Protein AF-A0A6S6SC88-F1 (afdb_monomer_lite)

Foldseek 3Di:
DDDDDDDPPADEDDPPDFWDKDKDKGWWAADPVDQVPWAWNYKDAFFFAFKKKKKADPFQKDKWKAFPVRHGPDGPPPDDLPDQAWDWDDDPHKIKIKGHRLAPVSPGRIIMITIHTTRHGMMTMTMHTNHTDMMMMMMITDGGPPDDQPDFDKDKDKDKADAQDKAFDFKDAWFHAWKKKKKAWPFAKAKWKAFPVRQTDGDPPPHPQDDQAKDWDQDPNWTKIKGGRQAPPNPGRTIMMTTHGTGHHMMTIIMGTNHITMMMMIMGHEDEEYDEYDFDWWEKAQDDDQEEEEEAPDDDDRSAIWIADPGNGTPSVFKDKDFDDDSNDFDKGKMKIWGADPVTDTYDMDMGMYGYHHDDDDWWKEKAADDDLEAEDEAPDDDDGRAIWIADPPQGTPRVFKDKDFDDDSNDFDKTKIKIWGGDPVGHIYDIRIHIYGYDHDADPWAKDKAADDDQEEEDEADDDDPDDDDGPPDDGPAIWIADPPQGTPRVQWDWDWPDDSNDFDKTKIWIWGADPSGHIHDIRIGIYGHDHDQDDDWKEKAAQDDLEAEDAAPDDDDGSAIWIADPPQGTPSVQKDKDFPDDSNDFAKTKIKIKGGDPSGHIYDIGIHIYGNYHDPPPQAEQEAEEAEQEEAEPVWDAPDDLVVVLCQDQNCDQLRQQVQVCLQLVRNYGYAADAWAAPDGRSRYDYDYDHHHDPLCLAVPPVCLVVVLVRVVRRLVIDQPVVQPPVPPQAHALSRYEYEYEYTDLAACVSDTSHDPKAKDADECPPSHQDHHNRHGARYPVRNHMYIYGYQPHPPHGDGSLSVVLRSLCNRLVDAQQQAPVPQFQGLFCQASSGVLCQFDADPDPGGNSLRAHHPPVSCVSSVSDDAAEDPAWDFFDKAAASSDSPHHWYWYFFPDDQWTKIKHKQACDGSSSSVCPADDDNDQGTAIWIWIARNVDDAANDLLDGRIHTQQQADCCRSNVVDRHHSQRHAEVVHHPKEDCPGVVHCADSVRHHRQWMKHPWYHRHSIITITITGD

InterPro domains:
  IPR008757 Peptidase M6-like, domain [TIGR03296] (633-918)
  IPR013783 Immunoglobulin-like fold [G3DSA:2.60.40.10] (280-360)
  IPR013783 Immunoglobulin-like fold [G3DSA:2.60.40.10] (363-442)
  IPR013783 Immunoglobulin-like fold [G3DSA:2.60.40.10] (446-534)
  IPR013783 Immunoglobulin-like fold [G3DSA:2.60.40.10] (538-619)
  IPR018247 EF-Hand 1, calcium-binding site [PS00018] (727-739)
  IPR032179 Pesticidal crystal protein Cry22Aa, Ig-like domain [PF16403] (284-356)
  IPR032179 Pesticidal crystal protein Cry22Aa, Ig-like domain [PF16403] (367-439)
  IPR032179 Pesticidal crystal protein Cry22Aa, Ig-like domain [PF16403] (473-531)
  IPR032179 Pesticidal crystal protein Cry22Aa, Ig-like domain [PF16403] (542-614)

Sequence (1019 aa):
MVLVLSINLWGQFDFGECSGTGSFEQQIEHYAGDYESAVLVGTIPEGIQGLRVELTSDMDVDIRLYGQNDDKIVHWPYGILHLSYEQTDTYQGVSVTYSGYNGVNGQKGHEFIEVSGSTPTSMTMKAFGYRAGYANVNYSWTGKDNCNGSENGRGHFEQEISHEAISLVGTIPPYIDNLEINLTSETDIDIQLYGEDGTAIVKWPAGLLNGARVQEIHYHGMHIEWSGYNGLGGEQGHEYIRIYGLTTETLTMKVYGYQAGFADVDYSWGNGENNDSDTEAPIITLVGETNVTVNIGQMYVDAEATAYDNKDGDISANIVTVNHVNTNVIGDYRVTYDVTDNAGNEAMQVVRTVHVVDELDTTIPIITLLGDENVTVYQGEMYVDAGANALDNKDGDISANIQTVNNVNTNVIGVYTVTYNVSDNAGNSALQVTRMVRVIEVPDTTIPIITLLGEDNLTIYQNENYVGNAVAMSYVDAGAIASDNKDGDITSSIVMVNPVDVSTLGTYIVTFDVNDSAGNSALQVTRTVNVVEVPDTTPPVITLSGDENVTVYQGEMYVDAGANALDNKDGDISENIVTVNNVNTNILGIYTLTYNVSDNAGNSALQVTRMVNVVEETQEVTTVQLPLLIIRIEFNDYSFENSANTWHNKIFGTSDKELNDYINEISYGKFQFVPANEIDDVADDGIITVHLDENHPNTSNDVSSFLSRLNSAIALANDFIDFSEYDTNNNNAIASDELQIMYLVAGGESATGTSPGQWAHAWCMYGGNEDAPTHDGVSLMNCYANGNYSLFGEKHGVNDASIGIIAHELGHATFDLPDLYDTDGSSSGIGNFGLMGSGSWGYKNGDSQSGQTPTHMTGWSKIQSGFLEATTINDSVTDLNLHATASSDYVLYKIRTNSVGEYFLIENRAASGYDMGLTSLSGTSNFSGGLSILHIDDNIGNNDDENHKLVDVEEANNAGLDTKTDRGHINNLYFNGNSNSFNASTSPSSNRYDTMISGVSIENISDSATVMTADINVN

Radius of gyration: 66.31 Å; chains: 1; bounding box: 131×86×177 Å

Organism: NCBI:txid269237

pLDDT: mean 85.51, std 12.25, range [15.07, 98.56]

Secondary structure (DSSP, 8-state):
---------S------SSSEEEEEEEEE-B--S-SS--EEEEEE-TTEES-EEEEE-SS-EEEEEE-TT--EEE-TTTSS--SSS-EEEEETTEEEEE--TT-GGG-TTEEEEEEESB-SS-EEEEEEESS-EEEEEEEEESEETT--S-S---EEEEEEE-BTSEEEEEEEPS--BS-EEEEE-SS-EEEEEE-TT--EEE-TTTSS--SSS-EEEEETTEEEEE--TT-GGG-TTEEEEEEESB--S-EEEEEEESS-EEEEEEEE-------------EEEEE-S-SEEEEETTS------EEEEESSS-B-GGG-EEEE---TTSSSEEEEEEE-B-SS--B---EEEEEEEE--------EEEESS-SEEEEETT-------EEEE-SSS-B-GGG-EEE----TTS-EEEEEEEE-B-SSSPBPPPEEEEEEEEPPPP-PPPEEEESS-SEEEEE-----TT-----------EEEEETTTEE-GGG-EEE----TTS-EEEEEEEE-B-SS-PBPPPEEEEEEEEPPPP-PPPEEEESS-SEEEEETTS------EEEE-SSS-B-GGG-EEE----TTS-EEEEEEEE-B-TT-PBPPPEEEEEEEE--------EEEEEEEEEEEETTB--SS-HHHHHHHHH--STTSHHHHHHHHHTTSEEEEEPP--SSSTTSSEEEEEESS-----BT--TTTHHHHHHHHHHHTTT--GGGG-TT-SSB--TTT-EEEEEEEEEEETTS-SSBB--EEE-B-TTTTPPPEETTEE-SBTTTT--EEEEEEEETTEEPPHHHHHHHHHHHHH-PPP-S-SSSSS-TTGGGSTTTGGGG---TT-SSTTSSPPPPPHHHHHHTTS-PPEEE-S-EEEEEEEBTTSTT--PEEEE-SSSSEEEEEEEEESSGGGGGGGG-BS-S---EEEEEEEEETT---S--TTS-SEEE--TT--TTTTTS-S-BTTSSB-BTB---BSTTSSS-SB-TTSSB-S-EEE---SSSSEEEEEEE--

Structure (mmCIF, N/CA/C/O backbone):
data_AF-A0A6S6SC88-F1
#
_entry.id   AF-A0A6S6SC88-F1
#
loop_
_atom_site.group_PDB
_atom_site.id
_atom_site.type_symbol
_atom_site.label_atom_id
_atom_site.label_alt_id
_atom_site.label_comp_id
_atom_site.label_asym_id
_atom_site.label_entity_id
_atom_site.label_seq_id
_atom_site.pdbx_PDB_ins_code
_atom_site.Cartn_x
_atom_site.Cartn_y
_atom_site.Cartn_z
_atom_site.occupancy
_atom_site.B_iso_or_equiv
_atom_site.auth_seq_id
_atom_site.auth_comp_id
_atom_site.auth_asym_id
_atom_site.auth_atom_id
_atom_site.pdbx_PDB_model_num
ATOM 1 N N . MET A 1 1 ? 25.175 -31.617 -7.353 1.00 43.28 1 MET A N 1
ATOM 2 C CA . MET A 1 1 ? 25.946 -32.863 -7.575 1.00 43.28 1 MET A CA 1
ATOM 3 C C . MET A 1 1 ? 25.096 -33.993 -7.016 1.00 43.28 1 MET A C 1
ATOM 5 O O . MET A 1 1 ? 24.711 -33.895 -5.864 1.00 43.28 1 MET A O 1
ATOM 9 N N . VAL A 1 2 ? 24.702 -35.019 -7.764 1.00 28.89 2 VAL A N 1
ATOM 10 C CA . VAL A 1 2 ? 25.231 -35.529 -9.046 1.00 28.89 2 VAL A CA 1
ATOM 11 C C . VAL A 1 2 ? 24.656 -34.815 -10.283 1.00 28.89 2 VAL A C 1
ATOM 13 O O . VAL A 1 2 ? 23.556 -34.283 -10.237 1.00 28.89 2 VAL A O 1
ATOM 16 N N . LEU A 1 3 ? 25.446 -34.778 -11.360 1.00 26.27 3 LEU A N 1
ATOM 17 C CA . LEU A 1 3 ? 25.030 -34.445 -12.726 1.00 26.27 3 LEU A CA 1
ATOM 18 C C . LEU A 1 3 ? 24.817 -35.767 -13.480 1.00 26.27 3 LEU A C 1
ATOM 20 O O . LEU A 1 3 ? 25.719 -36.604 -13.471 1.00 26.27 3 LEU A O 1
ATOM 24 N N . VAL A 1 4 ? 23.683 -35.937 -14.155 1.00 25.12 4 VAL A N 1
ATOM 25 C CA . VAL A 1 4 ? 23.515 -36.940 -15.220 1.00 25.12 4 VAL A CA 1
ATOM 26 C C . VAL A 1 4 ? 22.993 -36.192 -16.441 1.00 25.12 4 VAL A C 1
ATOM 28 O O . VAL A 1 4 ? 22.141 -35.317 -16.300 1.00 25.12 4 VAL A O 1
ATOM 31 N N . LEU A 1 5 ? 23.578 -36.464 -17.606 1.00 22.73 5 LEU A N 1
ATOM 32 C CA . LEU A 1 5 ? 23.288 -35.730 -18.835 1.00 22.73 5 LEU A CA 1
ATOM 33 C C . LEU A 1 5 ? 21.894 -36.074 -19.372 1.00 22.73 5 LEU A C 1
ATOM 35 O O . LEU A 1 5 ? 21.369 -37.162 -19.131 1.00 22.73 5 LEU A O 1
ATOM 39 N N . SER A 1 6 ? 21.345 -35.156 -20.165 1.00 28.58 6 SER A N 1
ATOM 40 C CA . SER A 1 6 ? 20.279 -35.459 -21.112 1.00 28.58 6 SER A CA 1
ATOM 41 C C . SER A 1 6 ? 20.700 -36.598 -22.045 1.00 28.58 6 SER A C 1
ATOM 43 O O . SER A 1 6 ? 21.830 -36.641 -22.534 1.00 28.58 6 SER A O 1
ATOM 45 N N . ILE A 1 7 ? 19.769 -37.513 -22.309 1.00 23.81 7 ILE A N 1
ATOM 46 C CA . ILE A 1 7 ? 19.894 -38.516 -23.365 1.00 23.81 7 ILE A CA 1
ATOM 47 C C . ILE A 1 7 ? 18.592 -38.465 -24.162 1.00 23.81 7 ILE A C 1
ATOM 49 O O . ILE A 1 7 ? 17.638 -39.179 -23.855 1.00 23.81 7 ILE A O 1
ATOM 53 N N . ASN A 1 8 ? 18.537 -37.589 -25.168 1.00 28.36 8 ASN A N 1
ATOM 54 C CA . ASN A 1 8 ? 17.494 -37.679 -26.184 1.00 28.36 8 ASN A CA 1
ATOM 55 C C . ASN A 1 8 ? 17.772 -38.957 -26.980 1.00 28.36 8 ASN A C 1
ATOM 57 O O . ASN A 1 8 ? 18.712 -39.012 -27.767 1.00 28.36 8 ASN A O 1
ATOM 61 N N . LEU A 1 9 ? 16.989 -39.997 -26.702 1.00 32.91 9 LEU A N 1
ATOM 62 C CA . LEU A 1 9 ? 17.048 -41.307 -27.359 1.00 32.91 9 LEU A CA 1
ATOM 63 C C . LEU A 1 9 ? 15.871 -41.495 -28.334 1.00 32.91 9 LEU A C 1
ATOM 65 O O . LEU A 1 9 ? 15.417 -42.607 -28.582 1.00 32.91 9 LEU A O 1
ATOM 69 N N . TRP A 1 10 ? 15.387 -40.370 -28.854 1.00 51.34 10 TRP A N 1
ATOM 70 C CA . TRP A 1 10 ? 14.330 -40.243 -29.846 1.00 51.34 10 TRP A CA 1
ATOM 71 C C . TRP A 1 10 ? 14.963 -39.636 -31.093 1.00 51.34 10 TRP A C 1
ATOM 73 O O . TRP A 1 10 ? 15.752 -38.692 -30.974 1.00 51.34 10 TRP A O 1
ATOM 83 N N . GLY A 1 11 ? 14.651 -40.179 -32.267 1.00 60.47 11 GLY A N 1
ATOM 84 C CA . GLY A 1 11 ? 15.035 -39.541 -33.519 1.00 60.47 11 GLY A CA 1
ATOM 85 C C . GLY A 1 11 ? 14.288 -38.224 -33.728 1.00 60.47 11 GLY A C 1
ATOM 86 O O . GLY A 1 11 ? 13.246 -37.979 -33.123 1.00 60.47 11 GLY A O 1
ATOM 87 N N . GLN A 1 12 ? 14.844 -37.363 -34.571 1.00 75.81 12 GLN A N 1
ATOM 88 C CA . GLN A 1 12 ? 14.225 -36.108 -34.984 1.00 75.81 12 GLN A CA 1
ATOM 89 C C . GLN A 1 12 ? 14.635 -35.802 -36.426 1.00 75.81 12 GLN A C 1
ATOM 91 O O . GLN A 1 12 ? 15.629 -36.340 -36.922 1.00 75.81 12 GLN A O 1
ATOM 96 N N . PHE A 1 13 ? 13.897 -34.912 -37.084 1.00 84.00 13 PHE A N 1
ATOM 97 C CA . PHE A 1 13 ? 14.292 -34.404 -38.393 1.00 84.00 13 PHE A CA 1
ATOM 98 C C . PHE A 1 13 ? 15.571 -33.561 -38.310 1.00 84.00 13 PHE A C 1
ATOM 100 O O . PHE A 1 13 ? 15.725 -32.739 -37.403 1.00 84.00 13 PHE A O 1
ATOM 107 N N . ASP A 1 14 ? 16.449 -33.731 -39.293 1.00 80.88 14 ASP A N 1
ATOM 108 C CA . ASP A 1 14 ? 17.599 -32.876 -39.558 1.00 80.88 14 ASP A CA 1
ATOM 109 C C . ASP A 1 14 ? 17.469 -32.318 -40.981 1.00 80.88 14 ASP A C 1
ATOM 111 O O . ASP A 1 14 ? 17.476 -33.060 -41.958 1.00 80.88 14 ASP A O 1
ATOM 115 N N . PHE A 1 15 ? 17.315 -30.999 -41.078 1.00 81.00 15 PHE A N 1
ATOM 116 C CA . PHE A 1 15 ? 17.232 -30.254 -42.336 1.00 81.00 15 PHE A CA 1
ATOM 117 C C . PHE A 1 15 ? 18.447 -29.320 -42.480 1.00 81.00 15 PHE A C 1
ATOM 119 O O . PHE A 1 15 ? 18.307 -28.151 -42.861 1.00 81.00 15 PHE A O 1
ATOM 126 N N . GLY A 1 16 ? 19.630 -29.783 -42.063 1.00 71.00 16 GLY A N 1
ATOM 127 C CA . GLY A 1 16 ? 20.874 -29.011 -42.076 1.00 71.00 16 GLY A CA 1
ATOM 128 C C . GLY A 1 16 ? 21.357 -28.625 -43.477 1.00 71.00 16 GLY A C 1
ATOM 129 O O . GLY A 1 16 ? 21.800 -27.493 -43.672 1.00 71.00 16 GLY A O 1
ATOM 130 N N . GLU A 1 17 ? 21.222 -29.526 -44.452 1.00 72.25 17 GLU A N 1
ATOM 131 C CA . GLU A 1 17 ? 21.678 -29.332 -45.838 1.00 72.25 17 GLU A CA 1
ATOM 132 C C . GLU A 1 17 ? 20.594 -28.705 -46.742 1.00 72.25 17 GLU A C 1
ATOM 134 O O . GLU A 1 17 ? 19.407 -28.674 -46.405 1.00 72.25 17 GLU A O 1
ATOM 139 N N . CYS A 1 18 ? 20.994 -28.158 -47.898 1.00 70.25 18 CYS A N 1
ATOM 140 C CA . CYS A 1 18 ? 20.078 -27.469 -48.821 1.00 70.25 18 CYS A CA 1
ATOM 141 C C . CYS A 1 18 ? 19.042 -28.400 -49.469 1.00 70.25 18 CYS A C 1
ATOM 143 O O . CYS A 1 18 ? 17.914 -27.980 -49.711 1.00 70.25 18 CYS A O 1
ATOM 145 N N . SER A 1 19 ? 19.408 -29.653 -49.710 1.00 74.44 19 SER A N 1
ATOM 146 C CA . SER A 1 19 ? 18.541 -30.758 -50.122 1.00 74.44 19 SER A CA 1
ATOM 147 C C . SER A 1 19 ? 19.097 -32.041 -49.502 1.00 74.44 19 SER A C 1
ATOM 149 O O . SER A 1 19 ? 20.269 -32.072 -49.125 1.00 74.44 19 SER A O 1
ATOM 151 N N . GLY A 1 20 ? 18.281 -33.083 -49.351 1.00 75.06 20 GLY A N 1
ATOM 152 C CA . GLY A 1 20 ? 18.752 -34.313 -48.717 1.00 75.06 20 GLY A CA 1
ATOM 153 C C . GLY A 1 20 ? 17.663 -35.309 -48.347 1.00 75.06 20 GLY A C 1
ATOM 154 O O . GLY A 1 20 ? 16.489 -35.158 -48.696 1.00 75.06 20 GLY A O 1
ATOM 155 N N . THR A 1 21 ? 18.087 -36.347 -47.627 1.00 77.56 21 THR A N 1
ATOM 156 C CA . THR A 1 21 ? 17.239 -37.402 -47.068 1.00 77.56 21 THR A CA 1
ATOM 157 C C . THR A 1 21 ? 17.692 -37.756 -45.652 1.00 77.56 21 THR A C 1
ATOM 159 O O . THR A 1 21 ? 18.849 -37.553 -45.282 1.00 77.56 21 THR A O 1
ATOM 162 N N . GLY A 1 22 ? 16.787 -38.307 -44.848 1.00 77.88 22 GLY A N 1
ATOM 163 C CA . GLY A 1 22 ? 17.103 -38.821 -43.521 1.00 77.88 22 GLY A CA 1
ATOM 164 C C . GLY A 1 22 ? 16.127 -39.903 -43.073 1.00 77.88 22 GLY A C 1
ATOM 165 O O . GLY A 1 22 ? 15.056 -40.084 -43.654 1.00 77.88 22 GLY A O 1
ATOM 166 N N . SER A 1 23 ? 16.502 -40.646 -42.031 1.00 80.62 23 SER A N 1
ATOM 167 C CA . SER A 1 23 ? 15.629 -41.649 -41.413 1.00 80.62 23 SER A CA 1
ATOM 168 C C . SER A 1 23 ? 15.899 -41.817 -39.917 1.00 80.62 23 SER A C 1
ATOM 170 O O . SER A 1 23 ? 17.017 -41.596 -39.448 1.00 80.62 23 SER A O 1
ATOM 172 N N . PHE A 1 24 ? 14.869 -42.195 -39.157 1.00 80.19 24 PHE A N 1
ATOM 173 C CA . PHE A 1 24 ? 14.984 -42.597 -37.753 1.00 80.19 24 PHE A CA 1
ATOM 174 C C . PHE A 1 24 ? 13.837 -43.516 -37.314 1.00 80.19 24 PHE A C 1
ATOM 176 O O . PHE A 1 24 ? 12.777 -43.544 -37.932 1.00 80.19 24 PHE A O 1
ATOM 183 N N . GLU A 1 25 ? 14.030 -44.250 -36.217 1.00 82.00 25 GLU A N 1
ATOM 184 C CA . GLU A 1 25 ? 12.964 -45.016 -35.563 1.00 82.00 25 GLU A CA 1
ATOM 185 C C . GLU A 1 25 ? 12.346 -44.195 -34.416 1.00 82.00 25 GLU A C 1
ATOM 187 O O . GLU A 1 25 ? 13.053 -43.543 -33.642 1.00 82.00 25 GLU A O 1
ATOM 192 N N . GLN A 1 26 ? 11.019 -44.231 -34.308 1.00 83.12 26 GLN A N 1
ATOM 193 C CA . GLN A 1 26 ? 10.223 -43.495 -33.330 1.00 83.12 26 GLN A CA 1
ATOM 194 C C . GLN A 1 26 ? 9.275 -44.452 -32.596 1.00 83.12 26 GLN A C 1
ATOM 196 O O . GLN A 1 26 ? 8.523 -45.200 -33.221 1.00 83.12 26 GLN A O 1
ATOM 201 N N . GLN A 1 27 ? 9.265 -44.419 -31.259 1.00 84.62 27 GLN A N 1
ATOM 202 C CA . GLN A 1 27 ? 8.309 -45.204 -30.473 1.00 84.62 27 GLN A CA 1
ATOM 203 C C . GLN A 1 27 ? 6.943 -44.502 -30.436 1.00 84.62 27 GLN A C 1
ATOM 205 O O . GLN A 1 27 ? 6.857 -43.314 -30.123 1.00 84.62 27 GLN A O 1
ATOM 210 N N . ILE A 1 28 ? 5.873 -45.241 -30.723 1.00 87.12 28 ILE A N 1
ATOM 211 C CA . ILE A 1 28 ? 4.486 -44.762 -30.711 1.00 87.12 28 ILE A CA 1
ATOM 212 C C . ILE A 1 28 ? 3.715 -45.481 -29.601 1.00 87.12 28 ILE A C 1
ATOM 214 O O . ILE A 1 28 ? 3.791 -46.705 -29.465 1.00 87.12 28 ILE A O 1
ATOM 218 N N . GLU A 1 29 ? 2.966 -44.728 -28.795 1.00 83.44 29 GLU A N 1
ATOM 219 C CA . GLU A 1 29 ? 2.132 -45.273 -27.720 1.00 83.44 29 GLU A CA 1
ATOM 220 C C . GLU A 1 29 ? 0.703 -45.595 -28.194 1.00 83.44 29 GLU A C 1
ATOM 222 O O . GLU A 1 29 ? 0.211 -45.065 -29.190 1.00 83.44 29 GLU A O 1
ATOM 227 N N . HIS A 1 30 ? 0.030 -46.496 -27.472 1.00 82.44 30 HIS A N 1
ATOM 228 C CA . HIS A 1 30 ? -1.353 -46.900 -27.741 1.00 82.44 30 HIS A CA 1
ATOM 229 C C . HIS A 1 30 ? -2.335 -45.857 -27.189 1.00 82.44 30 HIS A C 1
ATOM 231 O O . HIS A 1 30 ? -2.350 -45.621 -25.979 1.00 82.44 30 HIS A O 1
ATOM 237 N N . TYR A 1 31 ? -3.240 -45.348 -28.028 1.00 79.69 31 TYR A N 1
ATOM 238 C CA . TYR A 1 31 ? -4.301 -44.410 -27.643 1.00 79.69 31 TYR A CA 1
ATOM 239 C C . TYR A 1 31 ? -5.079 -44.868 -26.391 1.00 79.69 31 TYR A C 1
ATOM 241 O O . TYR A 1 31 ? -5.787 -45.876 -26.385 1.00 79.69 31 TYR A O 1
ATOM 249 N N . ALA A 1 32 ? -4.977 -44.131 -25.285 1.00 73.56 32 ALA A N 1
ATOM 250 C CA . ALA A 1 32 ? -5.565 -44.539 -24.001 1.00 73.56 32 ALA A CA 1
ATOM 251 C C . ALA A 1 32 ? -7.086 -44.263 -23.900 1.00 73.56 32 ALA A C 1
ATOM 253 O O . ALA A 1 32 ? -7.626 -44.085 -22.809 1.00 73.56 32 ALA A O 1
ATOM 254 N N . GLY A 1 33 ? -7.783 -44.194 -25.040 1.00 74.00 33 GLY A N 1
ATOM 255 C CA . GLY A 1 33 ? -9.156 -43.689 -25.160 1.00 74.00 33 GLY A CA 1
ATOM 256 C C . GLY A 1 33 ? -9.260 -42.164 -25.312 1.00 74.00 33 GLY A C 1
ATOM 257 O O . GLY A 1 33 ? -10.356 -41.661 -25.549 1.00 74.00 33 GLY A O 1
ATOM 258 N N . ASP A 1 34 ? -8.139 -41.443 -25.225 1.00 78.50 34 ASP A N 1
ATOM 259 C CA . ASP A 1 34 ? -8.031 -40.022 -25.567 1.00 78.50 34 ASP A CA 1
ATOM 260 C C . ASP A 1 34 ? -7.577 -39.858 -27.027 1.00 78.50 34 ASP A C 1
ATOM 262 O O . ASP A 1 34 ? -6.529 -40.368 -27.428 1.00 78.50 34 ASP A O 1
ATOM 266 N N . TYR A 1 35 ? -8.356 -39.126 -27.823 1.00 69.12 35 TYR A N 1
ATOM 267 C CA . TYR A 1 35 ? -8.064 -38.871 -29.232 1.00 69.12 35 TYR A CA 1
ATOM 268 C C . TYR A 1 35 ? -7.070 -37.727 -29.467 1.00 69.12 35 TYR A C 1
ATOM 270 O O . TYR A 1 35 ? -6.589 -37.602 -30.590 1.00 69.12 35 TYR A O 1
ATOM 278 N N . GLU A 1 36 ? -6.710 -36.917 -28.469 1.00 73.25 36 GLU A N 1
ATOM 279 C CA . GLU A 1 36 ? -5.618 -35.936 -28.598 1.00 73.25 36 GLU A CA 1
ATOM 280 C C . GLU A 1 36 ? -4.259 -36.491 -28.116 1.00 73.25 36 GLU A C 1
ATOM 282 O O . GLU A 1 36 ? -3.227 -35.872 -28.369 1.00 73.25 36 GLU A O 1
ATOM 287 N N . SER A 1 37 ? -4.229 -37.699 -27.529 1.00 75.50 37 SER A N 1
ATOM 288 C CA . SER A 1 37 ? -2.998 -38.392 -27.106 1.00 75.50 37 SER A CA 1
ATOM 289 C C . SER A 1 37 ? -2.171 -38.939 -28.289 1.00 75.50 37 SER A C 1
ATOM 291 O O . SER A 1 37 ? -2.217 -40.119 -28.624 1.00 75.50 37 SER A O 1
ATOM 293 N N . ALA A 1 38 ? -1.413 -38.059 -28.952 1.00 83.44 38 ALA A N 1
ATOM 294 C CA . ALA A 1 38 ? -0.479 -38.390 -30.036 1.00 83.44 38 ALA A CA 1
ATOM 295 C C . ALA A 1 38 ? 0.978 -38.086 -29.638 1.00 83.44 38 ALA A C 1
ATOM 297 O O . ALA A 1 38 ? 1.257 -37.065 -29.008 1.00 83.44 38 ALA A O 1
ATOM 298 N N . VAL A 1 39 ? 1.913 -38.953 -30.033 1.00 86.81 39 VAL A N 1
ATOM 299 C CA . VAL A 1 39 ? 3.347 -38.812 -29.735 1.00 86.81 39 VAL A CA 1
ATOM 300 C C . VAL A 1 39 ? 3.988 -37.820 -30.707 1.00 86.81 39 VAL A C 1
ATOM 302 O O . VAL A 1 39 ? 3.723 -37.874 -31.906 1.00 86.81 39 VAL A O 1
ATOM 305 N N . LEU A 1 40 ? 4.835 -36.916 -30.211 1.00 88.12 40 LEU A N 1
ATOM 306 C CA . LEU A 1 40 ? 5.623 -36.003 -31.046 1.00 88.12 40 LEU A CA 1
ATOM 307 C C . LEU A 1 40 ? 6.647 -36.791 -31.882 1.00 88.12 40 LEU A C 1
ATOM 309 O O . LEU A 1 40 ? 7.434 -37.546 -31.321 1.00 88.12 40 LEU A O 1
ATOM 313 N N . VAL A 1 41 ? 6.643 -36.586 -33.202 1.00 86.50 41 VAL A N 1
ATOM 314 C CA . VAL A 1 41 ? 7.621 -37.168 -34.144 1.00 86.50 41 VAL A CA 1
ATOM 315 C C . VAL A 1 41 ? 8.743 -36.172 -34.443 1.00 86.50 41 VAL A C 1
ATOM 317 O O . VAL A 1 41 ? 9.900 -36.555 -34.569 1.00 86.50 41 VAL A O 1
ATOM 320 N N . GLY A 1 42 ? 8.418 -34.879 -34.530 1.00 86.00 42 GLY A N 1
ATOM 321 C CA . GLY A 1 42 ? 9.409 -33.820 -34.701 1.00 86.00 42 GLY A CA 1
ATOM 322 C C . GLY A 1 42 ? 8.821 -32.520 -35.239 1.00 86.00 42 GLY A C 1
ATOM 323 O O . GLY A 1 42 ? 7.623 -32.417 -35.510 1.00 86.00 42 GLY A O 1
ATOM 324 N N . THR A 1 43 ? 9.687 -31.522 -35.403 1.00 88.50 43 THR A N 1
ATOM 325 C CA . THR A 1 43 ? 9.361 -30.222 -36.003 1.00 88.50 43 THR A CA 1
ATOM 326 C C . THR A 1 43 ? 10.015 -30.076 -37.369 1.00 88.50 43 THR A C 1
ATOM 328 O O . THR A 1 43 ? 11.200 -30.362 -37.528 1.00 88.50 43 THR A O 1
ATOM 331 N N . ILE A 1 44 ? 9.247 -29.580 -38.328 1.00 92.12 44 ILE A N 1
ATOM 332 C CA . ILE A 1 44 ? 9.650 -29.272 -39.696 1.00 92.12 44 ILE A CA 1
ATOM 333 C C . ILE A 1 44 ? 9.761 -27.741 -39.798 1.00 92.12 44 ILE A C 1
ATOM 335 O O . ILE A 1 44 ? 8.775 -27.063 -39.504 1.00 92.12 44 ILE A O 1
ATOM 339 N N . PRO A 1 45 ? 10.922 -27.169 -40.168 1.00 90.44 45 PRO A N 1
ATOM 340 C CA . PRO A 1 45 ? 11.074 -25.725 -40.327 1.00 90.44 45 PRO A CA 1
ATOM 341 C C . PRO A 1 45 ? 10.175 -25.124 -41.414 1.00 90.44 45 PRO A C 1
ATOM 343 O O . PRO A 1 45 ? 9.664 -25.819 -42.292 1.00 90.44 45 PRO A O 1
ATOM 346 N N . GLU A 1 46 ? 10.047 -23.801 -41.380 1.00 90.81 46 GLU A N 1
ATOM 347 C CA . GLU A 1 46 ? 9.599 -22.997 -42.520 1.00 90.81 46 GLU A CA 1
ATOM 348 C C . GLU A 1 46 ? 10.648 -23.043 -43.647 1.00 90.81 46 GLU A C 1
ATOM 350 O O . GLU A 1 46 ? 11.844 -23.207 -43.386 1.00 90.81 46 GLU A O 1
ATOM 355 N N . GLY A 1 47 ? 10.210 -22.901 -44.898 1.00 86.88 47 GLY A N 1
ATOM 356 C CA . GLY A 1 47 ? 11.095 -22.792 -46.057 1.00 86.88 47 GLY A CA 1
ATOM 357 C C . GLY A 1 47 ? 11.728 -24.099 -46.553 1.00 86.88 47 GLY A C 1
ATOM 358 O O . GLY A 1 47 ? 12.681 -24.046 -47.327 1.00 86.88 47 GLY A O 1
ATOM 359 N N . ILE A 1 48 ? 11.238 -25.272 -46.134 1.00 89.38 48 ILE A N 1
ATOM 360 C CA . ILE A 1 48 ? 11.673 -26.580 -46.657 1.00 89.38 48 ILE A CA 1
ATOM 361 C C . ILE A 1 48 ? 10.887 -26.895 -47.933 1.00 89.38 48 ILE A C 1
ATOM 363 O O . ILE A 1 48 ? 9.659 -26.934 -47.900 1.00 89.38 48 ILE A O 1
ATOM 367 N N . GLN A 1 49 ? 11.577 -27.118 -49.053 1.00 84.25 49 GLN A N 1
ATOM 368 C CA . GLN A 1 49 ? 10.961 -27.314 -50.369 1.00 84.25 49 GLN A CA 1
ATOM 369 C C . GLN A 1 49 ? 10.848 -28.793 -50.739 1.00 84.25 49 GLN A C 1
ATOM 371 O O . GLN A 1 49 ? 11.795 -29.560 -50.555 1.00 84.25 49 GLN A O 1
ATOM 376 N N . GLY A 1 50 ? 9.707 -29.177 -51.322 1.00 79.25 50 GLY A N 1
ATOM 377 C CA . GLY A 1 50 ? 9.501 -30.534 -51.847 1.00 79.25 50 GLY A CA 1
ATOM 378 C C . GLY A 1 50 ? 9.601 -31.599 -50.756 1.00 79.25 50 GLY A C 1
ATOM 379 O O . GLY A 1 50 ? 10.196 -32.656 -50.963 1.00 79.25 50 GLY A O 1
ATOM 380 N N . LEU A 1 51 ? 9.086 -31.279 -49.567 1.00 89.94 51 LEU A N 1
ATOM 381 C CA . LEU A 1 51 ? 9.129 -32.158 -48.409 1.00 89.94 51 LEU A CA 1
ATOM 382 C C . LEU A 1 51 ? 8.264 -33.397 -48.644 1.00 89.94 51 LEU A C 1
ATOM 384 O O . LEU A 1 51 ? 7.070 -33.277 -48.918 1.00 89.94 51 LEU A O 1
ATOM 388 N N . ARG A 1 52 ? 8.841 -34.572 -48.405 1.00 89.50 52 ARG A N 1
ATOM 389 C CA . ARG A 1 52 ? 8.124 -35.841 -48.277 1.00 89.50 52 ARG A CA 1
ATOM 390 C C . ARG A 1 52 ? 8.531 -36.514 -46.970 1.00 89.50 52 ARG A C 1
ATOM 392 O O . ARG A 1 52 ? 9.710 -36.511 -46.621 1.00 89.50 52 ARG A O 1
ATOM 399 N N . VAL A 1 53 ? 7.562 -37.068 -46.247 1.00 90.94 53 VAL A N 1
ATOM 400 C CA . VAL A 1 53 ? 7.771 -37.856 -45.026 1.00 90.94 53 VAL A CA 1
ATOM 401 C C . VAL A 1 53 ? 6.910 -39.109 -45.097 1.00 90.94 53 VAL A C 1
ATOM 403 O O . VAL A 1 53 ? 5.702 -39.016 -45.300 1.00 90.94 53 VAL A O 1
ATOM 406 N N . GLU A 1 54 ? 7.522 -40.268 -44.895 1.00 88.50 54 GLU A N 1
ATOM 407 C CA . GLU A 1 54 ? 6.882 -41.584 -44.867 1.00 88.50 54 GLU A CA 1
ATOM 408 C C . GLU A 1 54 ? 7.073 -42.208 -43.480 1.00 88.50 54 GLU A C 1
ATOM 410 O O . GLU A 1 54 ? 8.160 -42.148 -42.904 1.00 88.50 54 GLU A O 1
ATOM 415 N N . LEU A 1 55 ? 6.009 -42.792 -42.931 1.00 88.50 55 LEU A N 1
ATOM 416 C CA . LEU A 1 55 ? 5.987 -43.465 -41.636 1.00 88.50 55 LEU A CA 1
ATOM 417 C C . LEU A 1 55 ? 5.538 -44.914 -41.848 1.00 88.50 55 LEU A C 1
ATOM 419 O O . LEU A 1 55 ? 4.442 -45.145 -42.352 1.00 88.50 55 LEU A O 1
ATOM 423 N N . THR A 1 56 ? 6.366 -45.876 -41.433 1.00 86.75 56 THR A N 1
ATOM 424 C CA . THR A 1 56 ? 6.118 -47.313 -41.648 1.00 86.75 56 THR A CA 1
ATOM 425 C C . THR A 1 56 ? 6.273 -48.120 -40.357 1.00 86.75 56 THR A C 1
ATOM 427 O O . THR A 1 56 ? 7.311 -48.068 -39.694 1.00 86.75 56 THR A O 1
ATOM 430 N N . SER A 1 57 ? 5.257 -48.908 -40.007 1.00 84.25 57 SER A N 1
ATOM 431 C CA . SER A 1 57 ? 5.141 -49.716 -38.790 1.00 84.25 57 SER A CA 1
ATOM 432 C C . SER A 1 57 ? 4.348 -51.008 -39.037 1.00 84.25 57 SER A C 1
ATOM 434 O O . SER A 1 57 ? 3.390 -51.031 -39.801 1.00 84.25 57 SER A O 1
ATOM 436 N N . ASP A 1 58 ? 4.668 -52.075 -38.297 1.00 80.81 58 ASP A N 1
ATOM 437 C CA . ASP A 1 58 ? 3.828 -53.288 -38.203 1.00 80.81 58 ASP A CA 1
ATOM 438 C C . ASP A 1 58 ? 2.505 -53.049 -37.427 1.00 80.81 58 ASP A C 1
ATOM 440 O O . ASP A 1 58 ? 1.695 -53.968 -37.242 1.00 80.81 58 ASP A O 1
ATOM 444 N N . MET A 1 59 ? 2.303 -51.837 -36.899 1.00 83.75 59 MET A N 1
ATOM 445 C CA . MET A 1 59 ? 1.152 -51.437 -36.094 1.00 83.75 59 MET A CA 1
ATOM 446 C C . MET A 1 59 ? 0.325 -50.364 -36.798 1.00 83.75 59 MET A C 1
ATOM 448 O O . MET A 1 59 ? 0.848 -49.490 -37.473 1.00 83.75 59 MET A O 1
ATOM 452 N N . ASP A 1 60 ? -0.983 -50.409 -36.559 1.00 84.25 60 ASP A N 1
ATOM 453 C CA . ASP A 1 60 ? -1.945 -49.427 -37.055 1.00 84.25 60 ASP A CA 1
ATOM 454 C C . ASP A 1 60 ? -1.707 -48.058 -36.380 1.00 84.25 60 ASP A C 1
ATOM 456 O O . ASP A 1 60 ? -1.996 -47.892 -35.188 1.00 84.25 60 ASP A O 1
ATOM 460 N N . VAL A 1 61 ? -1.124 -47.116 -37.127 1.00 84.88 61 VAL A N 1
ATOM 461 C CA . VAL A 1 61 ? -0.719 -45.763 -36.706 1.00 84.88 61 VAL A CA 1
ATOM 462 C C . VAL A 1 61 ? -1.296 -44.745 -37.700 1.00 84.88 61 VAL A C 1
ATOM 464 O O . VAL A 1 61 ? -1.424 -45.040 -38.879 1.00 84.88 61 VAL A O 1
ATOM 467 N N . ASP A 1 62 ? -1.650 -43.546 -37.235 1.00 86.19 62 ASP A N 1
ATO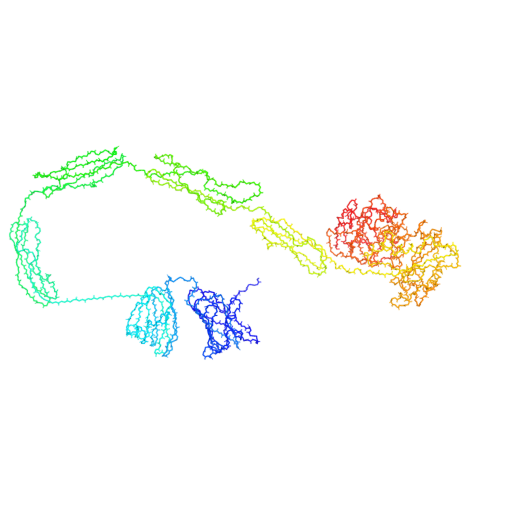M 468 C CA . ASP A 1 62 ? -2.025 -42.403 -38.080 1.00 86.19 62 ASP A CA 1
ATOM 469 C C . ASP A 1 62 ? -1.003 -41.262 -37.924 1.00 86.19 62 ASP A C 1
ATOM 471 O O . ASP A 1 62 ? -0.678 -40.862 -36.799 1.00 86.19 62 ASP A O 1
ATOM 475 N N . ILE A 1 63 ? -0.552 -40.667 -39.036 1.00 88.69 63 ILE A N 1
ATOM 476 C CA . ILE A 1 63 ? 0.187 -39.391 -39.020 1.00 88.69 63 ILE A CA 1
ATOM 477 C C . ILE A 1 63 ? -0.761 -38.233 -38.675 1.00 88.69 63 ILE A C 1
ATOM 479 O O . ILE A 1 63 ? -1.915 -38.185 -39.108 1.00 88.69 63 ILE A O 1
ATOM 483 N N . ARG A 1 64 ? -0.238 -37.237 -37.953 1.00 89.31 64 ARG A N 1
ATOM 484 C CA . ARG A 1 64 ? -0.840 -35.912 -37.803 1.00 89.31 64 ARG A CA 1
ATOM 485 C C . ARG A 1 64 ? 0.172 -34.796 -38.061 1.00 89.31 64 ARG A C 1
ATOM 487 O O . ARG A 1 64 ? 1.325 -34.892 -37.650 1.00 89.31 64 ARG A O 1
ATOM 494 N N . LEU A 1 65 ? -0.283 -33.707 -38.672 1.00 90.81 65 LEU A N 1
ATOM 495 C CA . LEU A 1 65 ? 0.501 -32.507 -38.958 1.00 90.81 65 LEU A CA 1
ATOM 496 C C . LEU A 1 65 ? -0.248 -31.265 -38.479 1.00 90.81 65 LEU A C 1
ATOM 498 O O . LEU A 1 65 ? -1.447 -31.112 -38.727 1.00 90.81 65 LEU A O 1
ATOM 502 N N . TYR A 1 66 ? 0.484 -30.387 -37.807 1.00 89.44 66 TYR A N 1
ATOM 503 C CA . TYR A 1 66 ? -0.025 -29.181 -37.173 1.00 89.44 66 TYR A CA 1
ATOM 504 C C . TYR A 1 66 ? 0.790 -27.966 -37.630 1.00 89.44 66 TYR A C 1
ATOM 506 O O . TYR A 1 66 ? 2.012 -28.059 -37.756 1.00 89.44 66 TYR A O 1
ATOM 514 N N . GLY A 1 67 ? 0.131 -26.831 -37.851 1.00 87.31 67 GLY A N 1
ATOM 515 C CA . GLY A 1 67 ? 0.786 -25.549 -38.104 1.00 87.31 67 GLY A CA 1
ATOM 516 C C . GLY A 1 67 ? 1.347 -24.909 -36.833 1.00 87.31 67 GLY A C 1
ATOM 517 O O . GLY A 1 67 ? 1.245 -25.457 -35.733 1.00 87.31 67 GLY A O 1
ATOM 518 N N . GLN A 1 68 ? 1.911 -23.711 -36.983 1.00 82.81 68 GLN A N 1
ATOM 519 C CA . GLN A 1 68 ? 2.631 -22.999 -35.921 1.00 82.81 68 GLN A CA 1
ATOM 520 C C . GLN A 1 68 ? 1.775 -22.645 -34.684 1.00 82.81 68 GLN A C 1
ATOM 522 O O . GLN A 1 68 ? 2.340 -22.434 -33.613 1.00 82.81 68 GLN A O 1
ATOM 527 N N . ASN A 1 69 ? 0.436 -22.642 -34.792 1.00 83.19 69 ASN A N 1
ATOM 528 C CA . ASN A 1 69 ? -0.498 -22.400 -33.677 1.00 83.19 69 ASN A CA 1
ATOM 529 C C . ASN A 1 69 ? -1.332 -23.647 -33.291 1.00 83.19 69 ASN A C 1
ATOM 531 O O . ASN A 1 69 ? -2.460 -23.518 -32.821 1.00 83.19 69 ASN A O 1
ATOM 535 N N . ASP A 1 70 ? -0.808 -24.857 -33.527 1.00 81.44 70 ASP A N 1
ATOM 536 C CA . ASP A 1 70 ? -1.540 -26.142 -33.457 1.00 81.44 70 ASP A CA 1
ATOM 537 C C . ASP A 1 70 ? -2.705 -26.253 -34.477 1.00 81.44 70 ASP A C 1
ATOM 539 O O . ASP A 1 70 ? -3.605 -27.084 -34.344 1.00 81.44 70 ASP A O 1
ATOM 543 N N . ASP A 1 71 ? -2.663 -25.442 -35.544 1.00 85.44 71 ASP A N 1
ATOM 544 C CA . ASP A 1 71 ? -3.609 -25.473 -36.668 1.00 85.44 71 ASP A CA 1
ATOM 545 C C . ASP A 1 71 ? -3.657 -26.879 -37.291 1.00 85.44 71 ASP A C 1
ATOM 547 O O . ASP A 1 71 ? -2.653 -27.364 -37.807 1.00 85.44 71 ASP A O 1
ATOM 551 N N . LYS A 1 72 ? -4.809 -27.557 -37.255 1.00 87.50 72 LYS A N 1
ATOM 552 C CA . LYS A 1 72 ? -4.924 -28.989 -37.599 1.00 87.50 72 LYS A CA 1
ATOM 553 C C . LYS A 1 72 ? -4.917 -29.245 -39.117 1.00 87.50 72 LYS A C 1
ATOM 555 O O . LYS A 1 72 ? -5.974 -29.461 -39.707 1.00 87.50 72 LYS A O 1
ATOM 560 N N . ILE A 1 73 ? -3.725 -29.255 -39.726 1.00 86.50 73 ILE A N 1
ATOM 561 C CA . ILE A 1 73 ? -3.503 -29.495 -41.168 1.00 86.50 73 ILE A CA 1
ATOM 562 C C . ILE A 1 73 ? -3.901 -30.925 -41.557 1.00 86.50 73 ILE A C 1
ATOM 564 O O . ILE A 1 73 ? -4.733 -31.135 -42.431 1.00 86.50 73 ILE A O 1
ATOM 568 N N . VAL A 1 74 ? -3.334 -31.923 -40.878 1.00 87.19 74 VAL A N 1
ATOM 569 C CA . VAL A 1 74 ? -3.599 -33.347 -41.125 1.00 87.19 74 VAL A CA 1
ATOM 570 C C . VAL A 1 74 ? -3.935 -33.972 -39.776 1.00 87.19 74 VAL A C 1
ATOM 572 O O . VAL A 1 74 ? -3.082 -34.039 -38.898 1.00 87.19 74 VAL A O 1
ATOM 575 N N . HIS A 1 75 ? -5.194 -34.350 -39.544 1.00 85.19 75 HIS A N 1
ATOM 576 C CA . HIS A 1 75 ? -5.646 -34.828 -38.227 1.00 85.19 75 HIS A CA 1
ATOM 577 C C . HIS A 1 75 ? -6.926 -35.665 -38.341 1.00 85.19 75 HIS A C 1
ATOM 579 O O . HIS A 1 75 ? -7.889 -35.231 -38.972 1.00 85.19 75 HIS A O 1
ATOM 585 N N . TRP A 1 76 ? -6.940 -36.828 -37.688 1.00 72.75 76 TRP A N 1
ATOM 586 C CA . TRP A 1 76 ? -8.113 -37.679 -37.466 1.00 72.75 76 TRP A CA 1
ATOM 587 C C . TRP A 1 76 ? -8.382 -37.790 -35.952 1.00 72.75 76 TRP A C 1
ATOM 589 O O . TRP A 1 76 ? -7.416 -37.896 -35.190 1.00 72.75 76 TRP A O 1
ATOM 599 N N . PRO A 1 77 ? -9.644 -37.805 -35.470 1.00 64.81 77 PRO A N 1
ATOM 600 C CA . PRO A 1 77 ? -10.906 -37.781 -36.221 1.00 64.81 77 PRO A CA 1
ATOM 601 C C . PRO A 1 77 ? -11.481 -36.370 -36.452 1.00 64.81 77 PRO A C 1
ATOM 603 O O . PRO A 1 77 ? -12.585 -36.245 -36.978 1.00 64.81 77 PRO A O 1
ATOM 606 N N . TYR A 1 78 ? -10.782 -35.314 -36.018 1.00 65.44 78 TYR A N 1
ATOM 607 C CA . TYR A 1 78 ? -11.338 -33.958 -35.885 1.00 65.44 78 TYR A CA 1
ATOM 608 C C . TYR A 1 78 ? -10.744 -32.914 -36.852 1.00 65.44 78 TYR A C 1
ATOM 610 O O . TYR A 1 78 ? -10.905 -31.717 -36.620 1.00 65.44 78 TYR A O 1
ATOM 618 N N . GLY A 1 79 ? -10.057 -33.338 -37.917 1.00 58.88 79 GLY A N 1
ATOM 619 C CA . GLY A 1 79 ? -9.484 -32.453 -38.938 1.00 58.88 79 GLY A CA 1
ATOM 620 C C . GLY A 1 79 ? -9.618 -33.006 -40.358 1.00 58.88 79 GLY A C 1
ATOM 621 O O . GLY A 1 79 ? -10.508 -33.804 -40.648 1.00 58.88 79 GLY A O 1
ATOM 622 N N . ILE A 1 80 ? -8.745 -32.549 -41.262 1.00 66.62 80 ILE A N 1
ATOM 623 C CA . ILE A 1 80 ? -8.898 -32.757 -42.714 1.00 66.62 80 ILE A CA 1
ATOM 624 C C . ILE A 1 80 ? -8.706 -34.234 -43.126 1.00 66.62 80 ILE A C 1
ATOM 626 O O . ILE A 1 80 ? -9.333 -34.706 -44.081 1.00 66.62 80 ILE A O 1
ATOM 630 N N . LEU A 1 81 ? -7.931 -35.018 -42.363 1.00 64.44 81 LEU A N 1
ATOM 631 C CA . LEU A 1 81 ? -7.760 -36.461 -42.579 1.00 64.44 81 LEU A CA 1
ATOM 632 C C . LEU A 1 81 ? -8.991 -37.214 -42.042 1.00 64.44 81 LEU A C 1
ATOM 634 O O . LEU A 1 81 ? -8.988 -37.794 -40.963 1.00 64.44 81 LEU A O 1
ATOM 638 N N . HIS A 1 82 ? -10.071 -37.183 -42.822 1.00 65.69 82 HIS A N 1
ATOM 639 C CA . HIS A 1 82 ? -11.365 -37.796 -42.502 1.00 65.69 82 HIS A CA 1
ATOM 640 C C . HIS A 1 82 ? -11.766 -38.926 -43.471 1.00 65.69 82 HIS A C 1
ATOM 642 O O . HIS A 1 82 ? -12.849 -39.501 -43.342 1.00 65.69 82 HIS A O 1
ATOM 648 N N . LEU A 1 83 ? -10.903 -39.253 -44.441 1.00 76.75 83 LEU A N 1
ATOM 649 C CA . LEU A 1 83 ? -11.149 -40.234 -45.501 1.00 76.75 83 LEU A CA 1
ATOM 650 C C . LEU A 1 83 ? -10.126 -41.375 -45.474 1.00 76.75 83 LEU A C 1
ATOM 652 O O . LEU A 1 83 ? -9.001 -41.239 -44.995 1.00 76.75 83 LEU A O 1
ATOM 656 N N . SER A 1 84 ? -10.562 -42.532 -45.973 1.00 78.44 84 SER A N 1
ATOM 657 C CA . SER A 1 84 ? -9.874 -43.820 -45.835 1.00 78.44 84 SER A CA 1
ATOM 658 C C . SER A 1 84 ? -8.894 -44.125 -46.977 1.00 78.44 84 SER A C 1
ATOM 660 O O . SER A 1 84 ? -8.677 -45.296 -47.300 1.00 78.44 84 SER A O 1
ATOM 662 N N . TYR A 1 85 ? -8.448 -43.085 -47.675 1.00 81.56 85 TYR A N 1
ATOM 663 C CA . TYR A 1 85 ? -7.650 -43.122 -48.896 1.00 81.56 85 TYR A CA 1
ATOM 664 C C . TYR A 1 85 ? -6.979 -41.757 -49.101 1.00 81.56 85 TYR A C 1
ATOM 666 O O . TYR A 1 85 ? -7.346 -40.785 -48.438 1.00 81.56 85 TYR A O 1
ATOM 674 N N . GLU A 1 86 ? -6.026 -41.706 -50.030 1.00 87.44 86 GLU A N 1
ATOM 675 C CA . GLU A 1 86 ? -5.190 -40.538 -50.309 1.00 87.44 86 GLU A CA 1
ATOM 676 C C . GLU A 1 86 ? -6.003 -39.268 -50.611 1.00 87.44 86 GLU A C 1
ATOM 678 O O . GLU A 1 86 ? -7.001 -39.311 -51.339 1.00 87.44 86 GLU A O 1
ATOM 683 N N . GLN A 1 87 ? -5.581 -38.136 -50.048 1.00 85.12 87 GLN A N 1
ATOM 684 C CA . GLN A 1 87 ? -6.188 -36.814 -50.228 1.00 85.12 87 GLN A CA 1
ATOM 685 C C . GLN A 1 87 ? -5.116 -35.735 -50.392 1.00 85.12 87 GLN A C 1
ATOM 687 O O . GLN A 1 87 ? -4.017 -35.867 -49.863 1.00 85.12 87 GLN A O 1
ATOM 692 N N . THR A 1 88 ? -5.485 -34.643 -51.062 1.00 87.75 88 THR A N 1
ATOM 693 C CA . THR A 1 88 ? -4.702 -33.405 -51.152 1.00 87.75 88 THR A CA 1
ATOM 694 C C . THR A 1 88 ? -5.597 -32.232 -50.763 1.00 87.75 88 THR A C 1
ATOM 696 O O . THR A 1 88 ? -6.703 -32.116 -51.295 1.00 87.75 88 THR A O 1
ATOM 699 N N . ASP A 1 89 ? -5.124 -31.351 -49.882 1.00 85.25 89 ASP A N 1
ATOM 700 C CA . ASP A 1 89 ? -5.787 -30.079 -49.547 1.00 85.25 89 ASP A CA 1
ATOM 701 C C . ASP A 1 89 ? -4.766 -28.922 -49.533 1.00 85.25 89 ASP A C 1
ATOM 703 O O . ASP A 1 89 ? -3.561 -29.150 -49.628 1.00 85.25 89 ASP A O 1
ATOM 707 N N . THR A 1 90 ? -5.223 -27.669 -49.464 1.00 85.50 90 THR A N 1
ATOM 708 C CA . THR A 1 90 ? -4.370 -26.469 -49.506 1.00 85.50 90 THR A CA 1
ATOM 709 C C . THR A 1 90 ? -4.226 -25.823 -48.128 1.00 85.50 90 THR A C 1
ATOM 711 O O . THR A 1 90 ? -5.192 -25.288 -47.585 1.00 85.50 90 THR A O 1
ATOM 714 N N . TYR A 1 91 ? -3.004 -25.772 -47.594 1.00 85.88 91 TYR A N 1
ATOM 715 C CA . TYR A 1 91 ? -2.677 -25.053 -46.358 1.00 85.88 91 TYR A CA 1
ATOM 716 C C . TYR A 1 91 ? -1.836 -23.811 -46.663 1.00 85.88 91 TYR A C 1
ATOM 718 O O . TYR A 1 91 ? -0.768 -23.907 -47.257 1.00 85.88 91 TYR A O 1
ATOM 726 N N . GLN A 1 92 ? -2.340 -22.630 -46.288 1.00 87.12 92 GLN A N 1
ATOM 727 C CA . GLN A 1 92 ? -1.704 -21.315 -46.506 1.00 87.12 92 GLN A CA 1
ATOM 728 C C . GLN A 1 92 ? -1.175 -21.041 -47.939 1.00 87.12 92 GLN A C 1
ATOM 730 O O . GLN A 1 92 ? -0.362 -20.147 -48.143 1.00 87.12 92 GLN A O 1
ATOM 735 N N . GLY A 1 93 ? -1.680 -21.759 -48.949 1.00 82.19 93 GLY A N 1
ATOM 736 C CA . GLY A 1 93 ? -1.315 -21.590 -50.361 1.00 82.19 93 GLY A CA 1
ATOM 737 C C . GLY A 1 93 ? -0.458 -22.711 -50.960 1.00 82.19 93 GLY A C 1
ATOM 738 O O . GLY A 1 93 ? -0.348 -22.757 -52.182 1.00 82.19 93 GLY A O 1
ATOM 739 N N . VAL A 1 94 ? 0.078 -23.637 -50.155 1.00 85.75 94 VAL A N 1
ATOM 740 C CA . VAL A 1 94 ? 0.734 -24.862 -50.657 1.00 85.75 94 VAL A CA 1
ATOM 741 C C . VAL A 1 94 ? -0.201 -26.064 -50.574 1.00 85.75 94 VAL A C 1
ATOM 743 O O . VAL A 1 94 ? -1.058 -26.128 -49.690 1.00 85.75 94 VAL A O 1
ATOM 746 N N . SER A 1 95 ? -0.034 -27.030 -51.479 1.00 86.31 95 SER A N 1
ATOM 747 C CA . SER A 1 95 ? -0.786 -28.288 -51.423 1.00 86.31 95 SER A CA 1
ATOM 748 C C . SER A 1 95 ? -0.084 -29.281 -50.499 1.00 86.31 95 SER A C 1
ATOM 750 O O . SER A 1 95 ? 1.139 -29.418 -50.544 1.00 86.31 95 SER A O 1
ATOM 752 N N . VAL A 1 96 ? -0.866 -29.987 -49.685 1.00 90.25 96 VAL A N 1
ATOM 753 C CA . VAL A 1 96 ? -0.411 -31.041 -48.776 1.00 90.25 96 VAL A CA 1
ATOM 754 C C . VAL A 1 96 ? -1.166 -32.322 -49.123 1.00 90.25 96 VAL A C 1
ATOM 756 O O . VAL A 1 96 ? -2.385 -32.382 -48.960 1.00 90.25 96 VAL A O 1
ATOM 759 N N . THR A 1 97 ? -0.448 -33.331 -49.616 1.00 88.56 97 THR A N 1
ATOM 760 C CA . THR A 1 97 ? -0.977 -34.660 -49.964 1.00 88.56 97 THR A CA 1
ATOM 761 C C . THR A 1 97 ? -0.658 -35.656 -48.851 1.00 88.56 97 THR A C 1
ATOM 763 O O . THR A 1 97 ? 0.424 -35.598 -48.271 1.00 88.56 97 THR A O 1
ATOM 766 N N . TYR A 1 98 ? -1.583 -36.563 -48.529 1.00 90.12 98 TYR A N 1
ATOM 767 C CA . TYR A 1 98 ? -1.418 -37.553 -47.460 1.00 90.12 98 TYR A CA 1
ATOM 768 C C . TYR A 1 98 ? -2.262 -38.820 -47.676 1.00 90.12 98 TYR A C 1
ATOM 770 O O . TYR A 1 98 ? -3.326 -38.777 -48.292 1.00 90.12 98 TYR A O 1
ATOM 778 N N . SER A 1 99 ? -1.818 -39.952 -47.119 1.00 83.81 99 SER A N 1
ATOM 779 C CA . SER A 1 99 ? -2.332 -41.312 -47.401 1.00 83.81 99 SER A CA 1
ATOM 780 C C . SER A 1 99 ? -3.758 -41.645 -46.923 1.00 83.81 99 SER A C 1
ATOM 782 O O . SER A 1 99 ? -4.393 -42.545 -47.476 1.00 83.81 99 SER A O 1
ATOM 784 N N . GLY A 1 100 ? -4.265 -40.970 -45.886 1.00 80.56 100 GLY A N 1
ATOM 785 C CA . GLY A 1 100 ? -5.538 -41.311 -45.226 1.00 80.56 100 GLY A CA 1
ATOM 786 C C . GLY A 1 100 ? -5.441 -42.469 -44.212 1.00 80.56 100 GLY A C 1
ATOM 787 O O . GLY A 1 100 ? -4.437 -43.175 -44.149 1.00 80.56 100 GLY A O 1
ATOM 788 N N . TYR A 1 101 ? -6.498 -42.683 -43.410 1.00 79.62 101 TYR A N 1
ATOM 789 C CA . TYR A 1 101 ? -6.443 -43.457 -42.140 1.00 79.62 101 TYR A CA 1
ATOM 790 C C . TYR A 1 101 ? -6.383 -44.997 -42.272 1.00 79.62 101 TYR A C 1
ATOM 792 O O . TYR A 1 101 ? -6.520 -45.749 -41.300 1.00 79.62 101 TYR A O 1
ATOM 800 N N . ASN A 1 102 ? -6.247 -45.492 -43.501 1.00 82.00 102 ASN A N 1
ATOM 801 C CA . ASN A 1 102 ? -5.996 -46.905 -43.792 1.00 82.00 102 ASN A CA 1
ATOM 802 C C . ASN A 1 102 ? -4.582 -47.135 -44.357 1.00 82.00 102 ASN A C 1
ATOM 804 O O . ASN A 1 102 ? -4.297 -48.253 -44.780 1.00 82.00 102 ASN A O 1
ATOM 808 N N . GLY A 1 103 ? -3.747 -46.093 -44.400 1.00 82.00 103 GLY A N 1
ATOM 809 C CA . GLY A 1 103 ? -2.431 -46.115 -45.024 1.00 82.00 103 GLY A CA 1
ATOM 810 C C . GLY A 1 103 ? -2.455 -46.334 -46.542 1.00 82.00 103 GLY A C 1
ATOM 811 O O . GLY A 1 103 ? -3.504 -46.477 -47.187 1.00 82.00 103 GLY A O 1
ATOM 812 N N . VAL A 1 104 ? -1.264 -46.346 -47.133 1.00 79.88 104 VAL A N 1
ATOM 813 C CA . VAL A 1 104 ? -1.021 -46.476 -48.571 1.00 79.88 104 VAL A CA 1
ATOM 814 C C . VAL A 1 104 ? -1.619 -47.783 -49.089 1.00 79.88 104 VAL A C 1
ATOM 816 O O . VAL A 1 104 ? -1.336 -48.872 -48.590 1.00 79.88 104 VAL A O 1
ATOM 819 N N . ASN A 1 105 ? -2.480 -47.686 -50.106 1.00 79.88 105 ASN A N 1
ATOM 820 C CA . ASN A 1 105 ? -3.198 -48.823 -50.702 1.00 79.88 105 ASN A CA 1
ATOM 821 C C . ASN A 1 105 ? -3.989 -49.700 -49.697 1.00 79.88 105 ASN A C 1
ATOM 823 O O . ASN A 1 105 ? -4.324 -50.846 -50.005 1.00 79.88 105 ASN A O 1
ATOM 827 N N . GLY A 1 106 ? -4.325 -49.173 -48.513 1.00 76.00 106 GLY A N 1
ATOM 828 C CA . GLY A 1 106 ? -5.013 -49.915 -47.451 1.00 76.00 106 GLY A CA 1
ATOM 829 C C . GLY A 1 106 ? -4.096 -50.724 -46.523 1.00 76.00 106 GLY A C 1
ATOM 830 O O . GLY A 1 106 ? -4.592 -51.580 -45.785 1.00 76.00 106 GLY A O 1
ATOM 831 N N . GLN A 1 107 ? -2.780 -50.491 -46.569 1.00 81.12 107 GLN A N 1
ATOM 832 C CA . GLN A 1 107 ? -1.814 -51.025 -45.610 1.00 81.12 107 GLN A CA 1
ATOM 833 C C . GLN A 1 107 ? -1.720 -50.099 -44.391 1.00 81.12 107 GLN A C 1
ATOM 835 O O . GLN A 1 107 ? -0.995 -49.114 -44.410 1.00 81.12 107 GLN A O 1
ATOM 840 N N . LYS A 1 108 ? -2.464 -50.429 -43.332 1.00 80.38 108 LYS A N 1
ATOM 841 C CA . LYS A 1 108 ? -2.444 -49.706 -42.051 1.00 80.38 108 LYS A CA 1
ATOM 842 C C . LYS A 1 108 ? -1.073 -49.778 -41.379 1.00 80.38 108 LYS A C 1
ATOM 844 O O . LYS A 1 108 ? -0.572 -50.888 -41.202 1.00 80.38 108 LYS A O 1
ATOM 849 N N . GLY A 1 109 ? -0.540 -48.633 -40.953 1.00 77.81 109 GLY A N 1
ATOM 850 C CA . GLY A 1 109 ? 0.844 -48.507 -40.496 1.00 77.81 109 GLY A CA 1
ATOM 851 C C . GLY A 1 109 ? 1.819 -48.195 -41.634 1.00 77.81 109 GLY A C 1
ATOM 852 O O . GLY A 1 109 ? 3.008 -48.453 -41.498 1.00 77.81 109 GLY A O 1
ATOM 853 N N . HIS A 1 110 ? 1.341 -47.702 -42.775 1.00 87.44 110 HIS A N 1
ATOM 854 C CA . HIS A 1 110 ? 2.179 -47.166 -43.842 1.00 87.44 110 HIS A CA 1
ATOM 855 C C . HIS A 1 110 ? 1.546 -45.869 -44.348 1.00 87.44 110 HIS A C 1
ATOM 857 O O . HIS A 1 110 ? 0.677 -45.867 -45.219 1.00 87.44 110 HIS A O 1
ATOM 863 N N . GLU A 1 111 ? 1.966 -44.750 -43.776 1.00 87.25 111 GLU A N 1
ATOM 864 C CA . GLU A 1 111 ? 1.370 -43.437 -43.988 1.00 87.25 111 GLU A CA 1
ATOM 865 C C . GLU A 1 111 ? 2.396 -42.459 -44.578 1.00 87.25 111 GLU A C 1
ATOM 867 O O . GLU A 1 111 ? 3.596 -42.602 -44.358 1.00 87.25 111 GLU A O 1
ATOM 872 N N . PHE A 1 112 ? 1.944 -41.435 -45.307 1.00 89.38 112 PHE A N 1
ATOM 873 C CA . PHE A 1 112 ? 2.841 -40.380 -45.798 1.00 89.38 112 PHE A CA 1
ATOM 874 C C . PHE A 1 112 ? 2.218 -38.983 -45.752 1.00 89.38 112 PHE A C 1
ATOM 876 O O . PHE A 1 112 ? 0.993 -38.834 -45.704 1.00 89.38 112 PHE A O 1
ATOM 883 N N . ILE A 1 113 ? 3.092 -37.976 -45.810 1.00 90.69 113 ILE A N 1
ATOM 884 C CA . ILE A 1 113 ? 2.793 -36.575 -46.117 1.00 90.69 113 ILE A CA 1
ATOM 885 C C . ILE A 1 113 ? 3.765 -36.079 -47.192 1.00 90.69 113 ILE A C 1
ATOM 887 O O . ILE A 1 113 ? 4.960 -36.357 -47.132 1.00 90.69 113 ILE A O 1
ATOM 891 N N . GLU A 1 114 ? 3.259 -35.306 -48.148 1.00 90.62 114 GLU A N 1
ATOM 892 C CA . GLU A 1 114 ? 4.033 -34.628 -49.190 1.00 90.62 114 GLU A CA 1
ATOM 893 C C . GLU A 1 114 ? 3.557 -33.170 -49.324 1.00 90.62 114 GLU A C 1
ATOM 895 O O . GLU A 1 114 ? 2.352 -32.915 -49.347 1.00 90.62 114 GLU A O 1
ATOM 900 N N . VAL A 1 115 ? 4.482 -32.205 -49.384 1.00 88.62 115 VAL A N 1
ATOM 901 C CA . VAL A 1 115 ? 4.189 -30.761 -49.463 1.00 88.62 115 VAL A CA 1
ATOM 902 C C . VAL A 1 115 ? 4.746 -30.182 -50.763 1.00 88.62 115 VAL A C 1
ATOM 904 O O . VAL A 1 115 ? 5.955 -30.191 -51.000 1.00 88.62 115 VAL A O 1
ATOM 907 N N . SER A 1 116 ? 3.866 -29.644 -51.611 1.00 77.69 116 SER A N 1
ATOM 908 C CA . SER A 1 116 ? 4.252 -29.077 -52.908 1.00 77.69 116 SER A CA 1
ATOM 909 C C . SER A 1 116 ? 4.693 -27.610 -52.770 1.00 77.69 116 SER A C 1
ATOM 911 O O . SER A 1 116 ? 3.854 -26.705 -52.752 1.00 77.69 116 SER A O 1
ATOM 913 N N . GLY A 1 117 ? 6.004 -27.375 -52.703 1.00 78.12 117 GLY A N 1
ATOM 914 C CA . GLY A 1 117 ? 6.614 -26.047 -52.531 1.00 78.12 117 GLY A CA 1
ATOM 915 C C . GLY A 1 117 ? 7.327 -25.900 -51.184 1.00 78.12 117 GLY A C 1
ATOM 916 O O . GLY A 1 117 ? 7.561 -26.901 -50.509 1.00 78.12 117 GLY A O 1
ATOM 917 N N . SER A 1 118 ? 7.692 -24.668 -50.815 1.00 86.12 118 SER A N 1
ATOM 918 C CA . SER A 1 118 ? 8.269 -24.327 -49.505 1.00 86.12 118 SER A CA 1
ATOM 919 C C . SER A 1 118 ? 7.225 -24.458 -48.390 1.00 86.12 118 SER A C 1
ATOM 921 O O . SER A 1 118 ? 6.105 -23.973 -48.545 1.00 86.12 118 SER A O 1
ATOM 923 N N . THR A 1 119 ? 7.567 -25.048 -47.242 1.00 89.56 119 THR A N 1
ATOM 924 C CA . THR A 1 119 ? 6.693 -25.058 -46.054 1.00 89.56 119 THR A CA 1
ATOM 925 C C . THR A 1 119 ? 6.394 -23.619 -45.580 1.00 89.56 119 THR A C 1
ATOM 927 O O . THR A 1 119 ? 7.323 -22.915 -45.187 1.00 89.56 119 THR A O 1
ATOM 930 N N . PRO A 1 120 ? 5.125 -23.148 -45.596 1.00 86.31 120 PRO A N 1
ATOM 931 C CA . PRO A 1 120 ? 4.780 -21.730 -45.383 1.00 86.31 120 PRO A CA 1
ATOM 932 C C . PRO A 1 120 ? 4.840 -21.262 -43.924 1.00 86.31 120 PRO A C 1
ATOM 934 O O . PRO A 1 120 ? 4.726 -20.072 -43.660 1.00 86.31 120 PRO A O 1
ATOM 937 N N . THR A 1 121 ? 4.973 -22.193 -42.982 1.00 91.06 121 THR A N 1
ATOM 938 C CA . THR A 1 121 ? 5.280 -21.934 -41.573 1.00 91.06 121 THR A CA 1
ATOM 939 C C . THR A 1 121 ? 6.139 -23.081 -41.056 1.00 91.06 121 THR A C 1
ATOM 941 O O . THR A 1 121 ? 6.201 -24.148 -41.674 1.00 91.06 121 THR A O 1
ATOM 944 N N . SER A 1 122 ? 6.701 -22.925 -39.858 1.00 90.94 122 SER A N 1
ATOM 945 C CA . SER A 1 122 ? 7.095 -24.084 -39.050 1.00 90.94 122 SER A CA 1
ATOM 946 C C . SER A 1 122 ? 5.885 -25.001 -38.805 1.00 90.94 122 SER A C 1
ATOM 948 O O . SER A 1 122 ? 4.760 -24.524 -38.615 1.00 90.94 122 SER A O 1
ATOM 950 N N . MET A 1 123 ? 6.105 -26.316 -38.827 1.00 91.44 123 MET A N 1
ATOM 951 C CA . MET A 1 123 ? 5.077 -27.345 -38.652 1.00 91.44 123 MET A CA 1
ATOM 952 C C . MET A 1 123 ? 5.515 -28.398 -37.631 1.00 91.44 123 MET A C 1
ATOM 954 O O . MET A 1 123 ? 6.692 -28.731 -37.509 1.00 91.44 123 MET A O 1
ATOM 958 N N . THR A 1 124 ? 4.555 -28.966 -36.907 1.00 92.12 124 THR A N 1
ATOM 959 C CA . THR A 1 124 ? 4.783 -30.041 -35.932 1.00 92.12 124 THR A CA 1
ATOM 960 C C . THR A 1 124 ? 4.134 -31.332 -36.410 1.00 92.12 124 THR A C 1
ATOM 962 O O . THR A 1 124 ? 2.922 -31.377 -36.623 1.00 92.12 124 THR A O 1
ATOM 965 N N . MET A 1 125 ? 4.921 -32.401 -36.530 1.00 91.19 125 MET A N 1
ATOM 966 C CA . MET A 1 125 ? 4.429 -33.739 -36.848 1.00 91.19 125 MET A CA 1
ATOM 967 C C . MET A 1 125 ? 4.257 -34.559 -35.566 1.00 91.19 125 MET A C 1
ATOM 969 O O . MET A 1 125 ? 5.158 -34.633 -34.726 1.00 91.19 125 MET A O 1
ATOM 973 N N . LYS A 1 126 ? 3.096 -35.195 -35.417 1.00 89.88 126 LYS A N 1
ATOM 974 C CA . LYS A 1 126 ? 2.766 -36.126 -34.327 1.00 89.88 126 LYS A CA 1
ATOM 975 C C . LYS A 1 126 ? 2.244 -37.431 -34.945 1.00 89.88 126 LYS A C 1
ATOM 977 O O . LYS A 1 126 ? 1.807 -37.430 -36.092 1.00 89.88 126 LYS A O 1
ATOM 982 N N . ALA A 1 127 ? 2.254 -38.535 -34.210 1.00 88.94 127 ALA A N 1
ATOM 983 C CA . ALA A 1 127 ? 1.723 -39.818 -34.672 1.00 88.94 127 ALA A CA 1
ATOM 984 C C . ALA A 1 127 ? 0.896 -40.507 -33.576 1.00 88.94 127 ALA A C 1
ATOM 986 O O . ALA A 1 127 ? 1.174 -40.380 -32.382 1.00 88.94 127 ALA A O 1
ATOM 987 N N . PHE A 1 128 ? -0.167 -41.195 -33.986 1.00 86.06 128 PHE A N 1
ATOM 988 C CA . PHE A 1 128 ? -1.228 -41.697 -33.115 1.00 86.06 128 PHE A CA 1
ATOM 989 C C . PHE A 1 128 ? -1.414 -43.203 -33.321 1.00 86.06 128 PHE A C 1
ATOM 991 O O . PHE A 1 128 ? -1.856 -43.625 -34.383 1.00 86.06 128 PHE A O 1
ATOM 998 N N . GLY A 1 129 ? -1.059 -44.024 -32.329 1.00 84.75 129 GLY A N 1
ATOM 999 C CA . GLY A 1 129 ? -1.120 -45.481 -32.453 1.00 84.75 129 GLY A CA 1
ATOM 1000 C C . GLY A 1 129 ? -2.439 -46.075 -31.967 1.00 84.75 129 GLY A C 1
ATOM 1001 O O . GLY A 1 129 ? -2.754 -46.009 -30.777 1.00 84.75 129 GLY A O 1
ATOM 1002 N N . TYR A 1 130 ? -3.153 -46.803 -32.831 1.00 79.81 130 TYR A N 1
ATOM 1003 C CA . TYR A 1 130 ? -4.166 -47.768 -32.376 1.00 79.81 130 TYR A CA 1
ATOM 1004 C C . TYR A 1 130 ? -3.533 -48.951 -31.628 1.00 79.81 130 TYR A C 1
ATOM 1006 O O . TYR A 1 130 ? -4.225 -49.686 -30.917 1.00 79.81 130 TYR A O 1
ATOM 1014 N N . ARG A 1 131 ? -2.216 -49.148 -31.776 1.00 78.69 131 ARG A N 1
ATOM 1015 C CA . ARG A 1 131 ? -1.380 -50.042 -30.968 1.00 78.69 131 ARG A CA 1
ATOM 1016 C C . ARG A 1 131 ? -0.028 -49.399 -30.687 1.00 78.69 131 ARG A C 1
ATOM 1018 O O . ARG A 1 131 ? 0.474 -48.636 -31.501 1.00 78.69 131 ARG A O 1
ATOM 1025 N N . ALA A 1 132 ? 0.557 -49.747 -29.543 1.00 77.00 132 ALA A N 1
ATOM 1026 C CA . ALA A 1 132 ? 1.910 -49.335 -29.203 1.00 77.00 132 ALA A CA 1
ATOM 1027 C C . ALA A 1 132 ? 2.923 -50.154 -30.015 1.00 77.00 132 ALA A C 1
ATOM 1029 O O . ALA A 1 132 ? 2.762 -51.370 -30.158 1.00 77.00 132 ALA A O 1
ATOM 1030 N N . GLY A 1 133 ? 3.966 -49.497 -30.510 1.00 79.62 133 GLY A N 1
ATOM 1031 C CA . GLY A 1 133 ? 4.988 -50.101 -31.359 1.00 79.62 133 GLY A CA 1
ATOM 1032 C C . GLY A 1 133 ? 6.101 -49.117 -31.703 1.00 79.62 133 GLY A C 1
ATOM 1033 O O . GLY A 1 133 ? 6.194 -48.043 -31.111 1.00 79.62 133 GLY A O 1
ATOM 1034 N N . TYR A 1 134 ? 6.926 -49.488 -32.675 1.00 80.38 134 TYR A N 1
ATOM 1035 C CA . TYR A 1 134 ? 7.908 -48.602 -33.295 1.00 80.38 134 TYR A CA 1
ATOM 1036 C C . TYR A 1 134 ? 7.497 -48.321 -34.739 1.00 80.38 134 TYR A C 1
ATOM 1038 O O . TYR A 1 134 ? 6.890 -49.174 -35.392 1.00 80.38 134 TYR A O 1
ATOM 1046 N N . ALA A 1 135 ? 7.811 -47.125 -35.220 1.00 83.75 135 ALA A N 1
ATOM 1047 C CA . ALA A 1 135 ? 7.623 -46.713 -36.599 1.00 83.75 135 ALA A CA 1
ATOM 1048 C C . ALA A 1 135 ? 8.940 -46.157 -37.148 1.00 83.75 135 ALA A C 1
ATOM 1050 O O . ALA A 1 135 ? 9.598 -45.352 -36.489 1.00 83.75 135 ALA A O 1
ATOM 1051 N N . ASN A 1 136 ? 9.309 -46.575 -38.354 1.00 83.25 136 ASN A N 1
ATOM 1052 C CA . ASN A 1 136 ? 10.402 -45.974 -39.106 1.00 83.25 136 ASN A CA 1
ATOM 1053 C C . ASN A 1 136 ? 9.869 -44.724 -39.803 1.00 83.25 136 ASN A C 1
ATOM 1055 O O . ASN A 1 136 ? 8.843 -44.794 -40.476 1.00 83.25 136 ASN A O 1
ATOM 1059 N N . VAL A 1 137 ? 10.554 -43.601 -39.627 1.00 86.88 137 VAL A N 1
ATOM 1060 C CA . VAL A 1 137 ? 10.243 -42.314 -40.244 1.00 86.88 137 VAL A CA 1
ATOM 1061 C C . VAL A 1 137 ? 11.343 -42.014 -41.250 1.00 86.88 137 VAL A C 1
ATOM 1063 O O . VAL A 1 137 ? 12.478 -41.754 -40.855 1.00 86.88 137 VAL A O 1
ATOM 1066 N N . ASN A 1 138 ? 11.008 -42.050 -42.536 1.00 79.81 138 ASN A N 1
ATOM 1067 C CA . ASN A 1 138 ? 11.882 -41.665 -43.642 1.00 79.81 138 ASN A CA 1
ATOM 1068 C C . ASN A 1 138 ? 11.443 -40.293 -44.160 1.00 79.81 138 ASN A C 1
ATOM 1070 O O . ASN A 1 138 ? 10.247 -40.008 -44.203 1.00 79.81 138 ASN A O 1
ATOM 1074 N N . TYR A 1 139 ? 12.374 -39.433 -44.562 1.00 85.81 139 TYR A N 1
ATOM 1075 C CA . TYR A 1 139 ? 12.038 -38.110 -45.089 1.00 85.81 139 TYR A CA 1
ATOM 1076 C C . TYR A 1 139 ? 13.049 -37.608 -46.117 1.00 85.81 139 TYR A C 1
ATOM 1078 O O . TYR A 1 139 ? 14.215 -38.002 -46.110 1.00 85.81 139 TYR A O 1
ATOM 1086 N N . SER A 1 140 ? 12.594 -36.714 -46.993 1.00 80.44 140 SER A N 1
ATOM 1087 C CA . SER A 1 140 ? 13.400 -36.075 -48.035 1.00 80.44 140 SER A CA 1
ATOM 1088 C C . SER A 1 140 ? 12.937 -34.647 -48.311 1.00 80.44 140 SER A C 1
ATOM 1090 O O . SER A 1 140 ? 11.756 -34.338 -48.154 1.00 80.44 140 SER A O 1
ATOM 1092 N N . TRP A 1 141 ? 13.851 -33.790 -48.766 1.00 88.25 141 TRP A N 1
ATOM 1093 C CA . TRP A 1 141 ? 13.555 -32.434 -49.234 1.00 88.25 141 TRP A CA 1
ATOM 1094 C C . TRP A 1 141 ? 14.426 -32.079 -50.443 1.00 88.25 141 TRP A C 1
ATOM 1096 O O . TRP A 1 141 ? 15.612 -32.410 -50.493 1.00 88.25 141 TRP A O 1
ATOM 1106 N N . THR A 1 142 ? 13.840 -31.407 -51.436 1.00 74.75 142 THR A N 1
ATOM 1107 C CA . THR A 1 142 ? 14.507 -31.086 -52.711 1.00 74.75 142 THR A CA 1
ATOM 1108 C C . THR A 1 142 ? 15.206 -29.729 -52.703 1.00 74.75 142 THR A C 1
ATOM 1110 O O . THR A 1 142 ? 15.978 -29.437 -53.612 1.00 74.75 142 THR A O 1
ATOM 1113 N N . GLY A 1 143 ? 14.929 -28.889 -51.707 1.00 73.06 143 GLY A N 1
ATOM 1114 C CA . GLY A 1 143 ? 15.476 -27.540 -51.608 1.00 73.06 143 GLY A CA 1
ATOM 1115 C C . GLY A 1 143 ? 15.154 -26.874 -50.273 1.00 73.06 143 GLY A C 1
ATOM 1116 O O . GLY A 1 143 ? 14.396 -27.401 -49.452 1.00 73.06 143 GLY A O 1
ATOM 1117 N N . LYS A 1 144 ? 15.711 -25.681 -50.071 1.00 81.19 144 LYS A N 1
ATOM 1118 C CA . LYS A 1 144 ? 15.491 -24.855 -48.886 1.00 81.19 144 LYS A CA 1
ATOM 1119 C C . LYS A 1 144 ? 15.607 -23.383 -49.257 1.00 81.19 144 LYS A C 1
ATOM 1121 O O . LYS A 1 144 ? 16.503 -22.996 -50.013 1.00 81.19 144 LYS A O 1
ATOM 1126 N N . ASP A 1 145 ? 14.708 -22.562 -48.731 1.00 76.94 145 ASP A N 1
ATOM 1127 C CA . ASP A 1 145 ? 14.704 -21.128 -49.004 1.00 76.94 145 ASP A CA 1
ATOM 1128 C C . ASP A 1 145 ? 16.030 -20.494 -48.531 1.00 76.94 145 ASP A C 1
ATOM 1130 O O . ASP A 1 145 ? 16.489 -20.734 -47.412 1.00 76.94 145 ASP A O 1
ATOM 1134 N N . ASN A 1 146 ? 16.622 -19.644 -49.383 1.00 66.69 146 ASN A N 1
ATOM 1135 C CA . ASN A 1 146 ? 17.952 -19.013 -49.254 1.00 66.69 146 ASN A CA 1
ATOM 1136 C C . ASN A 1 146 ? 19.189 -19.872 -49.629 1.00 66.69 146 ASN A C 1
ATOM 1138 O O . ASN A 1 146 ? 20.313 -19.461 -49.342 1.00 66.69 146 ASN A O 1
ATOM 1142 N N . CYS A 1 147 ? 19.031 -21.008 -50.319 1.00 63.38 147 CYS A N 1
ATOM 1143 C CA . CYS A 1 147 ? 20.156 -21.722 -50.948 1.00 63.38 147 CYS A CA 1
ATOM 1144 C C . CYS A 1 147 ? 20.534 -21.142 -52.333 1.00 63.38 147 CYS A C 1
ATOM 1146 O O . CYS A 1 147 ? 19.657 -20.814 -53.131 1.00 63.38 147 CYS A O 1
ATOM 1148 N N . ASN A 1 148 ? 21.838 -21.035 -52.637 1.00 54.59 148 ASN A N 1
ATOM 1149 C CA . ASN A 1 148 ? 22.365 -20.445 -53.882 1.00 54.59 148 ASN A CA 1
ATOM 1150 C C . ASN A 1 148 ? 22.946 -21.516 -54.829 1.00 54.59 148 ASN A C 1
ATOM 1152 O O . ASN A 1 148 ? 23.930 -22.170 -54.494 1.00 54.59 148 ASN A O 1
ATOM 1156 N N . GLY A 1 149 ? 22.386 -21.655 -56.035 1.00 49.44 149 GLY A N 1
ATOM 1157 C CA . GLY A 1 149 ? 22.725 -22.704 -57.015 1.00 49.44 149 GLY A CA 1
ATOM 1158 C C . GLY A 1 149 ? 24.040 -22.531 -57.794 1.00 49.44 149 GLY A C 1
ATOM 1159 O O . GLY A 1 149 ? 24.056 -22.736 -59.001 1.00 49.44 149 GLY A O 1
ATOM 1160 N N . SER A 1 150 ? 25.141 -22.122 -57.156 1.00 50.84 150 SER A N 1
ATOM 1161 C CA . SER A 1 150 ? 26.444 -21.932 -57.830 1.00 50.84 150 SER A CA 1
ATOM 1162 C C . SER A 1 150 ? 27.575 -22.795 -57.259 1.00 50.84 150 SER A C 1
ATOM 1164 O O . SER A 1 150 ? 28.747 -22.443 -57.401 1.00 50.84 150 SER A O 1
ATOM 1166 N N . GLU A 1 151 ? 27.243 -23.885 -56.568 1.00 55.94 151 GLU A N 1
ATOM 1167 C CA . GLU A 1 151 ? 28.214 -24.771 -55.920 1.00 55.94 151 GLU A CA 1
ATOM 1168 C C . GLU A 1 151 ? 28.261 -26.145 -56.601 1.00 55.94 151 GLU A C 1
ATOM 1170 O O . GLU A 1 151 ? 27.231 -26.744 -56.907 1.00 55.94 151 GLU A O 1
ATOM 1175 N N . ASN A 1 152 ? 29.473 -26.658 -56.833 1.00 66.44 152 ASN A N 1
ATOM 1176 C CA . ASN A 1 152 ? 29.668 -27.986 -57.410 1.00 66.44 152 ASN A CA 1
ATOM 1177 C C . ASN A 1 152 ? 29.285 -29.064 -56.389 1.00 66.44 152 ASN A C 1
ATOM 1179 O O . ASN A 1 152 ? 29.961 -29.218 -55.370 1.00 66.44 152 ASN A O 1
ATOM 1183 N N . GLY A 1 153 ? 28.245 -29.834 -56.699 1.00 64.38 153 GLY A N 1
ATOM 1184 C CA . GLY A 1 153 ? 27.715 -30.893 -55.843 1.00 64.38 153 GLY A CA 1
ATOM 1185 C C . GLY A 1 153 ? 27.780 -32.283 -56.472 1.00 64.38 153 GLY A C 1
ATOM 1186 O O . GLY A 1 153 ? 28.212 -32.464 -57.611 1.00 64.38 153 GLY A O 1
ATOM 1187 N N . ARG A 1 154 ? 27.342 -33.272 -55.692 1.00 75.00 154 ARG A N 1
ATOM 1188 C CA . ARG A 1 154 ? 27.010 -34.629 -56.140 1.00 75.00 154 ARG A CA 1
ATOM 1189 C C . ARG A 1 154 ? 26.130 -35.328 -55.111 1.00 75.00 154 ARG A C 1
ATOM 1191 O O . ARG A 1 154 ? 26.233 -35.010 -53.927 1.00 75.00 154 ARG A O 1
ATOM 1198 N N . GLY A 1 155 ? 25.346 -36.306 -55.540 1.00 68.56 155 GLY A N 1
ATOM 1199 C CA . GLY A 1 155 ? 24.564 -37.169 -54.656 1.00 68.56 155 GLY A CA 1
ATOM 1200 C C . GLY A 1 155 ? 24.368 -38.560 -55.251 1.00 68.56 155 GLY A C 1
ATOM 1201 O O . GLY A 1 155 ? 24.753 -38.802 -56.394 1.00 68.56 155 GLY A O 1
ATOM 1202 N N . HIS A 1 156 ? 23.798 -39.451 -54.441 1.00 77.56 156 HIS A N 1
ATOM 1203 C CA . HIS A 1 156 ? 23.498 -40.840 -54.782 1.00 77.56 156 HIS A CA 1
ATOM 1204 C C . HIS A 1 156 ? 22.229 -41.294 -54.045 1.00 77.56 156 HIS A C 1
ATOM 1206 O O . HIS A 1 156 ? 22.061 -40.954 -52.870 1.00 77.56 156 HIS A O 1
ATOM 1212 N N . PHE A 1 157 ? 21.365 -42.073 -54.703 1.00 71.56 157 PHE A N 1
ATOM 1213 C CA . PHE A 1 157 ? 20.275 -42.816 -54.059 1.00 71.56 157 PHE A CA 1
ATOM 1214 C C . PHE A 1 157 ? 19.869 -44.063 -54.860 1.00 71.56 157 PHE A C 1
ATOM 1216 O O . PHE A 1 157 ? 20.092 -44.136 -56.067 1.00 71.56 157 PHE A O 1
ATOM 1223 N N . GLU A 1 158 ? 19.229 -45.023 -54.187 1.00 75.38 158 GLU A N 1
ATOM 1224 C CA . GLU A 1 158 ? 18.601 -46.201 -54.802 1.00 75.38 158 GLU A CA 1
ATOM 1225 C C . GLU A 1 158 ? 17.069 -46.050 -54.842 1.00 75.38 158 GLU A C 1
ATOM 1227 O O . GLU A 1 158 ? 16.472 -45.479 -53.925 1.00 75.38 158 GLU A O 1
ATOM 1232 N N . GLN A 1 159 ? 16.405 -46.621 -55.854 1.00 76.75 159 GLN A N 1
ATOM 1233 C CA . GLN A 1 159 ? 14.938 -46.708 -55.898 1.00 76.75 159 GLN A CA 1
ATOM 1234 C C . GLN A 1 159 ? 14.421 -47.991 -56.568 1.00 76.75 159 GLN A C 1
ATOM 1236 O O . GLN A 1 159 ? 14.945 -48.425 -57.591 1.00 76.75 159 GLN A O 1
ATOM 1241 N N . GLU A 1 160 ? 13.337 -48.568 -56.033 1.00 79.38 160 GLU A N 1
ATOM 1242 C CA . GLU A 1 160 ? 12.619 -49.689 -56.656 1.00 79.38 160 GLU A CA 1
ATOM 1243 C C . GLU A 1 160 ? 11.822 -49.239 -57.901 1.00 79.38 160 GLU A C 1
ATOM 1245 O O . GLU A 1 160 ? 10.953 -48.360 -57.850 1.00 79.38 160 GLU A O 1
ATOM 1250 N N . ILE A 1 161 ? 12.094 -49.882 -59.037 1.00 82.06 161 ILE A N 1
ATOM 1251 C CA . ILE A 1 161 ? 11.417 -49.668 -60.318 1.00 82.06 161 ILE A CA 1
ATOM 1252 C C . ILE A 1 161 ? 10.447 -50.826 -60.577 1.00 82.06 161 ILE A C 1
ATOM 1254 O O . ILE A 1 161 ? 10.818 -51.999 -60.551 1.00 82.06 161 ILE A O 1
ATOM 1258 N N . SER A 1 162 ? 9.181 -50.498 -60.851 1.00 75.75 162 SER A N 1
ATOM 1259 C CA . SER A 1 162 ? 8.130 -51.493 -61.101 1.00 75.75 162 SER A CA 1
ATOM 1260 C C . SER A 1 162 ? 8.117 -51.997 -62.553 1.00 75.75 162 SER A C 1
ATOM 1262 O O . SER A 1 162 ? 8.163 -51.215 -63.500 1.00 75.75 162 SER A O 1
ATOM 1264 N N . HIS A 1 163 ? 7.967 -53.316 -62.722 1.00 79.88 163 HIS A N 1
ATOM 1265 C CA . HIS A 1 163 ? 7.893 -54.002 -64.021 1.00 79.88 163 HIS A CA 1
ATOM 1266 C C . HIS A 1 163 ? 6.756 -53.471 -64.913 1.00 79.88 163 HIS A C 1
ATOM 1268 O O . HIS A 1 163 ? 5.595 -53.443 -64.502 1.00 79.88 163 HIS A O 1
ATOM 1274 N N . GLU A 1 164 ? 7.089 -53.133 -66.161 1.00 82.25 164 GLU A N 1
ATOM 1275 C CA . GLU A 1 164 ? 6.214 -52.545 -67.188 1.00 82.25 164 GLU A CA 1
ATOM 1276 C C . GLU A 1 164 ? 5.522 -51.230 -66.760 1.00 82.25 164 GLU A C 1
ATOM 1278 O O . GLU A 1 164 ? 4.517 -50.828 -67.359 1.00 82.25 164 GLU A O 1
ATOM 1283 N N . ALA A 1 165 ? 6.068 -50.519 -65.765 1.00 77.81 165 ALA A N 1
ATOM 1284 C CA . ALA A 1 165 ? 5.522 -49.274 -65.225 1.00 77.81 165 ALA A CA 1
ATOM 1285 C C . ALA A 1 165 ? 6.512 -48.098 -65.316 1.00 77.81 165 ALA A C 1
ATOM 1287 O O . ALA A 1 165 ? 7.722 -48.283 -65.416 1.00 77.81 165 ALA A O 1
ATOM 1288 N N . ILE A 1 166 ? 5.980 -46.869 -65.273 1.00 81.69 166 ILE A N 1
ATOM 1289 C CA . ILE A 1 166 ? 6.776 -45.639 -65.141 1.00 81.69 166 ILE A CA 1
ATOM 1290 C C . ILE A 1 166 ? 6.832 -45.260 -63.655 1.00 81.69 166 ILE A C 1
ATOM 1292 O O . ILE A 1 166 ? 5.831 -44.778 -63.122 1.00 81.69 166 ILE A O 1
ATOM 1296 N N . SER A 1 167 ? 7.988 -45.424 -63.013 1.00 78.31 167 SER A N 1
ATOM 1297 C CA . SER A 1 167 ? 8.264 -44.853 -61.688 1.00 78.31 167 SER A CA 1
ATOM 1298 C C . SER A 1 167 ? 8.647 -43.374 -61.823 1.00 78.31 167 SER A C 1
ATOM 1300 O O . SER A 1 167 ? 9.410 -43.001 -62.715 1.00 78.31 167 SER A O 1
ATOM 1302 N N . LEU A 1 168 ? 8.134 -42.516 -60.935 1.00 79.69 168 LEU A N 1
ATOM 1303 C CA . LEU A 1 168 ? 8.694 -41.177 -60.709 1.00 79.69 168 LEU A CA 1
ATOM 1304 C C . LEU A 1 168 ? 10.009 -41.338 -59.941 1.00 79.69 168 LEU A C 1
ATOM 1306 O O . LEU A 1 168 ? 9.994 -42.008 -58.913 1.00 79.69 168 LEU A O 1
ATOM 1310 N N . VAL A 1 169 ? 11.100 -40.738 -60.426 1.00 74.56 169 VAL A N 1
ATOM 1311 C CA . VAL A 1 169 ? 12.436 -40.884 -59.814 1.00 74.56 169 VAL A CA 1
ATOM 1312 C C . VAL A 1 169 ? 12.928 -39.601 -59.147 1.00 74.56 169 VAL A C 1
ATOM 1314 O O . VAL A 1 169 ? 13.652 -39.657 -58.162 1.00 74.56 169 VAL A O 1
ATOM 1317 N N . GLY A 1 170 ? 12.478 -38.433 -59.606 1.00 75.50 170 GLY A N 1
ATOM 1318 C CA . GLY A 1 170 ? 12.703 -37.187 -58.878 1.00 75.50 170 GLY A CA 1
ATOM 1319 C C . GLY A 1 170 ? 12.358 -35.943 -59.682 1.00 75.50 170 GLY A C 1
ATOM 1320 O O . GLY A 1 170 ? 11.876 -36.019 -60.816 1.00 75.50 170 GLY A O 1
ATOM 1321 N N . THR A 1 171 ? 12.641 -34.785 -59.096 1.00 79.31 171 THR A N 1
ATOM 1322 C CA . THR A 1 171 ? 12.592 -33.482 -59.761 1.00 79.31 171 THR A CA 1
ATOM 1323 C C . THR A 1 171 ? 13.959 -32.808 -59.694 1.00 79.31 171 THR A C 1
ATOM 1325 O O . THR A 1 171 ? 14.649 -32.861 -58.679 1.00 79.31 171 THR A O 1
ATOM 1328 N N . ILE A 1 172 ? 14.356 -32.183 -60.798 1.00 82.62 172 ILE A N 1
ATOM 1329 C CA . ILE A 1 172 ? 15.578 -31.391 -60.921 1.00 82.62 172 ILE A CA 1
ATOM 1330 C C . ILE A 1 172 ? 15.137 -29.922 -60.878 1.00 82.62 172 ILE A C 1
ATOM 1332 O O . ILE A 1 172 ? 14.356 -29.517 -61.745 1.00 82.62 172 ILE A O 1
ATOM 1336 N N . PRO A 1 173 ? 15.575 -29.120 -59.894 1.00 71.62 173 PRO A N 1
ATOM 1337 C CA . PRO A 1 173 ? 15.197 -27.714 -59.816 1.00 71.62 173 PRO A CA 1
ATOM 1338 C C . PRO A 1 173 ? 15.879 -26.872 -60.916 1.00 71.62 173 PRO A C 1
ATOM 1340 O O . PRO A 1 173 ? 16.873 -27.305 -61.514 1.00 71.62 173 PRO A O 1
ATOM 1343 N N . PRO A 1 174 ? 15.383 -25.649 -61.179 1.00 76.19 174 PRO A N 1
ATOM 1344 C CA . PRO A 1 174 ? 16.111 -24.666 -61.975 1.00 76.19 174 PRO A CA 1
ATOM 1345 C C . PRO A 1 174 ? 17.420 -24.230 -61.287 1.00 76.19 174 PRO A C 1
ATOM 1347 O O . PRO A 1 174 ? 17.581 -24.351 -60.073 1.00 76.19 174 PRO A O 1
ATOM 1350 N N . TYR A 1 175 ? 18.323 -23.651 -62.078 1.00 76.62 175 TYR A N 1
ATOM 1351 C CA . TYR A 1 175 ? 19.621 -23.088 -61.690 1.00 76.62 175 TYR A CA 1
ATOM 1352 C C . TYR A 1 175 ? 20.697 -24.091 -61.222 1.00 76.62 175 TYR A C 1
ATOM 1354 O O . TYR A 1 175 ? 21.562 -23.728 -60.432 1.00 76.62 175 TYR A O 1
ATOM 1362 N N . ILE A 1 176 ? 20.696 -25.323 -61.742 1.00 78.62 176 ILE A N 1
ATOM 1363 C CA . ILE A 1 176 ? 21.792 -26.299 -61.584 1.00 78.62 176 ILE A CA 1
ATOM 1364 C C . ILE A 1 176 ? 22.684 -26.267 -62.834 1.00 78.62 176 ILE A C 1
ATOM 1366 O O . ILE A 1 176 ? 22.180 -26.470 -63.935 1.00 78.62 176 ILE A O 1
ATOM 1370 N N . ASP A 1 177 ? 23.985 -26.006 -62.685 1.00 81.25 177 ASP A N 1
ATOM 1371 C CA . ASP A 1 177 ? 24.923 -25.799 -63.803 1.00 81.25 177 ASP A CA 1
ATOM 1372 C C . ASP A 1 177 ? 25.688 -27.072 -64.206 1.00 81.25 177 ASP A C 1
ATOM 1374 O O . ASP A 1 177 ? 26.374 -27.656 -63.381 1.00 81.25 177 ASP A O 1
ATOM 1378 N N . ASN A 1 178 ? 25.645 -27.454 -65.488 1.00 83.25 178 ASN A N 1
ATOM 1379 C CA . ASN A 1 178 ? 26.428 -28.552 -66.090 1.00 83.25 178 ASN A CA 1
ATOM 1380 C C . ASN A 1 178 ? 26.106 -29.988 -65.605 1.00 83.25 178 ASN A C 1
ATOM 1382 O O . ASN A 1 178 ? 26.947 -30.881 -65.742 1.00 83.25 178 ASN A O 1
ATOM 1386 N N . LEU A 1 179 ? 24.892 -30.215 -65.083 1.00 86.38 179 LEU A N 1
ATOM 1387 C CA . LEU A 1 179 ? 24.395 -31.483 -64.522 1.00 86.38 179 LEU A CA 1
ATOM 1388 C C . LEU A 1 179 ? 24.685 -32.726 -65.387 1.00 86.38 179 LEU A C 1
ATOM 1390 O O . LEU A 1 179 ? 24.496 -32.733 -66.593 1.00 86.38 179 LEU A O 1
ATOM 1394 N N . GLU A 1 180 ? 25.045 -33.828 -64.748 1.00 89.25 180 GLU A N 1
ATOM 1395 C CA . GLU A 1 180 ? 25.219 -35.169 -65.294 1.00 89.25 180 GLU A CA 1
ATOM 1396 C C . GLU A 1 180 ? 24.630 -36.163 -64.296 1.00 89.25 180 GLU A C 1
ATOM 1398 O O . GLU A 1 180 ? 25.101 -36.267 -63.171 1.00 89.25 180 GLU A O 1
ATOM 1403 N N . ILE A 1 181 ? 23.607 -36.901 -64.707 1.00 88.31 181 ILE A N 1
ATOM 1404 C CA . ILE A 1 181 ? 23.001 -38.003 -63.964 1.00 88.31 181 ILE A CA 1
ATOM 1405 C C . ILE A 1 181 ? 23.401 -39.291 -64.677 1.00 88.31 181 ILE A C 1
ATOM 1407 O O . ILE A 1 181 ? 23.123 -39.438 -65.868 1.00 88.31 181 ILE A O 1
ATOM 1411 N N . ASN A 1 182 ? 24.023 -40.216 -63.952 1.00 86.56 182 ASN A N 1
ATOM 1412 C CA . ASN A 1 182 ? 24.281 -41.582 -64.389 1.00 86.56 182 ASN A CA 1
ATOM 1413 C C . ASN A 1 182 ? 23.372 -42.520 -63.590 1.00 86.56 182 ASN A C 1
ATOM 1415 O O . ASN A 1 182 ? 23.229 -42.379 -62.379 1.00 86.56 182 ASN A O 1
ATOM 1419 N N . LEU A 1 183 ? 22.745 -43.468 -64.275 1.00 85.88 183 LEU A N 1
ATOM 1420 C CA . LEU A 1 183 ? 21.742 -44.356 -63.710 1.00 85.88 183 LEU A CA 1
ATOM 1421 C C . LEU A 1 183 ? 22.098 -45.794 -64.088 1.00 85.88 183 LEU A C 1
ATOM 1423 O O . LEU A 1 183 ? 22.320 -46.094 -65.257 1.00 85.88 183 LEU A O 1
ATOM 1427 N N . THR A 1 184 ? 22.219 -46.673 -63.096 1.00 86.25 184 THR A N 1
ATOM 1428 C CA . THR A 1 184 ? 22.662 -48.063 -63.277 1.00 86.25 184 THR A CA 1
ATOM 1429 C C . THR A 1 184 ? 21.677 -49.044 -62.648 1.00 86.25 184 THR A C 1
ATOM 1431 O O . THR A 1 184 ? 21.114 -48.790 -61.587 1.00 86.25 184 THR A O 1
ATOM 1434 N N . SER A 1 185 ? 21.464 -50.191 -63.291 1.00 81.06 185 SER A N 1
ATOM 1435 C CA . SER A 1 185 ? 20.623 -51.275 -62.786 1.00 81.06 185 SER A CA 1
ATOM 1436 C C . SER A 1 185 ? 21.085 -52.633 -63.315 1.00 81.06 185 SER A C 1
ATOM 1438 O O . SER A 1 185 ? 21.597 -52.742 -64.424 1.00 81.06 185 SER A O 1
ATOM 1440 N N . GLU A 1 186 ? 20.828 -53.708 -62.563 1.00 79.94 186 GLU A N 1
ATOM 1441 C CA . GLU A 1 186 ? 20.949 -55.083 -63.083 1.00 79.94 186 GLU A CA 1
ATOM 1442 C C . GLU A 1 186 ? 19.838 -55.438 -64.101 1.00 79.94 186 GLU A C 1
ATOM 1444 O O . GLU A 1 186 ? 19.814 -56.550 -64.639 1.00 79.94 186 GLU A O 1
ATOM 1449 N N . THR A 1 187 ? 18.895 -54.521 -64.350 1.00 79.19 187 THR A N 1
ATOM 1450 C CA . THR A 1 187 ? 17.704 -54.725 -65.186 1.00 79.19 187 THR A CA 1
ATOM 1451 C C . THR A 1 187 ? 17.529 -53.657 -66.265 1.00 79.19 187 THR A C 1
ATOM 1453 O O . THR A 1 187 ? 17.897 -52.504 -66.087 1.00 79.19 187 THR A O 1
ATOM 1456 N N . ASP A 1 188 ? 16.920 -54.060 -67.383 1.00 81.94 188 ASP A N 1
ATOM 1457 C CA . ASP A 1 188 ? 16.638 -53.220 -68.554 1.00 81.94 188 ASP A CA 1
ATOM 1458 C C . ASP A 1 188 ? 15.580 -52.144 -68.244 1.00 81.94 188 ASP A C 1
ATOM 1460 O O . ASP A 1 188 ? 14.408 -52.465 -67.991 1.00 81.94 188 ASP A O 1
ATOM 1464 N N . ILE A 1 189 ? 15.999 -50.876 -68.241 1.00 83.88 189 ILE A N 1
ATOM 1465 C CA . ILE A 1 189 ? 15.194 -49.715 -67.847 1.00 83.88 189 ILE A CA 1
ATOM 1466 C C . ILE A 1 189 ? 15.452 -48.509 -68.775 1.00 83.88 189 ILE A C 1
ATOM 1468 O O . ILE A 1 189 ? 16.561 -48.281 -69.239 1.00 83.88 189 ILE A O 1
ATOM 1472 N N . ASP A 1 190 ? 14.410 -47.726 -69.064 1.00 84.81 190 ASP A N 1
ATOM 1473 C CA . ASP A 1 190 ? 14.433 -46.583 -69.993 1.00 84.81 190 ASP A CA 1
ATOM 1474 C C . ASP A 1 190 ? 14.291 -45.266 -69.202 1.00 84.81 190 ASP A C 1
ATOM 1476 O O . ASP A 1 190 ? 13.235 -45.002 -68.608 1.00 84.81 190 ASP A O 1
ATOM 1480 N N . ILE A 1 191 ? 15.324 -44.413 -69.196 1.00 86.88 191 ILE A N 1
ATOM 1481 C CA . ILE A 1 191 ? 15.274 -43.099 -68.530 1.00 86.88 191 ILE A CA 1
ATOM 1482 C C . ILE A 1 191 ? 14.352 -42.117 -69.272 1.00 86.88 191 ILE A C 1
ATOM 1484 O O . ILE A 1 191 ? 14.282 -42.088 -70.504 1.00 86.88 191 ILE A O 1
ATOM 1488 N N . GLN A 1 192 ? 13.623 -41.290 -68.520 1.00 88.69 192 GLN A N 1
ATOM 1489 C CA . GLN A 1 192 ? 12.697 -40.294 -69.052 1.00 88.69 192 GLN A CA 1
ATOM 1490 C C . GLN A 1 192 ? 12.834 -38.944 -68.341 1.00 88.69 192 GLN A C 1
ATOM 1492 O O . GLN A 1 192 ? 12.968 -38.875 -67.121 1.00 88.69 192 GLN A O 1
ATOM 1497 N N . LEU A 1 193 ? 12.714 -37.862 -69.106 1.00 90.31 193 LEU A N 1
ATOM 1498 C CA . LEU A 1 193 ? 12.809 -36.479 -68.646 1.00 90.31 193 LEU A CA 1
ATOM 1499 C C . LEU A 1 193 ? 11.665 -35.656 -69.238 1.00 90.31 193 LEU A C 1
ATOM 1501 O O . LEU A 1 193 ? 11.397 -35.729 -70.440 1.00 90.31 193 LEU A O 1
ATOM 1505 N N . TYR A 1 194 ? 11.011 -34.860 -68.400 1.00 85.88 194 TYR A N 1
ATOM 1506 C CA . TYR A 1 194 ? 9.882 -34.009 -68.766 1.00 85.88 194 TYR A CA 1
ATOM 1507 C C . TYR A 1 194 ? 10.133 -32.566 -68.311 1.00 85.88 194 TYR A C 1
ATOM 1509 O O . TYR A 1 194 ? 10.722 -32.364 -67.249 1.00 85.88 194 TYR A O 1
ATOM 1517 N N . GLY A 1 195 ? 9.667 -31.592 -69.094 1.00 83.69 195 GLY A N 1
ATOM 1518 C CA . GLY A 1 195 ? 9.612 -30.182 -68.698 1.00 83.69 195 GLY A CA 1
ATOM 1519 C C . GLY A 1 195 ? 8.529 -29.901 -67.653 1.00 83.69 195 GLY A C 1
ATOM 1520 O O . GLY A 1 195 ? 7.711 -30.772 -67.338 1.00 83.69 195 GLY A O 1
ATOM 1521 N N . GLU A 1 196 ? 8.502 -28.671 -67.146 1.00 82.62 196 GLU A N 1
ATOM 1522 C CA . GLU A 1 196 ? 7.581 -28.219 -66.090 1.00 82.62 196 GLU A CA 1
ATOM 1523 C C . GLU A 1 196 ? 6.109 -28.235 -66.552 1.00 82.62 196 GLU A C 1
ATOM 1525 O O . GLU A 1 196 ? 5.195 -28.510 -65.776 1.00 82.62 196 GLU A O 1
ATOM 1530 N N . ASP A 1 197 ? 5.874 -28.033 -67.853 1.00 80.75 197 ASP A N 1
ATOM 1531 C CA . ASP A 1 197 ? 4.562 -28.142 -68.508 1.00 80.75 197 ASP A CA 1
ATOM 1532 C C . ASP A 1 197 ? 4.120 -29.598 -68.789 1.00 80.75 197 ASP A C 1
ATOM 1534 O O . ASP A 1 197 ? 3.027 -29.835 -69.312 1.00 80.75 197 ASP A O 1
ATOM 1538 N N . GLY A 1 198 ? 4.962 -30.584 -68.461 1.00 77.44 198 GLY A N 1
ATOM 1539 C CA . GLY A 1 198 ? 4.753 -31.999 -68.762 1.00 77.44 198 GLY A CA 1
ATOM 1540 C C . GLY A 1 198 ? 5.156 -32.425 -70.181 1.00 77.44 198 GLY A C 1
ATOM 1541 O O . GLY A 1 198 ? 4.907 -33.577 -70.555 1.00 77.44 198 GLY A O 1
ATOM 1542 N N . THR A 1 199 ? 5.790 -31.555 -70.978 1.00 83.31 199 THR A N 1
ATOM 1543 C CA . THR A 1 199 ? 6.353 -31.906 -72.291 1.00 83.31 199 THR A CA 1
ATOM 1544 C C . THR A 1 199 ? 7.443 -32.967 -72.135 1.00 83.31 199 THR A C 1
ATOM 1546 O O . THR A 1 199 ? 8.393 -32.804 -71.374 1.00 83.31 199 THR A O 1
ATOM 1549 N N . ALA A 1 200 ? 7.321 -34.080 -72.863 1.00 84.56 200 ALA A N 1
ATOM 1550 C CA . ALA A 1 200 ? 8.280 -35.182 -72.806 1.00 84.56 200 ALA A CA 1
ATOM 1551 C C . ALA A 1 200 ? 9.546 -34.858 -73.619 1.00 84.56 200 ALA A C 1
ATOM 1553 O O . ALA A 1 200 ? 9.541 -34.957 -74.849 1.00 84.56 200 ALA A O 1
ATOM 1554 N N . ILE A 1 201 ? 10.626 -34.508 -72.919 1.00 85.19 201 ILE A N 1
ATOM 1555 C CA . ILE A 1 201 ? 11.939 -34.209 -73.498 1.00 85.19 201 ILE A CA 1
ATOM 1556 C C . ILE A 1 201 ? 12.593 -35.536 -73.914 1.00 85.19 201 ILE A C 1
ATOM 1558 O O . ILE A 1 201 ? 12.638 -35.881 -75.095 1.00 85.19 201 ILE A O 1
ATOM 1562 N N . VAL A 1 202 ? 13.000 -36.343 -72.934 1.00 86.19 202 VAL A N 1
ATOM 1563 C CA . VAL A 1 202 ? 13.593 -37.672 -73.134 1.00 86.19 202 VAL A CA 1
ATOM 1564 C C . VAL A 1 202 ? 12.515 -38.706 -72.821 1.00 86.19 202 VAL A C 1
ATOM 1566 O O . VAL A 1 202 ? 12.033 -38.760 -71.696 1.00 86.19 202 VAL A O 1
ATOM 1569 N N . LYS A 1 203 ? 12.065 -39.480 -73.817 1.00 82.75 203 LYS A N 1
ATOM 1570 C CA . LYS A 1 203 ? 11.087 -40.575 -73.654 1.00 82.75 203 LYS A CA 1
ATOM 1571 C C . LYS A 1 203 ? 10.914 -41.376 -74.942 1.00 82.75 203 LYS A C 1
ATOM 1573 O O . LYS A 1 203 ? 10.611 -40.787 -75.978 1.00 82.75 203 LYS A O 1
ATOM 1578 N N . TRP A 1 204 ? 10.957 -42.703 -74.867 1.00 71.75 204 TRP A N 1
ATOM 1579 C CA . TRP A 1 204 ? 10.480 -43.588 -75.937 1.00 71.75 204 TRP A CA 1
ATOM 1580 C C . TRP A 1 204 ? 9.038 -44.073 -75.650 1.00 71.75 204 TRP A C 1
ATOM 1582 O O . TRP A 1 204 ? 8.627 -44.109 -74.488 1.00 71.75 204 TRP A O 1
ATOM 1592 N N . PRO A 1 205 ? 8.196 -44.391 -76.657 1.00 61.03 205 PRO A N 1
ATOM 1593 C CA . PRO A 1 205 ? 8.288 -44.050 -78.082 1.00 61.03 205 PRO A CA 1
ATOM 1594 C C . PRO A 1 205 ? 7.690 -42.662 -78.411 1.00 61.03 205 PRO A C 1
ATOM 1596 O O . PRO A 1 205 ? 7.380 -42.391 -79.570 1.00 61.03 205 PRO A O 1
ATOM 1599 N N . ALA A 1 206 ? 7.416 -41.827 -77.398 1.00 62.53 206 ALA A N 1
ATOM 1600 C CA . ALA A 1 206 ? 6.505 -40.678 -77.506 1.00 62.53 206 ALA A CA 1
ATOM 1601 C C . ALA A 1 206 ? 7.102 -39.300 -77.143 1.00 62.53 206 ALA A C 1
ATOM 1603 O O . ALA A 1 206 ? 6.381 -38.307 -77.213 1.00 62.53 206 ALA A O 1
ATOM 1604 N N . GLY A 1 207 ? 8.373 -39.232 -76.741 1.00 60.34 207 GLY A N 1
ATOM 1605 C CA . GLY A 1 207 ? 9.159 -37.995 -76.661 1.00 60.34 207 GLY A CA 1
ATOM 1606 C C . GLY A 1 207 ? 10.188 -37.934 -77.793 1.00 60.34 207 GLY A C 1
ATOM 1607 O O . GLY A 1 207 ? 9.995 -38.536 -78.850 1.00 60.34 207 GLY A O 1
ATOM 1608 N N . LEU A 1 208 ? 11.297 -37.223 -77.580 1.00 63.72 208 LEU A N 1
ATOM 1609 C CA . LEU A 1 208 ? 12.322 -37.024 -78.615 1.00 63.72 208 LEU A CA 1
ATOM 1610 C C . LEU A 1 208 ? 13.338 -38.181 -78.708 1.00 63.72 208 LEU A C 1
ATOM 1612 O O . LEU A 1 208 ? 14.089 -38.250 -79.681 1.00 63.72 208 LEU A O 1
ATOM 1616 N N . LEU A 1 209 ? 13.325 -39.108 -77.743 1.00 64.75 209 LEU A N 1
ATOM 1617 C CA . LEU A 1 209 ? 14.179 -40.301 -77.696 1.00 64.75 209 LEU A CA 1
ATOM 1618 C C . LEU A 1 209 ? 13.743 -41.284 -78.801 1.00 64.75 209 LEU A C 1
ATOM 1620 O O . LEU A 1 209 ? 12.721 -41.963 -78.695 1.00 64.75 209 LEU A O 1
ATOM 1624 N N . ASN A 1 210 ? 14.514 -41.340 -79.887 1.00 67.19 210 ASN A N 1
ATOM 1625 C CA . ASN A 1 210 ? 14.181 -42.088 -81.103 1.00 67.19 210 ASN A CA 1
ATOM 1626 C C . ASN A 1 210 ? 15.328 -42.965 -81.652 1.00 67.19 210 ASN A C 1
ATOM 1628 O O . ASN A 1 210 ? 15.140 -43.645 -82.664 1.00 67.19 210 ASN A O 1
ATOM 1632 N N . GLY A 1 211 ? 16.490 -42.990 -80.987 1.00 67.81 211 GLY A N 1
ATOM 1633 C CA . GLY A 1 211 ? 17.688 -43.720 -81.414 1.00 67.81 211 GLY A CA 1
ATOM 1634 C C . GLY A 1 211 ? 18.303 -44.619 -80.333 1.00 67.81 211 GLY A C 1
ATOM 1635 O O . GLY A 1 211 ? 18.241 -44.325 -79.144 1.00 67.81 211 GLY A O 1
ATOM 1636 N N . ALA A 1 212 ? 18.938 -45.711 -80.773 1.00 70.75 212 ALA A N 1
ATOM 1637 C CA . ALA A 1 212 ? 19.588 -46.731 -79.933 1.00 70.75 212 ALA A CA 1
ATOM 1638 C C . ALA A 1 212 ? 21.007 -46.341 -79.450 1.00 70.75 212 ALA A C 1
ATOM 1640 O O . ALA A 1 212 ? 21.858 -47.209 -79.257 1.00 70.75 212 ALA A O 1
ATOM 1641 N N . ARG A 1 213 ? 21.314 -45.040 -79.426 1.00 78.44 213 ARG A N 1
ATOM 1642 C CA . ARG A 1 213 ? 22.635 -44.439 -79.171 1.00 78.44 213 ARG A CA 1
ATOM 1643 C C . ARG A 1 213 ? 22.445 -43.007 -78.681 1.00 78.44 213 ARG A C 1
ATOM 1645 O O . ARG A 1 213 ? 21.350 -42.471 -78.845 1.00 78.44 213 ARG A O 1
ATOM 1652 N N . VAL A 1 214 ? 23.536 -42.406 -78.200 1.00 81.69 214 VAL A N 1
ATOM 1653 C CA . VAL A 1 214 ? 23.586 -41.033 -77.686 1.00 81.69 214 VAL A CA 1
ATOM 1654 C C . VAL A 1 214 ? 22.852 -40.052 -78.602 1.00 81.69 214 VAL A C 1
ATOM 1656 O O . VAL A 1 214 ? 23.065 -40.052 -79.820 1.00 81.69 214 VAL A O 1
ATOM 1659 N N . GLN A 1 215 ? 21.986 -39.229 -78.013 1.00 83.00 215 GLN A N 1
ATOM 1660 C CA . GLN A 1 215 ? 21.259 -38.156 -78.692 1.00 83.00 215 GLN A CA 1
ATOM 1661 C C . GLN A 1 215 ? 21.335 -36.865 -77.871 1.00 83.00 215 GLN A C 1
ATOM 1663 O O . GLN A 1 215 ? 21.600 -36.905 -76.673 1.00 83.00 215 GLN A O 1
ATOM 1668 N N . GLU A 1 216 ? 21.074 -35.731 -78.518 1.00 88.69 216 GLU A N 1
ATOM 1669 C CA . GLU A 1 216 ? 21.095 -34.411 -77.888 1.00 88.69 216 GLU A CA 1
ATOM 1670 C C . GLU A 1 216 ? 19.961 -33.502 -78.391 1.00 88.69 216 GLU A C 1
ATOM 1672 O O . GLU A 1 216 ? 19.427 -33.692 -79.489 1.00 88.69 216 GLU A O 1
ATOM 1677 N N . ILE A 1 217 ? 19.605 -32.485 -77.602 1.00 85.31 217 ILE A N 1
ATOM 1678 C CA . ILE A 1 217 ? 18.730 -31.381 -78.015 1.00 85.31 217 ILE A CA 1
ATOM 1679 C C . ILE A 1 217 ? 19.067 -30.089 -77.261 1.00 85.31 217 ILE A C 1
ATOM 1681 O O . ILE A 1 217 ? 19.681 -30.113 -76.200 1.00 85.31 217 ILE A O 1
ATOM 1685 N N . HIS A 1 218 ? 18.641 -28.944 -77.793 1.00 85.38 218 HIS A N 1
ATOM 1686 C CA . HIS A 1 218 ? 18.525 -27.705 -77.024 1.00 85.38 218 HIS A CA 1
ATOM 1687 C C . HIS A 1 218 ? 17.050 -27.476 -76.648 1.00 85.38 218 HIS A C 1
ATOM 1689 O O . HIS A 1 218 ? 16.202 -27.379 -77.538 1.00 85.38 218 HIS A O 1
ATOM 1695 N N . TYR A 1 219 ? 16.738 -27.387 -75.353 1.00 82.25 219 TYR A N 1
ATOM 1696 C CA . TYR A 1 219 ? 15.378 -27.224 -74.820 1.00 82.25 219 TYR A CA 1
ATOM 1697 C C . TYR A 1 219 ? 15.347 -26.070 -73.807 1.00 82.25 219 TYR A C 1
ATOM 1699 O O . TYR A 1 219 ? 16.145 -26.043 -72.878 1.00 82.25 219 TYR A O 1
ATOM 1707 N N . HIS A 1 220 ? 14.489 -25.072 -74.046 1.00 80.94 220 HIS A N 1
ATOM 1708 C CA . HIS A 1 220 ? 14.331 -23.838 -73.246 1.00 80.94 220 HIS A CA 1
ATOM 1709 C C . HIS A 1 220 ? 15.620 -23.097 -72.807 1.00 80.94 220 HIS A C 1
ATOM 1711 O O . HIS A 1 220 ? 15.594 -22.271 -71.903 1.00 80.94 220 HIS A O 1
ATOM 1717 N N . GLY A 1 221 ? 16.729 -23.297 -73.529 1.00 78.19 221 GLY A N 1
ATOM 1718 C CA . GLY A 1 221 ? 18.030 -22.660 -73.277 1.00 78.19 221 GLY A CA 1
ATOM 1719 C C . GLY A 1 221 ? 19.105 -23.626 -72.772 1.00 78.19 221 GLY A C 1
ATOM 1720 O O . GLY A 1 221 ? 20.286 -23.345 -72.942 1.00 78.19 221 GLY A O 1
ATOM 1721 N N . MET A 1 222 ? 18.699 -24.781 -72.245 1.00 86.88 222 MET A N 1
ATOM 1722 C CA . MET A 1 222 ? 19.570 -25.879 -71.824 1.00 86.88 222 MET A CA 1
ATOM 1723 C C . MET A 1 222 ? 20.012 -26.723 -73.028 1.00 86.88 222 MET A C 1
ATOM 1725 O O . MET A 1 222 ? 19.213 -26.957 -73.939 1.00 86.88 222 MET A O 1
ATOM 1729 N N . HIS A 1 223 ? 21.241 -27.246 -73.015 1.00 88.50 223 HIS A N 1
ATOM 1730 C CA . HIS A 1 223 ? 21.714 -28.266 -73.965 1.00 88.50 223 HIS A CA 1
ATOM 1731 C C . HIS A 1 223 ? 21.758 -29.621 -73.257 1.00 88.50 223 HIS A C 1
ATOM 1733 O O . HIS A 1 223 ? 22.505 -29.792 -72.304 1.00 88.50 223 HIS A O 1
ATOM 1739 N N . ILE A 1 224 ? 20.930 -30.569 -73.695 1.00 89.00 224 ILE A N 1
ATOM 1740 C CA . ILE A 1 224 ? 20.699 -31.853 -73.022 1.00 89.00 224 ILE A CA 1
ATOM 1741 C C . ILE A 1 224 ? 21.212 -32.993 -73.912 1.00 89.00 224 ILE A C 1
ATOM 1743 O O . ILE A 1 224 ? 20.838 -33.049 -75.080 1.00 89.00 224 ILE A O 1
ATOM 1747 N N . GLU A 1 225 ? 22.015 -33.907 -73.364 1.00 89.00 225 GLU A N 1
ATOM 1748 C CA . GLU A 1 225 ? 22.528 -35.138 -73.997 1.00 89.00 225 GLU A CA 1
ATOM 1749 C C . GLU A 1 225 ? 22.063 -36.367 -73.192 1.00 89.00 225 GLU A C 1
ATOM 1751 O O . GLU A 1 225 ? 21.975 -36.296 -71.970 1.00 89.00 225 GLU A O 1
ATOM 1756 N N . TRP A 1 226 ? 21.765 -37.500 -73.834 1.00 89.56 226 TRP A N 1
ATOM 1757 C CA . TRP A 1 226 ? 21.387 -38.744 -73.143 1.00 89.56 226 TRP A CA 1
ATOM 1758 C C . TRP A 1 226 ? 21.803 -40.006 -73.909 1.00 89.56 226 TRP A C 1
ATOM 1760 O O . TRP A 1 226 ? 21.929 -39.974 -75.132 1.00 89.56 226 TRP A O 1
ATOM 1770 N N . SER A 1 227 ? 21.966 -41.134 -73.205 1.00 82.44 227 SER A N 1
ATOM 1771 C CA . SER A 1 227 ? 22.496 -42.417 -73.726 1.00 82.44 227 SER A CA 1
ATOM 1772 C C . SER A 1 227 ? 21.729 -43.045 -74.903 1.00 82.44 227 SER A C 1
ATOM 1774 O O . SER A 1 227 ? 22.339 -43.677 -75.769 1.00 82.44 227 SER A O 1
ATOM 1776 N N . GLY A 1 228 ? 20.403 -42.890 -74.932 1.00 78.44 228 GLY A N 1
ATOM 1777 C CA . GLY A 1 228 ? 19.495 -43.619 -75.829 1.00 78.44 228 GLY A CA 1
ATOM 1778 C C . GLY A 1 228 ? 19.055 -44.982 -75.265 1.00 78.44 228 GLY A C 1
ATOM 1779 O O . GLY A 1 228 ? 19.609 -45.461 -74.280 1.00 78.44 228 GLY A O 1
ATOM 1780 N N . TYR A 1 229 ? 18.060 -45.616 -75.901 1.00 73.88 229 TYR A N 1
ATOM 1781 C CA . TYR A 1 229 ? 17.277 -46.740 -75.332 1.00 73.88 229 TYR A CA 1
ATOM 1782 C C . TYR A 1 229 ? 18.011 -48.095 -75.207 1.00 73.88 229 TYR A C 1
ATOM 1784 O O . TYR A 1 229 ? 17.396 -49.111 -74.907 1.00 73.88 229 TYR A O 1
ATOM 1792 N N . ASN A 1 230 ? 19.318 -48.131 -75.475 1.00 76.19 230 ASN A N 1
ATOM 1793 C CA . ASN A 1 230 ? 20.168 -49.316 -75.307 1.00 76.19 230 ASN A CA 1
ATOM 1794 C C . ASN A 1 230 ? 21.267 -49.091 -74.243 1.00 76.19 230 ASN A C 1
ATOM 1796 O O . ASN A 1 230 ? 22.221 -49.865 -74.199 1.00 76.19 230 ASN A O 1
ATOM 1800 N N . GLY A 1 231 ? 21.180 -48.011 -73.459 1.00 71.25 231 GLY A N 1
ATOM 1801 C CA . GLY A 1 231 ? 22.199 -47.619 -72.485 1.00 71.25 231 GLY A CA 1
ATOM 1802 C C . GLY A 1 231 ? 23.538 -47.183 -73.099 1.00 71.25 231 GLY A C 1
ATOM 1803 O O . GLY A 1 231 ? 23.741 -47.138 -74.322 1.00 71.25 231 GLY A O 1
ATOM 1804 N N . LEU A 1 232 ? 24.476 -46.802 -72.234 1.00 75.00 232 LEU A N 1
ATOM 1805 C CA . LEU A 1 232 ? 25.816 -46.347 -72.593 1.00 75.00 232 LEU A CA 1
ATOM 1806 C C . LEU A 1 232 ? 26.582 -47.473 -73.304 1.00 75.00 232 LEU A C 1
ATOM 1808 O O . LEU A 1 232 ? 26.706 -48.589 -72.814 1.00 75.00 232 LEU A O 1
ATOM 1812 N N . GLY A 1 233 ? 27.080 -47.200 -74.513 1.00 70.75 233 GLY A N 1
ATOM 1813 C CA . GLY A 1 233 ? 27.816 -48.184 -75.321 1.00 70.75 233 GLY A CA 1
ATOM 1814 C C . GLY A 1 233 ? 26.977 -49.335 -75.907 1.00 70.75 233 GLY A C 1
ATOM 1815 O O . GLY A 1 233 ? 27.468 -50.026 -76.803 1.00 70.75 233 GLY A O 1
ATOM 1816 N N . GLY A 1 234 ? 25.717 -49.495 -75.490 1.00 69.56 234 GLY A N 1
ATOM 1817 C CA . GLY A 1 234 ? 24.860 -50.637 -75.821 1.00 69.56 234 GLY A CA 1
ATOM 1818 C C . GLY A 1 234 ? 24.671 -51.647 -74.681 1.00 69.56 234 GLY A C 1
ATOM 1819 O O . GLY A 1 234 ? 24.227 -52.765 -74.953 1.00 69.56 234 GLY A O 1
ATOM 1820 N N . GLU A 1 235 ? 25.038 -51.288 -73.448 1.00 75.19 235 GLU A N 1
ATOM 1821 C CA . GLU A 1 235 ? 24.791 -52.072 -72.235 1.00 75.19 235 GLU A CA 1
ATOM 1822 C C . GLU A 1 235 ? 23.496 -51.560 -71.574 1.00 75.19 235 GLU A C 1
ATOM 1824 O O . GLU A 1 235 ? 23.460 -50.445 -71.064 1.00 75.19 235 GLU A O 1
ATOM 1829 N N . GLN A 1 236 ? 22.415 -52.347 -71.647 1.00 74.88 236 GLN A N 1
ATOM 1830 C CA . GLN A 1 236 ? 21.082 -51.972 -71.144 1.00 74.88 236 GLN A CA 1
ATOM 1831 C C . GLN A 1 236 ? 21.052 -51.936 -69.608 1.00 74.88 236 GLN A C 1
ATOM 1833 O O . GLN A 1 236 ? 21.535 -52.885 -68.988 1.00 74.88 236 GLN A O 1
ATOM 1838 N N . GLY A 1 237 ? 20.447 -50.903 -69.012 1.00 73.81 237 GLY A N 1
ATOM 1839 C CA . GLY A 1 237 ? 20.510 -50.661 -67.565 1.00 73.81 237 GLY A CA 1
ATOM 1840 C C . GLY A 1 237 ? 21.703 -49.786 -67.154 1.00 73.81 237 GLY A C 1
ATOM 1841 O O . GLY A 1 237 ? 22.155 -49.862 -66.013 1.00 73.81 237 GLY A O 1
ATOM 1842 N N . HIS A 1 238 ? 22.240 -48.990 -68.083 1.00 84.94 238 HIS A N 1
ATOM 1843 C CA . HIS A 1 238 ? 23.310 -48.013 -67.860 1.00 84.94 238 HIS A CA 1
ATOM 1844 C C . HIS A 1 238 ? 22.987 -46.718 -68.615 1.00 84.94 238 HIS A C 1
ATOM 1846 O O . HIS A 1 238 ? 23.588 -46.375 -69.638 1.00 84.94 238 HIS A O 1
ATOM 1852 N N . GLU A 1 239 ? 21.982 -46.000 -68.137 1.00 85.19 239 GLU A N 1
ATOM 1853 C CA . GLU A 1 239 ? 21.436 -44.810 -68.775 1.00 85.19 239 GLU A CA 1
ATOM 1854 C C . GLU A 1 239 ? 22.078 -43.538 -68.206 1.00 85.19 239 GLU A C 1
ATOM 1856 O O . GLU A 1 239 ? 22.529 -43.500 -67.065 1.00 85.19 239 GLU A O 1
ATOM 1861 N N . TYR A 1 240 ? 22.123 -42.461 -68.992 1.00 89.25 240 TYR A N 1
ATOM 1862 C CA . TYR A 1 240 ? 22.585 -41.169 -68.480 1.00 89.25 240 TYR A CA 1
ATOM 1863 C C . TYR A 1 240 ? 21.847 -39.996 -69.123 1.00 89.25 240 TYR A C 1
ATOM 1865 O O . TYR A 1 240 ? 21.359 -40.103 -70.253 1.00 89.25 240 TYR A O 1
ATOM 1873 N N . ILE A 1 241 ? 21.821 -38.867 -68.412 1.00 89.50 241 ILE A N 1
ATOM 1874 C CA . ILE A 1 241 ? 21.413 -37.546 -68.906 1.00 89.50 241 ILE A CA 1
ATOM 1875 C C . ILE A 1 241 ? 22.482 -36.528 -68.497 1.00 89.50 241 ILE A C 1
ATOM 1877 O O . ILE A 1 241 ? 22.797 -36.415 -67.318 1.00 89.50 241 ILE A O 1
ATOM 1881 N N . ARG A 1 242 ? 22.999 -35.744 -69.445 1.00 90.94 242 ARG A N 1
ATOM 1882 C CA . ARG A 1 242 ? 23.776 -34.522 -69.189 1.00 90.94 242 ARG A CA 1
ATOM 1883 C C . ARG A 1 242 ? 22.963 -33.296 -69.592 1.00 90.94 242 ARG A C 1
ATOM 1885 O O . ARG A 1 242 ? 22.233 -33.346 -70.577 1.00 90.94 242 ARG A O 1
ATOM 1892 N N . ILE A 1 243 ? 23.109 -32.202 -68.858 1.00 89.06 243 ILE A N 1
ATOM 1893 C CA . ILE A 1 243 ? 22.539 -30.883 -69.124 1.00 89.06 243 ILE A CA 1
ATOM 1894 C C . ILE A 1 243 ? 23.677 -29.870 -69.001 1.00 89.06 243 ILE A C 1
ATOM 1896 O O . ILE A 1 243 ? 24.088 -29.524 -67.900 1.00 89.06 243 ILE A O 1
ATOM 1900 N N . TYR A 1 244 ? 24.202 -29.407 -70.129 1.00 83.00 244 TYR A N 1
ATOM 1901 C CA . TYR A 1 244 ? 25.264 -28.410 -70.178 1.00 83.00 244 TYR A CA 1
ATOM 1902 C C . TYR A 1 244 ? 24.693 -27.001 -69.947 1.00 83.00 244 TYR A C 1
ATOM 1904 O O . TYR A 1 244 ? 23.688 -26.614 -70.556 1.00 83.00 244 TYR A O 1
ATOM 1912 N N . GLY A 1 245 ? 25.360 -26.226 -69.088 1.00 78.06 245 GLY A N 1
ATOM 1913 C CA . GLY A 1 245 ? 24.867 -24.949 -68.562 1.00 78.06 245 GLY A CA 1
ATOM 1914 C C . GLY A 1 245 ? 23.798 -25.093 -67.467 1.00 78.06 245 GLY A C 1
ATOM 1915 O O . GLY A 1 245 ? 23.498 -26.193 -67.008 1.00 78.06 245 GLY A O 1
ATOM 1916 N N . LEU A 1 246 ? 23.224 -23.960 -67.051 1.00 79.06 246 LEU A N 1
ATOM 1917 C CA . LEU A 1 246 ? 22.189 -23.872 -66.011 1.00 79.06 246 LEU A CA 1
ATOM 1918 C C . LEU A 1 246 ? 20.841 -24.456 -66.464 1.00 79.06 246 LEU A C 1
ATOM 1920 O O . LEU A 1 246 ? 20.333 -24.083 -67.524 1.00 79.06 246 LEU A O 1
ATOM 1924 N N . THR A 1 247 ? 20.198 -25.262 -65.613 1.00 82.19 247 THR A N 1
ATOM 1925 C CA . THR A 1 247 ? 18.776 -25.611 -65.769 1.00 82.19 247 THR A CA 1
ATOM 1926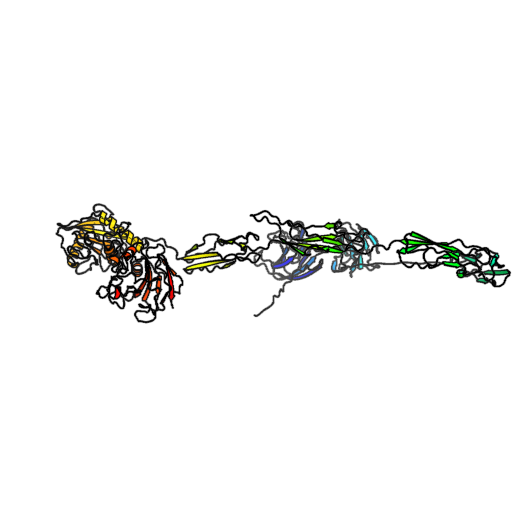 C C . THR A 1 247 ? 17.889 -24.362 -65.684 1.00 82.19 247 THR A C 1
ATOM 1928 O O . THR A 1 247 ? 18.127 -23.472 -64.867 1.00 82.19 247 THR A O 1
ATOM 1931 N N . THR A 1 248 ? 16.860 -24.262 -66.531 1.00 81.69 248 THR A N 1
ATOM 1932 C CA . THR A 1 248 ? 16.035 -23.038 -66.665 1.00 81.69 248 THR A CA 1
ATOM 1933 C C . THR A 1 248 ? 14.604 -23.164 -66.138 1.00 81.69 248 THR A C 1
ATOM 1935 O O . THR A 1 248 ? 13.919 -22.153 -66.012 1.00 81.69 248 THR A O 1
ATOM 1938 N N . GLU A 1 249 ? 14.147 -24.379 -65.834 1.00 77.12 249 GLU A N 1
ATOM 1939 C CA . GLU A 1 249 ? 12.815 -24.702 -65.298 1.00 77.12 249 GLU A CA 1
ATOM 1940 C C . GLU A 1 249 ? 12.906 -25.938 -64.385 1.00 77.12 249 GLU A C 1
ATOM 1942 O O . GLU A 1 249 ? 13.950 -26.596 -64.343 1.00 77.12 249 GLU A O 1
ATOM 1947 N N . THR A 1 250 ? 11.824 -26.282 -63.683 1.00 79.44 250 THR A N 1
ATOM 1948 C CA . THR A 1 250 ? 11.749 -27.539 -62.920 1.00 79.44 250 THR A CA 1
ATOM 1949 C C . THR A 1 250 ? 11.541 -28.728 -63.863 1.00 79.44 250 THR A C 1
ATOM 1951 O O . THR A 1 250 ? 10.496 -28.844 -64.501 1.00 79.44 250 THR A O 1
ATOM 1954 N N . LEU A 1 251 ? 12.496 -29.656 -63.931 1.00 83.94 251 LEU A N 1
ATOM 1955 C CA . LEU A 1 251 ? 12.385 -30.865 -64.756 1.00 83.94 251 LEU A CA 1
ATOM 1956 C C . LEU A 1 251 ? 11.944 -32.064 -63.912 1.00 83.94 251 LEU A C 1
ATOM 1958 O O . LEU A 1 251 ? 12.345 -32.208 -62.761 1.00 83.94 251 LEU A O 1
ATOM 1962 N N . THR A 1 252 ? 11.152 -32.971 -64.484 1.00 82.12 252 THR A N 1
ATOM 1963 C CA . THR A 1 252 ? 10.737 -34.217 -63.815 1.00 82.12 252 THR A CA 1
ATOM 1964 C C . THR A 1 252 ? 11.434 -35.424 -64.434 1.00 82.12 252 THR A C 1
ATOM 1966 O O . THR A 1 252 ? 11.237 -35.707 -65.619 1.00 82.12 252 THR A O 1
ATOM 1969 N N . MET A 1 253 ? 12.188 -36.176 -63.630 1.00 88.38 253 MET A N 1
ATOM 1970 C CA . MET A 1 253 ? 12.837 -37.423 -64.034 1.00 88.38 253 MET A CA 1
ATOM 1971 C C . MET A 1 253 ? 11.983 -38.638 -63.655 1.00 88.38 253 MET A C 1
ATOM 1973 O O . MET A 1 253 ? 11.452 -38.740 -62.546 1.00 88.38 253 MET A O 1
ATOM 1977 N N . LYS A 1 254 ? 11.833 -39.572 -64.592 1.00 85.31 254 LYS A N 1
ATOM 1978 C CA . LYS A 1 254 ? 11.079 -40.824 -64.437 1.00 85.31 254 LYS A CA 1
ATOM 1979 C C . LYS A 1 254 ? 11.852 -41.961 -65.098 1.00 85.31 254 LYS A C 1
ATOM 1981 O O . LYS A 1 254 ? 12.677 -41.710 -65.968 1.00 85.31 254 LYS A O 1
ATOM 1986 N N . VAL A 1 255 ? 11.558 -43.203 -64.741 1.00 86.81 255 VAL A N 1
ATOM 1987 C CA . VAL A 1 255 ? 12.153 -44.393 -65.368 1.00 86.81 255 VAL A CA 1
ATOM 1988 C C . VAL A 1 255 ? 11.045 -45.372 -65.726 1.00 86.81 255 VAL A C 1
ATOM 1990 O O . VAL A 1 255 ? 10.098 -45.543 -64.959 1.00 86.81 255 VAL A O 1
ATOM 1993 N N . TYR A 1 256 ? 11.147 -46.001 -66.896 1.00 84.44 256 TYR A N 1
ATOM 1994 C CA . TYR A 1 256 ? 10.286 -47.108 -67.301 1.00 84.44 256 TYR A CA 1
ATOM 1995 C C . TYR A 1 256 ? 11.033 -48.433 -67.183 1.00 84.44 256 TYR A C 1
ATOM 1997 O O . TYR A 1 256 ? 12.002 -48.643 -67.905 1.00 84.44 256 TYR A O 1
ATOM 2005 N N . GLY A 1 257 ? 10.590 -49.327 -66.301 1.00 81.06 257 GLY A N 1
ATOM 2006 C CA . GLY A 1 257 ? 11.221 -50.639 -66.165 1.00 81.06 257 GLY A CA 1
ATOM 2007 C C . GLY A 1 257 ? 10.644 -51.660 -67.137 1.00 81.06 257 GLY A C 1
ATOM 2008 O O . GLY A 1 257 ? 9.473 -52.013 -67.011 1.00 81.06 257 GLY A O 1
ATOM 2009 N N . TYR A 1 258 ? 11.446 -52.210 -68.056 1.00 77.69 258 TYR A N 1
ATOM 2010 C CA . TYR A 1 258 ? 11.043 -53.423 -68.789 1.00 77.69 258 TYR A CA 1
ATOM 2011 C C . TYR A 1 258 ? 11.089 -54.660 -67.881 1.00 77.69 258 TYR A C 1
ATOM 2013 O O . TYR A 1 258 ? 10.414 -55.654 -68.148 1.00 77.69 258 TYR A O 1
ATOM 2021 N N . GLN A 1 259 ? 11.852 -54.598 -66.787 1.00 75.25 259 GLN A N 1
ATOM 2022 C CA . GLN A 1 259 ? 11.838 -55.563 -65.687 1.00 75.25 259 GLN A CA 1
ATOM 2023 C C . GLN A 1 259 ? 11.766 -54.820 -64.340 1.00 75.25 259 GLN A C 1
ATOM 2025 O O . GLN A 1 259 ? 11.976 -53.610 -64.290 1.00 75.25 259 GLN A O 1
ATOM 2030 N N . ALA A 1 260 ? 11.407 -55.526 -63.262 1.00 70.00 260 ALA A N 1
ATOM 2031 C CA . ALA A 1 260 ? 11.450 -54.964 -61.910 1.00 70.00 260 ALA A CA 1
ATOM 2032 C C . ALA A 1 260 ? 12.842 -55.155 -61.304 1.00 70.00 260 ALA A C 1
ATOM 2034 O O . ALA A 1 260 ? 13.395 -56.254 -61.378 1.00 70.00 260 ALA A O 1
ATOM 2035 N N . GLY A 1 261 ? 13.358 -54.110 -60.668 1.00 75.69 261 GLY A N 1
ATOM 2036 C CA . GLY A 1 261 ? 14.688 -54.074 -60.069 1.00 75.69 261 GLY A CA 1
ATOM 2037 C C . GLY A 1 261 ? 14.929 -52.747 -59.355 1.00 75.69 261 GLY A C 1
ATOM 2038 O O . GLY A 1 261 ? 14.021 -51.924 -59.248 1.00 75.69 261 GLY A O 1
ATOM 2039 N N . PHE A 1 262 ? 16.150 -52.536 -58.872 1.00 75.19 262 PHE A N 1
ATOM 2040 C CA . PHE A 1 262 ? 16.568 -51.258 -58.295 1.00 75.19 262 PHE A CA 1
ATOM 2041 C C . PHE A 1 262 ? 17.349 -50.441 -59.325 1.00 75.19 262 PHE A C 1
ATOM 2043 O O . PHE A 1 262 ? 18.124 -51.003 -60.104 1.00 75.19 262 PHE A O 1
ATOM 2050 N N . ALA A 1 263 ? 17.131 -49.130 -59.328 1.00 77.56 263 ALA A N 1
ATOM 2051 C CA . ALA A 1 263 ? 17.962 -48.152 -60.015 1.00 77.56 263 ALA A CA 1
ATOM 2052 C C . ALA A 1 263 ? 18.874 -47.465 -58.991 1.00 77.56 263 ALA A C 1
ATOM 2054 O O . ALA A 1 263 ? 18.375 -46.887 -58.028 1.00 77.56 263 ALA A O 1
ATOM 2055 N N . ASP A 1 264 ? 20.182 -47.535 -59.221 1.00 80.56 264 ASP A N 1
ATOM 2056 C CA . ASP A 1 264 ? 21.228 -46.746 -58.565 1.00 80.56 264 ASP A CA 1
ATOM 2057 C C . ASP A 1 264 ? 21.404 -45.441 -59.362 1.00 80.56 264 ASP A C 1
ATOM 2059 O O . ASP A 1 264 ? 21.539 -45.487 -60.590 1.00 80.56 264 ASP A O 1
ATOM 2063 N N . VAL A 1 265 ? 21.326 -44.283 -58.700 1.00 82.19 265 VAL A N 1
ATOM 2064 C CA . VAL A 1 265 ? 21.311 -42.952 -59.332 1.00 82.19 265 VAL A CA 1
ATOM 2065 C C . VAL A 1 265 ? 22.435 -42.074 -58.771 1.00 82.19 265 VAL A C 1
ATOM 2067 O O . VAL A 1 265 ? 22.264 -41.456 -57.724 1.00 82.19 265 VAL A O 1
ATOM 2070 N N . ASP A 1 266 ? 23.547 -41.950 -59.499 1.00 77.69 266 ASP A N 1
ATOM 2071 C CA . ASP A 1 266 ? 24.685 -41.048 -59.224 1.00 77.69 266 ASP A CA 1
ATOM 2072 C C . ASP A 1 266 ? 24.534 -39.714 -59.999 1.00 77.69 266 ASP A C 1
ATOM 2074 O O . ASP A 1 266 ? 24.156 -39.729 -61.173 1.00 77.69 266 ASP A O 1
ATOM 2078 N N . TYR A 1 267 ? 24.895 -38.548 -59.430 1.00 83.56 267 TYR A N 1
ATOM 2079 C CA . TYR A 1 267 ? 24.865 -37.259 -60.175 1.00 83.56 267 TYR A CA 1
ATOM 2080 C C . TYR A 1 267 ? 26.045 -36.260 -59.920 1.00 83.56 267 TYR A C 1
ATOM 2082 O O . TYR A 1 267 ? 26.462 -36.120 -58.775 1.00 83.56 267 TYR A O 1
ATOM 2090 N N . SER A 1 268 ? 26.615 -35.617 -60.984 1.00 75.12 268 SER A N 1
ATOM 2091 C CA . SER A 1 268 ? 27.787 -34.654 -61.105 1.00 75.12 268 SER A CA 1
ATOM 2092 C C . SER A 1 268 ? 27.955 -33.962 -62.540 1.00 75.12 268 SER A C 1
ATOM 2094 O O . SER A 1 268 ? 26.891 -33.491 -62.893 1.00 75.12 268 SER A O 1
ATOM 2096 N N . TRP A 1 269 ? 29.113 -33.897 -63.354 1.00 83.25 269 TRP A N 1
ATOM 2097 C CA . TRP A 1 269 ? 29.417 -33.240 -64.761 1.00 83.25 269 TRP A CA 1
ATOM 2098 C C . TRP A 1 269 ? 30.484 -33.934 -65.844 1.00 83.25 269 TRP A C 1
ATOM 2100 O O . TRP A 1 269 ? 31.376 -34.616 -65.335 1.00 83.25 269 TRP A O 1
ATOM 2110 N N . GLY A 1 270 ? 30.586 -33.706 -67.246 1.00 71.81 270 GLY A N 1
ATOM 2111 C CA . GLY A 1 270 ? 31.516 -34.415 -68.327 1.00 71.81 270 GLY A CA 1
ATOM 2112 C C . GLY A 1 270 ? 31.896 -33.907 -69.866 1.00 71.81 270 GLY A C 1
ATOM 2113 O O . GLY A 1 270 ? 31.534 -32.772 -70.172 1.00 71.81 270 GLY A O 1
ATOM 2114 N N . ASN A 1 271 ? 32.664 -34.615 -70.841 1.00 60.06 271 ASN A N 1
ATOM 2115 C CA . ASN A 1 271 ? 33.143 -34.193 -72.307 1.00 60.06 271 ASN A CA 1
ATOM 2116 C C . ASN A 1 271 ? 33.872 -35.174 -73.462 1.00 60.06 271 ASN A C 1
ATOM 2118 O O . ASN A 1 271 ? 34.004 -36.352 -73.145 1.00 60.06 271 ASN A O 1
ATOM 2122 N N . GLY A 1 272 ? 34.370 -34.793 -74.750 1.00 42.94 272 GLY A N 1
ATOM 2123 C CA . GLY A 1 272 ? 34.904 -35.670 -75.984 1.00 42.94 272 GLY A CA 1
ATOM 2124 C C . GLY A 1 272 ? 35.880 -35.215 -77.269 1.00 42.94 272 GLY A C 1
ATOM 2125 O O . GLY A 1 272 ? 36.419 -34.121 -77.160 1.00 42.94 272 GLY A O 1
ATOM 2126 N N . GLU A 1 273 ? 36.195 -35.978 -78.441 1.00 45.75 273 GLU A N 1
ATOM 2127 C CA . GLU A 1 273 ? 37.281 -35.742 -79.610 1.00 45.75 273 GLU A CA 1
ATOM 2128 C C . GLU A 1 273 ? 37.313 -36.412 -81.168 1.00 45.75 273 GLU A C 1
ATOM 2130 O O . GLU A 1 273 ? 36.244 -36.867 -81.567 1.00 45.75 273 GLU A O 1
ATOM 2135 N N . ASN A 1 274 ? 38.411 -36.471 -82.092 1.00 40.38 274 ASN A N 1
ATOM 2136 C CA . ASN A 1 274 ? 38.512 -36.522 -83.696 1.00 40.38 274 ASN A CA 1
ATOM 2137 C C . ASN A 1 274 ? 39.355 -37.559 -84.736 1.00 40.38 274 ASN A C 1
ATOM 2139 O O . ASN A 1 274 ? 39.436 -38.732 -84.385 1.00 40.38 274 ASN A O 1
ATOM 2143 N N . ASN A 1 275 ? 39.855 -37.261 -86.052 1.00 34.41 275 ASN A N 1
ATOM 2144 C CA . ASN A 1 275 ? 40.061 -38.139 -87.388 1.00 34.41 275 ASN A CA 1
ATOM 2145 C C . ASN A 1 275 ? 41.257 -37.971 -88.577 1.00 34.41 275 ASN A C 1
ATOM 2147 O O . ASN A 1 275 ? 42.064 -37.072 -88.373 1.00 34.41 275 ASN A O 1
ATOM 2151 N N . ASP A 1 276 ? 41.412 -38.730 -89.792 1.00 26.55 276 ASP A N 1
ATOM 2152 C CA . ASP A 1 276 ? 42.602 -38.846 -90.888 1.00 26.55 276 ASP A CA 1
ATOM 2153 C C . ASP A 1 276 ? 42.505 -39.441 -92.483 1.00 26.55 276 ASP A C 1
ATOM 2155 O O . ASP A 1 276 ? 41.428 -39.964 -92.769 1.00 26.55 276 ASP A O 1
ATOM 2159 N N . SER A 1 277 ? 43.503 -39.414 -93.529 1.00 24.67 277 SER A N 1
ATOM 2160 C CA . SER A 1 277 ? 43.617 -40.020 -95.041 1.00 24.67 277 SER A CA 1
ATOM 2161 C C . SER A 1 277 ? 44.923 -39.760 -96.070 1.00 24.67 277 SER A C 1
ATOM 2163 O O . SER A 1 277 ? 45.700 -38.948 -95.586 1.00 24.67 277 SER A O 1
ATOM 2165 N N . ASP A 1 278 ? 45.394 -40.142 -97.385 1.00 15.07 278 ASP A N 1
ATOM 2166 C CA . ASP A 1 278 ? 45.359 -41.046 -98.723 1.00 15.07 278 ASP A CA 1
ATOM 2167 C C . ASP A 1 278 ? 46.617 -40.956 -99.849 1.00 15.07 278 ASP A C 1
ATOM 2169 O O . ASP A 1 278 ? 47.424 -40.063 -99.612 1.00 15.07 278 ASP A O 1
ATOM 2173 N N . THR A 1 279 ? 46.855 -41.748 -101.022 1.00 45.31 279 THR A N 1
ATOM 2174 C CA . THR A 1 279 ? 48.066 -41.780 -102.098 1.00 45.31 279 THR A CA 1
ATOM 2175 C C . THR A 1 279 ? 48.033 -42.423 -103.650 1.00 45.31 279 THR A C 1
ATOM 2177 O O . THR A 1 279 ? 47.056 -43.139 -103.849 1.00 45.31 279 THR A O 1
ATOM 2180 N N . GLU A 1 280 ? 48.969 -42.230 -104.730 1.00 79.81 280 GLU A N 1
ATOM 2181 C CA . GLU A 1 280 ? 49.390 -42.887 -106.160 1.00 79.81 280 GLU A CA 1
ATOM 2182 C C . GLU A 1 280 ? 50.691 -42.487 -107.163 1.00 79.81 280 GLU A C 1
ATOM 2184 O O . GLU A 1 280 ? 51.774 -42.988 -106.865 1.00 79.81 280 GLU A O 1
ATOM 2189 N N . ALA A 1 281 ? 50.686 -41.867 -108.439 1.00 69.25 281 ALA A N 1
ATOM 2190 C CA . ALA A 1 281 ? 51.817 -41.672 -109.547 1.00 69.25 281 ALA A CA 1
ATOM 2191 C C . ALA A 1 281 ? 51.945 -40.483 -110.746 1.00 69.25 281 ALA A C 1
ATOM 2193 O O . ALA A 1 281 ? 50.931 -40.023 -111.271 1.00 69.25 281 ALA A O 1
ATOM 2194 N N . PRO A 1 282 ? 53.125 -40.034 -111.394 1.00 83.81 282 PRO A N 1
ATOM 2195 C CA . PRO A 1 282 ? 53.641 -38.599 -111.697 1.00 83.81 282 PRO A CA 1
ATOM 2196 C C . PRO A 1 282 ? 54.174 -37.994 -113.114 1.00 83.81 282 PRO A C 1
ATOM 2198 O O . PRO A 1 282 ? 54.256 -38.720 -114.104 1.00 83.81 282 PRO A O 1
ATOM 2201 N N . ILE A 1 283 ? 54.642 -36.681 -113.209 1.00 87.94 283 ILE A N 1
ATOM 2202 C CA . ILE A 1 283 ? 55.353 -35.870 -114.322 1.00 87.94 283 ILE A CA 1
ATOM 2203 C C . ILE A 1 283 ? 56.309 -34.693 -113.842 1.00 87.94 283 ILE A C 1
ATOM 2205 O O . ILE A 1 283 ? 55.873 -33.926 -112.994 1.00 87.94 283 ILE A O 1
ATOM 2209 N N . ILE A 1 284 ? 57.496 -34.398 -114.461 1.00 89.12 284 ILE A N 1
ATOM 2210 C CA . ILE A 1 284 ? 58.448 -33.254 -114.140 1.00 89.12 284 ILE A CA 1
ATOM 2211 C C . ILE A 1 284 ? 58.211 -31.907 -114.896 1.00 89.12 284 ILE A C 1
ATOM 2213 O O . ILE A 1 284 ? 57.971 -31.905 -116.103 1.00 89.12 284 ILE A O 1
ATOM 2217 N N . THR A 1 285 ? 58.415 -30.746 -114.239 1.00 86.12 285 THR A N 1
ATOM 2218 C CA . THR A 1 285 ? 58.503 -29.375 -114.820 1.00 86.12 285 THR A CA 1
ATOM 2219 C C . THR A 1 285 ? 59.574 -28.493 -114.135 1.00 86.12 285 THR A C 1
ATOM 2221 O O . THR A 1 285 ? 59.628 -28.439 -112.914 1.00 86.12 285 THR A O 1
ATOM 2224 N N . LEU A 1 286 ? 60.406 -27.741 -114.881 1.00 84.44 286 LEU A N 1
ATOM 2225 C CA . LEU A 1 286 ? 61.358 -26.768 -114.290 1.00 84.44 286 LEU A CA 1
ATOM 2226 C C . LEU A 1 286 ? 60.637 -25.588 -113.618 1.00 84.44 286 LEU A C 1
ATOM 2228 O O . LEU A 1 286 ? 59.768 -24.970 -114.234 1.00 84.44 286 LEU A O 1
ATOM 2232 N N . VAL A 1 287 ? 61.081 -25.198 -112.420 1.00 82.12 287 VAL A N 1
ATOM 2233 C CA . VAL A 1 287 ? 60.589 -24.002 -111.716 1.00 82.12 287 VAL A CA 1
ATOM 2234 C C . VAL A 1 287 ? 61.560 -22.834 -111.929 1.00 82.12 287 VAL A C 1
ATOM 2236 O O . VAL A 1 287 ? 62.734 -22.914 -111.599 1.00 82.12 287 VAL A O 1
ATOM 2239 N N . GLY A 1 288 ? 61.103 -21.731 -112.523 1.00 82.56 288 GLY A N 1
ATOM 2240 C CA . GLY A 1 288 ? 61.971 -20.591 -112.862 1.00 82.56 288 GLY A CA 1
ATOM 2241 C C . GLY A 1 288 ? 62.760 -20.759 -114.171 1.00 82.56 288 GLY A C 1
ATOM 2242 O O . GLY A 1 288 ? 62.465 -21.627 -114.994 1.00 82.56 288 GLY A O 1
ATOM 2243 N N . GLU A 1 289 ? 63.733 -19.876 -114.414 1.00 81.62 289 GLU A N 1
ATOM 2244 C CA . GLU A 1 289 ? 64.332 -19.712 -115.748 1.00 81.62 289 GLU A CA 1
ATOM 2245 C C . GLU A 1 289 ? 65.238 -20.876 -116.195 1.00 81.62 289 GLU A C 1
ATOM 2247 O O . GLU A 1 289 ? 65.834 -21.606 -115.398 1.00 81.62 289 GLU A O 1
ATOM 2252 N N . THR A 1 290 ? 65.347 -21.052 -117.516 1.00 79.12 290 THR A N 1
ATOM 2253 C CA . THR A 1 290 ? 66.169 -22.096 -118.159 1.00 79.12 290 THR A CA 1
ATOM 2254 C C . THR A 1 290 ? 67.635 -21.691 -118.334 1.00 79.12 290 THR A C 1
ATOM 2256 O O . THR A 1 290 ? 68.496 -22.559 -118.490 1.00 79.12 290 THR A O 1
ATOM 2259 N N . ASN A 1 291 ? 67.921 -20.387 -118.281 1.00 81.19 291 ASN A N 1
ATOM 2260 C CA . ASN A 1 291 ? 69.257 -19.802 -118.237 1.00 81.19 291 ASN A CA 1
ATOM 2261 C C . ASN A 1 291 ? 69.242 -18.745 -117.126 1.00 81.19 291 ASN A C 1
ATOM 2263 O O . ASN A 1 291 ? 68.347 -17.910 -117.126 1.00 81.19 291 ASN A O 1
ATOM 2267 N N . VAL A 1 292 ? 70.194 -18.781 -116.196 1.00 82.94 292 VAL A N 1
ATOM 2268 C CA . VAL A 1 292 ? 70.263 -17.856 -115.049 1.00 82.94 292 VAL A CA 1
ATOM 2269 C C . VAL A 1 292 ? 71.591 -17.100 -115.080 1.00 82.94 292 VAL A C 1
ATOM 2271 O O . VAL A 1 292 ? 72.611 -17.689 -115.422 1.00 82.94 292 VAL A O 1
ATOM 2274 N N . THR A 1 293 ? 71.611 -15.826 -114.690 1.00 76.56 293 THR A N 1
ATOM 2275 C CA . THR A 1 293 ? 72.855 -15.058 -114.491 1.00 76.56 293 THR A CA 1
ATOM 2276 C C . THR A 1 293 ? 72.984 -14.661 -113.024 1.00 76.56 293 THR A C 1
ATOM 2278 O O . THR A 1 293 ? 72.010 -14.244 -112.406 1.00 76.56 293 THR A O 1
ATOM 2281 N N . VAL A 1 294 ? 74.188 -14.801 -112.477 1.00 76.50 294 VAL A N 1
ATOM 2282 C CA . VAL A 1 294 ? 74.543 -14.582 -111.068 1.00 76.50 294 VAL A CA 1
ATOM 2283 C C . VAL A 1 294 ? 75.851 -13.781 -110.999 1.00 76.50 294 VAL A C 1
ATOM 2285 O O . VAL A 1 294 ? 76.671 -13.877 -111.909 1.00 76.50 294 VAL A O 1
ATOM 2288 N N . ASN A 1 295 ? 76.091 -12.996 -109.946 1.00 74.88 295 ASN A N 1
ATOM 2289 C CA . ASN A 1 295 ? 77.401 -12.359 -109.755 1.00 74.88 295 ASN A CA 1
ATOM 2290 C C . ASN A 1 295 ? 78.384 -13.286 -109.017 1.00 74.88 295 ASN A C 1
ATOM 2292 O O . ASN A 1 295 ? 77.987 -14.187 -108.276 1.00 74.88 295 ASN A O 1
ATOM 2296 N N . ILE A 1 296 ? 79.684 -13.075 -109.211 1.00 79.75 296 ILE A N 1
ATOM 2297 C CA . ILE A 1 296 ? 80.745 -13.891 -108.619 1.00 79.75 296 ILE A CA 1
ATOM 2298 C C . ILE A 1 296 ? 80.639 -13.896 -107.086 1.00 79.75 296 ILE A C 1
ATOM 2300 O O . ILE A 1 296 ? 80.507 -12.861 -106.439 1.00 79.75 296 ILE A O 1
ATOM 2304 N N . GLY A 1 297 ? 80.661 -15.091 -106.498 1.00 69.12 297 GLY A N 1
ATOM 2305 C CA . GLY A 1 297 ? 80.499 -15.305 -105.059 1.00 69.12 297 GLY A CA 1
ATOM 2306 C C . GLY A 1 297 ? 79.061 -15.203 -104.530 1.00 69.12 297 GLY A C 1
ATOM 2307 O O . GLY A 1 297 ? 78.827 -15.621 -103.398 1.00 69.12 297 GLY A O 1
ATOM 2308 N N . GLN A 1 298 ? 78.077 -14.732 -105.311 1.00 75.56 298 GLN A N 1
ATOM 2309 C CA . GLN A 1 298 ? 76.669 -14.869 -104.921 1.00 75.56 298 GLN A CA 1
ATOM 2310 C C . GLN A 1 298 ? 76.249 -16.345 -104.979 1.00 75.56 298 GLN A C 1
ATOM 2312 O O . GLN A 1 298 ? 76.747 -17.126 -105.794 1.00 75.56 298 GLN A O 1
ATOM 2317 N N . MET A 1 299 ? 75.329 -16.757 -104.104 1.00 72.50 299 MET A N 1
ATOM 2318 C CA . MET A 1 299 ? 74.820 -18.128 -104.118 1.00 72.50 299 MET A CA 1
ATOM 2319 C C . MET A 1 299 ? 73.888 -18.332 -105.311 1.00 72.50 299 MET A C 1
ATOM 2321 O O . MET A 1 299 ? 72.799 -17.766 -105.358 1.00 72.50 299 MET A O 1
ATOM 2325 N N . TYR A 1 300 ? 74.283 -19.209 -106.232 1.00 82.31 300 TYR A N 1
ATOM 2326 C CA . TYR A 1 300 ? 73.321 -19.854 -107.115 1.00 82.31 300 TYR A CA 1
ATOM 2327 C C . TYR A 1 300 ? 72.578 -20.910 -106.297 1.00 82.31 300 TYR A C 1
ATOM 2329 O O . TYR A 1 300 ? 73.061 -22.030 -106.117 1.00 82.31 300 TYR A O 1
ATOM 2337 N N . VAL A 1 301 ? 71.414 -20.529 -105.775 1.00 80.19 301 VAL A N 1
ATOM 2338 C CA . VAL A 1 301 ? 70.395 -21.503 -105.391 1.00 80.19 301 VAL A CA 1
ATOM 2339 C C . VAL A 1 301 ? 69.769 -21.986 -106.690 1.00 80.19 301 VAL A C 1
ATOM 2341 O O . VAL A 1 301 ? 69.291 -21.183 -107.492 1.00 80.19 301 VAL A O 1
ATOM 2344 N N . ASP A 1 302 ? 69.816 -23.293 -106.920 1.00 81.94 302 ASP A N 1
ATOM 2345 C CA . ASP A 1 302 ? 69.086 -23.872 -108.034 1.00 81.94 302 ASP A CA 1
ATOM 2346 C C . ASP A 1 302 ? 67.590 -23.760 -107.750 1.00 81.94 302 ASP A C 1
ATOM 2348 O O . ASP A 1 302 ? 67.140 -24.174 -106.690 1.00 81.94 302 ASP A O 1
ATOM 2352 N N . ALA A 1 303 ? 66.818 -23.202 -108.681 1.00 83.75 303 ALA A N 1
ATOM 2353 C CA . ALA A 1 303 ? 65.373 -23.033 -108.514 1.00 83.75 303 ALA A CA 1
ATOM 2354 C C . ALA A 1 303 ? 64.581 -24.350 -108.686 1.00 83.75 303 ALA A C 1
ATOM 2356 O O . ALA A 1 303 ? 63.366 -24.316 -108.833 1.00 83.75 303 ALA A O 1
ATOM 2357 N N . GLU A 1 304 ? 65.279 -25.491 -108.700 1.00 89.31 304 GLU A N 1
ATOM 2358 C CA . GLU A 1 304 ? 64.745 -26.853 -108.740 1.00 89.31 304 GLU A CA 1
ATOM 2359 C C . GLU A 1 304 ? 63.785 -27.116 -109.921 1.00 89.31 304 GLU A C 1
ATOM 2361 O O . GLU A 1 304 ? 63.777 -26.418 -110.946 1.00 89.31 304 GLU A O 1
ATOM 2366 N N . ALA A 1 305 ? 63.015 -28.188 -109.795 1.00 85.25 305 ALA A N 1
ATOM 2367 C CA . ALA A 1 305 ? 61.920 -28.597 -110.655 1.00 85.25 305 ALA A CA 1
ATOM 2368 C C . ALA A 1 305 ? 60.819 -29.166 -109.749 1.00 85.25 305 ALA A C 1
ATOM 2370 O O . ALA A 1 305 ? 61.122 -29.627 -108.652 1.00 85.25 305 ALA A O 1
ATOM 2371 N N . THR A 1 306 ? 59.567 -29.165 -110.194 1.00 89.19 306 THR A N 1
ATOM 2372 C CA . THR A 1 306 ? 58.485 -29.900 -109.527 1.00 89.19 306 THR A CA 1
ATOM 2373 C C . THR A 1 306 ? 58.146 -31.177 -110.279 1.00 89.19 306 THR A C 1
ATOM 2375 O O . THR A 1 306 ? 58.334 -31.262 -111.494 1.00 89.19 306 THR A O 1
ATOM 2378 N N . ALA A 1 307 ? 57.636 -32.173 -109.560 1.00 82.25 307 ALA A N 1
ATOM 2379 C CA . ALA A 1 307 ? 57.112 -33.410 -110.108 1.00 82.25 307 ALA A CA 1
ATOM 2380 C C . ALA A 1 307 ? 55.751 -33.716 -109.480 1.00 82.25 307 ALA A C 1
ATOM 2382 O O . ALA A 1 307 ? 55.666 -33.935 -108.275 1.00 82.25 307 ALA A O 1
ATOM 2383 N N . TYR A 1 308 ? 54.693 -33.726 -110.291 1.00 86.44 308 TYR A N 1
ATOM 2384 C CA . TYR A 1 308 ? 53.326 -33.906 -109.799 1.00 86.44 308 TYR A CA 1
ATOM 2385 C C . TYR A 1 308 ? 52.669 -35.168 -110.342 1.00 86.44 308 TYR A C 1
ATOM 2387 O O . TYR A 1 308 ? 52.778 -35.486 -111.525 1.00 86.44 308 TYR A O 1
ATOM 2395 N N . ASP A 1 309 ? 51.939 -35.821 -109.457 1.00 80.44 309 ASP A N 1
ATOM 2396 C CA . ASP A 1 309 ? 51.102 -36.996 -109.613 1.00 80.44 309 ASP A CA 1
ATOM 2397 C C . ASP A 1 309 ? 49.645 -36.667 -109.235 1.00 80.44 309 ASP A C 1
ATOM 2399 O O . ASP A 1 309 ? 49.382 -35.855 -108.361 1.00 80.44 309 ASP A O 1
ATOM 2403 N N . ASN A 1 310 ? 48.680 -37.353 -109.844 1.00 74.44 310 ASN A N 1
ATOM 2404 C CA . ASN A 1 310 ? 47.278 -37.299 -109.464 1.00 74.44 310 ASN A CA 1
ATOM 2405 C C . ASN A 1 310 ? 46.860 -37.785 -108.046 1.00 74.44 310 ASN A C 1
ATOM 2407 O O . ASN A 1 310 ? 45.703 -37.494 -107.726 1.00 74.44 310 ASN A O 1
ATOM 2411 N N . LYS A 1 311 ? 47.650 -38.507 -107.218 1.00 76.50 311 LYS A N 1
ATOM 2412 C CA . LYS A 1 311 ? 47.156 -39.072 -105.922 1.00 76.50 311 LYS A CA 1
ATOM 2413 C C . LYS A 1 311 ? 48.104 -39.068 -104.691 1.00 76.50 311 LYS A C 1
ATOM 2415 O O . LYS A 1 311 ? 47.636 -38.696 -103.626 1.00 76.50 311 LYS A O 1
ATOM 2420 N N . ASP A 1 312 ? 49.374 -39.476 -104.773 1.00 73.50 312 ASP A N 1
ATOM 2421 C CA . ASP A 1 312 ? 50.470 -39.100 -103.848 1.00 73.50 312 ASP A CA 1
ATOM 2422 C C . ASP A 1 312 ? 50.739 -37.593 -103.983 1.00 73.50 312 ASP A C 1
ATOM 2424 O O . ASP A 1 312 ? 51.227 -36.945 -103.059 1.00 73.50 312 ASP A O 1
ATOM 2428 N N . GLY A 1 313 ? 50.342 -37.007 -105.115 1.00 76.50 313 GLY A N 1
ATOM 2429 C CA . GLY A 1 313 ? 50.247 -35.570 -105.285 1.00 76.50 313 GLY A CA 1
ATOM 2430 C C . GLY A 1 313 ? 51.594 -34.973 -105.651 1.00 76.50 313 GLY A C 1
ATOM 2431 O O . GLY A 1 313 ? 52.119 -35.186 -106.743 1.00 76.50 313 GLY A O 1
ATOM 2432 N N . ASP A 1 314 ? 52.149 -34.169 -104.753 1.00 82.44 314 ASP A N 1
ATOM 2433 C CA . ASP A 1 314 ? 53.445 -33.544 -104.986 1.00 82.44 314 ASP A CA 1
ATOM 2434 C C . ASP A 1 314 ? 54.584 -34.502 -104.611 1.00 82.44 314 ASP A C 1
ATOM 2436 O O . ASP A 1 314 ? 54.965 -34.620 -103.446 1.00 82.44 314 ASP A O 1
ATOM 2440 N N . ILE A 1 315 ? 55.149 -35.170 -105.620 1.00 87.44 315 ILE A N 1
ATOM 2441 C CA . ILE A 1 315 ? 56.316 -36.043 -105.464 1.00 87.44 315 ILE A CA 1
ATOM 2442 C C . ILE A 1 315 ? 57.636 -35.330 -105.804 1.00 87.44 315 ILE A C 1
ATOM 2444 O O . ILE A 1 315 ? 58.646 -35.992 -106.047 1.00 87.44 315 ILE A O 1
ATOM 2448 N N . SER A 1 316 ? 57.671 -33.989 -105.827 1.00 84.69 316 SER A N 1
ATOM 2449 C CA . SER A 1 316 ? 58.889 -33.216 -106.142 1.00 84.69 316 SER A CA 1
ATOM 2450 C C . SER A 1 316 ? 60.074 -33.583 -105.243 1.00 84.69 316 SER A C 1
ATOM 2452 O O . SER A 1 316 ? 61.220 -33.558 -105.686 1.00 84.69 316 SER A O 1
ATOM 2454 N N . ALA A 1 317 ? 59.804 -34.018 -104.009 1.00 81.69 317 ALA A N 1
ATOM 2455 C CA . ALA A 1 317 ? 60.808 -34.519 -103.069 1.00 81.69 317 ALA A CA 1
ATOM 2456 C C . ALA A 1 317 ? 61.591 -35.755 -103.569 1.00 81.69 317 ALA A C 1
ATOM 2458 O O . ALA A 1 317 ? 62.694 -36.011 -103.086 1.00 81.69 317 ALA A O 1
ATOM 2459 N N . ASN A 1 318 ? 61.060 -36.502 -104.544 1.00 83.50 318 ASN A N 1
ATOM 2460 C CA . ASN A 1 318 ? 61.719 -37.668 -105.136 1.00 83.50 318 ASN A CA 1
ATOM 2461 C C . ASN A 1 318 ? 62.662 -37.301 -106.302 1.00 83.50 318 ASN A C 1
ATOM 2463 O O . ASN A 1 318 ? 63.289 -38.195 -106.876 1.00 83.50 318 ASN A O 1
ATOM 2467 N N . ILE A 1 319 ? 62.744 -36.023 -106.706 1.00 87.38 319 ILE A N 1
ATOM 2468 C CA . ILE A 1 319 ? 63.533 -35.605 -107.874 1.00 87.38 319 ILE A CA 1
ATOM 2469 C C . ILE A 1 319 ? 65.034 -35.774 -107.608 1.00 87.38 319 ILE A C 1
ATOM 2471 O O . ILE A 1 319 ? 65.613 -35.210 -106.679 1.00 87.38 319 ILE A O 1
ATOM 2475 N N . VAL A 1 320 ? 65.697 -36.507 -108.499 1.00 84.06 320 VAL A N 1
ATOM 2476 C CA . VAL A 1 320 ? 67.146 -36.688 -108.526 1.00 84.06 320 VAL A CA 1
ATOM 2477 C C . VAL A 1 320 ? 67.775 -35.556 -109.339 1.00 84.06 320 VAL A C 1
ATOM 2479 O O . VAL A 1 320 ? 67.823 -35.600 -110.569 1.00 84.06 320 VAL A O 1
ATOM 2482 N N . THR A 1 321 ? 68.281 -34.539 -108.641 1.00 85.94 321 THR A N 1
ATOM 2483 C CA . THR A 1 321 ? 68.956 -33.377 -109.242 1.00 85.94 321 THR A CA 1
ATOM 2484 C C . THR A 1 321 ? 70.476 -33.558 -109.292 1.00 85.94 321 THR A C 1
ATOM 2486 O O . THR A 1 321 ? 71.111 -33.890 -108.290 1.00 85.94 321 THR A O 1
ATOM 2489 N N . VAL A 1 322 ? 71.099 -33.261 -110.437 1.00 82.25 322 VAL A N 1
ATOM 2490 C CA . VAL A 1 322 ? 72.562 -33.218 -110.608 1.00 82.25 322 VAL A CA 1
ATOM 2491 C C . VAL A 1 322 ? 72.998 -31.797 -110.959 1.00 82.25 322 VAL A C 1
ATOM 2493 O O . VAL A 1 322 ? 72.810 -31.335 -112.083 1.00 82.25 322 VAL A O 1
ATOM 2496 N N . ASN A 1 323 ? 73.602 -31.102 -109.992 1.00 83.69 323 ASN A N 1
ATOM 2497 C CA . ASN A 1 323 ? 74.068 -29.717 -110.109 1.00 83.69 323 ASN A CA 1
ATOM 2498 C C . ASN A 1 323 ? 75.609 -29.646 -110.069 1.00 83.69 323 ASN A C 1
ATOM 2500 O O . ASN A 1 323 ? 76.245 -30.280 -109.224 1.00 83.69 323 ASN A O 1
ATOM 2504 N N . HIS A 1 324 ? 76.217 -28.888 -110.989 1.00 80.62 324 HIS A N 1
ATOM 2505 C CA . HIS A 1 324 ? 77.673 -28.687 -111.091 1.00 80.62 324 HIS A CA 1
ATOM 2506 C C . HIS A 1 324 ? 78.089 -27.199 -111.152 1.00 80.62 324 HIS A C 1
ATOM 2508 O O . HIS A 1 324 ? 79.189 -26.879 -111.606 1.00 80.62 324 HIS A O 1
ATOM 2514 N N . VAL A 1 325 ? 77.216 -26.279 -110.733 1.00 84.75 325 VAL A N 1
ATOM 2515 C CA . VAL A 1 325 ? 77.450 -24.826 -110.775 1.00 84.75 325 VAL A CA 1
ATOM 2516 C C . VAL A 1 325 ? 78.449 -24.397 -109.692 1.00 84.75 325 VAL A C 1
ATOM 2518 O O . VAL A 1 325 ? 78.328 -24.797 -108.538 1.00 84.75 325 VAL A O 1
ATOM 2521 N N . ASN A 1 326 ? 79.433 -23.557 -110.043 1.00 81.62 326 ASN A N 1
ATOM 2522 C CA . ASN A 1 326 ? 80.398 -22.996 -109.088 1.00 81.62 326 ASN A CA 1
ATOM 2523 C C . ASN A 1 326 ? 80.516 -21.475 -109.250 1.00 81.62 326 ASN A C 1
ATOM 2525 O O . ASN A 1 326 ? 81.304 -20.984 -110.052 1.00 81.62 326 ASN A O 1
ATOM 2529 N N . THR A 1 327 ? 79.774 -20.725 -108.439 1.00 80.31 327 THR A N 1
ATOM 2530 C CA . THR A 1 327 ? 79.681 -19.259 -108.547 1.00 80.31 327 THR A CA 1
ATOM 2531 C C . THR A 1 327 ? 80.915 -18.501 -108.063 1.00 80.31 327 THR A C 1
ATOM 2533 O O . THR A 1 327 ? 81.017 -17.298 -108.282 1.00 80.31 327 THR A O 1
ATOM 2536 N N . ASN A 1 328 ? 81.897 -19.179 -107.463 1.00 77.94 328 ASN A N 1
ATOM 2537 C CA . ASN A 1 328 ? 83.189 -18.573 -107.118 1.00 77.94 328 ASN A CA 1
ATOM 2538 C C . ASN A 1 328 ? 84.115 -18.413 -108.340 1.00 77.94 328 ASN A C 1
ATOM 2540 O O . ASN A 1 328 ? 85.234 -17.919 -108.205 1.00 77.94 328 ASN A O 1
ATOM 2544 N N . VAL A 1 329 ? 83.686 -18.866 -109.523 1.00 73.81 329 VAL A N 1
ATOM 2545 C CA . VAL A 1 329 ? 84.447 -18.796 -110.772 1.00 73.81 329 VAL A CA 1
ATOM 2546 C C . VAL A 1 329 ? 83.541 -18.260 -111.881 1.00 73.81 329 VAL A C 1
ATOM 2548 O O . VAL A 1 329 ? 82.481 -18.811 -112.157 1.00 73.81 329 VAL A O 1
ATOM 2551 N N . ILE A 1 330 ? 83.978 -17.181 -112.533 1.00 77.12 330 ILE A N 1
ATOM 2552 C CA . ILE A 1 330 ? 83.312 -16.603 -113.710 1.00 77.12 330 ILE A CA 1
ATOM 2553 C C . ILE A 1 330 ? 83.310 -17.629 -114.855 1.00 77.12 330 ILE A C 1
ATOM 2555 O O . ILE A 1 330 ? 84.374 -18.087 -115.283 1.00 77.12 330 ILE A O 1
ATOM 2559 N N . GLY A 1 331 ? 82.122 -17.995 -115.344 1.00 78.25 331 GLY A N 1
ATOM 2560 C CA . GLY A 1 331 ? 81.931 -19.030 -116.362 1.00 78.25 331 GLY A CA 1
ATOM 2561 C C . GLY A 1 331 ? 80.482 -19.510 -116.499 1.00 78.25 331 GLY A C 1
ATOM 2562 O O . GLY A 1 331 ? 79.582 -18.984 -115.842 1.00 78.25 331 GLY A O 1
ATOM 2563 N N . ASP A 1 332 ? 80.296 -20.529 -117.347 1.00 80.00 332 ASP A N 1
ATOM 2564 C CA . ASP A 1 332 ? 78.998 -21.114 -117.710 1.00 80.00 332 ASP A CA 1
ATOM 2565 C C . ASP A 1 332 ? 78.861 -22.564 -117.193 1.00 80.00 332 ASP A C 1
ATOM 2567 O O . ASP A 1 332 ? 79.777 -23.378 -117.349 1.00 80.00 332 ASP A O 1
ATOM 2571 N N . TYR A 1 333 ? 77.700 -22.912 -116.629 1.00 83.62 333 TYR A N 1
ATOM 2572 C CA . TYR A 1 333 ? 77.434 -24.168 -115.906 1.00 83.62 333 TYR A CA 1
ATOM 2573 C C . TYR A 1 333 ? 76.061 -24.785 -116.250 1.00 83.62 333 TYR A C 1
ATOM 2575 O O . TYR A 1 333 ? 75.246 -24.146 -116.914 1.00 83.62 333 TYR A O 1
ATOM 2583 N N . ARG A 1 334 ? 75.783 -26.031 -115.815 1.00 82.38 334 ARG A N 1
ATOM 2584 C CA . ARG A 1 334 ? 74.512 -26.754 -116.067 1.00 82.38 334 ARG A CA 1
ATOM 2585 C C . ARG A 1 334 ? 74.015 -27.596 -114.881 1.00 82.38 334 ARG A C 1
ATOM 2587 O O . ARG A 1 334 ? 74.819 -28.009 -114.045 1.00 82.38 334 ARG A O 1
ATOM 2594 N N . VAL A 1 335 ? 72.706 -27.882 -114.877 1.00 86.88 335 VAL A N 1
ATOM 2595 C CA . VAL A 1 335 ? 71.969 -28.710 -113.891 1.00 86.88 335 VAL A CA 1
ATOM 2596 C C . VAL A 1 335 ? 70.949 -29.623 -114.602 1.00 86.88 335 VAL A C 1
ATOM 2598 O O . VAL A 1 335 ? 70.377 -29.183 -115.601 1.00 86.88 335 VAL A O 1
ATOM 2601 N N . THR A 1 336 ? 70.707 -30.856 -114.125 1.00 82.56 336 THR A N 1
ATOM 2602 C CA . THR A 1 336 ? 69.742 -31.834 -114.705 1.00 82.56 336 THR A CA 1
ATOM 2603 C C . THR A 1 336 ? 68.846 -32.521 -113.655 1.00 82.56 336 THR A C 1
ATOM 2605 O O . THR A 1 336 ? 69.273 -32.626 -112.509 1.00 82.56 336 THR A O 1
ATOM 2608 N N . TYR A 1 337 ? 67.660 -33.029 -114.039 1.00 88.25 337 TYR A N 1
ATOM 2609 C CA . TYR A 1 337 ? 66.618 -33.567 -113.123 1.00 88.25 337 TYR A CA 1
ATOM 2610 C C . TYR A 1 337 ? 65.894 -34.805 -113.689 1.00 88.25 337 TYR A C 1
ATOM 2612 O O . TYR A 1 337 ? 65.512 -34.760 -114.858 1.00 88.25 337 TYR A O 1
ATOM 2620 N N . ASP A 1 338 ? 65.622 -35.821 -112.856 1.00 82.25 338 ASP A N 1
ATOM 2621 C CA . ASP A 1 338 ? 64.842 -37.055 -113.138 1.00 82.25 338 ASP A CA 1
ATOM 2622 C C . ASP A 1 338 ? 63.974 -37.461 -111.908 1.00 82.25 338 ASP A C 1
ATOM 2624 O O . ASP A 1 338 ? 64.260 -36.984 -110.816 1.00 82.25 338 ASP A O 1
ATOM 2628 N N . VAL A 1 339 ? 62.925 -38.307 -112.018 1.00 88.25 339 VAL A N 1
ATOM 2629 C CA . VAL A 1 339 ? 62.037 -38.682 -110.871 1.00 88.25 339 VAL A CA 1
ATOM 2630 C C . VAL A 1 339 ? 61.259 -40.002 -111.058 1.00 88.25 339 VAL A C 1
ATOM 2632 O O . VAL A 1 339 ? 60.987 -40.386 -112.199 1.00 88.25 339 VAL A O 1
ATOM 2635 N N . THR A 1 340 ? 60.835 -40.611 -109.934 1.00 80.44 340 THR A N 1
ATOM 2636 C CA . THR A 1 340 ? 59.972 -41.813 -109.824 1.00 80.44 340 THR A CA 1
ATOM 2637 C C . THR A 1 340 ? 58.997 -41.710 -108.621 1.00 80.44 340 THR A C 1
ATOM 2639 O O . THR A 1 340 ? 59.350 -41.098 -107.610 1.00 80.44 340 THR A O 1
ATOM 2642 N N . ASP A 1 341 ? 57.788 -42.290 -108.693 1.00 82.62 341 ASP A N 1
ATOM 2643 C CA . ASP A 1 341 ? 56.768 -42.292 -107.608 1.00 82.62 341 ASP A CA 1
ATOM 2644 C C . ASP A 1 341 ? 56.756 -43.528 -106.672 1.00 82.62 341 ASP A C 1
ATOM 2646 O O . ASP A 1 341 ? 57.557 -44.452 -106.823 1.00 82.62 341 ASP A O 1
ATOM 2650 N N . ASN A 1 342 ? 55.815 -43.541 -105.713 1.00 78.62 342 ASN A N 1
ATOM 2651 C CA . ASN A 1 342 ? 55.623 -44.588 -104.699 1.00 78.62 342 ASN A CA 1
ATOM 2652 C C . ASN A 1 342 ? 55.002 -45.897 -105.235 1.00 78.62 342 ASN A C 1
ATOM 2654 O O . ASN A 1 342 ? 55.296 -46.968 -104.699 1.00 78.62 342 ASN A O 1
ATOM 2658 N N . ALA A 1 343 ? 54.174 -45.849 -106.283 1.00 76.31 343 ALA A N 1
ATOM 2659 C CA . ALA A 1 343 ? 53.685 -47.020 -107.017 1.00 76.31 343 ALA A CA 1
ATOM 2660 C C . ALA A 1 343 ? 54.702 -47.554 -108.060 1.00 76.31 343 ALA A C 1
ATOM 2662 O O . ALA A 1 343 ? 54.648 -48.736 -108.411 1.00 76.31 343 ALA A O 1
ATOM 2663 N N . GLY A 1 344 ? 55.666 -46.730 -108.499 1.00 78.50 344 GLY A N 1
ATOM 2664 C CA . GLY A 1 344 ? 56.928 -47.130 -109.139 1.00 78.50 344 GLY A CA 1
ATOM 2665 C C . GLY A 1 344 ? 57.135 -46.770 -110.622 1.00 78.50 344 GLY A C 1
ATOM 2666 O O . GLY A 1 344 ? 57.711 -47.580 -111.352 1.00 78.50 344 GLY A O 1
ATOM 2667 N N . ASN A 1 345 ? 56.694 -45.600 -111.096 1.00 78.38 345 ASN A N 1
ATOM 2668 C CA . ASN A 1 345 ? 56.752 -45.152 -112.499 1.00 78.38 345 ASN A CA 1
ATOM 2669 C C . ASN A 1 345 ? 57.697 -43.939 -112.686 1.00 78.38 345 ASN A C 1
ATOM 2671 O O . ASN A 1 345 ? 57.734 -43.036 -111.856 1.00 78.38 345 ASN A O 1
ATOM 2675 N N . GLU A 1 346 ? 58.461 -43.898 -113.787 1.00 86.19 346 GLU A N 1
ATOM 2676 C CA . GLU A 1 346 ? 59.572 -42.939 -113.999 1.00 86.19 346 GLU A CA 1
ATOM 2677 C C . GLU A 1 346 ? 59.283 -41.880 -115.090 1.00 86.19 346 GLU A C 1
ATOM 2679 O O . GLU A 1 346 ? 58.549 -42.146 -116.047 1.00 86.19 346 GLU A O 1
ATOM 2684 N N . ALA A 1 347 ? 59.899 -40.692 -114.991 1.00 86.38 347 ALA A N 1
ATOM 2685 C CA . ALA A 1 347 ? 59.679 -39.555 -115.905 1.00 86.38 347 ALA A CA 1
ATOM 2686 C C . ALA A 1 347 ? 60.831 -39.271 -116.912 1.00 86.38 347 ALA A C 1
ATOM 2688 O O . ALA A 1 347 ? 61.748 -40.067 -117.092 1.00 86.38 347 ALA A O 1
ATOM 2689 N N . MET A 1 348 ? 60.771 -38.125 -117.614 1.00 83.31 348 MET A N 1
ATOM 2690 C CA . MET A 1 348 ? 61.761 -37.684 -118.617 1.00 83.31 348 MET A CA 1
ATOM 2691 C C . MET A 1 348 ? 62.670 -36.542 -118.127 1.00 83.31 348 MET A C 1
ATOM 2693 O O . MET A 1 348 ? 62.172 -35.534 -117.629 1.00 83.31 348 MET A O 1
ATOM 2697 N N . GLN A 1 349 ? 63.976 -36.654 -118.400 1.00 83.00 349 GLN A N 1
ATOM 2698 C CA . GLN A 1 349 ? 65.009 -35.696 -117.983 1.00 83.00 349 GLN A CA 1
ATOM 2699 C C . GLN A 1 349 ? 64.836 -34.261 -118.521 1.00 83.00 349 GLN A C 1
ATOM 2701 O O . GLN A 1 349 ? 64.551 -34.057 -119.707 1.00 83.00 349 GLN A O 1
ATOM 2706 N N . VAL A 1 350 ? 65.140 -33.256 -117.685 1.00 87.94 350 VAL A N 1
ATOM 2707 C CA . VAL A 1 350 ? 65.172 -31.819 -118.053 1.00 87.94 350 VAL A CA 1
ATOM 2708 C C . VAL A 1 350 ? 66.498 -31.148 -117.625 1.00 87.94 350 VAL A C 1
ATOM 2710 O O . VAL A 1 350 ? 67.239 -31.714 -116.824 1.00 87.94 350 VAL A O 1
ATOM 2713 N N . VAL A 1 351 ? 66.849 -29.971 -118.183 1.00 83.56 351 VAL A N 1
ATOM 2714 C CA . VAL A 1 351 ? 68.173 -29.309 -118.028 1.00 83.56 351 VAL A CA 1
ATOM 2715 C C . VAL A 1 351 ? 68.075 -27.771 -117.904 1.00 83.56 351 VAL A C 1
ATOM 2717 O O . VAL A 1 351 ? 67.330 -27.149 -118.659 1.00 83.56 351 VAL A O 1
ATOM 2720 N N . ARG A 1 352 ? 68.891 -27.153 -117.029 1.00 89.25 352 ARG A N 1
ATOM 2721 C CA . ARG A 1 352 ? 69.069 -25.687 -116.835 1.00 89.25 352 ARG A CA 1
ATOM 2722 C C . ARG A 1 352 ? 70.539 -25.255 -117.051 1.00 89.25 352 ARG A C 1
ATOM 2724 O O . ARG A 1 352 ? 71.441 -26.078 -116.890 1.00 89.25 352 ARG A O 1
ATOM 2731 N N . THR A 1 353 ? 70.786 -23.987 -117.408 1.00 82.94 353 THR A N 1
ATOM 2732 C CA . THR A 1 353 ? 72.126 -23.371 -117.616 1.00 82.94 353 THR A CA 1
ATOM 2733 C C . THR A 1 353 ? 72.338 -22.140 -116.710 1.00 82.94 353 THR A C 1
ATOM 2735 O O . THR A 1 353 ? 71.365 -21.476 -116.363 1.00 82.94 353 THR A O 1
ATOM 2738 N N . VAL A 1 354 ? 73.582 -21.815 -116.323 1.00 84.31 354 VAL A N 1
ATOM 2739 C CA . VAL A 1 354 ? 73.913 -20.681 -115.420 1.00 84.31 354 VAL A CA 1
ATOM 2740 C C . VAL A 1 354 ? 75.182 -19.934 -115.860 1.00 84.31 354 VAL A C 1
ATOM 2742 O O . VAL A 1 354 ? 76.140 -20.593 -116.246 1.00 84.31 354 VAL A O 1
ATOM 2745 N N . HIS A 1 355 ? 75.209 -18.602 -115.737 1.00 77.19 355 HIS A N 1
ATOM 2746 C CA . HIS A 1 355 ? 76.316 -17.678 -116.049 1.00 77.19 355 HIS A CA 1
ATOM 2747 C C . HIS A 1 355 ? 76.778 -16.889 -114.801 1.00 77.19 355 HIS A C 1
ATOM 2749 O O . HIS A 1 355 ? 75.957 -16.607 -113.927 1.00 77.19 355 HIS A O 1
ATOM 2755 N N . VAL A 1 356 ? 78.057 -16.481 -114.723 1.00 78.31 356 VAL A N 1
ATOM 2756 C CA . VAL A 1 356 ? 78.649 -15.802 -113.538 1.00 78.31 356 VAL A CA 1
ATOM 2757 C C . VAL A 1 356 ? 79.449 -14.524 -113.906 1.00 78.31 356 VAL A C 1
ATOM 2759 O O . VAL A 1 356 ? 80.351 -14.624 -114.737 1.00 78.31 356 VAL A O 1
ATOM 2762 N N . VAL A 1 357 ? 79.152 -13.343 -113.315 1.00 72.75 357 VAL A N 1
ATOM 2763 C CA . VAL A 1 357 ? 79.692 -11.990 -113.696 1.00 72.75 357 VAL A CA 1
ATOM 2764 C C . VAL A 1 357 ? 80.051 -11.041 -112.503 1.00 72.75 357 VAL A C 1
ATOM 2766 O O . VAL A 1 357 ? 80.272 -11.546 -111.410 1.00 72.75 357 VAL A O 1
ATOM 2769 N N . ASP A 1 358 ? 80.218 -9.712 -112.684 1.00 66.81 358 ASP A N 1
ATOM 2770 C CA . ASP A 1 358 ? 80.728 -8.722 -111.680 1.00 66.81 358 ASP A CA 1
ATOM 2771 C C . ASP A 1 358 ? 80.128 -7.290 -111.877 1.00 66.81 358 ASP A C 1
ATOM 2773 O O . ASP A 1 358 ? 79.666 -6.980 -112.979 1.00 66.81 358 ASP A O 1
ATOM 2777 N N . GLU A 1 359 ? 80.130 -6.408 -110.855 1.00 61.44 359 GLU A N 1
ATOM 2778 C CA . GLU A 1 359 ? 79.267 -5.194 -110.768 1.00 61.44 359 GLU A CA 1
ATOM 2779 C C . GLU A 1 359 ? 79.951 -3.825 -110.498 1.00 61.44 359 GLU A C 1
ATOM 2781 O O . GLU A 1 359 ? 80.912 -3.693 -109.734 1.00 61.44 359 GLU A O 1
ATOM 2786 N N . LEU A 1 360 ? 79.363 -2.750 -111.050 1.00 60.19 360 LEU A N 1
ATOM 2787 C CA . LEU A 1 360 ? 79.694 -1.333 -110.784 1.00 60.19 360 LEU A CA 1
ATOM 2788 C C . LEU A 1 360 ? 78.903 -0.752 -109.594 1.00 60.19 360 LEU A C 1
ATOM 2790 O O . LEU A 1 360 ? 78.050 -1.425 -109.032 1.00 60.19 360 LEU A O 1
ATOM 2794 N N . ASP A 1 361 ? 79.202 0.490 -109.202 1.00 67.12 361 ASP A N 1
ATOM 2795 C CA . ASP A 1 361 ? 78.539 1.190 -108.094 1.00 67.12 361 ASP A CA 1
ATOM 2796 C C . ASP A 1 361 ? 78.027 2.583 -108.500 1.00 67.12 361 ASP A C 1
ATOM 2798 O O . ASP A 1 361 ? 78.677 3.295 -109.269 1.00 67.12 361 ASP A O 1
ATOM 2802 N N . THR A 1 362 ? 76.846 2.929 -107.985 1.00 73.81 362 THR A N 1
ATOM 2803 C CA . THR A 1 362 ? 76.130 4.208 -108.137 1.00 73.81 362 THR A CA 1
ATOM 2804 C C . THR A 1 362 ? 75.220 4.478 -106.924 1.00 73.81 362 THR A C 1
ATOM 2806 O O . THR A 1 362 ? 74.155 5.086 -107.069 1.00 73.81 362 THR A O 1
ATOM 2809 N N . THR A 1 363 ? 75.548 3.917 -105.761 1.00 78.62 363 THR A N 1
ATOM 2810 C CA . THR A 1 363 ? 74.681 3.908 -104.570 1.00 78.62 363 THR A CA 1
ATOM 2811 C C . THR A 1 363 ? 74.910 5.173 -103.737 1.00 78.62 363 THR A C 1
ATOM 2813 O O . THR A 1 363 ? 75.940 5.817 -103.886 1.00 78.62 363 THR A O 1
ATOM 2816 N N . ILE A 1 364 ? 73.947 5.591 -102.906 1.00 83.75 364 ILE A N 1
ATOM 2817 C CA . ILE A 1 364 ? 74.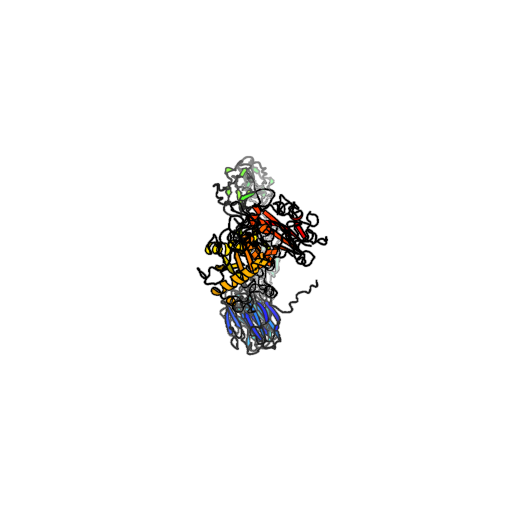171 6.685 -101.943 1.00 83.75 364 ILE A CA 1
ATOM 2818 C C . ILE A 1 364 ? 74.274 6.115 -100.525 1.00 83.75 364 ILE A C 1
ATOM 2820 O O . ILE A 1 364 ? 73.518 5.188 -100.212 1.00 83.75 364 ILE A O 1
ATOM 2824 N N . PRO A 1 365 ? 75.102 6.692 -99.634 1.00 87.25 365 PRO A N 1
ATOM 2825 C CA . PRO A 1 365 ? 75.167 6.233 -98.256 1.00 87.25 365 PRO A CA 1
ATOM 2826 C C . PRO A 1 365 ? 73.861 6.498 -97.511 1.00 87.25 365 PRO A C 1
ATOM 2828 O O . PRO A 1 365 ? 73.205 7.528 -97.699 1.00 87.25 365 PRO A O 1
ATOM 2831 N N . ILE A 1 366 ? 73.518 5.595 -96.598 1.00 90.88 366 ILE A N 1
ATOM 2832 C CA . ILE A 1 366 ? 72.334 5.695 -95.747 1.00 90.88 366 ILE A CA 1
ATOM 2833 C C . ILE A 1 366 ? 72.777 6.110 -94.343 1.00 90.88 366 ILE A C 1
ATOM 2835 O O . ILE A 1 366 ? 73.360 5.315 -93.603 1.00 90.88 366 ILE A O 1
ATOM 2839 N N . ILE A 1 367 ? 72.476 7.355 -93.962 1.00 93.88 367 ILE A N 1
ATOM 2840 C CA . ILE A 1 367 ? 72.614 7.820 -92.576 1.00 93.88 367 ILE A CA 1
ATOM 2841 C C . ILE A 1 367 ? 71.444 7.267 -91.754 1.00 93.88 367 ILE A C 1
ATOM 2843 O O . ILE A 1 367 ? 70.283 7.450 -92.111 1.00 93.88 367 ILE A O 1
ATOM 2847 N N . THR A 1 368 ? 71.752 6.634 -90.625 1.00 90.50 368 THR A N 1
ATOM 2848 C CA . THR A 1 368 ? 70.788 6.140 -89.635 1.00 90.50 368 THR A CA 1
ATOM 2849 C C . THR A 1 368 ? 71.078 6.804 -88.292 1.00 90.50 368 THR A C 1
ATOM 2851 O O . THR A 1 368 ? 72.205 6.732 -87.802 1.00 90.50 368 THR A O 1
ATOM 2854 N N . LEU A 1 369 ? 70.086 7.457 -87.681 1.00 91.44 369 LEU A N 1
ATOM 2855 C CA . LEU A 1 369 ? 70.251 8.042 -86.346 1.00 91.44 369 LEU A CA 1
ATOM 2856 C C . LEU A 1 369 ? 70.521 6.954 -85.298 1.00 91.44 369 LEU A C 1
ATOM 2858 O O . LEU A 1 369 ? 69.889 5.900 -85.305 1.00 91.44 369 LEU A O 1
ATOM 2862 N N . LEU A 1 370 ? 71.432 7.237 -84.367 1.00 88.56 370 LEU A N 1
ATOM 2863 C CA . LEU A 1 370 ? 71.603 6.440 -83.155 1.00 88.56 370 LEU A CA 1
ATOM 2864 C C . LEU A 1 370 ? 70.752 7.076 -82.057 1.00 88.56 370 LEU A C 1
ATOM 2866 O O . LEU A 1 370 ? 71.029 8.205 -81.660 1.00 88.56 370 LEU A O 1
ATOM 2870 N N . GLY A 1 371 ? 69.709 6.386 -81.595 1.00 87.06 371 GLY A N 1
ATOM 2871 C CA . GLY A 1 371 ? 68.692 6.969 -80.709 1.00 87.06 371 GLY A CA 1
ATOM 2872 C C . GLY A 1 371 ? 67.707 7.895 -81.438 1.00 87.06 371 GLY A C 1
ATOM 2873 O O . GLY A 1 371 ? 67.838 8.154 -82.635 1.00 87.06 371 GLY A O 1
ATOM 2874 N N . ASP A 1 372 ? 66.713 8.396 -80.709 1.00 89.38 372 ASP A N 1
ATOM 2875 C CA . ASP A 1 372 ? 65.473 8.940 -81.281 1.00 89.38 372 ASP A CA 1
ATOM 2876 C C . ASP A 1 372 ? 65.654 10.132 -82.236 1.00 89.38 372 ASP A C 1
ATOM 2878 O O . ASP A 1 372 ? 66.565 10.951 -82.098 1.00 89.38 372 ASP A O 1
ATOM 2882 N N . GLU A 1 373 ? 64.739 10.264 -83.199 1.00 88.81 373 GLU A N 1
ATOM 2883 C CA . GLU A 1 373 ? 64.659 11.412 -84.117 1.00 88.81 373 GLU A CA 1
ATOM 2884 C C . GLU A 1 373 ? 64.167 12.689 -83.414 1.00 88.81 373 GLU A C 1
ATOM 2886 O O . GLU A 1 373 ? 64.566 13.797 -83.771 1.00 88.81 373 GLU A O 1
ATOM 2891 N N . ASN A 1 374 ? 63.323 12.534 -82.391 1.00 87.56 374 ASN A N 1
ATOM 2892 C CA . ASN A 1 374 ? 62.714 13.624 -81.637 1.00 87.56 374 ASN A CA 1
ATOM 2893 C C . ASN A 1 374 ? 63.015 13.432 -80.146 1.00 87.56 374 ASN A C 1
ATOM 2895 O O . ASN A 1 374 ? 62.389 12.603 -79.492 1.00 87.56 374 ASN A O 1
ATOM 2899 N N . VAL A 1 375 ? 63.955 14.208 -79.606 1.00 88.94 375 VAL A N 1
ATOM 2900 C CA . VAL A 1 375 ? 64.334 14.157 -78.185 1.00 88.94 375 VAL A CA 1
ATOM 2901 C C . VAL A 1 375 ? 63.676 15.318 -77.441 1.00 88.94 375 VAL A C 1
ATOM 2903 O O . VAL A 1 375 ? 63.722 16.459 -77.900 1.00 88.94 375 VAL A O 1
ATOM 2906 N N . THR A 1 376 ? 63.078 15.049 -76.281 1.00 87.12 376 THR A N 1
ATOM 2907 C CA . THR A 1 376 ? 62.599 16.094 -75.359 1.00 87.12 376 THR A CA 1
ATOM 2908 C C . THR A 1 376 ? 63.505 16.131 -74.133 1.00 87.12 376 THR A C 1
ATOM 2910 O O . THR A 1 376 ? 63.918 15.081 -73.649 1.00 87.12 376 THR A O 1
ATOM 2913 N N . VAL A 1 377 ? 63.853 17.333 -73.676 1.00 86.31 377 VAL A N 1
ATOM 2914 C CA . VAL A 1 377 ? 64.812 17.586 -72.589 1.00 86.31 377 VAL A CA 1
ATOM 2915 C C . VAL A 1 377 ? 64.264 18.709 -71.711 1.00 86.31 377 VAL A C 1
ATOM 2917 O O . VAL A 1 377 ? 63.710 19.676 -72.245 1.00 86.31 377 VAL A O 1
ATOM 2920 N N . TYR A 1 378 ? 64.419 18.625 -70.392 1.00 85.44 378 TYR A N 1
ATOM 2921 C CA . TYR A 1 378 ? 63.961 19.684 -69.496 1.00 85.44 378 TYR A CA 1
ATOM 2922 C C . TYR A 1 378 ? 64.989 20.816 -69.359 1.00 85.44 378 TYR A C 1
ATOM 2924 O O . TYR A 1 378 ? 66.196 20.642 -69.559 1.00 85.44 378 TYR A O 1
ATOM 2932 N N . GLN A 1 379 ? 64.509 22.022 -69.053 1.00 85.06 379 GLN A N 1
ATOM 2933 C CA . GLN A 1 379 ? 65.344 23.217 -69.019 1.00 85.06 379 GLN A CA 1
ATOM 2934 C C . GLN A 1 379 ? 66.459 23.090 -67.967 1.00 85.06 379 GLN A C 1
ATOM 2936 O O . GLN A 1 379 ? 66.203 22.938 -66.776 1.00 85.06 379 GLN A O 1
ATOM 2941 N N . GLY A 1 380 ? 67.709 23.201 -68.418 1.00 80.56 380 GLY A N 1
ATOM 2942 C CA . GLY A 1 380 ? 68.916 23.065 -67.600 1.00 80.56 380 GLY A CA 1
ATOM 2943 C C . GLY A 1 380 ? 69.519 21.655 -67.549 1.00 80.56 380 GLY A C 1
ATOM 2944 O O . GLY A 1 380 ? 70.634 21.508 -67.049 1.00 80.56 380 GLY A O 1
ATOM 2945 N N . GLU A 1 381 ? 68.856 20.628 -68.091 1.00 84.62 381 GLU A N 1
ATOM 2946 C CA . GLU A 1 381 ? 69.432 19.279 -68.173 1.00 84.62 381 GLU A CA 1
ATOM 2947 C C . GLU A 1 381 ? 70.578 19.182 -69.197 1.00 84.62 381 GLU A C 1
ATOM 2949 O O . GLU A 1 381 ? 70.750 20.028 -70.081 1.00 84.62 381 GLU A O 1
ATOM 2954 N N . MET A 1 382 ? 71.385 18.122 -69.101 1.00 84.31 382 MET A N 1
ATOM 2955 C CA . MET A 1 382 ? 72.472 17.860 -70.046 1.00 84.31 382 MET A CA 1
ATOM 2956 C C . MET A 1 382 ? 71.967 17.089 -71.270 1.00 84.31 382 MET A C 1
ATOM 2958 O O . MET A 1 382 ? 71.811 15.871 -71.216 1.00 84.31 382 MET A O 1
ATOM 2962 N N . TYR A 1 383 ? 71.798 17.774 -72.403 1.00 89.00 383 TYR A N 1
ATOM 2963 C CA . TYR A 1 383 ? 71.645 17.093 -73.690 1.00 89.00 383 TYR A CA 1
ATOM 2964 C C . TYR A 1 383 ? 73.002 16.571 -74.184 1.00 89.00 383 TYR A C 1
ATOM 2966 O O . TYR A 1 383 ? 73.922 17.353 -74.436 1.00 89.00 383 TYR A O 1
ATOM 2974 N N . VAL A 1 384 ? 73.107 15.255 -74.365 1.00 88.31 384 VAL A N 1
ATOM 2975 C CA . VAL A 1 384 ? 74.210 14.605 -75.083 1.00 88.31 384 VAL A CA 1
ATOM 2976 C C . VAL A 1 384 ? 73.650 14.070 -76.391 1.00 88.31 384 VAL A C 1
ATOM 2978 O O . VAL A 1 384 ? 72.697 13.295 -76.390 1.00 88.31 384 VAL A O 1
ATOM 2981 N N . ASP A 1 385 ? 74.236 14.485 -77.510 1.00 88.56 385 ASP A N 1
ATOM 2982 C CA . ASP A 1 385 ? 73.805 13.993 -78.811 1.00 88.56 385 ASP A CA 1
ATOM 2983 C C . ASP A 1 385 ? 74.283 12.556 -79.030 1.00 88.56 385 ASP A C 1
ATOM 2985 O O . ASP A 1 385 ? 75.484 12.287 -79.032 1.00 88.56 385 ASP A O 1
ATOM 2989 N N . ALA A 1 386 ? 73.339 11.638 -79.229 1.00 87.38 386 ALA A N 1
ATOM 2990 C CA . ALA A 1 386 ? 73.631 10.224 -79.455 1.00 87.38 386 ALA A CA 1
ATOM 2991 C C . ALA A 1 386 ? 74.229 9.940 -80.851 1.00 87.38 386 ALA A C 1
ATOM 2993 O O . ALA A 1 386 ? 74.720 8.841 -81.100 1.00 87.38 386 ALA A O 1
ATOM 2994 N N . GLY A 1 387 ? 74.243 10.939 -81.744 1.00 91.75 387 GLY A N 1
ATOM 2995 C CA . GLY A 1 387 ? 74.862 10.863 -83.063 1.00 91.75 387 GLY A CA 1
ATOM 2996 C C . GLY A 1 387 ? 74.056 10.065 -84.091 1.00 91.75 387 GLY A C 1
ATOM 2997 O O . GLY A 1 387 ? 72.830 9.938 -83.998 1.00 91.75 387 GLY A O 1
ATOM 2998 N N . ALA A 1 388 ? 74.775 9.561 -85.093 1.00 92.69 388 ALA A N 1
ATOM 2999 C CA . ALA A 1 388 ? 74.277 8.775 -86.215 1.00 92.69 388 ALA A CA 1
ATOM 3000 C C . ALA A 1 388 ? 75.397 7.870 -86.757 1.00 92.69 388 ALA A C 1
ATOM 3002 O O . ALA A 1 388 ? 76.573 8.210 -86.626 1.00 92.69 388 ALA A O 1
ATOM 3003 N N . ASN A 1 389 ? 75.022 6.768 -87.406 1.00 92.88 389 ASN A N 1
ATOM 3004 C CA . ASN A 1 389 ? 75.906 5.938 -88.225 1.00 92.88 389 ASN A CA 1
ATOM 3005 C C . ASN A 1 389 ? 75.589 6.138 -89.713 1.00 92.88 389 ASN A C 1
ATOM 3007 O O . ASN A 1 389 ? 74.501 6.594 -90.064 1.00 92.88 389 ASN A O 1
ATOM 3011 N N . ALA A 1 390 ? 76.517 5.777 -90.595 1.00 91.88 390 ALA A N 1
ATOM 3012 C CA . ALA A 1 390 ? 76.319 5.788 -92.038 1.00 91.88 390 ALA A CA 1
ATOM 3013 C C . ALA A 1 390 ? 76.944 4.554 -92.684 1.00 91.88 390 ALA A C 1
ATOM 3015 O O . ALA A 1 390 ? 78.139 4.305 -92.527 1.00 91.88 390 ALA A O 1
ATOM 3016 N N . LEU A 1 391 ? 76.128 3.819 -93.437 1.00 89.31 391 LEU A N 1
ATOM 3017 C CA . LEU A 1 391 ? 76.564 2.669 -94.220 1.00 89.31 391 LEU A CA 1
ATOM 3018 C C . LEU A 1 391 ? 76.408 2.960 -95.712 1.00 89.31 391 LEU A C 1
ATOM 3020 O O . LEU A 1 391 ? 75.375 3.471 -96.146 1.00 89.31 391 LEU A O 1
ATOM 3024 N N . ASP A 1 392 ? 77.420 2.582 -96.477 1.00 89.69 392 ASP A N 1
ATOM 3025 C CA . ASP A 1 392 ? 77.382 2.437 -97.926 1.00 89.69 392 ASP A CA 1
ATOM 3026 C C . ASP A 1 392 ? 77.549 0.950 -98.315 1.00 89.69 392 ASP A C 1
ATOM 3028 O O . ASP A 1 392 ? 78.067 0.150 -97.530 1.00 89.69 392 ASP A O 1
ATOM 3032 N N . ASN A 1 393 ? 77.091 0.546 -99.506 1.00 78.06 393 ASN A N 1
ATOM 3033 C CA . ASN A 1 393 ? 77.136 -0.857 -99.934 1.00 78.06 393 ASN A CA 1
ATOM 3034 C C . ASN A 1 393 ? 78.491 -1.310 -100.517 1.00 78.06 393 ASN A C 1
ATOM 3036 O O . ASN A 1 393 ? 78.698 -2.523 -100.624 1.00 78.06 393 ASN A O 1
ATOM 3040 N N . LYS A 1 394 ? 79.409 -0.395 -100.864 1.00 78.81 394 LYS A N 1
ATOM 3041 C CA . LYS A 1 394 ? 80.769 -0.717 -101.332 1.00 78.81 394 LYS A CA 1
ATOM 3042 C C . LYS A 1 394 ? 81.875 -0.195 -100.418 1.00 78.81 394 LYS A C 1
ATOM 3044 O O . LYS A 1 394 ? 82.815 -0.947 -100.160 1.00 78.81 394 LYS A O 1
ATOM 3049 N N . ASP A 1 395 ? 81.767 1.026 -99.898 1.00 81.31 395 ASP A N 1
ATOM 3050 C CA . ASP A 1 395 ? 82.728 1.565 -98.921 1.00 81.31 395 ASP A CA 1
ATOM 3051 C C . ASP A 1 395 ? 82.461 1.071 -97.483 1.00 81.31 395 ASP A C 1
ATOM 3053 O O . ASP A 1 395 ? 83.352 1.124 -96.632 1.00 81.31 395 ASP A O 1
ATOM 3057 N N . GLY A 1 396 ? 81.269 0.531 -97.204 1.00 83.81 396 GLY A N 1
ATOM 3058 C CA . GLY A 1 396 ? 80.925 -0.067 -95.913 1.00 83.81 396 GLY A CA 1
ATOM 3059 C C . GLY A 1 396 ? 80.596 0.970 -94.837 1.00 83.81 396 GLY A C 1
ATOM 3060 O O . GLY A 1 396 ? 79.785 1.867 -95.054 1.00 83.81 396 GLY A O 1
ATOM 3061 N N . ASP A 1 397 ? 81.179 0.829 -93.644 1.00 88.25 397 ASP A N 1
ATOM 3062 C CA . ASP A 1 397 ? 80.953 1.774 -92.543 1.00 88.25 397 ASP A CA 1
ATOM 3063 C C . ASP A 1 397 ? 81.761 3.064 -92.743 1.00 88.25 397 ASP A C 1
ATOM 3065 O O . ASP A 1 397 ? 82.978 3.102 -92.546 1.00 88.25 397 ASP A O 1
ATOM 3069 N N . ILE A 1 398 ? 81.050 4.134 -93.102 1.00 92.44 398 ILE A N 1
ATOM 3070 C CA . ILE A 1 398 ? 81.599 5.481 -93.280 1.00 92.44 398 ILE A CA 1
ATOM 3071 C C . ILE A 1 398 ? 81.141 6.448 -92.176 1.00 92.44 398 ILE A C 1
ATOM 3073 O O . ILE A 1 398 ? 81.293 7.663 -92.318 1.00 92.44 398 ILE A O 1
ATOM 3077 N N . SER A 1 399 ? 80.623 5.940 -91.048 1.00 91.88 399 SER A N 1
ATOM 3078 C CA . SER A 1 399 ? 80.101 6.744 -89.925 1.00 91.88 399 SER A CA 1
ATOM 3079 C C . SER A 1 399 ? 81.107 7.777 -89.404 1.00 91.88 399 SER A C 1
ATOM 3081 O O . SER A 1 399 ? 80.739 8.893 -89.046 1.00 91.88 399 SER A O 1
ATOM 3083 N N . ALA A 1 400 ? 82.403 7.446 -89.431 1.00 88.31 400 ALA A N 1
ATOM 3084 C CA . ALA A 1 400 ? 83.489 8.342 -89.027 1.00 88.31 400 ALA A CA 1
ATOM 3085 C C . ALA A 1 400 ? 83.633 9.609 -89.902 1.00 88.31 400 ALA A C 1
ATOM 3087 O O . ALA A 1 400 ? 84.298 10.558 -89.489 1.00 88.31 400 ALA A O 1
ATOM 3088 N N . ASN A 1 401 ? 83.012 9.637 -91.087 1.00 89.69 401 ASN A N 1
ATOM 3089 C CA . ASN A 1 401 ? 83.034 10.766 -92.020 1.00 89.69 401 ASN A CA 1
ATOM 3090 C C . ASN A 1 401 ? 81.809 11.695 -91.878 1.00 89.69 401 ASN A C 1
ATOM 3092 O O . ASN A 1 401 ? 81.727 12.699 -92.592 1.00 89.69 401 ASN A O 1
ATOM 3096 N N . ILE A 1 402 ? 80.853 11.381 -90.990 1.00 93.44 402 ILE A N 1
ATOM 3097 C CA . ILE A 1 402 ? 79.637 12.183 -90.796 1.00 93.44 402 ILE A CA 1
ATOM 3098 C C . ILE A 1 402 ? 79.984 13.579 -90.267 1.00 93.44 402 ILE A C 1
ATOM 3100 O O . ILE A 1 402 ? 80.670 13.749 -89.260 1.00 93.44 402 ILE A O 1
ATOM 3104 N N . GLN A 1 403 ? 79.444 14.598 -90.931 1.00 89.69 403 GLN A N 1
ATOM 3105 C CA . GLN A 1 403 ? 79.523 15.992 -90.516 1.00 89.69 403 GLN A CA 1
ATOM 3106 C C . GLN A 1 403 ? 78.262 16.373 -89.738 1.00 89.69 403 GLN A C 1
ATOM 3108 O O . GLN A 1 403 ? 77.187 16.531 -90.323 1.00 89.69 403 GLN A O 1
ATOM 3113 N N . THR A 1 404 ? 78.410 16.537 -88.423 1.00 91.12 404 THR A N 1
ATOM 3114 C CA . THR A 1 404 ? 77.327 16.927 -87.509 1.00 91.12 404 THR A CA 1
ATOM 3115 C C . THR A 1 404 ? 77.340 18.429 -87.231 1.00 91.12 404 THR A C 1
ATOM 3117 O O . THR A 1 404 ? 78.365 18.991 -86.845 1.00 91.12 404 THR A O 1
ATOM 3120 N N . VAL A 1 405 ? 76.179 19.076 -87.340 1.00 90.56 405 VAL A N 1
ATOM 3121 C CA . VAL A 1 405 ? 75.943 20.442 -86.843 1.00 90.56 405 VAL A CA 1
ATOM 3122 C C . VAL A 1 405 ? 74.920 20.373 -85.716 1.00 90.56 405 VAL A C 1
ATOM 3124 O O . VAL A 1 405 ? 73.765 20.043 -85.964 1.00 90.56 405 VAL A O 1
ATOM 3127 N N . ASN A 1 406 ? 75.341 20.696 -84.491 1.00 89.94 406 ASN A N 1
ATOM 3128 C CA . ASN A 1 406 ? 74.508 20.725 -83.287 1.00 89.94 406 ASN A CA 1
ATOM 3129 C C . ASN A 1 406 ? 74.512 22.147 -82.693 1.00 89.94 406 ASN A C 1
ATOM 3131 O O . ASN A 1 406 ? 75.578 22.728 -82.491 1.00 89.94 406 ASN A O 1
ATOM 3135 N N . ASN A 1 407 ? 73.326 22.707 -82.439 1.00 87.69 407 ASN A N 1
ATOM 3136 C CA . ASN A 1 407 ? 73.126 24.056 -81.897 1.00 87.69 407 ASN A CA 1
ATOM 3137 C C . ASN A 1 407 ? 72.227 24.099 -80.641 1.00 87.69 407 ASN A C 1
ATOM 3139 O O . ASN A 1 407 ? 71.734 25.171 -80.284 1.00 87.69 407 ASN A O 1
ATOM 3143 N N . VAL A 1 408 ? 71.988 22.951 -79.999 1.00 91.06 408 VAL A N 1
ATOM 3144 C CA . VAL A 1 408 ? 71.074 22.814 -78.854 1.00 91.06 408 VAL A CA 1
ATOM 3145 C C . VAL A 1 408 ? 71.589 23.603 -77.646 1.00 91.06 408 VAL A C 1
ATOM 3147 O O . VAL A 1 408 ? 72.756 23.490 -77.274 1.00 91.06 408 VAL A O 1
ATOM 3150 N N . ASN A 1 409 ? 70.711 24.370 -76.992 1.00 86.31 409 ASN A N 1
ATOM 3151 C CA . ASN A 1 409 ? 71.005 25.040 -75.723 1.00 86.31 409 ASN A CA 1
ATOM 3152 C C . ASN A 1 409 ? 69.894 24.765 -74.703 1.00 86.31 409 ASN A C 1
ATOM 3154 O O . ASN A 1 409 ? 68.888 25.467 -74.671 1.00 86.31 409 ASN A O 1
ATOM 3158 N N . THR A 1 410 ? 70.103 23.781 -73.830 1.00 86.88 410 THR A N 1
ATOM 3159 C CA . THR A 1 410 ? 69.110 23.341 -72.835 1.00 86.88 410 THR A CA 1
ATOM 3160 C C . THR A 1 410 ? 68.773 24.380 -71.765 1.00 86.88 410 THR A C 1
ATOM 3162 O O . THR A 1 410 ? 67.793 24.213 -71.052 1.00 86.88 410 THR A O 1
ATOM 3165 N N . ASN A 1 411 ? 69.510 25.490 -71.660 1.00 86.19 411 ASN A N 1
ATOM 3166 C CA . ASN A 1 411 ? 69.164 26.580 -70.739 1.00 86.19 411 ASN A CA 1
ATOM 3167 C C . ASN A 1 411 ? 68.017 27.467 -71.257 1.00 86.19 411 ASN A C 1
ATOM 3169 O O . ASN A 1 411 ? 67.534 28.327 -70.520 1.00 86.19 411 ASN A O 1
ATOM 3173 N N . VAL A 1 412 ? 67.597 27.305 -72.516 1.00 84.44 412 VAL A N 1
ATOM 3174 C CA . VAL A 1 412 ? 66.568 28.126 -73.164 1.00 84.44 412 VAL A CA 1
ATOM 3175 C C . VAL A 1 412 ? 65.484 27.217 -73.741 1.00 84.44 412 VAL A C 1
ATOM 3177 O O . VAL A 1 412 ? 65.764 26.350 -74.562 1.00 84.44 412 VAL A O 1
ATOM 3180 N N . ILE A 1 413 ? 64.240 27.432 -73.312 1.00 84.31 413 ILE A N 1
ATOM 3181 C CA . ILE A 1 413 ? 63.058 26.722 -73.820 1.00 84.31 413 ILE A CA 1
ATOM 3182 C C . ILE A 1 413 ? 62.885 27.025 -75.315 1.00 84.31 413 ILE A C 1
ATOM 3184 O O . ILE A 1 413 ? 62.940 28.183 -75.735 1.00 84.31 413 ILE A O 1
ATOM 3188 N N . GLY A 1 414 ? 62.673 25.988 -76.126 1.00 87.19 414 GLY A N 1
ATOM 3189 C CA . GLY A 1 414 ? 62.595 26.117 -77.578 1.00 87.19 414 GLY A CA 1
ATOM 3190 C C . GLY A 1 414 ? 62.758 24.797 -78.328 1.00 87.19 414 GLY A C 1
ATOM 3191 O O . GLY A 1 414 ? 62.904 23.728 -77.739 1.00 87.19 414 GLY A O 1
ATOM 3192 N N . VAL A 1 415 ? 62.738 24.876 -79.659 1.00 86.94 415 VAL A N 1
ATOM 3193 C CA . VAL A 1 415 ? 62.998 23.738 -80.552 1.00 86.94 415 VAL A CA 1
ATOM 3194 C C . VAL A 1 415 ? 64.298 23.985 -81.308 1.00 86.94 415 VAL A C 1
ATOM 3196 O O . VAL A 1 415 ? 64.473 25.024 -81.943 1.00 86.94 415 VAL A O 1
ATOM 3199 N N . TYR A 1 416 ? 65.192 23.006 -81.237 1.00 90.31 416 TYR A N 1
ATOM 3200 C CA . TYR A 1 416 ? 66.513 22.985 -81.852 1.00 90.31 416 TYR A CA 1
ATOM 3201 C C . TYR A 1 416 ? 66.595 21.854 -82.883 1.00 90.31 416 TYR A C 1
ATOM 3203 O O . TYR A 1 416 ? 65.774 20.931 -82.883 1.00 90.31 416 TYR A O 1
ATOM 3211 N N . THR A 1 417 ? 67.580 21.912 -83.780 1.00 88.38 417 THR A N 1
ATOM 3212 C CA . THR A 1 417 ? 67.723 20.924 -84.858 1.00 88.38 417 THR A CA 1
ATOM 3213 C C . THR A 1 417 ? 69.191 20.595 -85.080 1.00 88.38 417 THR A C 1
ATOM 3215 O O . THR A 1 417 ? 69.969 21.442 -85.518 1.00 88.38 417 THR A O 1
ATOM 3218 N N . VAL A 1 418 ? 69.554 19.350 -84.780 1.00 92.50 418 VAL A N 1
ATOM 3219 C CA . VAL A 1 418 ? 70.858 18.765 -85.103 1.00 92.50 418 VAL A CA 1
ATOM 3220 C C . VAL A 1 418 ? 70.779 18.173 -86.509 1.00 92.50 418 VAL A C 1
ATOM 3222 O O . VAL A 1 418 ? 69.756 17.591 -86.867 1.00 92.50 418 VAL A O 1
ATOM 3225 N N . THR A 1 419 ? 71.825 18.312 -87.324 1.00 91.44 419 THR A N 1
ATOM 3226 C CA . THR A 1 419 ? 71.829 17.800 -88.710 1.00 91.44 419 THR A CA 1
ATOM 3227 C C . THR A 1 419 ? 73.096 17.015 -89.031 1.00 91.44 419 THR A C 1
ATOM 3229 O O . THR A 1 419 ? 74.172 17.400 -88.571 1.00 91.44 419 THR A O 1
ATOM 3232 N N . TYR A 1 420 ? 72.964 15.969 -89.851 1.00 93.62 420 TYR A N 1
ATOM 3233 C CA . TYR A 1 420 ? 74.025 15.026 -90.220 1.00 93.62 420 TYR A CA 1
ATOM 3234 C C . TYR A 1 420 ? 74.117 14.893 -91.744 1.00 93.62 420 TYR A C 1
ATOM 3236 O O . TYR A 1 420 ? 73.093 14.744 -92.412 1.00 93.62 420 TYR A O 1
ATOM 3244 N N . ASN A 1 421 ? 75.335 14.917 -92.289 1.00 91.88 421 ASN A N 1
ATOM 3245 C CA . ASN A 1 421 ? 75.619 14.724 -93.717 1.00 91.88 421 ASN A CA 1
ATOM 3246 C C . ASN A 1 421 ? 76.867 13.852 -93.917 1.00 91.88 421 ASN A C 1
ATOM 3248 O O . ASN A 1 421 ? 77.796 13.932 -93.116 1.00 91.88 421 ASN A O 1
ATOM 3252 N N . VAL A 1 422 ? 76.931 13.082 -95.007 1.00 93.25 422 VAL A N 1
ATOM 3253 C CA . VAL A 1 422 ? 78.121 12.306 -95.406 1.00 93.25 422 VAL A CA 1
ATOM 3254 C C . VAL A 1 422 ? 78.130 12.051 -96.921 1.00 93.25 422 VAL A C 1
ATOM 3256 O O . VAL A 1 422 ? 77.089 12.143 -97.575 1.00 93.25 422 VAL A O 1
ATOM 3259 N N . SER A 1 423 ? 79.300 11.710 -97.460 1.00 89.19 423 SER A N 1
ATOM 3260 C CA . SER A 1 423 ? 79.487 11.159 -98.807 1.00 89.19 423 SER A CA 1
ATOM 3261 C C . SER A 1 423 ? 80.410 9.945 -98.768 1.00 89.19 423 SER A C 1
ATOM 3263 O O . SER A 1 423 ? 81.287 9.874 -97.905 1.00 89.19 423 SER A O 1
ATOM 3265 N N . ASP A 1 424 ? 80.224 9.036 -99.722 1.00 86.25 424 ASP A N 1
ATOM 3266 C CA . ASP A 1 424 ? 81.160 7.949 -100.028 1.00 86.25 424 ASP A CA 1
ATOM 3267 C C . ASP A 1 424 ? 82.410 8.450 -100.791 1.00 86.25 424 ASP A C 1
ATOM 3269 O O . ASP A 1 424 ? 82.576 9.641 -101.081 1.00 86.25 424 ASP A O 1
ATOM 3273 N N . ASN A 1 425 ? 83.312 7.521 -101.106 1.00 83.25 425 ASN A N 1
ATOM 3274 C CA . ASN A 1 425 ? 84.557 7.741 -101.839 1.00 83.25 425 ASN A CA 1
ATOM 3275 C C . ASN A 1 425 ? 84.363 7.765 -103.373 1.00 83.25 425 ASN A C 1
ATOM 3277 O O . ASN A 1 425 ? 85.248 8.235 -104.093 1.00 83.25 425 ASN A O 1
ATOM 3281 N N . ALA A 1 426 ? 83.219 7.298 -103.890 1.00 80.25 426 ALA A N 1
ATOM 3282 C CA . ALA A 1 426 ? 82.823 7.468 -105.293 1.00 80.25 426 ALA A CA 1
ATOM 3283 C C . ALA A 1 426 ? 82.306 8.896 -105.585 1.00 80.25 426 ALA A C 1
ATOM 3285 O O . ALA A 1 426 ? 82.374 9.366 -106.725 1.00 80.25 426 ALA A O 1
ATOM 3286 N N . GLY A 1 427 ? 81.873 9.612 -104.545 1.00 79.25 427 GLY A N 1
ATOM 3287 C CA . GLY A 1 427 ? 81.435 11.001 -104.552 1.00 79.25 427 GLY A CA 1
ATOM 3288 C C . GLY A 1 427 ? 79.925 11.204 -104.407 1.00 79.25 427 GLY A C 1
ATOM 3289 O O . GLY A 1 427 ? 79.476 12.342 -104.574 1.00 79.25 427 GLY A O 1
ATOM 3290 N N . ASN A 1 428 ? 79.127 10.170 -104.115 1.00 82.12 428 ASN A N 1
ATOM 3291 C CA . ASN A 1 428 ? 77.687 10.349 -103.921 1.00 82.12 428 ASN A CA 1
ATOM 3292 C C . ASN A 1 428 ? 77.408 10.887 -102.509 1.00 82.12 428 ASN A C 1
ATOM 3294 O O . ASN A 1 428 ? 78.121 10.594 -101.550 1.00 82.12 428 ASN A O 1
ATOM 3298 N N . SER A 1 429 ? 76.395 11.742 -102.363 1.00 89.00 429 SER A N 1
ATOM 3299 C CA . SER A 1 429 ? 75.993 12.299 -101.064 1.00 89.00 429 SER A CA 1
ATOM 3300 C C . SER A 1 429 ? 74.754 11.604 -100.525 1.00 89.00 429 SER A C 1
ATOM 3302 O O . SER A 1 429 ? 73.772 11.423 -101.246 1.00 89.00 429 SER A O 1
ATOM 3304 N N . ALA A 1 430 ? 74.792 11.280 -99.234 1.00 89.81 430 ALA A N 1
ATOM 3305 C CA . ALA A 1 430 ? 73.621 10.854 -98.488 1.00 89.81 430 ALA A CA 1
ATOM 3306 C C . ALA A 1 430 ? 72.554 11.960 -98.467 1.00 89.81 430 ALA A C 1
ATOM 3308 O O . ALA A 1 430 ? 72.859 13.153 -98.572 1.00 89.81 430 ALA A O 1
ATOM 3309 N N . LEU A 1 431 ? 71.297 11.572 -98.257 1.00 88.50 431 LEU A N 1
ATOM 3310 C CA . LEU A 1 431 ? 70.259 12.532 -97.888 1.00 88.50 431 LEU A CA 1
ATOM 3311 C C . LEU A 1 431 ? 70.544 13.067 -96.476 1.00 88.50 431 LEU A C 1
ATOM 3313 O O . LEU A 1 431 ? 70.892 12.299 -95.580 1.00 88.50 431 LEU A O 1
ATOM 3317 N N . GLN A 1 432 ? 70.389 14.379 -96.276 1.00 89.69 432 GLN A N 1
ATOM 3318 C CA . GLN A 1 432 ? 70.571 14.994 -94.960 1.00 89.69 432 GLN A CA 1
ATOM 3319 C C . GLN A 1 432 ? 69.536 14.444 -93.976 1.00 89.69 432 GLN A C 1
ATOM 3321 O O . GLN A 1 432 ? 68.333 14.528 -94.226 1.00 89.69 432 GLN A O 1
ATOM 3326 N N . VAL A 1 433 ? 70.004 13.949 -92.831 1.00 93.25 433 VAL A N 1
ATOM 3327 C CA . VAL A 1 433 ? 69.143 13.506 -91.727 1.00 93.25 433 VAL A CA 1
ATOM 3328 C C . VAL A 1 433 ? 69.209 14.534 -90.600 1.00 93.25 433 VAL A C 1
ATOM 3330 O O . VAL A 1 433 ? 70.242 15.177 -90.384 1.00 93.25 433 VAL A O 1
ATOM 3333 N N . THR A 1 434 ? 68.103 14.721 -89.882 1.00 90.50 434 THR A N 1
ATOM 3334 C CA . THR A 1 434 ? 67.989 15.716 -88.810 1.00 90.50 434 THR A CA 1
ATOM 3335 C C . THR A 1 434 ? 67.371 15.122 -87.555 1.00 90.50 434 THR A C 1
ATOM 3337 O O . THR A 1 434 ? 66.401 14.382 -87.652 1.00 90.50 434 THR A O 1
ATOM 3340 N N . ARG A 1 435 ? 67.880 15.508 -86.384 1.00 93.19 435 ARG A N 1
ATOM 3341 C CA . ARG A 1 435 ? 67.266 15.237 -85.079 1.00 93.19 435 ARG A CA 1
ATOM 3342 C C . ARG A 1 435 ? 66.670 16.526 -84.525 1.00 93.19 435 ARG A C 1
ATOM 3344 O O . ARG A 1 435 ? 67.364 17.542 -84.443 1.00 93.19 435 ARG A O 1
ATOM 3351 N N . MET A 1 436 ? 65.408 16.486 -84.117 1.00 90.12 436 MET A N 1
ATOM 3352 C CA . MET A 1 436 ? 64.757 17.584 -83.409 1.00 90.12 436 MET A CA 1
ATOM 3353 C C . MET A 1 436 ? 64.996 17.437 -81.905 1.00 90.12 436 MET A C 1
ATOM 3355 O O . MET A 1 436 ? 64.830 16.350 -81.355 1.00 90.12 436 MET A O 1
ATOM 3359 N N . VAL A 1 437 ? 65.358 18.530 -81.231 1.00 89.50 437 VAL A N 1
ATOM 3360 C CA . VAL A 1 437 ? 65.493 18.552 -79.768 1.00 89.50 437 VAL A CA 1
ATOM 3361 C C . VAL A 1 437 ? 64.606 19.649 -79.202 1.00 89.50 437 VAL A C 1
ATOM 3363 O O . VAL A 1 437 ? 64.816 20.831 -79.477 1.00 89.50 437 VAL A O 1
ATOM 3366 N N . ARG A 1 438 ? 63.592 19.262 -78.431 1.00 87.44 438 ARG A N 1
ATOM 3367 C CA . ARG A 1 438 ? 62.661 20.179 -77.774 1.00 87.44 438 ARG A CA 1
ATOM 3368 C C . ARG A 1 438 ? 63.085 20.373 -76.322 1.00 87.44 438 ARG A C 1
ATOM 3370 O O . ARG A 1 438 ? 63.001 19.444 -75.526 1.00 87.44 438 ARG A O 1
ATOM 3377 N N . VAL A 1 439 ? 63.500 21.588 -75.987 1.00 85.19 439 VAL A N 1
ATOM 3378 C CA . VAL A 1 439 ? 63.736 22.011 -74.606 1.00 85.19 439 VAL A CA 1
ATOM 3379 C C . VAL A 1 439 ? 62.425 22.572 -74.064 1.00 85.19 439 VAL A C 1
ATOM 3381 O O . VAL A 1 439 ? 61.913 23.550 -74.613 1.00 85.19 439 VAL A O 1
ATOM 3384 N N . ILE A 1 440 ? 61.879 21.955 -73.017 1.00 81.12 440 ILE A N 1
ATOM 3385 C CA . ILE A 1 440 ? 60.670 22.408 -72.305 1.00 81.12 440 ILE A CA 1
ATOM 3386 C C . ILE A 1 440 ? 60.997 22.743 -70.846 1.00 81.12 440 ILE A C 1
ATOM 3388 O O . ILE A 1 440 ? 62.073 22.408 -70.357 1.00 81.12 440 ILE A O 1
ATOM 3392 N N . GLU A 1 441 ? 60.101 23.437 -70.149 1.00 77.94 441 GLU A N 1
ATOM 3393 C CA . GLU A 1 441 ? 60.246 23.656 -68.705 1.00 77.94 441 GLU A CA 1
ATOM 3394 C C . GLU A 1 441 ? 60.173 22.337 -67.924 1.00 77.94 441 GLU A C 1
ATOM 3396 O O . GLU A 1 441 ? 59.551 21.376 -68.376 1.00 77.94 441 GLU A O 1
ATOM 3401 N N . VAL A 1 442 ? 60.834 22.281 -66.762 1.00 73.62 442 VAL A N 1
ATOM 3402 C CA . VAL A 1 442 ? 60.705 21.142 -65.841 1.00 73.62 442 VAL A CA 1
ATOM 3403 C C . VAL A 1 442 ? 59.249 21.107 -65.354 1.00 73.62 442 VAL A C 1
ATOM 3405 O O . VAL A 1 442 ? 58.823 22.099 -64.754 1.00 73.62 442 VAL A O 1
ATOM 3408 N N . PRO A 1 443 ? 58.485 20.024 -65.595 1.00 70.12 443 PRO A N 1
ATOM 3409 C CA . PRO A 1 443 ? 57.099 19.933 -65.162 1.00 70.12 443 PRO A CA 1
ATOM 3410 C C . PRO A 1 443 ? 57.037 19.997 -63.644 1.00 70.12 443 PRO A C 1
ATOM 3412 O O . PRO A 1 443 ? 57.927 19.488 -62.955 1.00 70.12 443 PRO A O 1
ATOM 3415 N N . ASP A 1 444 ? 55.977 20.601 -63.120 1.00 77.69 444 ASP A N 1
ATOM 3416 C CA . ASP A 1 444 ? 55.698 20.438 -61.708 1.00 77.69 444 ASP A CA 1
ATOM 3417 C C . ASP A 1 444 ? 55.076 19.074 -61.447 1.00 77.69 444 ASP A C 1
ATOM 3419 O O . ASP A 1 444 ? 54.083 18.698 -62.068 1.00 77.69 444 ASP A O 1
ATOM 3423 N N . THR A 1 445 ? 55.681 18.340 -60.526 1.00 80.38 445 THR A N 1
ATOM 3424 C CA . THR A 1 445 ? 55.204 17.042 -60.044 1.00 80.38 445 THR A CA 1
ATOM 3425 C C . THR A 1 445 ? 55.106 17.040 -58.520 1.00 80.38 445 THR A C 1
ATOM 3427 O O . THR A 1 445 ? 55.113 15.975 -57.898 1.00 80.38 445 THR A O 1
ATOM 3430 N N . THR A 1 446 ? 55.130 18.221 -57.901 1.00 82.44 446 THR A N 1
ATOM 3431 C CA . THR A 1 446 ? 54.975 18.377 -56.461 1.00 82.44 446 THR A CA 1
ATOM 3432 C C . THR A 1 446 ? 53.501 18.581 -56.151 1.00 82.44 446 THR A C 1
ATOM 3434 O O . THR A 1 446 ? 52.849 19.417 -56.755 1.00 82.44 446 THR A O 1
ATOM 3437 N N . ILE A 1 447 ? 52.962 17.794 -55.223 1.00 87.31 447 ILE A N 1
ATOM 3438 C CA . ILE A 1 447 ? 51.581 17.977 -54.772 1.00 87.31 447 ILE A CA 1
ATOM 3439 C C . ILE A 1 447 ? 51.504 19.127 -53.753 1.00 87.31 447 ILE A C 1
ATOM 3441 O O . ILE A 1 447 ? 52.415 19.253 -52.923 1.00 87.31 447 ILE A O 1
ATOM 3445 N N . PRO A 1 448 ? 50.413 19.912 -53.732 1.00 90.12 448 PRO A N 1
ATOM 3446 C CA . PRO A 1 448 ? 50.170 20.860 -52.655 1.00 90.12 448 PRO A CA 1
ATOM 3447 C C . PRO A 1 448 ? 50.032 20.181 -51.291 1.00 90.12 448 PRO A C 1
ATOM 3449 O O . PRO A 1 448 ? 49.572 19.042 -51.172 1.00 90.12 448 PRO A O 1
ATOM 3452 N N . ILE A 1 449 ? 50.373 20.923 -50.239 1.00 91.81 449 ILE A N 1
ATOM 3453 C CA . ILE A 1 449 ? 50.225 20.492 -48.848 1.00 91.81 449 ILE A CA 1
ATOM 3454 C C . ILE A 1 449 ? 49.060 21.258 -48.222 1.00 91.81 449 ILE A C 1
ATOM 3456 O O . ILE A 1 449 ? 49.149 22.470 -48.014 1.00 91.81 449 ILE A O 1
ATOM 3460 N N . ILE A 1 450 ? 47.985 20.544 -47.882 1.00 95.19 450 ILE A N 1
ATOM 3461 C CA . ILE A 1 450 ? 46.880 21.065 -47.070 1.00 95.19 450 ILE A CA 1
ATOM 3462 C C . ILE A 1 450 ? 47.251 20.927 -45.585 1.00 95.19 450 ILE A C 1
ATOM 3464 O O . ILE A 1 450 ? 47.759 19.896 -45.151 1.00 95.19 450 ILE A O 1
ATOM 3468 N N . THR A 1 451 ? 46.986 21.963 -44.792 1.00 92.31 451 THR A N 1
ATOM 3469 C CA . THR A 1 451 ? 47.097 21.961 -43.327 1.00 92.31 451 THR A CA 1
ATOM 3470 C C . THR A 1 451 ? 45.758 22.373 -42.725 1.00 92.31 451 THR A C 1
ATOM 3472 O O . THR A 1 451 ? 45.271 23.476 -42.972 1.00 92.31 451 THR A O 1
ATOM 3475 N N . LEU A 1 452 ? 45.160 21.490 -41.929 1.00 93.19 452 LEU A N 1
ATOM 3476 C CA . LEU A 1 452 ? 43.886 21.735 -41.257 1.00 93.19 452 LEU A CA 1
ATOM 3477 C C . LEU A 1 452 ? 44.027 22.830 -40.179 1.00 93.19 452 LEU A C 1
ATOM 3479 O O . LEU A 1 452 ? 45.033 22.877 -39.470 1.00 93.19 452 LEU A O 1
ATOM 3483 N N . LEU A 1 453 ? 43.023 23.699 -40.034 1.00 90.50 453 LEU A N 1
ATOM 3484 C CA . LEU A 1 453 ? 42.946 24.671 -38.938 1.00 90.50 453 LEU A CA 1
ATOM 3485 C C . LEU A 1 453 ? 41.983 24.155 -37.865 1.00 90.50 453 LEU A C 1
ATOM 3487 O O . LEU A 1 453 ? 40.828 23.876 -38.171 1.00 90.50 453 LEU A O 1
ATOM 3491 N N . GLY A 1 454 ? 42.428 24.054 -36.610 1.00 87.81 454 GLY A N 1
ATOM 3492 C CA . GLY A 1 454 ? 41.655 23.431 -35.524 1.00 87.81 454 GLY A CA 1
ATOM 3493 C C . GLY A 1 454 ? 41.821 21.906 -35.470 1.00 87.81 454 GLY A C 1
ATOM 3494 O O . GLY A 1 454 ? 42.639 21.347 -36.194 1.00 87.81 454 GLY A O 1
ATOM 3495 N N . GLU A 1 455 ? 41.063 21.235 -34.602 1.00 88.94 455 GLU A N 1
ATOM 3496 C CA . GLU A 1 455 ? 41.209 19.788 -34.356 1.00 88.94 455 GLU A CA 1
ATOM 3497 C C . GLU A 1 455 ? 40.695 18.936 -35.530 1.00 88.94 455 GLU A C 1
ATOM 3499 O O . GLU A 1 455 ? 39.812 19.357 -36.282 1.00 88.94 455 GLU A O 1
ATOM 3504 N N . ASP A 1 456 ? 41.274 17.751 -35.710 1.00 88.81 456 ASP A N 1
ATOM 3505 C CA . ASP A 1 456 ? 40.986 16.786 -36.781 1.00 88.81 456 ASP A CA 1
ATOM 3506 C C . ASP A 1 456 ? 39.816 15.843 -36.458 1.00 88.81 456 ASP A C 1
ATOM 3508 O O . ASP A 1 456 ? 39.177 15.311 -37.368 1.00 88.81 456 ASP A O 1
ATOM 3512 N N . ASN A 1 457 ? 39.480 15.697 -35.178 1.00 88.06 457 ASN A N 1
ATOM 3513 C CA . ASN A 1 457 ? 38.304 14.990 -34.692 1.00 88.06 457 ASN A CA 1
ATOM 3514 C C . ASN A 1 457 ? 37.524 15.878 -33.710 1.00 88.06 457 ASN A C 1
ATOM 3516 O O . ASN A 1 457 ? 38.102 16.407 -32.765 1.00 88.06 457 ASN A O 1
ATOM 3520 N N . LEU A 1 458 ? 36.219 16.039 -33.928 1.00 87.25 458 LEU A N 1
ATOM 3521 C CA . LEU A 1 458 ? 35.320 16.819 -33.075 1.00 87.25 458 LEU A CA 1
ATOM 3522 C C . LEU A 1 458 ? 34.091 15.990 -32.693 1.00 87.25 458 LEU A C 1
ATOM 3524 O O . LEU A 1 458 ? 33.521 15.296 -33.534 1.00 87.25 458 LEU A O 1
ATOM 3528 N N . THR A 1 459 ? 33.632 16.133 -31.451 1.00 82.56 459 THR A N 1
ATOM 3529 C CA . THR A 1 459 ? 32.334 15.612 -30.998 1.00 82.56 459 THR A CA 1
ATOM 3530 C C . THR A 1 459 ? 31.375 16.778 -30.792 1.00 82.56 459 THR A C 1
ATOM 3532 O O . THR A 1 459 ? 31.701 17.735 -30.090 1.00 82.56 459 THR A O 1
ATOM 3535 N N . ILE A 1 460 ? 30.198 16.701 -31.409 1.00 82.12 460 ILE A N 1
ATOM 3536 C CA . ILE A 1 460 ? 29.125 17.696 -31.335 1.00 82.12 460 ILE A CA 1
ATOM 3537 C C . ILE A 1 460 ? 27.867 16.985 -30.834 1.00 82.12 460 ILE A C 1
ATOM 3539 O O . ILE A 1 460 ? 27.572 15.877 -31.271 1.00 82.12 460 ILE A O 1
ATOM 3543 N N . TYR A 1 461 ? 27.116 17.616 -29.935 1.00 79.62 461 TYR A N 1
ATOM 3544 C CA . TYR A 1 461 ? 25.832 17.082 -29.483 1.00 79.62 461 TYR A CA 1
ATOM 3545 C C . TYR A 1 461 ? 24.699 17.529 -30.416 1.00 79.62 461 TYR A C 1
ATOM 3547 O O . TYR A 1 461 ? 24.683 18.679 -30.865 1.00 79.62 461 TYR A O 1
ATOM 3555 N N . GLN A 1 462 ? 23.772 16.619 -30.721 1.00 75.38 462 GLN A N 1
ATOM 3556 C CA . GLN A 1 462 ? 22.609 16.863 -31.582 1.00 75.38 462 GLN A CA 1
ATOM 3557 C C . GLN A 1 462 ? 21.753 18.044 -31.074 1.00 75.38 462 GLN A C 1
ATOM 3559 O O . GLN A 1 462 ? 21.600 18.245 -29.869 1.00 75.38 462 GLN A O 1
ATOM 3564 N N . ASN A 1 463 ? 21.191 18.848 -31.987 1.00 60.12 463 ASN A N 1
ATOM 3565 C CA . ASN A 1 463 ? 20.393 20.023 -31.607 1.00 60.12 463 ASN A CA 1
ATOM 3566 C C . ASN A 1 463 ? 18.987 19.652 -31.104 1.00 60.12 463 ASN A C 1
ATOM 3568 O O . ASN A 1 463 ? 18.052 19.538 -31.898 1.00 60.12 463 ASN A O 1
ATOM 3572 N N . GLU A 1 464 ? 18.807 19.598 -29.785 1.00 53.03 464 GLU A N 1
ATOM 3573 C CA . GLU A 1 464 ? 17.483 19.621 -29.152 1.00 53.03 464 GLU A CA 1
ATOM 3574 C C . GLU A 1 464 ? 17.063 21.041 -28.734 1.00 53.03 464 GLU A C 1
ATOM 3576 O O . GLU A 1 464 ? 17.879 21.885 -28.351 1.00 53.03 464 GLU A O 1
ATOM 3581 N N . ASN A 1 465 ? 15.757 21.324 -28.795 1.00 48.03 465 ASN A N 1
ATOM 3582 C CA . ASN A 1 465 ? 15.193 22.619 -28.403 1.00 48.03 465 ASN A CA 1
ATOM 3583 C C . ASN A 1 465 ? 15.073 22.733 -26.874 1.00 48.03 465 ASN A C 1
ATOM 3585 O O . ASN A 1 465 ? 13.974 22.644 -26.325 1.00 48.03 465 ASN A O 1
ATOM 3589 N N . TYR A 1 466 ? 16.189 22.977 -26.182 1.00 41.47 466 TYR A N 1
ATOM 3590 C CA . TYR A 1 466 ? 16.152 23.257 -24.746 1.00 41.47 466 TYR A CA 1
ATOM 3591 C C . TYR A 1 466 ? 15.323 24.524 -24.466 1.00 41.47 466 TYR A C 1
ATOM 3593 O O . TYR A 1 466 ? 15.658 25.631 -24.907 1.00 41.47 466 TYR A O 1
ATOM 3601 N N . VAL A 1 467 ? 14.212 24.364 -23.742 1.00 44.69 467 VAL A N 1
ATOM 3602 C CA . VAL A 1 467 ? 13.192 25.406 -23.549 1.00 44.69 467 VAL A CA 1
ATOM 3603 C C . VAL A 1 467 ? 13.698 26.482 -22.581 1.00 44.69 467 VAL A C 1
ATOM 3605 O O . VAL A 1 467 ? 13.417 26.457 -21.387 1.00 44.69 467 VAL A O 1
ATOM 3608 N N . GLY A 1 468 ? 14.457 27.455 -23.091 1.00 40.62 468 GLY A N 1
ATOM 3609 C CA . GLY A 1 468 ? 14.957 28.555 -22.258 1.00 40.62 468 GLY A CA 1
ATOM 3610 C C . GLY A 1 468 ? 15.716 29.665 -22.981 1.00 40.62 468 GLY A C 1
ATOM 3611 O O . GLY A 1 468 ? 15.530 30.832 -22.639 1.00 40.62 468 GLY A O 1
ATOM 3612 N N . ASN A 1 469 ? 16.541 29.354 -23.989 1.00 37.12 469 ASN A N 1
ATOM 3613 C CA . ASN A 1 469 ? 17.156 30.383 -24.836 1.00 37.12 469 ASN A CA 1
ATOM 3614 C C . ASN A 1 469 ? 17.628 29.813 -26.183 1.00 37.12 469 ASN A C 1
ATOM 3616 O O . ASN A 1 469 ? 18.346 28.818 -26.220 1.00 37.12 469 ASN A O 1
ATOM 3620 N N . ALA A 1 470 ? 17.251 30.453 -27.289 1.00 42.00 470 ALA A N 1
ATOM 3621 C CA . ALA A 1 470 ? 17.505 29.929 -28.628 1.00 42.00 470 ALA A CA 1
ATOM 3622 C C . ALA A 1 470 ? 18.897 30.322 -29.153 1.00 42.00 470 ALA A C 1
ATOM 3624 O O . ALA A 1 470 ? 19.067 31.376 -29.767 1.00 42.00 470 ALA A O 1
ATOM 3625 N N . VAL A 1 471 ? 19.874 29.429 -28.979 1.00 40.50 471 VAL A N 1
ATOM 3626 C CA . VAL A 1 471 ? 21.068 29.357 -29.834 1.00 40.50 471 VAL A CA 1
ATOM 3627 C C . VAL A 1 471 ? 21.264 27.899 -30.239 1.00 40.50 471 VAL A C 1
ATOM 3629 O O . VAL A 1 471 ? 21.905 27.136 -29.523 1.00 40.50 471 VAL A O 1
ATOM 3632 N N . ALA A 1 472 ? 20.714 27.514 -31.393 1.00 42.53 472 ALA A N 1
ATOM 3633 C CA . ALA A 1 472 ? 21.130 26.276 -32.046 1.00 42.53 472 ALA A CA 1
ATOM 3634 C C . ALA A 1 472 ? 22.637 26.374 -32.321 1.00 42.53 472 ALA A C 1
ATOM 3636 O O . ALA A 1 472 ? 23.095 27.372 -32.892 1.00 42.53 472 ALA A O 1
ATOM 3637 N N . MET A 1 473 ? 23.413 25.378 -31.894 1.00 56.00 473 MET A N 1
ATOM 3638 C CA . MET A 1 473 ? 24.860 25.388 -32.096 1.00 56.00 473 MET A CA 1
ATOM 3639 C C . MET A 1 473 ? 25.152 25.013 -33.547 1.00 56.00 473 MET A C 1
ATOM 3641 O O . MET A 1 473 ? 25.359 23.851 -33.890 1.00 56.00 473 MET A O 1
ATOM 3645 N N . SER A 1 474 ? 25.135 26.024 -34.417 1.00 63.44 474 SER A N 1
ATOM 3646 C CA . SER A 1 474 ? 25.550 25.891 -35.808 1.00 63.44 474 SER A CA 1
ATOM 3647 C C . SER A 1 474 ? 27.001 25.425 -35.853 1.00 63.44 474 SER A C 1
ATOM 3649 O O . SER A 1 474 ? 27.901 26.181 -35.475 1.00 63.44 474 SER A O 1
ATOM 3651 N N . TYR A 1 475 ? 27.232 24.204 -36.332 1.00 79.06 475 TYR A N 1
ATOM 3652 C CA . TYR A 1 475 ? 28.580 23.744 -36.624 1.00 79.06 475 TYR A CA 1
ATOM 3653 C C . TYR A 1 475 ? 29.184 24.626 -37.723 1.00 79.06 475 TYR A C 1
ATOM 3655 O O . TYR A 1 475 ? 28.691 24.670 -38.850 1.00 79.06 475 TYR A O 1
ATOM 3663 N N . VAL A 1 476 ? 30.241 25.356 -37.370 1.00 83.19 476 VAL A N 1
ATOM 3664 C CA . VAL A 1 476 ? 31.045 26.148 -38.298 1.00 83.19 476 VAL A CA 1
ATOM 3665 C C . VAL A 1 476 ? 32.450 25.576 -38.261 1.00 83.19 476 VAL A C 1
ATOM 3667 O O . VAL A 1 476 ? 33.126 25.615 -37.234 1.00 83.19 476 VAL A O 1
ATOM 3670 N N . ASP A 1 477 ? 32.862 25.017 -39.388 1.00 88.44 477 ASP A N 1
ATOM 3671 C CA . ASP A 1 477 ? 34.190 24.453 -39.569 1.00 88.44 477 ASP A CA 1
ATOM 3672 C C . ASP A 1 477 ? 35.269 25.557 -39.542 1.00 88.44 477 ASP A C 1
ATOM 3674 O O . ASP A 1 477 ? 35.063 26.664 -40.048 1.00 88.44 477 ASP A O 1
ATOM 3678 N N . ALA A 1 478 ? 36.423 25.263 -38.938 1.00 88.56 478 ALA A N 1
ATOM 3679 C CA . ALA A 1 478 ? 37.520 26.218 -38.758 1.00 88.56 478 ALA A CA 1
ATOM 3680 C C . ALA A 1 478 ? 38.421 26.402 -40.003 1.00 88.56 478 ALA A C 1
ATOM 3682 O O . ALA A 1 478 ? 39.289 27.276 -40.011 1.00 88.56 478 ALA A O 1
ATOM 3683 N N . GLY A 1 479 ? 38.193 25.620 -41.058 1.00 92.44 479 GLY A N 1
ATOM 3684 C CA . GLY A 1 479 ? 38.865 25.673 -42.348 1.00 92.44 479 GLY A CA 1
ATOM 3685 C C . GLY A 1 479 ? 40.159 24.861 -42.434 1.00 92.44 479 GLY A C 1
ATOM 3686 O O . GLY A 1 479 ? 40.531 24.091 -41.546 1.00 92.44 479 GLY A O 1
ATOM 3687 N N . ALA A 1 480 ? 40.863 25.084 -43.539 1.00 93.94 480 ALA A N 1
ATOM 3688 C CA . ALA A 1 480 ? 42.215 24.616 -43.809 1.00 93.94 480 ALA A CA 1
ATOM 3689 C C . ALA A 1 480 ? 42.977 25.707 -44.582 1.00 93.94 480 ALA A C 1
ATOM 3691 O O . ALA A 1 480 ? 42.365 26.607 -45.161 1.00 93.94 480 ALA A O 1
ATOM 3692 N N . ILE A 1 481 ? 44.304 25.618 -44.599 1.00 94.75 481 ILE A N 1
ATOM 3693 C CA . ILE A 1 481 ? 45.194 26.390 -45.479 1.00 94.75 481 ILE A CA 1
ATOM 3694 C C . ILE A 1 481 ? 45.926 25.437 -46.421 1.00 94.75 481 ILE A C 1
ATOM 3696 O O . ILE A 1 481 ? 46.084 24.260 -46.097 1.00 94.75 481 ILE A O 1
ATOM 3700 N N . ALA A 1 482 ? 46.382 25.918 -47.574 1.00 94.31 482 ALA A N 1
ATOM 3701 C CA . ALA A 1 482 ? 47.111 25.095 -48.532 1.00 94.31 482 ALA A CA 1
ATOM 3702 C C . ALA A 1 482 ? 48.256 25.865 -49.182 1.00 94.31 482 ALA A C 1
ATOM 3704 O O . ALA A 1 482 ? 48.082 27.012 -49.598 1.00 94.31 482 ALA A O 1
ATOM 3705 N N . SER A 1 483 ? 49.414 25.216 -49.312 1.00 92.38 483 SER A N 1
ATOM 3706 C CA . SER A 1 483 ? 50.543 25.792 -50.039 1.00 92.38 483 SER A CA 1
ATOM 3707 C C . SER A 1 483 ? 51.307 24.786 -50.888 1.00 92.38 483 SER A C 1
ATOM 3709 O O . SER A 1 483 ? 51.462 23.625 -50.505 1.00 92.38 483 SER A O 1
ATOM 3711 N N . ASP A 1 484 ? 51.860 25.288 -51.984 1.00 93.94 484 ASP A N 1
ATOM 3712 C CA . ASP A 1 484 ? 52.700 24.586 -52.948 1.00 93.94 484 ASP A CA 1
ATOM 3713 C C . ASP A 1 484 ? 54.071 25.296 -53.125 1.00 93.94 484 ASP A C 1
ATOM 3715 O O . ASP A 1 484 ? 54.256 26.444 -52.710 1.00 93.94 484 ASP A O 1
ATOM 3719 N N . ASN A 1 485 ? 55.064 24.607 -53.703 1.00 83.88 485 ASN A N 1
ATOM 3720 C CA . ASN A 1 485 ? 56.426 25.104 -53.891 1.00 83.88 485 ASN A CA 1
ATOM 3721 C C . ASN A 1 485 ? 56.646 26.007 -55.127 1.00 83.88 485 ASN A C 1
ATOM 3723 O O . ASN A 1 485 ? 57.665 26.709 -55.156 1.00 83.88 485 ASN A O 1
ATOM 3727 N N . LYS A 1 486 ? 55.729 26.034 -56.107 1.00 83.31 486 LYS A N 1
ATOM 3728 C CA . LYS A 1 486 ? 55.731 26.986 -57.234 1.00 83.31 486 LYS A CA 1
ATOM 3729 C C . LYS A 1 486 ? 54.628 28.023 -57.120 1.00 83.31 486 LYS A C 1
ATOM 3731 O O . LYS A 1 486 ? 54.922 29.207 -57.281 1.00 83.31 486 LYS A O 1
ATOM 3736 N N . ASP A 1 487 ? 53.399 27.594 -56.840 1.00 86.81 487 ASP A N 1
ATOM 3737 C CA . ASP A 1 487 ? 52.233 28.483 -56.805 1.00 86.81 487 ASP A CA 1
ATOM 3738 C C . ASP A 1 487 ? 52.100 29.246 -55.475 1.00 86.81 487 ASP A C 1
ATOM 3740 O O . ASP A 1 487 ? 51.472 30.306 -55.420 1.00 86.81 487 ASP A O 1
ATOM 3744 N N . GLY A 1 488 ? 52.764 28.788 -54.408 1.00 87.44 488 GLY A N 1
ATOM 3745 C CA . GLY A 1 488 ? 52.813 29.492 -53.126 1.00 87.44 488 GLY A CA 1
ATOM 3746 C C . GLY A 1 488 ? 51.577 29.232 -52.267 1.00 87.44 488 GLY A C 1
ATOM 3747 O O . GLY A 1 488 ? 51.268 28.083 -51.982 1.00 87.44 488 GLY A O 1
ATOM 3748 N N . ASP A 1 489 ? 50.897 30.280 -51.794 1.00 90.81 489 ASP A N 1
ATOM 3749 C CA . ASP A 1 489 ? 49.652 30.144 -51.020 1.00 90.81 489 ASP A CA 1
ATOM 3750 C C . ASP A 1 489 ? 48.460 29.984 -51.971 1.00 90.81 489 ASP A C 1
ATOM 3752 O O . ASP A 1 489 ? 48.098 30.917 -52.692 1.00 90.81 489 ASP A O 1
ATOM 3756 N N . ILE A 1 490 ? 47.848 28.798 -51.949 1.00 94.56 490 ILE A N 1
ATOM 3757 C CA . ILE A 1 490 ? 46.686 28.438 -52.771 1.00 94.56 490 ILE A CA 1
ATOM 3758 C C . ILE A 1 490 ? 45.431 28.196 -51.917 1.00 94.56 490 ILE A C 1
ATOM 3760 O O . ILE A 1 490 ? 44.461 27.602 -52.383 1.00 94.56 490 ILE A O 1
ATOM 3764 N N . THR A 1 491 ? 45.411 28.687 -50.672 1.00 93.81 491 THR A N 1
ATOM 3765 C CA . THR A 1 491 ? 44.310 28.498 -49.707 1.00 93.81 491 THR A CA 1
ATOM 3766 C C . THR A 1 491 ? 42.936 28.887 -50.264 1.00 93.81 491 THR A C 1
ATOM 3768 O O . THR A 1 491 ? 41.941 28.221 -49.988 1.00 93.81 491 THR A O 1
ATOM 3771 N N . SER A 1 492 ? 42.853 29.932 -51.095 1.00 90.88 492 SER A N 1
ATOM 3772 C CA . SER A 1 492 ? 41.593 30.362 -51.724 1.00 90.88 492 SER A CA 1
ATOM 3773 C C . SER A 1 492 ? 41.046 29.405 -52.792 1.00 90.88 492 SER A C 1
ATOM 3775 O O . SER A 1 492 ? 39.932 29.616 -53.268 1.00 90.88 492 SER A O 1
ATOM 3777 N N . SER A 1 493 ? 41.823 28.395 -53.188 1.00 91.31 493 SER A N 1
ATOM 3778 C CA . SER A 1 493 ? 41.462 27.382 -54.186 1.00 91.31 493 SER A CA 1
ATOM 3779 C C . SER A 1 493 ? 40.982 26.066 -53.561 1.00 91.31 493 SER A C 1
ATOM 3781 O O . SER A 1 493 ? 40.582 25.170 -54.301 1.00 91.31 493 SER A O 1
ATOM 3783 N N . ILE A 1 494 ? 41.018 25.931 -52.227 1.00 94.56 494 ILE A N 1
ATOM 3784 C CA . ILE A 1 494 ? 40.586 24.712 -51.528 1.00 94.56 494 ILE A CA 1
ATOM 3785 C C . ILE A 1 494 ? 39.098 24.457 -51.788 1.00 94.56 494 ILE A C 1
ATOM 3787 O O . ILE A 1 494 ? 38.238 25.288 -51.484 1.00 94.56 494 ILE A O 1
ATOM 3791 N N . VAL A 1 495 ? 38.793 23.265 -52.293 1.00 93.19 495 VAL A N 1
ATOM 3792 C CA . VAL A 1 495 ? 37.438 22.731 -52.377 1.00 93.19 495 VAL A CA 1
ATOM 3793 C C . VAL A 1 495 ? 37.131 22.025 -51.062 1.00 93.19 495 VAL A C 1
ATOM 3795 O O . VAL A 1 495 ? 37.727 21.005 -50.717 1.00 93.19 495 VAL A O 1
ATOM 3798 N N . MET A 1 496 ? 36.185 22.590 -50.320 1.00 93.06 496 MET A N 1
ATOM 3799 C CA . MET A 1 496 ? 35.656 22.018 -49.089 1.00 93.06 496 MET A CA 1
ATOM 3800 C C . MET A 1 496 ? 34.330 21.310 -49.381 1.00 93.06 496 MET A C 1
ATOM 3802 O O . MET A 1 496 ? 33.399 21.934 -49.893 1.00 93.06 496 MET A O 1
ATOM 3806 N N . VAL A 1 497 ? 34.210 20.042 -48.989 1.00 92.88 497 VAL A N 1
ATOM 3807 C CA . VAL A 1 497 ? 32.916 19.347 -48.911 1.00 92.88 497 VAL A CA 1
ATOM 3808 C C . VAL A 1 497 ? 32.589 19.122 -47.442 1.00 92.88 497 VAL A C 1
ATOM 3810 O O . VAL A 1 497 ? 33.296 18.400 -46.744 1.00 92.88 497 VAL A O 1
ATOM 3813 N N . ASN A 1 498 ? 31.520 19.763 -46.971 1.00 92.12 498 ASN A N 1
ATOM 3814 C CA . ASN A 1 498 ? 31.046 19.673 -45.594 1.00 92.12 498 ASN A CA 1
ATOM 3815 C C . ASN A 1 498 ? 29.647 19.030 -45.566 1.00 92.12 498 ASN A C 1
ATOM 3817 O O . ASN A 1 498 ? 28.669 19.723 -45.850 1.00 92.12 498 ASN A O 1
ATOM 3821 N N . PRO A 1 499 ? 29.537 17.724 -45.260 1.00 90.44 499 PRO A N 1
ATOM 3822 C CA . PRO A 1 499 ? 28.259 17.020 -45.188 1.00 90.44 499 PRO A CA 1
ATOM 3823 C C . PRO A 1 499 ? 27.625 17.037 -43.784 1.00 90.44 499 PRO A C 1
ATOM 3825 O O . PRO A 1 499 ? 26.654 16.317 -43.572 1.00 90.44 499 PRO A O 1
ATOM 3828 N N . VAL A 1 500 ? 28.182 17.779 -42.815 1.00 88.62 500 VAL A N 1
ATOM 3829 C CA . VAL A 1 500 ? 27.792 17.697 -41.395 1.00 88.62 500 VAL A CA 1
ATOM 3830 C C . VAL A 1 500 ? 26.368 18.207 -41.171 1.00 88.62 500 VAL A C 1
ATOM 3832 O O . VAL A 1 500 ? 26.110 19.410 -41.245 1.00 88.62 500 VAL A O 1
ATOM 3835 N N . ASP A 1 501 ? 25.464 17.296 -40.814 1.00 85.50 501 ASP A N 1
ATOM 3836 C CA . ASP A 1 501 ? 24.115 17.614 -40.352 1.00 85.50 501 ASP A CA 1
ATOM 3837 C C . ASP A 1 501 ? 24.011 17.444 -38.830 1.00 85.50 501 ASP A C 1
ATOM 3839 O O . ASP A 1 501 ? 23.866 16.346 -38.310 1.00 85.50 501 ASP A O 1
ATOM 3843 N N . VAL A 1 502 ? 24.022 18.563 -38.106 1.00 82.00 502 VAL A N 1
ATOM 3844 C CA . VAL A 1 502 ? 23.874 18.612 -36.639 1.00 82.00 502 VAL A CA 1
ATOM 3845 C C . VAL A 1 502 ? 22.453 18.314 -36.123 1.00 82.00 502 VAL A C 1
ATOM 3847 O O . VAL A 1 502 ? 22.188 18.485 -34.928 1.00 82.00 502 VAL A O 1
ATOM 3850 N N . SER A 1 503 ? 21.526 17.916 -37.000 1.00 78.94 503 SER A N 1
ATOM 3851 C CA . SER A 1 503 ? 20.208 17.380 -36.638 1.00 78.94 503 SER A CA 1
ATOM 3852 C C . SER A 1 503 ? 20.102 15.855 -36.771 1.00 78.94 503 SER A C 1
ATOM 3854 O O . SER A 1 503 ? 19.157 15.280 -36.234 1.00 78.94 503 SER A O 1
ATOM 3856 N N . THR A 1 504 ? 21.091 15.191 -37.378 1.00 80.88 504 THR A N 1
ATOM 3857 C CA . THR A 1 504 ? 21.118 13.737 -37.592 1.00 80.88 504 THR A CA 1
ATOM 3858 C C . THR A 1 504 ? 22.336 13.121 -36.891 1.00 80.88 504 THR A C 1
ATOM 3860 O O . THR A 1 504 ? 23.441 13.649 -36.963 1.00 80.88 504 THR A O 1
ATOM 3863 N N . LEU A 1 505 ? 22.145 12.007 -36.178 1.00 82.25 505 LEU A N 1
ATOM 3864 C CA . LEU A 1 505 ? 23.240 11.302 -35.502 1.00 82.25 505 LEU A CA 1
ATOM 3865 C C . LEU A 1 505 ? 24.167 10.606 -36.506 1.00 82.25 505 LEU A C 1
ATOM 3867 O O . LEU A 1 505 ? 23.700 9.983 -37.461 1.00 82.25 505 LEU A O 1
ATOM 3871 N N . GLY A 1 506 ? 25.477 10.643 -36.252 1.00 86.69 506 GLY A N 1
ATOM 3872 C CA . GLY A 1 506 ? 26.458 9.890 -37.031 1.00 86.69 506 GLY A CA 1
ATOM 3873 C C . GLY A 1 506 ? 27.850 10.517 -37.104 1.00 86.69 506 GLY A C 1
ATOM 3874 O O . GLY A 1 506 ? 28.105 11.622 -36.625 1.00 86.69 506 GLY A O 1
ATOM 3875 N N . THR A 1 507 ? 28.767 9.786 -37.738 1.00 89.88 507 THR A N 1
ATOM 3876 C CA . THR A 1 507 ? 30.122 10.255 -38.046 1.00 89.88 507 THR A CA 1
ATOM 3877 C C . THR A 1 507 ? 30.159 10.861 -39.445 1.00 89.88 507 THR A C 1
ATOM 3879 O O . THR A 1 507 ? 30.020 10.162 -40.447 1.00 89.88 507 THR A O 1
ATOM 3882 N N . TYR A 1 508 ? 30.397 12.165 -39.512 1.00 91.81 508 TYR A N 1
ATOM 3883 C CA . TYR A 1 508 ? 30.551 12.927 -40.744 1.00 91.81 508 TYR A CA 1
ATOM 3884 C C . TYR A 1 508 ? 32.029 13.150 -41.054 1.00 91.81 508 TYR A C 1
ATOM 3886 O O . TYR A 1 508 ? 32.836 13.384 -40.153 1.00 91.81 508 TYR A O 1
ATOM 3894 N N . ILE A 1 509 ? 32.378 13.126 -42.340 1.00 91.50 509 ILE A N 1
ATOM 3895 C CA . ILE A 1 509 ? 33.734 13.404 -42.815 1.00 91.50 509 ILE A CA 1
ATOM 3896 C C . ILE A 1 509 ? 33.686 14.668 -43.672 1.00 91.50 509 ILE A C 1
ATOM 3898 O O . ILE A 1 509 ? 33.128 14.665 -44.767 1.00 91.50 509 ILE A O 1
ATOM 3902 N N . VAL A 1 510 ? 34.267 15.752 -43.163 1.00 93.81 510 VAL A N 1
ATOM 3903 C CA . VAL A 1 510 ? 34.528 16.972 -43.934 1.00 93.81 510 VAL A CA 1
ATOM 3904 C C . VAL A 1 510 ? 35.820 16.754 -44.715 1.00 93.81 510 VAL A C 1
ATOM 3906 O O . VAL A 1 510 ? 36.837 16.399 -44.118 1.00 93.81 510 VAL A O 1
ATOM 3909 N N . THR A 1 511 ? 35.803 16.956 -46.032 1.00 93.62 511 THR A N 1
ATOM 3910 C CA . THR A 1 511 ? 36.978 16.744 -46.894 1.00 93.62 511 THR A CA 1
ATOM 3911 C C . THR A 1 511 ? 37.491 18.063 -47.459 1.00 93.62 511 THR A C 1
ATOM 3913 O O . THR A 1 511 ? 36.712 18.850 -48.005 1.00 93.62 511 THR A O 1
ATOM 3916 N N . PHE A 1 512 ? 38.804 18.268 -47.388 1.00 95.19 512 PHE A N 1
ATOM 3917 C CA . PHE A 1 512 ? 39.518 19.395 -47.980 1.00 95.19 512 PHE A CA 1
ATOM 3918 C C . PHE A 1 512 ? 40.429 18.873 -49.087 1.00 95.19 512 PHE A C 1
ATOM 3920 O O . PHE A 1 512 ? 41.283 18.019 -48.839 1.00 95.19 512 PHE A O 1
ATOM 3927 N N . ASP A 1 513 ? 40.247 19.400 -50.292 1.00 94.81 513 ASP A N 1
ATOM 3928 C CA . ASP A 1 513 ? 41.003 19.023 -51.485 1.00 94.81 513 ASP A CA 1
ATOM 3929 C C . ASP A 1 513 ? 41.439 20.279 -52.254 1.00 94.81 513 ASP A C 1
ATOM 3931 O O . ASP A 1 513 ? 40.799 21.328 -52.152 1.00 94.81 513 ASP A O 1
ATOM 3935 N N . VAL A 1 514 ? 42.537 20.209 -53.003 1.00 94.25 514 VAL A N 1
ATOM 3936 C CA . VAL A 1 514 ? 43.032 21.326 -53.822 1.00 94.25 514 VAL A CA 1
ATOM 3937 C C . VAL A 1 514 ? 43.973 20.826 -54.916 1.00 94.25 514 VAL A C 1
ATOM 3939 O O . VAL A 1 514 ? 44.783 19.928 -54.688 1.00 94.25 514 VAL A O 1
ATOM 3942 N N . ASN A 1 515 ? 43.909 21.463 -56.084 1.00 91.50 515 ASN A N 1
ATOM 3943 C CA . ASN A 1 515 ? 44.883 21.299 -57.159 1.00 91.50 515 ASN A CA 1
ATOM 3944 C C . ASN A 1 515 ? 45.728 22.572 -57.306 1.00 91.50 515 ASN A C 1
ATOM 3946 O O . ASN A 1 515 ? 45.219 23.681 -57.116 1.00 91.50 515 ASN A O 1
ATOM 3950 N N . ASP A 1 516 ? 46.996 22.409 -57.682 1.00 89.25 516 ASP A N 1
ATOM 3951 C CA . ASP A 1 516 ? 47.830 23.502 -58.198 1.00 89.25 516 ASP A CA 1
ATOM 3952 C C . ASP A 1 516 ? 47.433 23.900 -59.641 1.00 89.25 516 ASP A C 1
ATOM 3954 O O . ASP A 1 516 ? 46.489 23.362 -60.234 1.00 89.25 516 ASP A O 1
ATOM 3958 N N . SER A 1 517 ? 48.158 24.854 -60.232 1.00 87.38 517 SER A N 1
ATOM 3959 C CA . SER A 1 517 ? 47.962 25.271 -61.627 1.00 87.38 517 SER A CA 1
ATOM 3960 C C . SER A 1 517 ? 48.514 24.288 -62.672 1.00 87.38 517 SER A C 1
ATOM 3962 O O . SER A 1 517 ? 48.132 24.377 -63.842 1.00 87.38 517 SER A O 1
ATOM 3964 N N . ALA A 1 518 ? 49.369 23.340 -62.273 1.00 85.31 518 ALA A N 1
ATOM 3965 C CA . ALA A 1 518 ? 49.901 22.278 -63.130 1.00 85.31 518 ALA A CA 1
ATOM 3966 C C . ALA A 1 518 ? 48.946 21.070 -63.250 1.00 85.31 518 ALA A C 1
ATOM 3968 O O . ALA A 1 518 ? 49.027 20.309 -64.216 1.00 85.31 518 ALA A O 1
ATOM 3969 N N . GLY A 1 519 ? 48.015 20.923 -62.304 1.00 84.19 519 GLY A N 1
ATOM 3970 C CA . GLY A 1 519 ? 47.038 19.844 -62.211 1.00 84.19 519 GLY A CA 1
ATOM 3971 C C . GLY A 1 519 ? 47.336 18.790 -61.138 1.00 84.19 519 GLY A C 1
ATOM 3972 O O . GLY A 1 519 ? 46.573 17.827 -61.053 1.00 84.19 519 GLY A O 1
ATOM 3973 N N . ASN A 1 520 ? 48.371 18.944 -60.306 1.00 86.38 520 ASN A N 1
ATOM 3974 C CA . ASN A 1 520 ? 48.642 18.019 -59.204 1.00 86.38 520 ASN A CA 1
ATOM 3975 C C . ASN A 1 520 ? 47.612 18.229 -58.079 1.00 86.38 520 ASN A C 1
ATOM 3977 O O . ASN A 1 520 ? 47.523 19.316 -57.506 1.00 86.38 520 ASN A O 1
ATOM 3981 N N . SER A 1 521 ? 46.840 17.191 -57.746 1.00 89.38 521 SER A N 1
ATOM 3982 C CA . SER A 1 521 ? 45.972 17.187 -56.558 1.00 89.38 521 SER A CA 1
ATOM 3983 C C . SER A 1 521 ? 46.788 16.948 -55.289 1.00 89.38 521 SER A C 1
ATOM 3985 O O . SER A 1 521 ? 47.710 16.129 -55.277 1.00 89.38 521 SER A O 1
ATOM 3987 N N . ALA A 1 522 ? 46.419 17.628 -54.208 1.00 91.69 522 ALA A N 1
ATOM 3988 C CA . ALA A 1 522 ? 46.928 17.355 -52.873 1.00 91.69 522 ALA A CA 1
ATOM 3989 C C . ALA A 1 522 ? 46.571 15.933 -52.400 1.00 91.69 522 ALA A C 1
ATOM 3991 O O . ALA A 1 522 ? 45.663 15.281 -52.918 1.00 91.69 522 ALA A O 1
ATOM 3992 N N . LEU A 1 523 ? 47.232 15.471 -51.336 1.00 91.12 523 LEU A N 1
ATOM 3993 C CA . LEU A 1 523 ? 46.631 14.427 -50.508 1.00 91.12 523 LEU A CA 1
ATOM 3994 C C . LEU A 1 523 ? 45.459 15.054 -49.747 1.00 91.12 523 LEU A C 1
ATOM 3996 O O . LEU A 1 523 ? 45.668 15.960 -48.939 1.00 91.12 523 LEU A O 1
ATOM 4000 N N . GLN A 1 524 ? 44.246 14.571 -50.018 1.00 91.94 524 GLN A N 1
ATOM 4001 C CA . GLN A 1 524 ? 43.028 15.025 -49.354 1.00 91.94 524 GLN A CA 1
ATOM 4002 C C . GLN A 1 524 ? 43.176 14.924 -47.830 1.00 91.94 524 GLN A C 1
ATOM 4004 O O . GLN A 1 524 ? 43.498 13.862 -47.292 1.00 91.94 524 GLN A O 1
ATOM 4009 N N . VAL A 1 525 ? 42.911 16.030 -47.139 1.00 94.06 525 VAL A N 1
ATOM 4010 C CA . VAL A 1 525 ? 42.883 16.086 -45.673 1.00 94.06 525 VAL A CA 1
ATOM 4011 C C . VAL A 1 525 ? 41.433 16.043 -45.221 1.00 94.06 525 VAL A C 1
ATOM 4013 O O . VAL A 1 525 ? 40.560 16.655 -45.837 1.00 94.06 525 VAL A O 1
ATOM 4016 N N . THR A 1 526 ? 41.163 15.316 -44.142 1.00 93.25 526 THR A N 1
ATOM 4017 C CA . THR A 1 526 ? 39.813 15.143 -43.612 1.00 93.25 526 THR A CA 1
ATOM 4018 C C . THR A 1 526 ? 39.705 15.632 -42.175 1.00 93.25 526 THR A C 1
ATOM 4020 O O . THR A 1 526 ? 40.674 15.625 -41.416 1.00 93.25 526 THR A O 1
ATOM 4023 N N . ARG A 1 527 ? 38.495 16.050 -41.801 1.00 94.31 527 ARG A N 1
ATOM 4024 C CA . ARG A 1 527 ? 38.071 16.236 -40.415 1.00 94.31 527 ARG A CA 1
ATOM 4025 C C . ARG A 1 527 ? 36.906 15.301 -40.131 1.00 94.31 527 ARG A C 1
ATOM 4027 O O . ARG A 1 527 ? 35.949 15.247 -40.900 1.00 94.31 527 ARG A O 1
ATOM 4034 N N . THR A 1 528 ? 36.977 14.611 -39.003 1.00 92.75 528 THR A N 1
ATOM 4035 C CA . THR A 1 528 ? 35.895 13.775 -38.482 1.00 92.75 528 THR A CA 1
ATOM 4036 C C . THR A 1 528 ? 35.026 14.609 -37.544 1.00 92.75 528 THR A C 1
ATOM 4038 O O . THR A 1 528 ? 35.548 15.281 -36.655 1.00 92.75 528 THR A O 1
ATOM 4041 N N . VAL A 1 529 ? 33.707 14.576 -37.727 1.00 90.44 529 VAL A N 1
ATOM 4042 C CA . VAL A 1 529 ? 32.739 15.222 -36.830 1.00 90.44 529 VAL A CA 1
ATOM 4043 C C . VAL A 1 529 ? 31.710 14.186 -36.410 1.00 90.44 529 VAL A C 1
ATOM 4045 O O . VAL A 1 529 ? 30.903 13.735 -37.217 1.00 90.44 529 VAL A O 1
ATOM 4048 N N . ASN A 1 530 ? 31.748 13.794 -35.144 1.00 85.25 530 ASN A N 1
ATOM 4049 C CA . ASN A 1 530 ? 30.801 12.857 -34.559 1.00 85.25 530 ASN A CA 1
ATOM 4050 C C . ASN A 1 530 ? 29.638 13.651 -33.968 1.00 85.25 530 ASN A C 1
ATOM 4052 O O . ASN A 1 530 ? 29.798 14.285 -32.923 1.00 85.25 530 ASN A O 1
ATOM 4056 N N . VAL A 1 531 ? 28.485 13.635 -34.640 1.00 84.88 531 VAL A N 1
ATOM 4057 C CA . VAL A 1 531 ? 27.230 14.123 -34.064 1.00 84.88 531 VAL A CA 1
ATOM 4058 C C . VAL A 1 531 ? 26.663 12.989 -33.220 1.00 84.88 531 VAL A C 1
ATOM 4060 O O . VAL A 1 531 ? 26.218 11.970 -33.748 1.00 84.88 531 VAL A O 1
ATOM 4063 N N . VAL A 1 532 ? 26.746 13.152 -31.904 1.00 78.44 532 VAL A N 1
ATOM 4064 C CA . VAL A 1 532 ? 26.283 12.178 -30.913 1.00 78.44 532 VAL A CA 1
ATOM 4065 C C . VAL A 1 532 ? 25.090 12.737 -30.148 1.00 78.44 532 VAL A C 1
ATOM 4067 O O . VAL A 1 532 ? 24.838 13.945 -30.140 1.00 78.44 532 VAL A O 1
ATOM 4070 N N . GLU A 1 533 ? 24.339 11.857 -29.504 1.00 75.94 533 GLU A N 1
ATOM 4071 C CA . GLU A 1 533 ? 23.211 12.272 -28.683 1.00 75.94 533 GLU A CA 1
ATOM 4072 C C . GLU A 1 533 ? 23.683 13.008 -27.423 1.00 75.94 533 GLU A C 1
ATOM 4074 O O . GLU A 1 533 ? 24.780 12.755 -26.916 1.00 75.94 533 GLU A O 1
ATOM 4079 N N . VAL A 1 534 ? 22.855 13.917 -26.900 1.00 72.62 534 VAL A N 1
ATOM 4080 C CA . VAL A 1 534 ? 23.081 14.488 -25.563 1.00 72.62 534 VAL A CA 1
ATOM 4081 C C . VAL A 1 534 ? 23.045 13.331 -24.551 1.00 72.62 534 VAL A C 1
ATOM 4083 O O . VAL A 1 534 ? 22.032 12.625 -24.525 1.00 72.62 534 VAL A O 1
ATOM 4086 N N . PRO A 1 535 ? 24.107 13.109 -23.749 1.00 71.50 535 PRO A N 1
ATOM 4087 C CA . PRO A 1 535 ? 24.124 12.046 -22.751 1.00 71.50 535 PRO A CA 1
ATOM 4088 C C . PRO A 1 535 ? 23.121 12.366 -21.647 1.00 71.50 535 PRO A C 1
ATOM 4090 O O . PRO A 1 535 ? 23.103 13.497 -21.151 1.00 71.50 535 PRO A O 1
ATOM 4093 N N . ASP A 1 536 ? 22.306 11.388 -21.256 1.00 81.88 536 ASP A N 1
ATOM 4094 C CA . ASP A 1 536 ? 21.353 11.613 -20.175 1.00 81.88 536 ASP A CA 1
ATOM 4095 C C . ASP A 1 536 ? 22.034 11.616 -18.803 1.00 81.88 536 ASP A C 1
ATOM 4097 O O . ASP A 1 536 ? 22.988 10.884 -18.537 1.00 81.88 536 ASP A O 1
ATOM 4101 N N . THR A 1 537 ? 21.541 12.497 -17.944 1.00 84.31 537 THR A N 1
ATOM 4102 C CA . THR A 1 537 ? 22.018 12.754 -16.583 1.00 84.31 537 THR A CA 1
ATOM 4103 C C . THR A 1 537 ? 20.870 13.076 -15.622 1.00 84.31 537 THR A C 1
ATOM 4105 O O . THR A 1 537 ? 21.122 13.423 -14.464 1.00 84.31 537 THR A O 1
ATOM 4108 N N . THR A 1 538 ? 19.618 12.997 -16.083 1.00 84.12 538 THR A N 1
ATOM 4109 C CA . THR A 1 538 ? 18.432 13.195 -15.250 1.00 84.12 538 THR A CA 1
ATOM 4110 C C . THR A 1 538 ? 17.959 11.841 -14.729 1.00 84.12 538 THR A C 1
ATOM 4112 O O . THR A 1 538 ? 17.761 10.938 -15.526 1.00 84.12 538 THR A O 1
ATOM 4115 N N . PRO A 1 539 ? 17.749 11.662 -13.415 1.00 86.50 539 PRO A N 1
ATOM 4116 C CA . PRO A 1 539 ? 17.172 10.422 -12.915 1.00 86.50 539 PRO A CA 1
ATOM 4117 C C . PRO A 1 539 ? 15.670 10.285 -13.220 1.00 86.50 539 PRO A C 1
ATOM 4119 O O . PRO A 1 539 ? 14.942 11.277 -13.085 1.00 86.50 539 PRO A O 1
ATOM 4122 N N . PRO A 1 540 ? 15.178 9.063 -13.497 1.00 95.12 540 PRO A N 1
ATOM 4123 C CA . PRO A 1 540 ? 13.756 8.790 -13.681 1.00 95.12 540 PRO A CA 1
ATOM 4124 C C . PRO A 1 540 ? 12.921 9.108 -12.432 1.00 95.12 540 PRO A C 1
ATOM 4126 O O . PRO A 1 540 ? 13.375 8.981 -11.290 1.00 95.12 540 PRO A O 1
ATOM 4129 N N . VAL A 1 541 ? 11.658 9.481 -12.649 1.00 94.06 541 VAL A N 1
ATOM 4130 C CA . VAL A 1 541 ? 10.708 9.869 -11.598 1.00 94.06 541 VAL A CA 1
ATOM 4131 C C . VAL A 1 541 ? 9.670 8.769 -11.388 1.00 94.06 541 VAL A C 1
ATOM 4133 O O . VAL A 1 541 ? 8.774 8.574 -12.211 1.00 94.06 541 VAL A O 1
ATOM 4136 N N . ILE A 1 542 ? 9.761 8.077 -10.249 1.00 96.44 542 ILE A N 1
ATOM 4137 C CA . ILE A 1 542 ? 8.747 7.114 -9.798 1.00 96.44 542 ILE A CA 1
ATOM 4138 C C . ILE A 1 542 ? 7.540 7.872 -9.225 1.00 96.44 542 ILE A C 1
ATOM 4140 O O . ILE A 1 542 ? 7.690 8.780 -8.411 1.00 96.44 542 ILE A O 1
ATOM 4144 N N . THR A 1 543 ? 6.334 7.467 -9.620 1.00 93.56 543 THR A N 1
ATOM 4145 C CA . THR A 1 543 ? 5.048 7.934 -9.080 1.00 93.56 543 THR A CA 1
ATOM 4146 C C . THR A 1 543 ? 4.218 6.720 -8.668 1.00 93.56 543 THR A C 1
ATOM 4148 O O . THR A 1 543 ? 3.990 5.833 -9.490 1.00 93.56 543 THR A O 1
ATOM 4151 N N . LEU A 1 544 ? 3.753 6.658 -7.415 1.00 93.06 544 LEU A N 1
ATOM 4152 C CA . LEU A 1 544 ? 2.901 5.554 -6.954 1.00 93.06 544 LEU A CA 1
ATOM 4153 C C . LEU A 1 544 ? 1.577 5.497 -7.726 1.00 93.06 544 LEU A C 1
ATOM 4155 O O . LEU A 1 544 ? 0.962 6.523 -8.023 1.00 93.06 544 LEU A O 1
ATOM 4159 N N . SER A 1 545 ? 1.119 4.276 -7.991 1.00 91.19 545 SER A N 1
ATOM 4160 C CA . SER A 1 545 ? -0.256 3.991 -8.387 1.00 91.19 545 SER A CA 1
ATOM 4161 C C . SER A 1 545 ? -1.051 3.660 -7.121 1.00 91.19 545 SER A C 1
ATOM 4163 O O . SER A 1 545 ? -0.662 2.785 -6.342 1.00 91.19 545 SER A O 1
ATOM 4165 N N . GLY A 1 546 ? -2.155 4.374 -6.894 1.00 88.75 546 GLY A N 1
ATOM 4166 C CA . GLY A 1 546 ? -2.902 4.313 -5.630 1.00 88.75 546 GLY A CA 1
ATOM 4167 C C . GLY A 1 546 ? -2.174 4.988 -4.459 1.00 88.75 546 GLY A C 1
ATOM 4168 O O . GLY A 1 546 ? -1.184 5.691 -4.650 1.00 88.75 546 GLY A O 1
ATOM 4169 N N . ASP A 1 547 ? -2.682 4.779 -3.247 1.00 85.69 547 ASP A N 1
ATOM 4170 C CA . ASP A 1 547 ? -2.296 5.557 -2.066 1.00 85.69 547 ASP A CA 1
ATOM 4171 C C . ASP A 1 547 ? -0.922 5.182 -1.482 1.00 85.69 547 ASP A C 1
ATOM 4173 O O . ASP A 1 547 ? -0.526 4.016 -1.457 1.00 85.69 547 ASP A O 1
ATOM 4177 N N . GLU A 1 548 ? -0.202 6.183 -0.967 1.00 83.81 548 GLU A N 1
ATOM 4178 C CA . GLU A 1 548 ? 1.099 6.032 -0.286 1.00 83.81 548 GLU A CA 1
ATOM 4179 C C . GLU A 1 548 ? 1.002 5.208 1.008 1.00 83.81 548 GLU A C 1
ATOM 4181 O O . GLU A 1 548 ? 1.941 4.498 1.370 1.00 83.81 548 GLU A O 1
ATOM 4186 N N . ASN A 1 549 ? -0.159 5.262 1.663 1.00 82.38 549 ASN A N 1
ATOM 4187 C CA . ASN A 1 549 ? -0.479 4.532 2.882 1.00 82.38 549 ASN A CA 1
ATOM 4188 C C . ASN A 1 549 ? -1.736 3.691 2.635 1.00 82.38 549 ASN A C 1
ATOM 4190 O O . ASN A 1 549 ? -2.773 4.242 2.268 1.00 82.38 549 ASN A O 1
ATOM 4194 N N . VAL A 1 550 ? -1.651 2.377 2.842 1.00 88.25 550 VAL A N 1
ATOM 4195 C CA . VAL A 1 550 ? -2.759 1.434 2.624 1.00 88.25 550 VAL A CA 1
ATOM 4196 C C . VAL A 1 550 ? -3.009 0.638 3.901 1.00 88.25 550 VAL A C 1
ATOM 4198 O O . VAL A 1 550 ? -2.088 0.038 4.449 1.00 88.25 550 VAL A O 1
ATOM 4201 N N . THR A 1 551 ? -4.255 0.596 4.363 1.00 84.38 551 THR A N 1
ATOM 4202 C CA . THR A 1 551 ? -4.676 -0.291 5.458 1.00 84.38 551 THR A CA 1
ATOM 4203 C C . THR A 1 551 ? -5.165 -1.616 4.880 1.00 84.38 551 THR A C 1
ATOM 4205 O O . THR A 1 551 ? -5.886 -1.620 3.882 1.00 84.38 551 THR A O 1
ATOM 4208 N N . VAL A 1 552 ? -4.779 -2.737 5.491 1.00 87.31 552 VAL A N 1
ATOM 4209 C CA . VAL A 1 552 ? -5.203 -4.093 5.105 1.00 87.31 552 VAL A CA 1
ATOM 4210 C C . VAL A 1 552 ? -5.596 -4.867 6.358 1.00 87.31 552 VAL A C 1
ATOM 4212 O O . VAL A 1 552 ? -4.905 -4.774 7.371 1.00 87.31 552 VAL A O 1
ATOM 4215 N N . TYR A 1 553 ? -6.672 -5.649 6.294 1.00 86.94 553 TYR A N 1
ATOM 4216 C CA . TYR A 1 553 ? -7.106 -6.463 7.425 1.00 86.94 553 TYR A CA 1
ATOM 4217 C C . TYR A 1 553 ? -6.353 -7.801 7.513 1.00 86.94 553 TYR A C 1
ATOM 4219 O O . TYR A 1 553 ? -5.925 -8.374 6.506 1.00 86.94 553 TYR A O 1
ATOM 4227 N N . GLN A 1 554 ? -6.150 -8.297 8.734 1.00 85.62 554 GLN A N 1
ATOM 4228 C CA . GLN A 1 554 ? -5.329 -9.478 8.984 1.00 85.62 554 GLN A CA 1
ATOM 4229 C C . GLN A 1 554 ? -5.890 -10.721 8.271 1.00 85.62 554 GLN A C 1
ATOM 4231 O O . GLN A 1 554 ? -7.044 -11.101 8.439 1.00 85.62 554 GLN A O 1
ATOM 4236 N N . GLY A 1 555 ? -5.042 -11.380 7.482 1.00 81.69 555 GLY A N 1
ATOM 4237 C CA . GLY A 1 555 ? -5.389 -12.546 6.670 1.00 81.69 555 GLY A CA 1
ATOM 4238 C C . GLY A 1 555 ? -5.986 -12.226 5.293 1.00 81.69 555 GLY A C 1
ATOM 4239 O O . GLY A 1 555 ? -6.115 -13.145 4.481 1.00 81.69 555 GLY A O 1
ATOM 4240 N N . GLU A 1 556 ? -6.298 -10.964 4.976 1.00 86.69 556 GLU A N 1
ATOM 4241 C CA . GLU A 1 556 ? -6.756 -10.591 3.633 1.00 86.69 556 GLU A CA 1
ATOM 4242 C C . GLU A 1 556 ? -5.637 -10.643 2.578 1.00 86.69 556 GLU A C 1
ATOM 4244 O O . GLU A 1 556 ? -4.436 -10.646 2.871 1.00 86.69 556 GLU A O 1
ATOM 4249 N N . MET A 1 557 ? -6.036 -10.678 1.304 1.00 86.69 557 MET A N 1
ATOM 4250 C CA . MET A 1 557 ? -5.111 -10.625 0.172 1.00 86.69 557 MET A CA 1
ATOM 4251 C C . MET A 1 557 ? -4.728 -9.178 -0.149 1.00 86.69 557 MET A C 1
ATOM 4253 O O . MET A 1 557 ? -5.426 -8.498 -0.900 1.00 86.69 557 MET A O 1
ATOM 4257 N N . TYR A 1 558 ? -3.575 -8.727 0.347 1.00 90.69 558 TYR A N 1
ATOM 4258 C CA . TYR A 1 558 ? -2.968 -7.495 -0.154 1.00 90.69 558 TYR A CA 1
ATOM 4259 C C . TYR A 1 558 ? -2.504 -7.674 -1.608 1.00 90.69 558 TYR A C 1
ATOM 4261 O O . TYR A 1 558 ? -1.699 -8.556 -1.915 1.00 90.69 558 TYR A O 1
ATOM 4269 N N . VAL A 1 559 ? -2.982 -6.798 -2.493 1.00 90.81 559 VAL A N 1
ATOM 4270 C CA . VAL A 1 559 ? -2.493 -6.650 -3.868 1.00 90.81 559 VAL A CA 1
ATOM 4271 C C . VAL A 1 559 ? -1.894 -5.256 -3.994 1.00 90.81 559 VAL A C 1
ATOM 4273 O O . VAL A 1 559 ? -2.590 -4.260 -3.807 1.00 90.81 559 VAL A O 1
ATOM 4276 N N . ASP A 1 560 ? -0.604 -5.183 -4.315 1.00 91.69 560 ASP A N 1
ATOM 4277 C CA . ASP A 1 560 ? 0.058 -3.908 -4.573 1.00 91.69 560 ASP A CA 1
ATOM 4278 C C . ASP A 1 560 ? -0.487 -3.275 -5.863 1.00 91.69 560 ASP A C 1
ATOM 4280 O O . ASP A 1 560 ? -0.460 -3.892 -6.928 1.00 91.69 560 ASP A O 1
ATOM 4284 N N . ALA A 1 561 ? -0.947 -2.025 -5.773 1.00 89.50 561 ALA A N 1
ATOM 4285 C CA . ALA A 1 561 ? -1.369 -1.233 -6.927 1.00 89.50 561 ALA A CA 1
ATOM 4286 C C . ALA A 1 561 ? -0.184 -0.761 -7.803 1.00 89.50 561 ALA A C 1
ATOM 4288 O O . ALA A 1 561 ? -0.399 -0.245 -8.899 1.00 89.50 561 ALA A O 1
ATOM 4289 N N . GLY A 1 562 ? 1.055 -0.960 -7.341 1.00 93.69 562 GLY A N 1
ATOM 4290 C CA . GLY A 1 562 ? 2.295 -0.693 -8.066 1.00 93.69 562 GLY A CA 1
ATOM 4291 C C . GLY A 1 562 ? 2.684 0.786 -8.148 1.00 93.69 562 GLY A C 1
ATOM 4292 O O . GLY A 1 562 ? 2.216 1.637 -7.389 1.00 93.69 562 GLY A O 1
ATOM 4293 N N . ALA A 1 563 ? 3.562 1.090 -9.096 1.00 95.31 563 ALA A N 1
ATOM 4294 C CA . ALA A 1 563 ? 4.037 2.431 -9.406 1.00 95.31 563 ALA A CA 1
ATOM 4295 C C . ALA A 1 563 ? 4.303 2.547 -10.912 1.00 95.31 563 ALA A C 1
ATOM 4297 O O . ALA A 1 563 ? 4.467 1.532 -11.587 1.00 95.31 563 ALA A O 1
ATOM 4298 N N . ASN A 1 564 ? 4.373 3.776 -11.414 1.00 95.12 564 ASN A N 1
ATOM 4299 C CA . ASN A 1 564 ? 4.820 4.087 -12.771 1.00 95.12 564 ASN A CA 1
ATOM 4300 C C . ASN A 1 564 ? 6.133 4.877 -12.689 1.00 95.12 564 ASN A C 1
ATOM 4302 O O . ASN A 1 564 ? 6.360 5.587 -11.707 1.00 95.12 564 ASN A O 1
ATOM 4306 N N . ALA A 1 565 ? 6.985 4.790 -13.705 1.00 95.81 565 ALA A N 1
ATOM 4307 C CA . ALA A 1 565 ? 8.242 5.527 -13.775 1.00 95.81 565 ALA A CA 1
ATOM 4308 C C . ALA A 1 565 ? 8.381 6.217 -15.131 1.00 95.81 565 ALA A C 1
ATOM 4310 O O . ALA A 1 565 ? 8.377 5.558 -16.169 1.00 95.81 565 ALA A O 1
ATOM 4311 N N . LEU A 1 566 ? 8.522 7.543 -15.099 1.00 93.56 566 LEU A N 1
ATOM 4312 C CA . LEU A 1 566 ? 8.734 8.357 -16.291 1.00 93.56 566 LEU A CA 1
ATOM 4313 C C . LEU A 1 566 ? 10.130 8.971 -16.288 1.00 93.56 566 LEU A C 1
ATOM 4315 O O . LEU A 1 566 ? 10.572 9.537 -15.286 1.00 93.56 566 LEU A O 1
ATOM 4319 N N . ASP A 1 567 ? 10.773 8.904 -17.442 1.00 95.56 567 ASP A N 1
ATOM 4320 C CA . ASP A 1 567 ? 12.046 9.526 -17.758 1.00 95.56 567 ASP A CA 1
ATOM 4321 C C . ASP A 1 567 ? 11.915 10.509 -18.942 1.00 95.56 567 ASP A C 1
ATOM 4323 O O . ASP A 1 567 ? 10.963 10.448 -19.726 1.00 95.56 567 ASP A O 1
ATOM 4327 N N . ASN A 1 568 ? 12.863 11.442 -19.080 1.00 85.31 568 ASN A N 1
ATOM 4328 C CA . ASN A 1 568 ? 12.868 12.418 -20.172 1.00 85.31 568 ASN A CA 1
ATOM 4329 C C . ASN A 1 568 ? 13.406 11.904 -21.519 1.00 85.31 568 ASN A C 1
ATOM 4331 O O . ASN A 1 568 ? 13.120 12.540 -22.536 1.00 85.31 568 ASN A O 1
ATOM 4335 N N . LYS A 1 569 ? 14.158 10.797 -21.545 1.00 85.31 569 LYS A N 1
ATOM 4336 C CA . LYS A 1 569 ? 14.697 10.173 -22.762 1.00 85.31 569 LYS A CA 1
ATOM 4337 C C . LYS A 1 569 ? 14.163 8.772 -23.002 1.00 85.31 569 LYS A C 1
ATOM 4339 O O . LYS A 1 569 ? 13.671 8.512 -24.098 1.00 85.31 569 LYS A O 1
ATOM 4344 N N . ASP A 1 570 ? 14.215 7.900 -21.999 1.00 88.06 570 ASP A N 1
ATOM 4345 C CA . ASP A 1 570 ? 13.700 6.532 -22.123 1.00 88.06 570 ASP A CA 1
ATOM 4346 C C . ASP A 1 570 ? 12.160 6.479 -22.094 1.00 88.06 570 ASP A C 1
ATOM 4348 O O . ASP A 1 570 ? 11.556 5.507 -22.548 1.00 88.06 570 ASP A O 1
ATOM 4352 N N . GLY A 1 571 ? 11.499 7.547 -21.631 1.00 90.62 571 GLY A N 1
ATOM 4353 C CA . GLY A 1 571 ? 10.044 7.675 -21.663 1.00 90.62 571 GLY A CA 1
ATOM 4354 C C . GLY A 1 571 ? 9.365 6.923 -20.521 1.00 90.62 571 GLY A C 1
ATOM 4355 O O . GLY A 1 571 ? 9.583 7.249 -19.360 1.00 90.62 571 GLY A O 1
ATOM 4356 N N . ASP A 1 572 ? 8.495 5.960 -20.830 1.00 93.38 572 ASP A N 1
ATOM 4357 C CA . ASP A 1 572 ? 7.852 5.129 -19.805 1.00 93.38 572 ASP A CA 1
ATOM 4358 C C . ASP A 1 572 ? 8.696 3.876 -19.547 1.00 93.38 572 ASP A C 1
ATOM 4360 O O . ASP A 1 572 ? 8.808 3.001 -20.406 1.00 93.38 572 ASP A O 1
ATOM 4364 N N . ILE A 1 573 ? 9.297 3.809 -18.357 1.00 96.25 573 ILE A N 1
ATOM 4365 C CA . ILE A 1 573 ? 10.140 2.693 -17.909 1.00 96.25 573 ILE A CA 1
ATOM 4366 C C . ILE A 1 573 ? 9.509 1.930 -16.737 1.00 96.25 573 ILE A C 1
ATOM 4368 O O . ILE A 1 573 ? 10.208 1.245 -15.989 1.00 96.25 573 ILE A O 1
ATOM 4372 N N . SER A 1 574 ? 8.186 2.028 -16.566 1.00 95.25 574 SER A N 1
ATOM 4373 C CA . SER A 1 574 ? 7.448 1.390 -15.464 1.00 95.25 574 SER A CA 1
ATOM 4374 C C . SER A 1 574 ? 7.658 -0.128 -15.389 1.00 95.25 574 SER A C 1
ATOM 4376 O O . SER A 1 574 ? 7.697 -0.693 -14.298 1.00 95.25 574 SER A O 1
ATOM 4378 N N . GLU A 1 575 ? 7.870 -0.786 -16.533 1.00 94.06 575 GLU A N 1
ATOM 4379 C CA . GLU A 1 575 ? 8.166 -2.225 -16.622 1.00 94.06 575 GLU A CA 1
ATOM 4380 C C . GLU A 1 575 ? 9.500 -2.622 -15.955 1.00 94.06 575 GLU A C 1
ATOM 4382 O O . GLU A 1 575 ? 9.672 -3.776 -15.564 1.00 94.06 575 GLU A O 1
ATOM 4387 N N . ASN A 1 576 ? 10.426 -1.672 -15.772 1.00 93.75 576 ASN A N 1
ATOM 4388 C CA . ASN A 1 576 ? 11.748 -1.896 -15.175 1.00 93.75 576 ASN A CA 1
ATOM 4389 C C . ASN A 1 576 ? 11.787 -1.658 -13.651 1.00 93.75 576 ASN A C 1
ATOM 4391 O O . ASN A 1 576 ? 12.855 -1.777 -13.043 1.00 93.75 576 ASN A O 1
ATOM 4395 N N . ILE A 1 577 ? 10.663 -1.302 -13.014 1.00 95.31 577 ILE A N 1
ATOM 4396 C CA . ILE A 1 577 ? 10.623 -1.017 -11.572 1.00 95.31 577 ILE A CA 1
ATOM 4397 C C . ILE A 1 577 ? 10.883 -2.294 -10.762 1.00 95.31 577 ILE A C 1
ATOM 4399 O O . ILE A 1 577 ? 10.130 -3.267 -10.803 1.00 95.31 577 ILE A O 1
ATOM 4403 N N . VAL A 1 578 ? 11.934 -2.256 -9.945 1.00 93.31 578 VAL A N 1
ATOM 4404 C CA . VAL A 1 578 ? 12.248 -3.284 -8.954 1.00 93.31 578 VAL A CA 1
ATOM 4405 C C . VAL A 1 578 ? 11.494 -2.968 -7.664 1.00 93.31 578 VAL A C 1
ATOM 4407 O O . VAL A 1 578 ? 11.857 -2.048 -6.926 1.00 93.31 578 VAL A O 1
ATOM 4410 N N . THR A 1 579 ? 10.460 -3.758 -7.378 1.00 92.62 579 THR A N 1
ATOM 4411 C CA . THR A 1 579 ? 9.690 -3.678 -6.130 1.00 92.62 579 THR A CA 1
ATOM 4412 C C . THR A 1 579 ? 10.213 -4.679 -5.102 1.00 92.62 579 THR A C 1
ATOM 4414 O O . THR A 1 579 ? 10.222 -5.887 -5.342 1.00 92.62 579 THR A O 1
ATOM 4417 N N . VAL A 1 580 ? 10.581 -4.195 -3.915 1.00 90.06 580 VAL A N 1
ATOM 4418 C CA . VAL A 1 580 ? 10.779 -5.039 -2.728 1.00 90.06 580 VAL A CA 1
ATOM 4419 C C . VAL A 1 580 ? 9.498 -4.986 -1.904 1.00 90.06 580 VAL A C 1
ATOM 4421 O O . VAL A 1 580 ? 9.199 -3.962 -1.293 1.00 90.06 580 VAL A O 1
ATOM 4424 N N . ASN A 1 581 ? 8.747 -6.088 -1.899 1.00 90.94 581 ASN A N 1
ATOM 4425 C CA . ASN A 1 581 ? 7.529 -6.259 -1.110 1.00 90.94 581 ASN A CA 1
ATOM 4426 C C . ASN A 1 581 ? 7.761 -7.339 -0.041 1.00 90.94 581 ASN A C 1
ATOM 4428 O O . ASN A 1 581 ? 8.060 -8.488 -0.368 1.00 90.94 581 ASN A O 1
ATOM 4432 N N . ASN A 1 582 ? 7.647 -6.951 1.229 1.00 87.12 582 ASN A N 1
ATOM 4433 C CA . ASN A 1 582 ? 7.806 -7.809 2.405 1.00 87.12 582 ASN A CA 1
ATOM 4434 C C . ASN A 1 582 ? 6.511 -7.951 3.231 1.00 87.12 582 ASN A C 1
ATOM 4436 O O . ASN A 1 582 ? 6.575 -8.453 4.354 1.00 87.12 582 ASN A O 1
ATOM 4440 N N . VAL A 1 583 ? 5.362 -7.503 2.707 1.00 89.81 583 VAL A N 1
ATOM 4441 C CA . VAL A 1 583 ? 4.072 -7.544 3.413 1.00 89.81 583 VAL A CA 1
ATOM 4442 C C . VAL A 1 583 ? 3.684 -8.987 3.719 1.00 89.81 583 VAL A C 1
ATOM 4444 O O . VAL A 1 583 ? 3.606 -9.826 2.821 1.00 89.81 583 VAL A O 1
ATOM 4447 N N . ASN A 1 584 ? 3.374 -9.265 4.984 1.00 86.62 584 ASN A N 1
ATOM 4448 C CA . ASN A 1 584 ? 2.755 -10.516 5.400 1.00 86.62 584 ASN A CA 1
ATOM 4449 C C . ASN A 1 584 ? 1.451 -10.213 6.137 1.00 86.62 584 ASN A C 1
ATOM 4451 O O . ASN A 1 584 ? 1.459 -10.020 7.346 1.00 86.62 584 ASN A O 1
ATOM 4455 N N . THR A 1 585 ? 0.325 -10.232 5.424 1.00 90.00 585 THR A N 1
ATOM 4456 C CA . THR A 1 585 ? -0.994 -9.895 5.989 1.00 90.00 585 THR A CA 1
ATOM 4457 C C . THR A 1 585 ? -1.451 -10.818 7.122 1.00 90.00 585 THR A C 1
ATOM 4459 O O . THR A 1 585 ? -2.408 -10.499 7.812 1.00 90.00 585 THR A O 1
ATOM 4462 N N . ASN A 1 586 ? -0.770 -11.940 7.376 1.00 86.31 586 ASN A N 1
ATOM 4463 C CA . ASN A 1 586 ? -1.054 -12.811 8.522 1.00 86.31 586 ASN A CA 1
ATOM 4464 C C . ASN A 1 586 ? -0.492 -12.271 9.852 1.00 86.31 586 ASN A C 1
ATOM 4466 O O . ASN A 1 586 ? -0.820 -12.814 10.906 1.00 86.31 586 ASN A O 1
ATOM 4470 N N . ILE A 1 587 ? 0.374 -11.254 9.826 1.00 78.50 587 ILE A N 1
ATOM 4471 C CA . ILE A 1 587 ? 1.030 -10.672 11.002 1.00 78.50 587 ILE A CA 1
ATOM 4472 C C . ILE A 1 587 ? 0.711 -9.173 11.035 1.00 78.50 587 ILE A C 1
ATOM 4474 O O . ILE A 1 587 ? 0.856 -8.482 10.031 1.00 78.50 587 ILE A O 1
ATOM 4478 N N . LEU A 1 588 ? 0.253 -8.686 12.187 1.00 74.62 588 LEU A N 1
ATOM 4479 C CA . LEU A 1 588 ? -0.079 -7.276 12.397 1.00 74.62 588 LEU A CA 1
ATOM 4480 C C . LEU A 1 588 ? 1.176 -6.395 12.370 1.00 74.62 588 LEU A C 1
ATOM 4482 O O . LEU A 1 588 ? 2.239 -6.810 12.835 1.00 74.62 588 LEU A O 1
ATOM 4486 N N . GLY A 1 589 ? 1.034 -5.160 11.888 1.00 78.12 589 GLY A N 1
ATOM 4487 C CA . GLY A 1 589 ? 2.095 -4.153 11.889 1.00 78.12 589 GLY A CA 1
ATOM 4488 C C . GLY A 1 589 ? 2.255 -3.411 10.562 1.00 78.12 589 GLY A C 1
ATOM 4489 O O . GLY A 1 589 ? 1.552 -3.663 9.583 1.00 78.12 589 GLY A O 1
ATOM 4490 N N . ILE A 1 590 ? 3.204 -2.474 10.539 1.00 75.50 590 ILE A N 1
ATOM 4491 C CA . ILE A 1 590 ? 3.478 -1.614 9.383 1.00 75.50 590 ILE A CA 1
ATOM 4492 C C . ILE A 1 590 ? 4.611 -2.214 8.542 1.00 75.50 590 ILE A C 1
ATOM 4494 O O . ILE A 1 590 ? 5.708 -2.476 9.035 1.00 75.50 590 ILE A O 1
ATOM 4498 N N . TYR A 1 591 ? 4.347 -2.390 7.250 1.00 88.38 591 TYR A N 1
ATOM 4499 C CA . TYR A 1 591 ? 5.274 -2.921 6.254 1.00 88.38 591 TYR A CA 1
ATOM 4500 C C . TYR A 1 591 ? 5.621 -1.853 5.219 1.00 88.38 591 TYR A C 1
ATOM 4502 O O . TYR A 1 591 ? 4.729 -1.214 4.665 1.00 88.38 591 TYR A O 1
ATOM 4510 N N . THR A 1 592 ? 6.904 -1.695 4.901 1.00 87.31 592 THR A N 1
ATOM 4511 C CA . THR A 1 592 ? 7.370 -0.699 3.926 1.00 87.31 592 THR A CA 1
ATOM 4512 C C . THR A 1 592 ? 7.783 -1.378 2.626 1.00 87.31 592 THR A C 1
ATOM 4514 O O . THR A 1 592 ? 8.876 -1.941 2.534 1.00 87.31 592 THR A O 1
ATOM 4517 N N . LEU A 1 593 ? 6.935 -1.286 1.597 1.00 93.44 593 LEU A N 1
ATOM 4518 C CA . LEU A 1 593 ? 7.349 -1.603 0.231 1.00 93.44 593 LEU A CA 1
ATOM 4519 C C . LEU A 1 593 ? 8.311 -0.524 -0.254 1.00 93.44 593 LEU A C 1
ATOM 4521 O O . LEU A 1 593 ? 8.130 0.657 0.048 1.00 93.44 593 LEU A O 1
ATOM 4525 N N . THR A 1 594 ? 9.284 -0.913 -1.075 1.00 92.81 594 THR A N 1
ATOM 4526 C CA . THR A 1 594 ? 10.163 0.048 -1.752 1.00 92.81 594 THR A CA 1
ATOM 4527 C C . THR A 1 594 ? 10.187 -0.199 -3.253 1.00 92.81 594 THR A C 1
ATOM 4529 O O . THR A 1 594 ? 10.270 -1.350 -3.686 1.00 92.81 594 THR A O 1
ATOM 4532 N N . TYR A 1 595 ? 10.149 0.883 -4.026 1.00 96.06 595 TYR A N 1
ATOM 4533 C CA . TYR A 1 595 ? 10.206 0.895 -5.485 1.00 96.06 595 TYR A CA 1
ATOM 4534 C C . TYR A 1 595 ? 11.483 1.609 -5.912 1.00 96.06 595 TYR A C 1
ATOM 4536 O O . TYR A 1 595 ? 11.786 2.701 -5.419 1.00 96.06 595 TYR A O 1
ATOM 4544 N N . ASN A 1 596 ? 12.235 1.001 -6.824 1.00 95.69 596 ASN A N 1
ATOM 4545 C CA . ASN A 1 596 ? 13.456 1.581 -7.368 1.00 95.69 596 ASN A CA 1
ATOM 4546 C C . ASN A 1 596 ? 13.591 1.244 -8.858 1.00 95.69 596 ASN A C 1
ATOM 4548 O O . ASN A 1 596 ? 13.193 0.166 -9.290 1.00 95.69 596 ASN A O 1
ATOM 4552 N N . VAL A 1 597 ? 14.162 2.152 -9.642 1.00 96.25 597 VAL A N 1
ATOM 4553 C CA . VAL A 1 597 ? 14.424 1.968 -11.073 1.00 96.25 597 VAL A CA 1
ATOM 4554 C C . VAL A 1 597 ? 15.647 2.791 -11.471 1.00 96.25 597 VAL A C 1
ATOM 4556 O O . VAL A 1 597 ? 15.962 3.799 -10.837 1.00 96.25 597 VAL A O 1
ATOM 4559 N N . SER A 1 598 ? 16.360 2.354 -12.505 1.00 95.06 598 SER A N 1
ATOM 4560 C CA . SER A 1 598 ? 17.339 3.185 -13.212 1.00 95.06 598 SER A CA 1
ATOM 4561 C C . SER A 1 598 ? 16.979 3.234 -14.689 1.00 95.06 598 SER A C 1
ATOM 4563 O O . SER A 1 598 ? 16.376 2.290 -15.200 1.00 95.06 598 SER A O 1
ATOM 4565 N N . ASP A 1 599 ? 17.342 4.327 -15.345 1.00 93.75 599 ASP A N 1
ATOM 4566 C CA . ASP A 1 599 ? 17.270 4.455 -16.802 1.00 93.75 599 ASP A CA 1
ATOM 4567 C C . ASP A 1 599 ? 18.364 3.610 -17.504 1.00 93.75 599 ASP A C 1
ATOM 4569 O O . ASP A 1 599 ? 19.200 2.964 -16.856 1.00 93.75 599 ASP A O 1
ATOM 4573 N N . ASN A 1 600 ? 18.387 3.615 -18.839 1.00 90.38 600 ASN A N 1
ATOM 4574 C CA . ASN A 1 600 ? 19.415 2.948 -19.645 1.00 90.38 600 ASN A CA 1
ATOM 4575 C C . ASN A 1 600 ? 20.803 3.617 -19.548 1.00 90.38 600 ASN A C 1
ATOM 4577 O O . ASN A 1 600 ? 21.811 2.983 -19.875 1.00 90.38 600 ASN A O 1
ATOM 4581 N N . ALA A 1 601 ? 20.883 4.878 -19.111 1.00 87.81 601 ALA A N 1
ATOM 4582 C CA . ALA A 1 601 ? 22.142 5.592 -18.879 1.00 87.81 601 ALA A CA 1
ATOM 4583 C C . ALA A 1 601 ? 22.794 5.228 -17.525 1.00 87.81 601 ALA A C 1
ATOM 4585 O O . ALA A 1 601 ? 23.997 5.434 -17.338 1.00 87.81 601 ALA A O 1
ATOM 4586 N N . GLY A 1 602 ? 22.026 4.638 -16.605 1.00 88.19 602 GLY A N 1
ATOM 4587 C CA . GLY A 1 602 ? 22.430 4.251 -15.258 1.00 88.19 602 GLY A CA 1
ATOM 4588 C C . GLY A 1 602 ? 22.114 5.279 -14.165 1.00 88.19 602 GLY A C 1
ATOM 4589 O O . GLY A 1 602 ? 22.629 5.127 -13.054 1.00 88.19 602 GLY A O 1
ATOM 4590 N N . ASN A 1 603 ? 21.296 6.307 -14.422 1.00 88.38 603 ASN A N 1
ATOM 4591 C CA . ASN A 1 603 ? 20.827 7.206 -13.367 1.00 88.38 603 ASN A CA 1
ATOM 4592 C C . ASN A 1 603 ? 19.706 6.509 -12.574 1.00 88.38 603 ASN A C 1
ATOM 4594 O O . ASN A 1 603 ? 18.691 6.101 -13.136 1.00 88.38 603 ASN A O 1
ATOM 4598 N N . SER A 1 604 ? 19.874 6.363 -11.257 1.00 92.81 604 SER A N 1
ATOM 4599 C CA . SER A 1 604 ? 18.861 5.756 -10.379 1.00 92.81 604 SER A CA 1
ATOM 4600 C C . SER A 1 604 ? 17.882 6.795 -9.843 1.00 92.81 604 SER A C 1
ATOM 4602 O O . SER A 1 604 ? 18.303 7.834 -9.330 1.00 92.81 604 SER A O 1
ATOM 4604 N N . ALA A 1 605 ? 16.588 6.479 -9.900 1.00 94.06 605 ALA A N 1
ATOM 4605 C CA . ALA A 1 605 ? 15.525 7.269 -9.288 1.00 94.06 605 ALA A CA 1
ATOM 4606 C C . ALA A 1 605 ? 15.773 7.546 -7.793 1.00 94.06 605 ALA A C 1
ATOM 4608 O O . ALA A 1 605 ? 16.445 6.787 -7.088 1.00 94.06 605 ALA A O 1
ATOM 4609 N N . LEU A 1 606 ? 15.130 8.594 -7.270 1.00 90.75 606 LEU A N 1
ATOM 4610 C CA . LEU A 1 606 ? 14.884 8.665 -5.830 1.00 90.75 606 LEU A CA 1
ATOM 4611 C C . LEU A 1 606 ? 13.927 7.527 -5.451 1.00 90.75 606 LEU A C 1
ATOM 4613 O O . LEU A 1 606 ? 12.843 7.413 -6.021 1.00 90.75 606 LEU A O 1
ATOM 4617 N N . GLN A 1 607 ? 14.342 6.685 -4.504 1.00 92.50 607 GLN A N 1
ATOM 4618 C CA . GLN A 1 607 ? 13.543 5.560 -4.019 1.00 92.50 607 GLN A CA 1
ATOM 4619 C C . GLN A 1 607 ? 12.223 6.065 -3.425 1.00 92.50 607 GLN A C 1
ATOM 4621 O O . GLN A 1 607 ? 12.219 6.966 -2.586 1.00 92.50 607 GLN A O 1
ATOM 4626 N N . VAL A 1 608 ? 11.117 5.451 -3.841 1.00 94.12 608 VAL A N 1
ATOM 4627 C CA . VAL A 1 608 ? 9.771 5.738 -3.327 1.00 94.12 608 VAL A CA 1
ATOM 4628 C C . VAL A 1 608 ? 9.298 4.550 -2.494 1.00 94.12 608 VAL A C 1
ATOM 4630 O O . VAL A 1 608 ? 9.688 3.406 -2.745 1.00 94.12 608 VAL A O 1
ATOM 4633 N N . THR A 1 609 ? 8.472 4.809 -1.485 1.00 90.06 609 THR A N 1
ATOM 4634 C CA . THR A 1 609 ? 7.981 3.801 -0.540 1.00 90.06 609 THR A CA 1
ATOM 4635 C C . THR A 1 609 ? 6.465 3.836 -0.426 1.00 90.06 609 THR A C 1
ATOM 4637 O O . THR A 1 609 ? 5.885 4.915 -0.466 1.00 90.06 609 THR A O 1
ATOM 4640 N N . ARG A 1 610 ? 5.834 2.674 -0.223 1.00 93.31 610 ARG A N 1
ATOM 4641 C CA . ARG A 1 610 ? 4.425 2.571 0.196 1.00 93.31 610 ARG A CA 1
ATOM 4642 C C . ARG A 1 610 ? 4.380 1.901 1.564 1.00 93.31 610 ARG A C 1
ATOM 4644 O O . ARG A 1 610 ? 4.990 0.843 1.730 1.00 93.31 610 ARG A O 1
ATOM 4651 N N . MET A 1 611 ? 3.668 2.486 2.523 1.00 82.38 611 MET A N 1
ATOM 4652 C CA . MET A 1 611 ? 3.420 1.848 3.817 1.00 82.38 611 MET A CA 1
ATOM 4653 C C . MET A 1 611 ? 2.113 1.056 3.766 1.00 82.38 611 MET A C 1
ATOM 4655 O O . MET A 1 611 ? 1.080 1.565 3.332 1.00 82.38 611 MET A O 1
ATOM 4659 N N . VAL A 1 612 ? 2.157 -0.194 4.218 1.00 91.69 612 VAL A N 1
ATOM 4660 C CA . VAL A 1 612 ? 0.992 -1.068 4.361 1.00 91.69 612 VAL A CA 1
ATOM 4661 C C . VAL A 1 612 ? 0.816 -1.388 5.836 1.00 91.69 612 VAL A C 1
ATOM 4663 O O . VAL A 1 612 ? 1.650 -2.073 6.425 1.00 91.69 612 VAL A O 1
ATOM 4666 N N . ASN A 1 613 ? -0.250 -0.869 6.434 1.00 86.62 613 ASN A N 1
ATOM 4667 C CA . ASN A 1 613 ? -0.600 -1.116 7.825 1.00 86.62 613 ASN A CA 1
ATOM 4668 C C . ASN A 1 613 ? -1.534 -2.330 7.897 1.00 86.62 613 ASN A C 1
ATOM 4670 O O . ASN A 1 613 ? -2.698 -2.238 7.501 1.00 86.62 613 ASN A O 1
ATOM 4674 N N . VAL A 1 614 ? -1.017 -3.469 8.362 1.00 85.38 614 VAL A N 1
ATOM 4675 C CA . VAL A 1 614 ? -1.814 -4.676 8.598 1.00 85.38 614 VAL A CA 1
ATOM 4676 C C . VAL A 1 614 ? -2.422 -4.582 9.993 1.00 85.38 614 VAL A C 1
ATOM 4678 O O . VAL A 1 614 ? -1.709 -4.657 10.995 1.00 85.38 614 VAL A O 1
ATOM 4681 N N . VAL A 1 615 ? -3.740 -4.414 10.044 1.00 80.06 615 VAL A N 1
ATOM 4682 C CA . VAL A 1 615 ? -4.535 -4.240 11.270 1.00 80.06 615 VAL A CA 1
ATOM 4683 C C . VAL A 1 615 ? -5.549 -5.375 11.416 1.00 80.06 615 VAL A C 1
ATOM 4685 O O . VAL A 1 615 ? -5.801 -6.117 10.469 1.00 80.06 615 VAL A O 1
ATOM 4688 N N . GLU A 1 616 ? -6.140 -5.544 12.596 1.00 76.06 616 GLU A N 1
ATOM 4689 C CA . GLU A 1 616 ? -7.248 -6.492 12.774 1.00 76.06 616 GLU A CA 1
ATOM 4690 C C . GLU A 1 616 ? -8.508 -5.990 12.047 1.00 76.06 616 GLU A C 1
ATOM 4692 O O . GLU A 1 616 ? -8.698 -4.783 11.884 1.00 76.06 616 GLU A O 1
ATOM 4697 N N . GLU A 1 617 ? -9.368 -6.905 11.585 1.00 63.00 617 GLU A N 1
ATOM 4698 C CA . GLU A 1 617 ? -10.648 -6.529 10.972 1.00 63.00 617 GLU A CA 1
ATOM 4699 C C . GLU A 1 617 ? -11.509 -5.782 11.996 1.00 63.00 617 GLU A C 1
ATOM 4701 O O . GLU A 1 617 ? -11.889 -6.339 13.030 1.00 63.00 617 GLU A O 1
ATOM 4706 N N . THR A 1 618 ? -11.815 -4.512 11.715 1.00 52.25 618 THR A N 1
ATOM 4707 C CA . THR A 1 618 ? -12.653 -3.682 12.585 1.00 52.25 618 THR A CA 1
ATOM 4708 C C . THR A 1 618 ? -14.083 -4.210 12.566 1.00 52.25 618 THR A C 1
ATOM 4710 O O . THR A 1 618 ? -14.880 -3.839 11.703 1.00 52.25 618 THR A O 1
ATOM 4713 N N . GLN A 1 619 ? -14.383 -5.093 13.520 1.00 46.50 619 GLN A N 1
ATOM 4714 C CA . GLN A 1 619 ? -15.721 -5.605 13.807 1.00 46.50 619 GLN A CA 1
ATOM 4715 C C . GLN A 1 619 ? -16.732 -4.447 13.856 1.00 46.50 619 GLN A C 1
ATOM 4717 O O . GLN A 1 619 ? -16.440 -3.394 14.427 1.00 46.50 619 GLN A O 1
ATOM 4722 N N . GLU A 1 620 ? -17.939 -4.661 13.324 1.00 48.00 620 GLU A N 1
ATOM 4723 C CA . GLU A 1 620 ? -19.085 -3.780 13.586 1.00 48.00 620 GLU A CA 1
ATOM 4724 C C . GLU A 1 620 ? -19.267 -3.664 15.109 1.00 48.00 620 GLU A C 1
ATOM 4726 O O . GLU A 1 620 ? -19.642 -4.635 15.777 1.00 48.00 620 GLU A O 1
ATOM 4731 N N . VAL A 1 621 ? -18.951 -2.487 15.662 1.00 61.16 621 VAL A N 1
ATOM 4732 C CA . VAL A 1 621 ? -19.008 -2.217 17.104 1.00 61.16 621 VAL A CA 1
ATOM 4733 C C . VAL A 1 621 ? -20.455 -2.343 17.563 1.00 61.16 621 VAL A C 1
ATOM 4735 O O . VAL A 1 621 ? -21.276 -1.441 17.419 1.00 61.16 621 VAL A O 1
ATOM 4738 N N . THR A 1 622 ? -20.770 -3.519 18.095 1.00 75.81 622 THR A N 1
ATOM 4739 C CA . THR A 1 622 ? -22.104 -3.856 18.573 1.00 75.81 622 THR A CA 1
ATOM 4740 C C . THR A 1 622 ? -22.255 -3.266 19.968 1.00 75.81 622 THR A C 1
ATOM 4742 O O . THR A 1 622 ? -21.833 -3.877 20.947 1.00 75.81 622 THR A O 1
ATOM 4745 N N . THR A 1 623 ? -22.808 -2.055 20.052 1.00 88.06 623 THR A N 1
ATOM 4746 C CA . THR A 1 623 ? -23.061 -1.376 21.327 1.00 88.06 623 THR A CA 1
ATOM 4747 C C . THR A 1 623 ? -23.979 -2.222 22.207 1.00 88.06 623 THR A C 1
ATOM 4749 O O . THR A 1 623 ? -25.158 -2.404 21.898 1.00 88.06 623 THR A O 1
ATOM 4752 N N . VAL A 1 624 ? -23.447 -2.713 23.324 1.00 93.19 624 VAL A N 1
ATOM 4753 C CA . VAL A 1 624 ? -24.224 -3.300 24.415 1.00 93.19 624 VAL A CA 1
ATOM 4754 C C . VAL A 1 624 ? -25.076 -2.190 25.022 1.00 93.19 624 VAL A C 1
ATOM 4756 O O . VAL A 1 624 ? -24.549 -1.204 25.536 1.00 93.19 624 VAL A O 1
ATOM 4759 N N . GLN A 1 625 ? -26.393 -2.344 24.930 1.00 95.06 625 GLN A N 1
ATOM 4760 C CA . GLN A 1 625 ? -27.365 -1.441 25.535 1.00 95.06 625 GLN A CA 1
ATOM 4761 C C . GLN A 1 625 ? -27.902 -2.093 26.803 1.00 95.06 625 GLN A C 1
ATOM 4763 O O . GLN A 1 625 ? -28.668 -3.051 26.717 1.00 95.06 625 GLN A O 1
ATOM 4768 N N . LEU A 1 626 ? -27.490 -1.585 27.964 1.00 96.88 626 LEU A N 1
ATOM 4769 C CA . LEU A 1 626 ? -27.983 -2.054 29.256 1.00 96.88 626 LEU A CA 1
ATOM 4770 C C . LEU A 1 626 ? -29.094 -1.120 29.756 1.00 96.88 626 LEU A C 1
ATOM 4772 O O . LEU A 1 626 ? -28.824 0.071 29.955 1.00 96.88 626 LEU A O 1
ATOM 4776 N N . PRO A 1 627 ? -30.320 -1.618 29.987 1.00 98.06 627 PRO A N 1
ATOM 4777 C CA . PRO A 1 627 ? -31.350 -0.861 30.681 1.00 98.06 627 PRO A CA 1
ATOM 4778 C C . PRO A 1 627 ? -30.886 -0.412 32.068 1.00 98.06 627 PRO A C 1
ATOM 4780 O O . PRO A 1 627 ? -30.354 -1.201 32.850 1.00 98.06 627 PRO A O 1
ATOM 4783 N N . LEU A 1 628 ? -31.119 0.858 32.390 1.00 98.19 628 LEU A N 1
ATOM 4784 C CA . LEU A 1 628 ? -30.914 1.414 33.721 1.00 98.19 628 LEU A CA 1
ATOM 4785 C C . LEU A 1 628 ? -32.196 2.108 34.184 1.00 98.19 628 LEU A C 1
ATOM 4787 O O . LEU A 1 628 ? -32.770 2.930 33.469 1.00 98.19 628 LEU A O 1
ATOM 4791 N N . LEU A 1 629 ? -32.629 1.775 35.400 1.00 98.19 629 LEU A N 1
ATOM 4792 C CA . LEU A 1 629 ? -33.787 2.371 36.060 1.00 98.19 629 LEU A CA 1
ATOM 4793 C C . LEU A 1 629 ? -33.330 3.290 37.196 1.00 98.19 629 LEU A C 1
ATOM 4795 O O . LEU A 1 629 ? -32.666 2.836 38.132 1.00 98.19 629 LEU A O 1
ATOM 4799 N N . ILE A 1 630 ? -33.735 4.560 37.152 1.00 97.81 630 ILE A N 1
ATOM 4800 C CA . ILE A 1 630 ? -33.506 5.521 38.234 1.00 97.81 630 ILE A CA 1
ATOM 4801 C C . ILE A 1 630 ? -34.750 5.585 39.125 1.00 97.81 630 ILE A C 1
ATOM 4803 O O . ILE A 1 630 ? -35.802 6.056 38.706 1.00 97.81 630 ILE A O 1
ATOM 4807 N N . ILE A 1 631 ? -34.625 5.175 40.386 1.00 97.69 631 ILE A N 1
ATOM 4808 C CA . ILE A 1 631 ? -35.694 5.279 41.384 1.00 97.69 631 ILE A CA 1
ATOM 4809 C C . ILE A 1 631 ? -35.425 6.499 42.265 1.00 97.69 631 ILE A C 1
ATOM 4811 O O . ILE A 1 631 ? -34.542 6.496 43.127 1.00 97.69 631 ILE A O 1
ATOM 4815 N N . ARG A 1 632 ? -36.195 7.563 42.031 1.00 96.00 632 ARG A N 1
ATOM 4816 C CA . ARG A 1 632 ? -36.146 8.831 42.770 1.00 96.00 632 ARG A CA 1
ATOM 4817 C C . ARG A 1 632 ? -37.026 8.736 44.014 1.00 96.00 632 ARG A C 1
ATOM 4819 O O . ARG A 1 632 ? -38.240 8.626 43.893 1.00 96.00 632 ARG A O 1
ATOM 4826 N N . ILE A 1 633 ? -36.422 8.792 45.201 1.00 95.38 633 ILE A N 1
ATOM 4827 C CA . ILE A 1 633 ? -37.115 8.654 46.490 1.00 95.38 633 ILE A CA 1
ATOM 4828 C C . ILE A 1 633 ? -37.370 10.036 47.114 1.00 95.38 633 ILE A C 1
ATOM 4830 O O . ILE A 1 633 ? -36.423 10.735 47.485 1.00 95.38 633 ILE A O 1
ATOM 4834 N N . GLU A 1 634 ? -38.646 10.402 47.267 1.00 95.06 634 GLU A N 1
ATOM 4835 C CA . GLU A 1 634 ? -39.121 11.600 47.979 1.00 95.06 634 GLU A CA 1
ATOM 4836 C C . GLU A 1 634 ? -39.779 11.259 49.332 1.00 95.06 634 GLU A C 1
ATOM 4838 O O . GLU A 1 634 ? -40.153 10.115 49.598 1.00 95.06 634 GLU A O 1
ATOM 4843 N N . PHE A 1 635 ? -39.897 12.262 50.209 1.00 93.94 635 PHE A N 1
ATOM 4844 C CA . PHE A 1 635 ? -40.341 12.140 51.602 1.00 93.94 635 PHE A CA 1
ATOM 4845 C C . PHE A 1 635 ? -41.279 13.291 52.002 1.00 93.94 635 PHE A C 1
ATOM 4847 O O . PHE A 1 635 ? -41.304 14.353 51.382 1.00 93.94 635 PHE A O 1
ATOM 4854 N N . ASN A 1 636 ? -42.017 13.135 53.106 1.00 94.31 636 ASN A N 1
ATOM 4855 C CA . ASN A 1 636 ? -42.994 14.123 53.598 1.00 94.31 636 ASN A CA 1
ATOM 4856 C C . ASN A 1 636 ? -42.434 15.539 53.854 1.00 94.31 636 ASN A C 1
ATOM 4858 O O . ASN A 1 636 ? -43.209 16.498 53.911 1.00 94.31 636 ASN A O 1
ATOM 4862 N N . ASP A 1 637 ? -41.126 15.675 54.075 1.00 91.94 637 ASP A N 1
ATOM 4863 C CA . ASP A 1 637 ? -40.433 16.943 54.316 1.00 91.94 637 ASP A CA 1
ATOM 4864 C C . ASP A 1 637 ? -39.326 17.280 53.302 1.00 91.94 637 ASP A C 1
ATOM 4866 O O . ASP A 1 637 ? -38.759 18.372 53.395 1.00 91.94 637 ASP A O 1
ATOM 4870 N N . TYR A 1 638 ? -39.075 16.418 52.308 1.00 89.75 638 TYR A N 1
ATOM 4871 C CA . TYR A 1 638 ? -38.050 16.624 51.282 1.00 89.75 638 TYR A CA 1
ATOM 4872 C C . TYR A 1 638 ? -38.458 16.062 49.910 1.00 89.75 638 TYR A C 1
ATOM 4874 O O . TYR A 1 638 ? -38.769 14.882 49.769 1.00 89.75 638 TYR A O 1
ATOM 4882 N N . SER A 1 639 ? -38.378 16.922 48.896 1.00 90.62 639 SER A N 1
ATOM 4883 C CA . SER A 1 639 ? -38.562 16.628 47.470 1.00 90.62 639 SER A CA 1
ATOM 4884 C C . SER A 1 639 ? -37.328 17.094 46.694 1.00 90.62 639 SER A C 1
ATOM 4886 O O . SER A 1 639 ? -36.620 17.990 47.163 1.00 90.62 639 SER A O 1
ATOM 4888 N N . PHE A 1 640 ? -37.089 16.555 45.502 1.00 90.81 640 PHE A N 1
ATOM 4889 C CA . PHE A 1 640 ? -35.943 16.932 44.672 1.00 90.81 640 PHE A CA 1
ATOM 4890 C C . PHE A 1 640 ? -35.960 18.411 44.271 1.00 90.81 640 PHE A C 1
ATOM 4892 O O . PHE A 1 640 ? -37.001 18.969 43.915 1.00 90.81 640 PHE A O 1
ATOM 4899 N N . GLU A 1 641 ? -34.780 19.036 44.222 1.00 87.12 641 GLU A N 1
ATOM 4900 C CA . GLU A 1 641 ? -34.648 20.387 43.654 1.00 87.12 641 GLU A CA 1
ATOM 4901 C C . GLU A 1 641 ? -34.710 20.392 42.116 1.00 87.12 641 GLU A C 1
ATOM 4903 O O . GLU A 1 641 ? -35.111 21.389 41.511 1.00 87.12 641 GLU A O 1
ATOM 4908 N N . ASN A 1 642 ? -34.308 19.285 41.481 1.00 89.50 642 ASN A N 1
ATOM 4909 C CA . ASN A 1 642 ? -34.193 19.138 40.030 1.00 89.50 642 ASN A CA 1
ATOM 4910 C C . ASN A 1 642 ? -35.153 18.075 39.467 1.00 89.50 642 ASN A C 1
ATOM 4912 O O . ASN A 1 642 ? -35.415 17.045 40.091 1.00 89.50 642 ASN A O 1
ATOM 4916 N N . SER A 1 643 ? -35.675 18.342 38.264 1.00 91.81 643 SER A N 1
ATOM 4917 C CA . SER A 1 643 ? -36.679 17.507 37.582 1.00 91.81 643 SER A CA 1
ATOM 4918 C C . SER A 1 643 ? -36.151 16.127 37.174 1.00 91.81 643 SER A C 1
ATOM 4920 O O . SER A 1 643 ? -34.942 15.977 36.995 1.00 91.81 643 SER A O 1
ATOM 4922 N N . ALA A 1 644 ? -37.047 15.154 36.952 1.00 93.44 644 ALA A N 1
ATOM 4923 C CA . ALA A 1 644 ? -36.705 13.850 36.367 1.00 93.44 644 ALA A CA 1
ATOM 4924 C C . ALA A 1 644 ? -35.896 14.027 35.071 1.00 93.44 644 ALA A C 1
ATOM 4926 O O . ALA A 1 644 ? -34.730 13.647 35.026 1.00 93.44 644 ALA A O 1
ATOM 4927 N N . ASN A 1 645 ? -36.419 14.801 34.113 1.00 94.25 645 ASN A N 1
ATOM 4928 C CA . ASN A 1 645 ? -35.716 15.186 32.885 1.00 94.25 645 ASN A CA 1
ATOM 4929 C C . ASN A 1 645 ? -34.295 15.766 33.117 1.00 94.25 645 ASN A C 1
ATOM 4931 O O . ASN A 1 645 ? -33.413 15.564 32.286 1.00 94.25 645 ASN A O 1
ATOM 4935 N N . THR A 1 646 ? -34.018 16.474 34.223 1.00 94.12 646 THR A N 1
ATOM 4936 C CA . THR A 1 646 ? -32.649 16.949 34.530 1.00 94.12 646 THR A CA 1
ATOM 4937 C C . THR A 1 646 ? -31.692 15.778 34.784 1.00 94.12 646 THR A C 1
ATOM 4939 O O . THR A 1 646 ? -30.535 15.820 34.367 1.00 94.12 646 THR A O 1
ATOM 4942 N N . TRP A 1 647 ? -32.169 14.731 35.458 1.00 94.50 647 TRP A N 1
ATOM 4943 C CA . TRP A 1 647 ? -31.414 13.507 35.711 1.00 94.50 647 TRP A CA 1
ATOM 4944 C C . TRP A 1 647 ? -31.379 12.586 34.490 1.00 94.50 647 TRP A C 1
ATOM 4946 O O . TRP A 1 647 ? -30.314 12.048 34.208 1.00 94.50 647 TRP A O 1
ATOM 4956 N N . HIS A 1 648 ? -32.461 12.509 33.707 1.00 96.12 648 HIS A N 1
ATOM 4957 C CA . HIS A 1 648 ? -32.498 11.774 32.438 1.00 96.12 648 HIS A CA 1
ATOM 4958 C C . HIS A 1 648 ? -31.376 12.237 31.506 1.00 96.12 648 HIS A C 1
ATOM 4960 O O . HIS A 1 648 ? -30.541 11.435 31.106 1.00 96.12 648 HIS A O 1
ATOM 4966 N N . ASN A 1 649 ? -31.285 13.546 31.234 1.00 96.31 649 ASN A N 1
ATOM 4967 C CA . ASN A 1 649 ? -30.227 14.083 30.374 1.00 96.31 649 ASN A CA 1
ATOM 4968 C C . ASN A 1 649 ? -28.829 13.856 30.989 1.00 96.31 649 ASN A C 1
ATOM 4970 O O . ASN A 1 649 ? -27.919 13.432 30.289 1.00 96.31 649 ASN A O 1
ATOM 4974 N N . LYS A 1 650 ? -28.659 14.007 32.314 1.00 95.94 650 LYS A N 1
ATOM 4975 C CA . LYS A 1 650 ? -27.367 13.732 32.975 1.00 95.94 650 LYS A CA 1
ATOM 4976 C C . LYS A 1 650 ? -26.901 12.277 32.821 1.00 95.94 650 LYS A C 1
ATOM 4978 O O . LYS A 1 650 ? -25.697 12.056 32.739 1.00 95.94 650 LYS A O 1
ATOM 4983 N N . ILE A 1 651 ? -27.811 11.303 32.845 1.00 97.44 651 ILE A N 1
ATOM 4984 C CA . ILE A 1 651 ? -27.473 9.872 32.810 1.00 97.44 651 ILE A CA 1
ATOM 4985 C C . ILE A 1 651 ? -27.461 9.337 31.374 1.00 97.44 651 ILE A C 1
ATOM 4987 O O . ILE A 1 651 ? -26.454 8.799 30.922 1.00 97.44 651 ILE A O 1
ATOM 4991 N N . PHE A 1 652 ? -28.547 9.533 30.632 1.00 97.94 652 PHE A N 1
ATOM 4992 C CA . PHE A 1 652 ? -28.733 8.955 29.303 1.00 97.94 652 PHE A CA 1
ATOM 4993 C C . PHE A 1 652 ? -28.235 9.853 28.157 1.00 97.94 652 PHE A C 1
ATOM 4995 O O . PHE A 1 652 ? -28.057 9.363 27.040 1.00 97.94 652 PHE A O 1
ATOM 5002 N N . GLY A 1 653 ? -27.988 11.141 28.418 1.00 97.19 653 GLY A N 1
ATOM 5003 C CA . GLY A 1 653 ? -27.545 12.120 27.425 1.00 97.19 653 GLY A CA 1
ATOM 5004 C C . GLY A 1 653 ? -26.088 11.963 26.975 1.00 97.19 653 GLY A C 1
ATOM 5005 O O . GLY A 1 653 ? -25.233 11.428 27.683 1.00 97.19 653 GLY A O 1
ATOM 5006 N N . THR A 1 654 ? -25.820 12.432 25.756 1.00 96.69 654 THR A N 1
ATOM 5007 C CA . THR A 1 654 ? -24.544 12.295 25.034 1.00 96.69 654 THR A CA 1
ATOM 5008 C C . THR A 1 654 ? -23.911 13.666 24.754 1.00 96.69 654 THR A C 1
ATOM 5010 O O . THR A 1 654 ? -23.515 13.965 23.624 1.00 96.69 654 THR A O 1
ATOM 5013 N N . SER A 1 655 ? -23.920 14.549 25.755 1.00 96.44 655 SER A N 1
ATOM 5014 C CA . SER A 1 655 ? -23.275 15.868 25.725 1.00 96.44 655 SER A CA 1
ATOM 5015 C C . SER A 1 655 ? -22.136 15.939 26.744 1.00 96.44 655 SER A C 1
ATOM 5017 O O . SER A 1 655 ? -22.183 15.258 27.764 1.00 96.44 655 SER A O 1
ATOM 5019 N N . ASP A 1 656 ? -21.174 16.846 26.531 1.00 91.69 656 ASP A N 1
ATOM 5020 C CA . ASP A 1 656 ? -20.053 17.096 27.456 1.00 91.69 656 ASP A CA 1
ATOM 5021 C C . ASP A 1 656 ? -20.514 17.160 28.927 1.00 91.69 656 ASP A C 1
ATOM 5023 O O . ASP A 1 656 ? -21.210 18.101 29.328 1.00 91.69 656 ASP A O 1
ATOM 5027 N N . LYS A 1 657 ? -20.041 16.196 29.737 1.00 90.00 657 LYS A N 1
ATOM 5028 C CA . LYS A 1 657 ? -20.321 16.009 31.185 1.00 90.00 657 LYS A CA 1
ATOM 5029 C C . LYS A 1 657 ? -21.650 15.316 31.525 1.00 90.00 657 LYS A C 1
ATOM 5031 O O . LYS A 1 657 ? -22.050 15.321 32.693 1.00 90.00 657 LYS A O 1
ATOM 5036 N N . GLU A 1 658 ? -22.295 14.684 30.553 1.00 96.12 658 GLU A N 1
ATOM 5037 C CA . GLU A 1 658 ? -23.340 13.670 30.750 1.00 96.12 658 GLU A CA 1
ATOM 5038 C C . GLU A 1 658 ? -22.690 12.266 30.808 1.00 96.12 658 GLU A C 1
ATOM 5040 O O . GLU A 1 658 ? -21.551 12.073 30.374 1.00 96.12 658 GLU A O 1
ATOM 5045 N N . LEU A 1 659 ? -23.346 11.286 31.440 1.00 97.69 659 LEU A N 1
ATOM 5046 C CA . LEU A 1 659 ? -22.733 9.984 31.733 1.00 97.69 659 LEU A CA 1
ATOM 5047 C C . LEU A 1 659 ? -22.554 9.142 30.467 1.00 97.69 659 LEU A C 1
ATOM 5049 O O . LEU A 1 659 ? -21.491 8.553 30.298 1.00 97.69 659 LEU A O 1
ATOM 5053 N N . ASN A 1 660 ? -23.542 9.092 29.572 1.00 97.56 660 ASN A N 1
ATOM 5054 C CA . ASN A 1 660 ? -23.412 8.338 28.324 1.00 97.56 660 ASN A CA 1
ATOM 5055 C C . ASN A 1 660 ? -22.349 8.927 27.378 1.00 97.56 660 ASN A C 1
ATOM 5057 O O . ASN A 1 660 ? -21.750 8.166 26.626 1.00 97.56 660 ASN A O 1
ATOM 5061 N N . ASP A 1 661 ? -22.046 10.230 27.446 1.00 97.75 661 ASP A N 1
ATOM 5062 C CA . ASP A 1 661 ? -20.899 10.838 26.742 1.00 97.75 661 ASP A CA 1
ATOM 5063 C C . ASP A 1 661 ? -19.564 10.261 27.255 1.00 97.75 661 ASP A C 1
ATOM 5065 O O . ASP A 1 661 ? -18.758 9.740 26.481 1.00 97.75 661 ASP A O 1
ATOM 5069 N N . TYR A 1 662 ? -19.387 10.234 28.584 1.00 97.94 662 TYR A N 1
ATOM 5070 C CA . TYR A 1 662 ? -18.235 9.606 29.241 1.00 97.94 662 TYR A CA 1
ATOM 5071 C C . TYR A 1 662 ? -18.119 8.112 28.918 1.00 97.94 662 TYR A C 1
ATOM 5073 O O . TYR A 1 662 ? -17.063 7.643 28.498 1.00 97.94 662 TYR A O 1
ATOM 5081 N N . ILE A 1 663 ? -19.209 7.363 29.099 1.00 97.50 663 ILE A N 1
ATOM 5082 C CA . ILE A 1 663 ? -19.267 5.914 28.880 1.00 97.50 663 ILE A CA 1
ATOM 5083 C C . ILE A 1 663 ? -18.989 5.569 27.411 1.00 97.50 663 ILE A C 1
ATOM 5085 O O . ILE A 1 663 ? -18.241 4.628 27.148 1.00 97.50 663 ILE A O 1
ATOM 5089 N N . ASN A 1 664 ? -19.490 6.355 26.454 1.00 95.38 664 ASN A N 1
ATOM 5090 C CA . ASN A 1 664 ? -19.176 6.194 25.035 1.00 95.38 664 ASN A CA 1
ATOM 5091 C C . ASN A 1 664 ? -17.678 6.417 24.739 1.00 95.38 664 ASN A C 1
ATOM 5093 O O . ASN A 1 664 ? -17.086 5.610 24.022 1.00 95.38 664 ASN A O 1
ATOM 5097 N N . GLU A 1 665 ? -17.044 7.452 25.310 1.00 96.31 665 GLU A N 1
ATOM 5098 C CA . GLU A 1 665 ? -15.604 7.701 25.113 1.00 96.31 665 GLU A CA 1
ATOM 5099 C C . GLU A 1 665 ? -14.732 6.615 25.768 1.00 96.31 665 GLU A C 1
ATOM 5101 O O . GLU A 1 665 ? -13.786 6.129 25.149 1.00 96.31 665 GLU A O 1
ATOM 5106 N N . ILE A 1 666 ? -15.044 6.176 26.996 1.00 95.88 666 ILE A N 1
ATOM 5107 C CA . ILE A 1 666 ? -14.224 5.160 27.678 1.00 95.88 666 ILE A CA 1
ATOM 5108 C C . ILE A 1 666 ? -14.464 3.724 27.186 1.00 95.88 666 ILE A C 1
ATOM 5110 O O . ILE A 1 666 ? -13.586 2.883 27.397 1.00 95.88 666 ILE A O 1
ATOM 5114 N N . SER A 1 667 ? -15.612 3.450 26.548 1.00 95.44 667 SER A N 1
ATOM 5115 C CA . SER A 1 667 ? -15.962 2.145 25.961 1.00 95.44 667 SER A CA 1
ATOM 5116 C C . SER A 1 667 ? -15.740 2.047 24.450 1.00 95.44 667 SER A C 1
ATOM 5118 O O . SER A 1 667 ? -15.969 0.983 23.874 1.00 95.44 667 SER A O 1
ATOM 5120 N N . TYR A 1 668 ? -15.301 3.128 23.795 1.00 93.50 668 TYR A N 1
ATOM 5121 C CA . TYR A 1 668 ? -15.133 3.202 22.337 1.00 93.50 668 TYR A CA 1
ATOM 5122 C C . TYR A 1 668 ? -16.430 2.846 21.583 1.00 93.50 668 TYR A C 1
ATOM 5124 O O . TYR A 1 668 ? -16.416 2.141 20.576 1.00 93.50 668 TYR A O 1
ATOM 5132 N N . GLY A 1 669 ? -17.571 3.299 22.117 1.00 93.19 669 GLY A N 1
ATOM 5133 C CA . GLY A 1 669 ? -18.914 3.024 21.593 1.00 93.19 669 GLY A CA 1
ATOM 5134 C C . GLY A 1 669 ? -19.447 1.604 21.835 1.00 93.19 669 GLY A C 1
ATOM 5135 O O . GLY A 1 669 ? -20.545 1.289 21.373 1.00 93.19 669 GLY A O 1
ATOM 5136 N N . LYS A 1 670 ? -18.721 0.730 22.551 1.00 93.31 670 LYS A N 1
ATOM 5137 C CA . LYS A 1 670 ? -19.170 -0.650 22.823 1.00 93.31 670 LYS A CA 1
ATOM 5138 C C . LYS A 1 670 ? -20.242 -0.767 23.899 1.00 93.31 670 LYS A C 1
ATOM 5140 O O . LYS A 1 670 ? -20.877 -1.814 23.966 1.00 93.31 670 LYS A O 1
ATOM 5145 N N . PHE A 1 671 ? -20.449 0.246 24.735 1.00 95.69 671 PHE A N 1
ATOM 5146 C CA . PHE A 1 671 ? -21.424 0.187 25.822 1.00 95.69 671 PHE A CA 1
ATOM 5147 C C . PHE A 1 671 ? -22.206 1.495 25.945 1.00 95.69 671 PHE A C 1
ATOM 5149 O O . PHE A 1 671 ? -21.645 2.579 25.786 1.00 95.69 671 PHE A O 1
ATOM 5156 N N . GLN A 1 672 ? -23.495 1.392 26.264 1.00 95.88 672 GLN A N 1
ATOM 5157 C CA . GLN A 1 672 ? -24.364 2.525 26.561 1.00 95.88 672 GLN A CA 1
ATOM 5158 C C . GLN A 1 672 ? -25.438 2.121 27.584 1.00 95.88 672 GLN A C 1
ATOM 5160 O O . GLN A 1 672 ? -26.059 1.067 27.448 1.00 95.88 672 GLN A O 1
ATOM 5165 N N . PHE A 1 673 ? -25.715 2.978 28.572 1.00 97.75 673 PHE A N 1
ATOM 5166 C CA . PHE A 1 673 ? -26.917 2.826 29.396 1.00 97.75 673 PHE A CA 1
ATOM 5167 C C . PHE A 1 673 ? -28.129 3.364 28.630 1.00 97.75 673 PHE A C 1
ATOM 5169 O O . PHE A 1 673 ? -28.098 4.491 28.131 1.00 97.75 673 PHE A O 1
ATOM 5176 N N . VAL A 1 674 ? -29.210 2.595 28.552 1.00 97.88 674 VAL A N 1
ATOM 5177 C CA . VAL A 1 674 ? -30.484 3.043 27.966 1.00 97.88 674 VAL A CA 1
ATOM 5178 C C . VAL A 1 674 ? -31.551 3.177 29.054 1.00 97.88 674 VAL A C 1
ATOM 5180 O O . VAL A 1 674 ? -31.462 2.473 30.062 1.00 97.88 674 VAL A O 1
ATOM 5183 N N . PRO A 1 675 ? -32.549 4.066 28.898 1.00 98.25 675 PRO A N 1
ATOM 5184 C CA . PRO A 1 675 ? -33.698 4.095 29.795 1.00 98.25 675 PRO A CA 1
ATOM 5185 C C . PRO A 1 675 ? -34.351 2.715 29.902 1.00 98.25 675 PRO A C 1
ATOM 5187 O O . PRO A 1 675 ? -34.548 2.041 28.889 1.00 98.25 675 PRO A O 1
ATOM 5190 N N . ALA A 1 676 ? -34.693 2.294 31.118 1.00 97.69 676 ALA A N 1
ATOM 5191 C CA . ALA A 1 676 ? -35.652 1.212 31.301 1.00 97.69 676 ALA A CA 1
ATOM 5192 C C . ALA A 1 676 ? -37.035 1.645 30.773 1.00 97.69 676 ALA A C 1
ATOM 5194 O O . ALA A 1 676 ? -37.426 2.798 30.947 1.00 97.69 676 ALA A O 1
ATOM 5195 N N . ASN A 1 677 ? -37.778 0.721 30.159 1.00 96.69 677 ASN A N 1
ATOM 5196 C CA . ASN A 1 677 ? -39.180 0.941 29.796 1.00 96.69 677 ASN A CA 1
ATOM 5197 C C . ASN A 1 677 ? -40.016 1.014 31.084 1.00 96.69 677 ASN A C 1
ATOM 5199 O O . ASN A 1 677 ? -39.952 0.094 31.906 1.00 96.69 677 ASN A O 1
ATOM 5203 N N . GLU A 1 678 ? -40.799 2.076 31.258 1.00 96.06 678 GLU A N 1
ATOM 5204 C CA . GLU A 1 678 ? -41.653 2.321 32.429 1.00 96.06 678 GLU A CA 1
ATOM 5205 C C . GLU A 1 678 ? -42.778 3.325 32.087 1.00 96.06 678 GLU A C 1
ATOM 5207 O O . GLU A 1 678 ? -42.844 3.820 30.960 1.00 96.06 678 GLU A O 1
ATOM 5212 N N . ILE A 1 679 ? -43.721 3.577 33.007 1.00 96.06 679 ILE A N 1
ATOM 5213 C CA . ILE A 1 679 ? -44.913 4.413 32.751 1.00 96.06 679 ILE A CA 1
ATOM 5214 C C . ILE A 1 679 ? -45.231 5.494 33.812 1.00 96.06 679 ILE A C 1
ATOM 5216 O O . ILE A 1 679 ? -46.396 5.896 33.927 1.00 96.06 679 ILE A O 1
ATOM 5220 N N . ASP A 1 680 ? -44.254 5.974 34.587 1.00 93.88 680 ASP A N 1
ATOM 5221 C CA . ASP A 1 680 ? -44.425 7.101 35.524 1.00 93.88 680 ASP A CA 1
ATOM 5222 C C . ASP A 1 680 ? -44.163 8.459 34.840 1.00 93.88 680 ASP A C 1
ATOM 5224 O O . ASP A 1 680 ? -43.186 8.609 34.127 1.00 93.88 680 ASP A O 1
ATOM 5228 N N . ASP A 1 681 ? -45.044 9.448 35.053 1.00 90.69 681 ASP A N 1
ATOM 5229 C CA . ASP A 1 681 ? -45.132 10.794 34.418 1.00 90.69 681 ASP A CA 1
ATOM 5230 C C . ASP A 1 681 ? -44.820 10.892 32.897 1.00 90.69 681 ASP A C 1
ATOM 5232 O O . ASP A 1 681 ? -45.710 11.204 32.095 1.00 90.69 681 ASP A O 1
ATOM 5236 N N . VAL A 1 682 ? -43.574 10.632 32.489 1.00 91.31 682 VAL A N 1
ATOM 5237 C CA . VAL A 1 682 ? -43.055 10.617 31.115 1.00 91.31 682 VAL A CA 1
ATOM 5238 C C . VAL A 1 682 ? -42.510 9.220 30.787 1.00 91.31 682 VAL A C 1
ATOM 5240 O O . VAL A 1 682 ? -41.318 8.976 30.893 1.00 91.31 682 VAL A O 1
ATOM 5243 N N . ALA A 1 683 ? -43.400 8.332 30.341 1.00 91.69 683 ALA A N 1
ATOM 5244 C CA . ALA A 1 683 ? -43.078 6.942 30.008 1.00 91.69 683 ALA A CA 1
ATOM 5245 C C . ALA A 1 683 ? -41.864 6.767 29.070 1.00 91.69 683 ALA A C 1
ATOM 5247 O O . ALA A 1 683 ? -41.711 7.509 28.090 1.00 91.69 683 ALA A O 1
ATOM 5248 N N . ASP A 1 684 ? -41.090 5.718 29.347 1.00 93.56 684 ASP A N 1
ATOM 5249 C CA . ASP A 1 684 ? -39.826 5.334 28.712 1.00 93.56 684 ASP A CA 1
ATOM 5250 C C . ASP A 1 684 ? -38.694 6.386 28.872 1.00 93.56 684 ASP A C 1
ATOM 5252 O O . ASP A 1 684 ? -37.756 6.422 28.067 1.00 93.56 684 ASP A O 1
ATOM 5256 N N . ASP A 1 685 ? -38.743 7.243 29.909 1.00 94.81 685 ASP A N 1
ATOM 5257 C CA . ASP A 1 685 ? -37.609 8.104 30.310 1.00 94.81 685 ASP A CA 1
ATOM 5258 C C . ASP A 1 685 ? -36.680 7.432 31.340 1.00 94.81 685 ASP A C 1
ATOM 5260 O O . 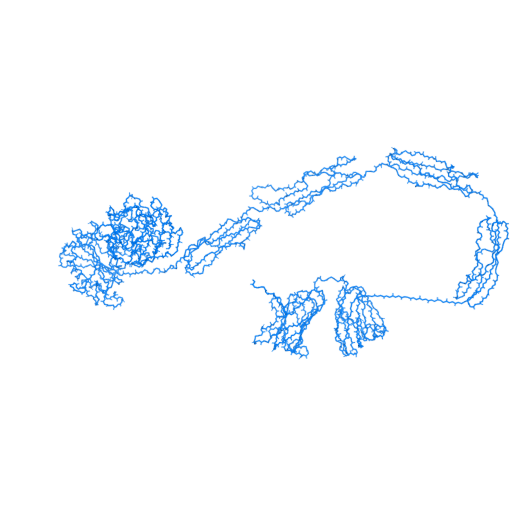ASP A 1 685 ? -35.538 7.872 31.523 1.00 94.81 685 ASP A O 1
ATOM 5264 N N . GLY A 1 686 ? -37.119 6.307 31.919 1.00 96.50 686 GLY A N 1
ATOM 5265 C CA . GLY A 1 686 ? -36.322 5.456 32.801 1.00 96.50 686 GLY A CA 1
ATOM 5266 C C . GLY A 1 686 ? -36.248 5.955 34.244 1.00 96.50 686 GLY A C 1
ATOM 5267 O O . GLY A 1 686 ? -35.350 5.531 34.981 1.00 96.50 686 GLY A O 1
ATOM 5268 N N . ILE A 1 687 ? -37.143 6.863 34.657 1.00 97.81 687 ILE A N 1
ATOM 5269 C CA . ILE A 1 687 ? -37.115 7.503 35.978 1.00 97.81 687 ILE A CA 1
ATOM 5270 C C . ILE A 1 687 ? -38.468 7.438 36.695 1.00 97.81 687 ILE A C 1
ATOM 5272 O O . ILE A 1 687 ? -39.306 8.329 36.578 1.00 97.81 687 ILE A O 1
ATOM 5276 N N . ILE A 1 688 ? -38.614 6.465 37.595 1.00 98.31 688 ILE A N 1
ATOM 5277 C CA . ILE A 1 688 ? -39.791 6.368 38.468 1.00 98.31 688 ILE A CA 1
ATOM 5278 C C . ILE A 1 688 ? -39.565 7.197 39.740 1.00 98.31 688 ILE A C 1
ATOM 5280 O O . ILE A 1 688 ? -38.520 7.099 40.394 1.00 98.31 688 ILE A O 1
ATOM 5284 N N . THR A 1 689 ? -40.550 8.012 40.125 1.00 96.88 689 THR A N 1
ATOM 5285 C CA . THR A 1 689 ? -40.475 8.919 41.280 1.00 96.88 689 THR A CA 1
ATOM 5286 C C . THR A 1 689 ? -41.461 8.514 42.373 1.00 96.88 689 THR A C 1
ATOM 5288 O O . THR A 1 689 ? -42.657 8.788 42.310 1.00 96.88 689 THR A O 1
ATOM 5291 N N . VAL A 1 690 ? -40.945 7.884 43.429 1.00 97.50 690 VAL A N 1
ATOM 5292 C CA . VAL A 1 690 ? -41.744 7.301 44.514 1.00 97.50 690 VAL A CA 1
ATOM 5293 C C . VAL A 1 690 ? -41.711 8.161 45.777 1.00 97.50 690 VAL A C 1
ATOM 5295 O O . VAL A 1 690 ? -40.657 8.626 46.210 1.00 97.50 690 VAL A O 1
ATOM 5298 N N . HIS A 1 691 ? -42.872 8.335 46.412 1.00 96.62 691 HIS A N 1
ATOM 5299 C CA . HIS A 1 691 ? -43.009 9.057 47.682 1.00 96.62 691 HIS A CA 1
ATOM 5300 C C . HIS A 1 691 ? -43.137 8.079 48.852 1.00 96.62 691 HIS A C 1
ATOM 5302 O O . HIS A 1 691 ? -44.072 7.277 48.894 1.00 96.62 691 HIS A O 1
ATOM 5308 N N . LEU A 1 692 ? -42.239 8.170 49.834 1.00 95.94 692 LEU A N 1
ATOM 5309 C CA . LEU A 1 692 ? -42.346 7.429 51.089 1.00 95.94 692 LEU A CA 1
ATOM 5310 C C . LEU A 1 692 ? -43.140 8.242 52.123 1.00 95.94 692 LEU A C 1
ATOM 5312 O O . LEU A 1 692 ? -42.815 9.388 52.425 1.00 95.94 692 LEU A O 1
ATOM 5316 N N . ASP A 1 693 ? -44.154 7.611 52.723 1.00 94.94 693 ASP A N 1
ATOM 5317 C CA . ASP A 1 693 ? -45.091 8.188 53.709 1.00 94.94 693 ASP A CA 1
ATOM 5318 C C . ASP A 1 693 ? -44.452 8.506 55.094 1.00 94.94 693 ASP A C 1
ATOM 5320 O O . ASP A 1 693 ? -45.120 8.533 56.133 1.00 94.94 693 ASP A O 1
ATOM 5324 N N . GLU A 1 694 ? -43.152 8.804 55.135 1.00 93.25 694 GLU A N 1
ATOM 5325 C CA . GLU A 1 694 ? -42.382 9.193 56.321 1.00 93.25 694 GLU A CA 1
ATOM 5326 C C . GLU A 1 694 ? -41.538 10.465 56.089 1.00 93.25 694 GLU A C 1
ATOM 5328 O O . GLU A 1 694 ? -41.556 11.061 55.016 1.00 93.25 694 GLU A O 1
ATOM 5333 N N . ASN A 1 695 ? -40.829 10.926 57.121 1.00 90.19 695 ASN A N 1
ATOM 5334 C CA . ASN A 1 695 ? -39.876 12.038 57.026 1.00 90.19 695 ASN A CA 1
ATOM 5335 C C . ASN A 1 695 ? -38.471 11.510 56.686 1.00 90.19 695 ASN A C 1
ATOM 5337 O O . ASN A 1 695 ? -38.143 10.384 57.068 1.00 90.19 695 ASN A O 1
ATOM 5341 N N . HIS A 1 696 ? -37.631 12.318 56.030 1.00 87.44 696 HIS A N 1
ATOM 5342 C CA . HIS A 1 696 ? -36.286 11.890 55.624 1.00 87.44 696 HIS A CA 1
ATOM 5343 C C . HIS A 1 696 ? -35.437 11.451 56.841 1.00 87.44 696 HIS A C 1
ATOM 5345 O O . HIS A 1 696 ? -35.347 12.194 57.826 1.00 87.44 696 HIS A O 1
ATOM 5351 N N . PRO A 1 697 ? -34.794 10.264 56.818 1.00 82.81 697 PRO A N 1
ATOM 5352 C CA . PRO A 1 697 ? -34.120 9.713 57.996 1.00 82.81 697 PRO A CA 1
ATOM 5353 C C . PRO A 1 697 ? -32.802 10.410 58.373 1.00 82.81 697 PRO A C 1
ATOM 5355 O O . PRO A 1 697 ? -32.399 10.309 59.531 1.00 82.81 697 PRO A O 1
ATOM 5358 N N . ASN A 1 698 ? -32.138 11.099 57.430 1.00 78.50 698 ASN A N 1
ATOM 5359 C CA . ASN A 1 698 ? -30.784 11.670 57.571 1.00 78.50 698 ASN A CA 1
ATOM 5360 C C . ASN A 1 698 ? -29.782 10.627 58.114 1.00 78.50 698 ASN A C 1
ATOM 5362 O O . ASN A 1 698 ? -29.231 10.754 59.211 1.00 78.50 698 ASN A O 1
ATOM 5366 N N . THR A 1 699 ? -29.601 9.558 57.337 1.00 75.94 699 THR A N 1
ATOM 5367 C CA . THR A 1 699 ? -28.756 8.394 57.649 1.00 75.94 699 THR A CA 1
ATOM 5368 C C . THR A 1 699 ? -27.262 8.710 57.673 1.00 75.94 699 THR A C 1
ATOM 5370 O O . THR A 1 699 ? -26.510 8.026 58.373 1.00 75.94 699 THR A O 1
ATOM 5373 N N . SER A 1 700 ? -26.808 9.768 56.990 1.00 74.94 700 SER A N 1
ATOM 5374 C CA . SER A 1 700 ? -25.383 10.088 56.862 1.00 74.94 700 SER A CA 1
ATOM 5375 C C . SER A 1 700 ? -24.643 8.908 56.203 1.00 74.94 700 SER A C 1
ATOM 5377 O O . SER A 1 700 ? -24.935 8.530 55.068 1.00 74.94 700 SER A O 1
ATOM 5379 N N . ASN A 1 701 ? -23.729 8.265 56.928 1.00 71.44 701 ASN A N 1
ATOM 5380 C CA . ASN A 1 701 ? -22.973 7.114 56.430 1.00 71.44 701 ASN A CA 1
ATOM 5381 C C . ASN A 1 701 ? -23.519 5.770 56.955 1.00 71.44 701 ASN A C 1
ATOM 5383 O O . ASN A 1 701 ? -22.889 4.735 56.750 1.00 71.44 701 ASN A O 1
ATOM 5387 N N . ASP A 1 702 ? -24.667 5.757 57.645 1.00 76.88 702 ASP A N 1
ATOM 5388 C CA . ASP A 1 702 ? -25.341 4.515 58.044 1.00 76.88 702 ASP A CA 1
ATOM 5389 C C . ASP A 1 702 ? -26.203 3.963 56.900 1.00 76.88 702 ASP A C 1
ATOM 5391 O O . ASP A 1 702 ? -27.424 4.114 56.869 1.00 76.88 702 ASP A O 1
ATOM 5395 N N . VAL A 1 703 ? -25.535 3.291 55.962 1.00 73.38 703 VAL A N 1
ATOM 5396 C CA . VAL A 1 703 ? -26.163 2.546 54.861 1.00 73.38 703 VAL A CA 1
ATOM 5397 C C . VAL A 1 703 ? -27.212 1.549 55.372 1.00 73.38 703 VAL A C 1
ATOM 5399 O O . VAL A 1 703 ? -28.287 1.420 54.785 1.00 73.38 703 VAL A O 1
ATOM 5402 N N . SER A 1 704 ? -26.935 0.873 56.494 1.00 76.56 704 SER A N 1
ATOM 5403 C CA . SER A 1 704 ? -27.747 -0.252 56.973 1.00 76.56 704 SER A CA 1
ATOM 5404 C C . SER A 1 704 ? -29.181 0.151 57.323 1.00 76.56 704 SER A C 1
ATOM 5406 O O . SER A 1 704 ? -30.130 -0.559 56.988 1.00 76.56 704 SER A O 1
ATOM 5408 N N . SER A 1 705 ? -29.380 1.332 57.917 1.00 78.00 705 SER A N 1
ATOM 5409 C CA . SER A 1 705 ? -30.725 1.807 58.259 1.00 78.00 705 SER A CA 1
ATOM 5410 C C . SER A 1 705 ? -31.508 2.389 57.073 1.00 78.00 705 SER A C 1
ATOM 5412 O O . SER A 1 705 ? -32.706 2.659 57.223 1.00 78.00 705 SER A O 1
ATOM 5414 N N . PHE A 1 706 ? -30.900 2.508 55.883 1.00 84.69 706 PHE A N 1
ATOM 5415 C CA . PHE A 1 706 ? -31.588 2.908 54.650 1.00 84.69 706 PHE A CA 1
ATOM 5416 C C . PHE A 1 706 ? -32.123 1.721 53.823 1.00 84.69 706 PHE A C 1
ATOM 5418 O O . PHE A 1 706 ? -33.112 1.889 53.115 1.00 84.69 706 PHE A O 1
ATOM 5425 N N . LEU A 1 707 ? -31.574 0.505 53.956 1.00 84.94 707 LEU A N 1
ATOM 5426 C CA . LEU A 1 707 ? -31.939 -0.667 53.128 1.00 84.94 707 LEU A CA 1
ATOM 5427 C C . LEU A 1 707 ? -33.450 -0.973 53.095 1.00 84.94 707 LEU A C 1
ATOM 5429 O O . LEU A 1 707 ? -34.026 -1.235 52.040 1.00 84.94 707 LEU A O 1
ATOM 5433 N N . SER A 1 708 ? -34.132 -0.851 54.238 1.00 86.69 708 SER A N 1
ATOM 5434 C CA . SER A 1 708 ? -35.593 -1.044 54.328 1.00 86.69 708 SER A CA 1
ATOM 5435 C C . SER A 1 708 ? -36.420 -0.030 53.515 1.00 86.69 708 SER A C 1
ATOM 5437 O O . SER A 1 708 ? -37.560 -0.319 53.146 1.00 86.69 708 SER A O 1
ATOM 5439 N N . ARG A 1 709 ? -35.843 1.135 53.189 1.00 90.56 709 ARG A N 1
ATOM 5440 C CA . ARG A 1 709 ? -36.451 2.161 52.328 1.00 90.56 709 ARG A CA 1
ATOM 5441 C C . ARG A 1 709 ? -36.279 1.833 50.857 1.00 90.56 709 ARG A C 1
ATOM 5443 O O . ARG A 1 709 ? -37.220 2.053 50.111 1.00 90.56 709 ARG A O 1
ATOM 5450 N N . LEU A 1 710 ? -35.162 1.219 50.462 1.00 91.31 710 LEU A N 1
ATOM 5451 C CA . LEU A 1 710 ? -34.977 0.701 49.099 1.00 91.31 710 LEU A CA 1
ATOM 5452 C C . LEU A 1 710 ? -36.032 -0.368 48.788 1.00 91.31 710 LEU A C 1
ATOM 5454 O O . LEU A 1 710 ? -36.753 -0.251 47.803 1.00 91.31 710 LEU A O 1
ATOM 5458 N N . ASN A 1 711 ? -36.238 -1.312 49.715 1.00 90.81 711 ASN A N 1
ATOM 5459 C CA . ASN A 1 711 ? -37.308 -2.317 49.626 1.00 90.81 711 ASN A CA 1
ATOM 5460 C C . ASN A 1 711 ? -38.730 -1.723 49.655 1.00 90.81 711 ASN A C 1
ATOM 5462 O O . ASN A 1 711 ? -39.664 -2.355 49.172 1.00 90.81 711 ASN A O 1
ATOM 5466 N N . SER A 1 712 ? -38.911 -0.516 50.199 1.00 93.62 712 SER A N 1
ATOM 5467 C CA . SER A 1 712 ? -40.194 0.202 50.143 1.00 93.62 712 SER A CA 1
ATOM 5468 C C . SER A 1 712 ? -40.361 0.970 48.824 1.00 93.62 712 SER A C 1
ATOM 5470 O O . SER A 1 712 ? -41.455 1.012 48.273 1.00 93.62 712 SER A O 1
ATOM 5472 N N . ALA A 1 713 ? -39.276 1.544 48.299 1.00 95.69 713 ALA A N 1
ATOM 5473 C CA . ALA A 1 713 ? -39.236 2.308 47.058 1.00 95.69 713 ALA A CA 1
ATOM 5474 C C . ALA A 1 713 ? -39.424 1.416 45.822 1.00 95.69 713 ALA A C 1
ATOM 5476 O O . ALA A 1 713 ? -40.272 1.710 44.986 1.00 95.69 713 ALA A O 1
ATOM 5477 N N . ILE A 1 714 ? -38.712 0.287 45.738 1.00 95.62 714 ILE A N 1
ATOM 5478 C CA . ILE A 1 714 ? -38.848 -0.685 44.638 1.00 95.62 714 ILE A CA 1
ATOM 5479 C C . ILE A 1 714 ? -40.262 -1.287 44.573 1.00 95.62 714 ILE A C 1
ATOM 5481 O O . ILE A 1 714 ? -40.818 -1.476 43.494 1.00 95.62 714 ILE A O 1
ATOM 5485 N N . ALA A 1 715 ? -40.893 -1.489 45.735 1.00 95.44 715 ALA A N 1
ATOM 5486 C CA . ALA A 1 715 ? -42.257 -1.996 45.837 1.00 95.44 715 ALA A CA 1
ATOM 5487 C C . ALA A 1 715 ? -43.329 -0.971 45.428 1.00 95.44 715 ALA A C 1
ATOM 5489 O O . ALA A 1 715 ? -44.427 -1.377 45.058 1.00 95.44 715 ALA A O 1
ATOM 5490 N N . LEU A 1 716 ? -43.021 0.330 45.480 1.00 97.25 716 LEU A N 1
ATOM 5491 C CA . LEU A 1 716 ? -43.843 1.384 44.874 1.00 97.25 716 LEU A CA 1
ATOM 5492 C C . LEU A 1 716 ? -43.555 1.527 43.372 1.00 97.25 716 LEU A C 1
ATOM 5494 O O . LEU A 1 716 ? -44.469 1.813 42.607 1.00 97.25 716 LEU A O 1
ATOM 5498 N N . ALA A 1 717 ? -42.311 1.293 42.940 1.00 97.56 717 ALA A N 1
ATOM 5499 C CA . ALA A 1 717 ? -41.926 1.372 41.534 1.00 97.56 717 ALA A CA 1
ATOM 5500 C C . ALA A 1 717 ? -42.579 0.277 40.667 1.00 97.56 717 ALA A C 1
ATOM 5502 O O . ALA A 1 717 ? -42.918 0.543 39.519 1.00 97.56 717 ALA A O 1
ATOM 5503 N N . ASN A 1 718 ? -42.840 -0.913 41.225 1.00 97.25 718 ASN A N 1
ATOM 5504 C CA . ASN A 1 718 ? -43.530 -2.027 40.549 1.00 97.25 718 ASN A CA 1
ATOM 5505 C C . ASN A 1 718 ? -44.899 -1.634 39.937 1.00 97.25 718 ASN A C 1
ATOM 5507 O O . ASN A 1 718 ? -45.304 -2.227 38.944 1.00 97.25 718 ASN A O 1
ATOM 5511 N N . ASP A 1 719 ? -45.603 -0.619 40.456 1.00 96.56 719 ASP A N 1
ATOM 5512 C CA . ASP A 1 719 ? -46.859 -0.144 39.841 1.00 96.56 719 ASP A CA 1
ATOM 5513 C C . ASP A 1 719 ? -46.648 0.515 38.447 1.00 96.56 719 ASP A C 1
ATOM 5515 O O . ASP A 1 719 ? -47.628 0.758 37.735 1.00 96.56 719 ASP A O 1
ATOM 5519 N N . PHE A 1 720 ? -45.394 0.777 38.039 1.00 97.81 720 PHE A N 1
ATOM 5520 C CA . PHE A 1 720 ? -45.009 1.488 36.808 1.00 97.81 720 PHE A CA 1
ATOM 5521 C C . PHE A 1 720 ? -44.016 0.732 35.899 1.00 97.81 720 PHE A C 1
ATOM 5523 O O . PHE A 1 720 ? -43.719 1.216 34.808 1.00 97.81 720 PHE A O 1
ATOM 5530 N N . ILE A 1 721 ? -43.509 -0.436 36.305 1.00 97.62 721 ILE A N 1
ATOM 5531 C CA . ILE A 1 721 ? -42.594 -1.277 35.511 1.00 97.62 721 ILE A CA 1
ATOM 5532 C C . ILE A 1 721 ? -42.862 -2.761 35.791 1.00 97.62 721 ILE A C 1
ATOM 5534 O O . ILE A 1 721 ? -43.099 -3.135 36.939 1.00 97.62 721 ILE A O 1
ATOM 5538 N N . ASP A 1 722 ? -42.818 -3.596 34.749 1.00 97.25 722 ASP A N 1
ATOM 5539 C CA . ASP A 1 722 ? -42.826 -5.058 34.874 1.00 97.25 722 ASP A CA 1
ATOM 5540 C C . ASP A 1 722 ? -41.374 -5.552 34.873 1.00 97.25 722 ASP A C 1
ATOM 5542 O O . ASP A 1 722 ? -40.695 -5.562 33.843 1.00 97.25 722 ASP A O 1
ATOM 5546 N N . PHE A 1 723 ? -40.871 -5.945 36.042 1.00 97.31 723 PHE A N 1
ATOM 5547 C CA . PHE A 1 723 ? -39.490 -6.403 36.178 1.00 97.31 723 PHE A CA 1
ATOM 5548 C C . PHE A 1 723 ? -39.230 -7.743 35.473 1.00 97.31 723 PHE A C 1
ATOM 5550 O O . PHE A 1 723 ? -38.073 -8.078 35.218 1.00 97.31 723 PHE A O 1
ATOM 5557 N N . SER A 1 724 ? -40.271 -8.511 35.127 1.00 96.38 724 SER A N 1
ATOM 5558 C CA . SER A 1 724 ? -40.109 -9.804 34.455 1.00 96.38 724 SER A CA 1
ATOM 5559 C C . SER A 1 724 ? -39.729 -9.683 32.974 1.00 96.38 724 SER A C 1
ATOM 5561 O O . SER A 1 724 ? -39.208 -10.646 32.412 1.00 96.38 724 SER A O 1
ATOM 5563 N N . GLU A 1 725 ? -39.891 -8.506 32.353 1.00 96.81 725 GLU A N 1
ATOM 5564 C CA . GLU A 1 725 ? -39.414 -8.256 30.982 1.00 96.81 725 GLU A CA 1
ATOM 5565 C C . GLU A 1 725 ? -37.875 -8.252 30.870 1.00 96.81 725 GLU A C 1
ATOM 5567 O O . GLU A 1 725 ? -37.346 -8.428 29.771 1.00 96.81 725 GLU A O 1
ATOM 5572 N N . TYR A 1 726 ? -37.160 -8.115 31.995 1.00 97.12 726 TYR A N 1
ATOM 5573 C CA . TYR A 1 726 ? -35.697 -8.014 32.052 1.00 97.12 726 TYR A CA 1
ATOM 5574 C C . TYR A 1 726 ? -34.986 -9.326 32.435 1.00 97.12 726 TYR A C 1
ATOM 5576 O O . TYR A 1 726 ? -33.770 -9.392 32.315 1.00 97.12 726 TYR A O 1
ATOM 5584 N N . ASP A 1 727 ? -35.689 -10.393 32.843 1.00 96.12 727 ASP A N 1
ATOM 5585 C CA . ASP A 1 727 ? -35.082 -11.721 33.099 1.00 96.12 727 ASP A CA 1
ATOM 5586 C C . ASP A 1 727 ? -34.832 -12.453 31.769 1.00 96.12 727 ASP A C 1
ATOM 5588 O O . ASP A 1 727 ? -35.495 -13.431 31.404 1.00 96.12 727 ASP A O 1
ATOM 5592 N N . THR A 1 728 ? -33.887 -11.923 30.990 1.00 94.88 728 THR A N 1
ATOM 5593 C CA . THR A 1 728 ? -33.565 -12.384 29.635 1.00 94.88 728 THR A CA 1
ATOM 5594 C C . THR A 1 728 ? -33.088 -13.835 29.636 1.00 94.88 728 THR A C 1
ATOM 5596 O O . THR A 1 728 ? -33.443 -14.614 28.745 1.00 94.88 728 THR A O 1
ATOM 5599 N N . ASN A 1 729 ? -32.344 -14.236 30.670 1.00 94.31 729 ASN A N 1
ATOM 5600 C CA . ASN A 1 729 ? -31.814 -15.588 30.815 1.00 94.31 729 ASN A CA 1
ATOM 5601 C C . ASN A 1 729 ? -32.813 -16.582 31.461 1.00 94.31 729 ASN A C 1
ATOM 5603 O O . ASN A 1 729 ? -32.599 -17.796 31.385 1.00 94.31 729 ASN A O 1
ATOM 5607 N N . ASN A 1 730 ? -33.945 -16.089 31.985 1.00 94.31 730 ASN A N 1
ATOM 5608 C CA . ASN A 1 730 ? -35.051 -16.846 32.590 1.00 94.31 730 ASN A CA 1
ATOM 5609 C C . ASN A 1 730 ? -34.653 -17.625 33.872 1.00 94.31 730 ASN A C 1
ATOM 5611 O O . ASN A 1 730 ? -35.147 -18.738 34.108 1.00 94.31 730 ASN A O 1
ATOM 5615 N N . ASN A 1 731 ? -33.761 -17.076 34.713 1.00 93.31 731 ASN A N 1
ATOM 5616 C CA . ASN A 1 731 ? -33.364 -17.706 35.985 1.00 93.31 731 ASN A CA 1
ATOM 5617 C C . ASN A 1 731 ? -34.283 -17.370 37.177 1.00 93.31 731 ASN A C 1
ATOM 5619 O O . ASN A 1 731 ? -34.222 -18.075 38.189 1.00 93.31 731 ASN A O 1
ATOM 5623 N N . ASN A 1 732 ? -35.225 -16.431 37.029 1.00 94.19 732 ASN A N 1
ATOM 5624 C CA . ASN A 1 732 ? -36.076 -15.832 38.072 1.00 94.19 732 ASN A CA 1
ATOM 5625 C C . ASN A 1 732 ? -35.332 -14.839 38.998 1.00 94.19 732 ASN A C 1
ATOM 5627 O O . ASN A 1 732 ? -35.761 -14.607 40.133 1.00 94.19 732 ASN A O 1
ATOM 5631 N N . ALA A 1 733 ? -34.234 -14.235 38.538 1.00 93.50 733 ALA A N 1
ATOM 5632 C CA . ALA A 1 733 ? -33.547 -13.131 39.210 1.00 93.50 733 ALA A CA 1
ATOM 5633 C C . ALA A 1 733 ? -32.806 -12.245 38.199 1.00 93.50 733 ALA A C 1
ATOM 5635 O O . ALA A 1 733 ? -32.250 -12.758 37.235 1.00 93.50 733 ALA A O 1
ATOM 5636 N N . ILE A 1 734 ? -32.788 -10.939 38.459 1.00 95.62 734 ILE A N 1
ATOM 5637 C CA . ILE A 1 734 ? -32.168 -9.926 37.598 1.00 95.62 734 ILE A CA 1
ATOM 5638 C C . ILE A 1 734 ? -30.695 -9.746 37.970 1.00 95.62 734 ILE A C 1
ATOM 5640 O O . ILE A 1 734 ? -30.385 -9.400 39.118 1.00 95.62 734 ILE A O 1
ATOM 5644 N N . ALA A 1 735 ? -29.816 -9.956 36.991 1.00 93.75 735 ALA A N 1
ATOM 5645 C CA . ALA A 1 735 ? -28.381 -9.705 37.089 1.00 93.75 735 ALA A CA 1
ATOM 5646 C C . ALA A 1 735 ? -27.997 -8.269 36.664 1.00 93.75 735 ALA A C 1
ATOM 5648 O O . ALA A 1 735 ? -28.781 -7.549 36.037 1.00 93.75 735 ALA A O 1
ATOM 5649 N N . SER A 1 736 ? -26.778 -7.842 37.012 1.00 90.19 736 SER A N 1
ATOM 5650 C CA . SER A 1 736 ? -26.218 -6.528 36.660 1.00 90.19 736 SER A CA 1
ATOM 5651 C C . SER A 1 736 ? -26.068 -6.293 35.151 1.00 90.19 736 SER A C 1
ATOM 5653 O O . SER A 1 736 ? -26.093 -5.143 34.722 1.00 90.19 736 SER A O 1
ATOM 5655 N N . ASP A 1 737 ? -25.975 -7.353 34.343 1.00 92.50 737 ASP A N 1
ATOM 5656 C CA . ASP A 1 737 ? -25.935 -7.315 32.876 1.00 92.50 737 ASP A CA 1
ATOM 5657 C C . ASP A 1 737 ? -27.326 -7.368 32.207 1.00 92.50 737 ASP A C 1
ATOM 5659 O O . ASP A 1 737 ? -27.418 -7.353 30.979 1.00 92.50 737 ASP A O 1
ATOM 5663 N N . GLU A 1 738 ? -28.411 -7.365 32.993 1.00 95.81 738 GLU A N 1
ATOM 5664 C CA . GLU A 1 738 ? -29.796 -7.399 32.498 1.00 95.81 738 GLU A CA 1
ATOM 5665 C C . GLU A 1 738 ? -30.586 -6.106 32.765 1.00 95.81 738 GLU A C 1
ATOM 5667 O O . GLU A 1 738 ? -31.256 -5.592 31.866 1.00 95.81 738 GLU A O 1
ATOM 5672 N N . LEU A 1 739 ? -30.506 -5.561 33.985 1.00 97.06 739 LEU A N 1
ATOM 5673 C CA . LEU A 1 739 ? -31.097 -4.268 34.353 1.00 97.06 739 LEU A CA 1
ATOM 5674 C C . LEU A 1 739 ? -30.359 -3.676 35.559 1.00 97.06 739 LEU A C 1
ATOM 5676 O O . LEU A 1 739 ? -30.434 -4.204 36.671 1.00 97.06 739 LEU A O 1
ATOM 5680 N N . GLN A 1 740 ? -29.716 -2.522 35.372 1.00 97.19 740 GLN A N 1
ATOM 5681 C CA . GLN A 1 740 ? -29.056 -1.811 36.464 1.00 97.19 740 GLN A CA 1
ATOM 5682 C C . GLN A 1 740 ? -30.050 -0.922 37.225 1.00 97.19 740 GLN A C 1
ATOM 5684 O O . GLN A 1 740 ? -30.667 -0.019 36.662 1.00 97.19 740 GLN A O 1
ATOM 5689 N N . ILE A 1 741 ? -30.170 -1.124 38.539 1.00 96.88 741 ILE A N 1
ATOM 5690 C CA . ILE A 1 741 ? -31.006 -0.281 39.408 1.00 96.88 741 ILE A CA 1
ATOM 5691 C C . ILE A 1 741 ? -30.144 0.807 40.066 1.00 96.88 741 ILE A C 1
ATOM 5693 O O . ILE A 1 741 ? -29.115 0.517 40.685 1.00 96.88 741 ILE A O 1
ATOM 5697 N N . MET A 1 742 ? -30.573 2.063 39.938 1.00 96.56 742 MET A N 1
ATOM 5698 C CA . MET A 1 742 ? -29.952 3.252 40.526 1.00 96.56 742 MET A CA 1
ATOM 5699 C C . MET A 1 742 ? -30.963 3.968 41.427 1.00 96.56 742 MET A C 1
ATOM 5701 O O . MET A 1 742 ? -31.959 4.506 40.956 1.00 96.56 742 MET A O 1
ATOM 5705 N N . TYR A 1 743 ? -30.700 4.043 42.727 1.00 95.19 743 TYR A N 1
ATOM 5706 C CA . TYR A 1 743 ? -31.510 4.828 43.657 1.00 95.19 743 TYR A CA 1
ATOM 5707 C C . TYR A 1 743 ? -30.936 6.230 43.840 1.00 95.19 743 TYR A C 1
ATOM 5709 O O . TYR A 1 743 ? -29.736 6.405 44.058 1.00 95.19 743 TYR A O 1
ATOM 5717 N N . LEU A 1 744 ? -31.814 7.228 43.838 1.00 93.62 744 LEU A N 1
ATOM 5718 C CA . LEU A 1 744 ? -31.477 8.616 44.128 1.00 93.62 744 LEU A CA 1
ATOM 5719 C C . LEU A 1 744 ? -32.352 9.127 45.279 1.00 93.62 744 LEU A C 1
ATOM 5721 O O . LEU A 1 744 ? -33.560 8.894 45.286 1.00 93.62 744 LEU A O 1
ATOM 5725 N N . VAL A 1 745 ? -31.760 9.837 46.240 1.00 91.44 745 VAL A N 1
ATOM 5726 C CA . VAL A 1 745 ? -32.440 10.279 47.471 1.00 91.44 745 VAL A CA 1
ATOM 5727 C C . VAL A 1 745 ? -32.558 11.801 47.534 1.00 91.44 745 VAL A C 1
ATOM 5729 O O . VAL A 1 745 ? -31.545 12.506 47.492 1.00 91.44 745 VAL A O 1
ATOM 5732 N N . ALA A 1 746 ? -33.790 12.300 47.671 1.00 88.12 746 ALA A N 1
ATOM 5733 C CA . ALA A 1 746 ? -34.071 13.714 47.904 1.00 88.12 746 ALA A CA 1
ATOM 5734 C C . ALA A 1 746 ? -33.761 14.127 49.350 1.00 88.12 746 ALA A C 1
ATOM 5736 O O . ALA A 1 746 ? -34.148 13.450 50.301 1.00 88.12 746 ALA A O 1
ATOM 5737 N N . GLY A 1 747 ? -33.137 15.293 49.518 1.00 75.88 747 GLY A N 1
ATOM 5738 C CA . GLY A 1 747 ? -32.930 15.905 50.835 1.00 75.88 747 GLY A CA 1
ATOM 5739 C C . GLY A 1 747 ? -31.873 17.010 50.902 1.00 75.88 747 GLY A C 1
ATOM 5740 O O . GLY A 1 747 ? -31.557 17.508 51.984 1.00 75.88 747 GLY A O 1
ATOM 5741 N N . GLY A 1 748 ? -31.274 17.375 49.764 1.00 67.50 748 GLY A N 1
ATOM 5742 C CA . GLY A 1 748 ? -29.954 18.003 49.741 1.00 67.50 748 GLY A CA 1
ATOM 5743 C C . GLY A 1 748 ? -28.834 17.038 50.154 1.00 67.50 748 GLY A C 1
ATOM 5744 O O . GLY A 1 748 ? -27.730 17.488 50.453 1.00 67.50 748 GLY A O 1
ATOM 5745 N N . GLU A 1 749 ? -29.120 15.731 50.197 1.00 71.00 749 GLU A N 1
ATOM 5746 C CA . GLU A 1 749 ? -28.214 14.696 50.688 1.00 71.00 749 GLU A CA 1
ATOM 5747 C C . GLU A 1 749 ? -26.947 14.646 49.818 1.00 71.00 749 GLU A C 1
ATOM 5749 O O . GLU A 1 749 ? -27.004 14.343 48.626 1.00 71.00 749 GLU A O 1
ATOM 5754 N N . SER A 1 750 ? -25.783 14.940 50.400 1.00 75.56 750 SER A N 1
ATOM 5755 C CA . SER A 1 750 ? -24.507 14.784 49.703 1.00 75.56 750 SER A CA 1
ATOM 5756 C C . SER A 1 750 ? -24.148 13.310 49.494 1.00 75.56 750 SER A C 1
ATOM 5758 O O . SER A 1 750 ? -23.939 12.574 50.463 1.00 75.56 750 SER A O 1
ATOM 5760 N N . ALA A 1 751 ? -23.955 12.924 48.230 1.00 72.62 751 ALA A N 1
ATOM 5761 C CA . ALA A 1 751 ? -23.328 11.677 47.790 1.00 72.62 751 ALA A CA 1
ATOM 5762 C C . ALA A 1 751 ? -21.948 11.442 48.442 1.00 72.62 751 ALA A C 1
ATOM 5764 O O . ALA A 1 751 ? -21.504 10.310 48.596 1.00 72.62 751 ALA A O 1
ATOM 5765 N N . THR A 1 752 ? -21.280 12.512 48.888 1.00 71.81 752 THR A N 1
ATOM 5766 C CA . THR A 1 752 ? -19.959 12.469 49.535 1.00 71.81 752 THR A CA 1
ATOM 5767 C C . THR A 1 752 ? -20.012 12.171 51.046 1.00 71.81 752 THR A C 1
ATOM 5769 O O . THR A 1 752 ? -19.044 12.453 51.754 1.00 71.81 752 THR A O 1
ATOM 5772 N N . GLY A 1 753 ? -21.152 11.716 51.586 1.00 65.75 753 GLY A N 1
ATOM 5773 C CA . GLY A 1 753 ? -21.294 11.329 53.000 1.00 65.75 753 GLY A CA 1
ATOM 5774 C C . GLY A 1 753 ? -21.254 12.479 54.024 1.00 65.75 753 GLY A C 1
ATOM 5775 O O . GLY A 1 753 ? -20.948 12.275 55.200 1.00 65.75 753 GLY A O 1
ATOM 5776 N N . THR A 1 754 ? -21.519 13.723 53.611 1.00 69.00 754 THR A N 1
ATOM 5777 C CA . THR A 1 754 ? -21.519 14.894 54.510 1.00 69.00 754 THR A CA 1
ATOM 5778 C C . THR A 1 754 ? -22.941 15.290 54.910 1.00 69.00 754 THR A C 1
ATOM 5780 O O . THR A 1 754 ? -23.588 15.989 54.143 1.00 69.00 754 THR A O 1
ATOM 5783 N N . SER A 1 755 ? -23.405 14.884 56.102 1.00 65.50 755 SER A N 1
ATOM 5784 C CA . SER A 1 755 ? -24.790 15.086 56.597 1.00 65.50 755 SER A CA 1
ATOM 5785 C C . SER A 1 755 ? -25.360 16.519 56.415 1.00 65.50 755 SER A C 1
ATOM 5787 O O . SER A 1 755 ? -24.695 17.477 56.834 1.00 65.50 755 SER A O 1
ATOM 5789 N N . PRO A 1 756 ? -26.603 16.688 55.901 1.00 67.38 756 PRO A N 1
ATOM 5790 C CA . PRO A 1 756 ? -27.451 15.663 55.274 1.00 67.38 756 PRO A CA 1
ATOM 5791 C C . PRO A 1 756 ? -26.745 15.037 54.068 1.00 67.38 756 PRO A C 1
ATOM 5793 O O . PRO A 1 756 ? -26.210 15.730 53.207 1.00 67.38 756 PRO A O 1
ATOM 5796 N N . GLY A 1 757 ? -26.675 13.714 54.049 1.00 70.19 757 GLY A N 1
ATOM 5797 C CA . GLY A 1 757 ? -25.825 12.946 53.158 1.00 70.19 757 GLY A CA 1
ATOM 5798 C C . GLY A 1 757 ? -26.215 11.483 53.168 1.00 70.19 757 GLY A C 1
ATOM 5799 O O . GLY A 1 757 ? -26.458 10.912 54.224 1.00 70.19 757 GLY A O 1
ATOM 5800 N N . GLN A 1 758 ? -26.213 10.888 51.985 1.00 78.19 758 GLN A N 1
ATOM 5801 C CA . GLN A 1 758 ? -26.330 9.457 51.796 1.00 78.19 758 GLN A CA 1
ATOM 5802 C C . GLN A 1 758 ? -25.085 9.062 51.015 1.00 78.19 758 GLN A C 1
ATOM 5804 O O . GLN A 1 758 ? -24.965 9.401 49.836 1.00 78.19 758 GLN A O 1
ATOM 5809 N N . TRP A 1 759 ? -24.133 8.427 51.707 1.00 81.25 759 TRP A N 1
ATOM 5810 C CA . TRP A 1 759 ? -22.870 7.974 51.117 1.00 81.25 759 TRP A CA 1
ATOM 5811 C C . TRP A 1 759 ? -23.160 7.167 49.846 1.00 81.25 759 TRP A C 1
ATOM 5813 O O . TRP A 1 759 ? -23.925 6.196 49.907 1.00 81.25 759 TRP A O 1
ATOM 5823 N N . ALA A 1 760 ? -22.579 7.592 48.721 1.00 87.88 760 ALA A N 1
ATOM 5824 C CA . ALA A 1 760 ? -22.718 6.924 47.436 1.00 87.88 760 ALA A CA 1
ATOM 5825 C C . ALA A 1 760 ? -22.015 5.564 47.462 1.00 87.88 760 ALA A C 1
ATOM 5827 O O . ALA A 1 760 ? -20.864 5.489 47.878 1.00 87.88 760 ALA A O 1
ATOM 5828 N N . HIS A 1 761 ? -22.730 4.498 47.110 1.00 87.19 761 HIS A N 1
ATOM 5829 C CA . HIS A 1 761 ? -22.176 3.144 47.087 1.00 87.19 761 HIS A CA 1
ATOM 5830 C C . HIS A 1 761 ? -22.928 2.243 46.105 1.00 87.19 761 HIS A C 1
ATOM 5832 O O . HIS A 1 761 ? -24.146 2.380 45.935 1.00 87.19 761 HIS A O 1
ATOM 5838 N N . ALA A 1 762 ? -22.225 1.260 45.551 1.00 91.94 762 ALA A N 1
ATOM 5839 C CA . ALA A 1 762 ? -22.820 0.023 45.056 1.00 91.94 762 ALA A CA 1
ATOM 5840 C C . ALA A 1 762 ? -22.920 -1.047 46.156 1.00 91.94 762 ALA A C 1
ATOM 5842 O O . ALA A 1 762 ? -22.057 -1.127 47.030 1.00 91.94 762 ALA A O 1
ATOM 5843 N N . TRP A 1 763 ? -23.960 -1.885 46.114 1.00 89.69 763 TRP A N 1
ATOM 5844 C CA . TRP A 1 763 ? -24.061 -3.096 46.940 1.00 89.69 763 TRP A CA 1
ATOM 5845 C C . TRP A 1 763 ? -25.111 -4.080 46.386 1.00 89.69 763 TRP A C 1
ATOM 5847 O O . TRP A 1 763 ? -25.798 -3.792 45.407 1.00 89.69 763 TRP A O 1
ATOM 5857 N N . CYS A 1 764 ? -25.275 -5.233 47.037 1.00 88.56 764 CYS A N 1
ATOM 5858 C CA . CYS A 1 764 ? -26.290 -6.239 46.720 1.00 88.56 764 CYS A CA 1
ATOM 5859 C C . CYS A 1 764 ? -27.040 -6.695 47.987 1.00 88.56 764 CYS A C 1
ATOM 5861 O O . CYS A 1 764 ? -26.526 -6.639 49.106 1.00 88.56 764 CYS A O 1
ATOM 5863 N N . MET A 1 765 ? -28.274 -7.167 47.835 1.00 85.06 765 MET A N 1
ATOM 5864 C CA . MET A 1 765 ? -29.082 -7.724 48.920 1.00 85.06 765 MET A CA 1
ATOM 5865 C C . MET A 1 765 ? -28.913 -9.244 49.008 1.00 85.06 765 MET A C 1
ATOM 5867 O O . MET A 1 765 ? -28.954 -9.969 48.011 1.00 85.06 765 MET A O 1
ATOM 5871 N N . TYR A 1 766 ? -28.732 -9.753 50.226 1.00 74.12 766 TYR A N 1
ATOM 5872 C CA . TYR A 1 766 ? -28.573 -11.185 50.475 1.00 74.12 766 TYR A CA 1
ATOM 5873 C C . TYR A 1 766 ? -29.935 -11.859 50.682 1.00 74.12 766 TYR A C 1
ATOM 5875 O O . TYR A 1 766 ? -30.752 -11.383 51.464 1.00 74.12 766 TYR A O 1
ATOM 5883 N N . GLY A 1 767 ? -30.149 -13.039 50.090 1.00 53.72 767 GLY A N 1
ATOM 5884 C CA . GLY A 1 767 ? -31.284 -13.918 50.424 1.00 53.72 767 GLY A CA 1
ATOM 5885 C C . GLY A 1 767 ? -31.166 -14.516 51.836 1.00 53.72 767 GLY A C 1
ATOM 5886 O O . GLY A 1 767 ? -30.830 -15.692 51.988 1.00 53.72 767 GLY A O 1
ATOM 5887 N N . GLY A 1 768 ? -31.346 -13.688 52.868 1.00 52.84 768 GLY A N 1
ATOM 5888 C CA . GLY A 1 768 ? -31.025 -13.990 54.263 1.00 52.84 768 GLY A CA 1
ATOM 5889 C C . GLY A 1 768 ? -31.711 -13.055 55.267 1.00 52.84 768 GLY A C 1
ATOM 5890 O O . GLY A 1 768 ? -32.928 -12.965 55.308 1.00 52.84 768 GLY A O 1
ATOM 5891 N N . ASN A 1 769 ? -30.949 -12.393 56.147 1.00 43.88 769 ASN A N 1
ATOM 5892 C CA . ASN A 1 769 ? -31.541 -11.547 57.204 1.00 43.88 769 ASN A CA 1
ATOM 5893 C C . ASN A 1 769 ? -32.245 -10.281 56.673 1.00 43.88 769 ASN A C 1
ATOM 5895 O O . ASN A 1 769 ? -33.026 -9.678 57.407 1.00 43.88 769 ASN A O 1
ATOM 5899 N N . GLU A 1 770 ? -31.944 -9.883 55.438 1.00 58.84 770 GLU A N 1
ATOM 5900 C CA . GLU A 1 770 ? -32.463 -8.703 54.742 1.00 58.84 770 GLU A CA 1
ATOM 5901 C C . GLU A 1 770 ? -32.814 -9.136 53.309 1.00 58.84 770 GLU A C 1
ATOM 5903 O O . GLU A 1 770 ? -32.106 -8.807 52.364 1.00 58.84 770 GLU A O 1
ATOM 5908 N N . ASP A 1 771 ? -33.852 -9.978 53.191 1.00 70.56 771 ASP A N 1
ATOM 5909 C CA . ASP A 1 771 ? -34.244 -10.663 51.951 1.00 70.56 771 ASP A CA 1
ATOM 5910 C C . ASP A 1 771 ? -34.289 -9.726 50.727 1.00 70.56 771 ASP A C 1
ATOM 5912 O O . ASP A 1 771 ? -34.984 -8.703 50.730 1.00 70.56 771 ASP A O 1
ATOM 5916 N N . ALA A 1 772 ? -33.593 -10.134 49.660 1.00 84.00 772 ALA A N 1
ATOM 5917 C CA . ALA A 1 772 ? -33.652 -9.494 48.349 1.00 84.00 772 ALA A CA 1
ATOM 5918 C C . ALA A 1 772 ? -35.106 -9.479 47.823 1.00 84.00 772 ALA A C 1
ATOM 5920 O O . ALA A 1 772 ? -35.758 -10.533 47.791 1.00 84.00 772 ALA A O 1
ATOM 5921 N N . PRO A 1 773 ? -35.650 -8.313 47.429 1.00 89.81 773 PRO A N 1
ATOM 5922 C CA . PRO A 1 773 ? -37.060 -8.178 47.094 1.00 89.81 773 PRO A CA 1
ATOM 5923 C C . PRO A 1 773 ? -37.403 -8.969 45.827 1.00 89.81 773 PRO A C 1
ATOM 5925 O O . PRO A 1 773 ? -36.566 -9.198 44.954 1.00 89.81 773 PRO A O 1
ATOM 5928 N N . THR A 1 774 ? -38.650 -9.431 45.743 1.00 92.25 774 THR A N 1
ATOM 5929 C CA . THR A 1 774 ? -39.149 -10.234 44.620 1.00 92.25 774 THR A CA 1
ATOM 5930 C C . THR A 1 774 ? -40.387 -9.564 44.043 1.00 92.25 774 THR A C 1
ATOM 5932 O O . THR A 1 774 ? -41.409 -9.477 44.726 1.00 92.25 774 THR A O 1
ATOM 5935 N N . HIS A 1 775 ? -40.282 -9.108 42.798 1.00 94.50 775 HIS A N 1
ATOM 5936 C CA . HIS A 1 775 ? -41.299 -8.346 42.076 1.00 94.50 775 HIS A CA 1
ATOM 5937 C C . HIS A 1 775 ? -41.552 -9.004 40.718 1.00 94.50 775 HIS A C 1
ATOM 5939 O O . HIS A 1 775 ? -40.645 -9.595 40.146 1.00 94.50 775 HIS A O 1
ATOM 5945 N N . ASP A 1 776 ? -42.813 -9.051 40.286 1.00 95.94 776 ASP A N 1
ATOM 5946 C CA . ASP A 1 776 ? -43.301 -9.715 39.055 1.00 95.94 776 ASP A CA 1
ATOM 5947 C C . ASP A 1 776 ? -42.918 -11.201 38.853 1.00 95.94 776 ASP A C 1
ATOM 5949 O O . ASP A 1 776 ? -43.267 -11.829 37.856 1.00 95.94 776 ASP A O 1
ATOM 5953 N N . GLY A 1 777 ? -42.291 -11.817 39.859 1.00 92.94 777 GLY A N 1
ATOM 5954 C CA . GLY A 1 777 ? -41.796 -13.196 39.845 1.00 92.94 777 GLY A CA 1
ATOM 5955 C C . GLY A 1 777 ? -40.269 -13.313 39.873 1.00 92.94 777 GLY A C 1
ATOM 5956 O O . GLY A 1 777 ? -39.774 -14.410 40.124 1.00 92.94 777 GLY A O 1
ATOM 5957 N N . VAL A 1 778 ? -39.542 -12.206 39.691 1.00 95.06 778 VAL A N 1
ATOM 5958 C CA . VAL A 1 778 ? -38.075 -12.151 39.648 1.00 95.06 778 VAL A CA 1
ATOM 5959 C C . VAL A 1 778 ? -37.491 -11.554 40.933 1.00 95.06 778 VAL A C 1
ATOM 5961 O O . VAL A 1 778 ? -38.066 -10.652 41.544 1.00 95.06 778 VAL A O 1
ATOM 5964 N N . SER A 1 779 ? -36.345 -12.071 41.378 1.00 94.00 779 SER A N 1
ATOM 5965 C CA . SER A 1 779 ? -35.588 -11.530 42.514 1.00 94.00 779 SER A CA 1
ATOM 5966 C C . SER A 1 779 ? -34.669 -10.395 42.052 1.00 94.00 779 SER A C 1
ATOM 5968 O O . SER A 1 779 ? -33.855 -10.583 41.152 1.00 94.00 779 SER A O 1
ATOM 5970 N N . LEU A 1 780 ? -34.790 -9.220 42.669 1.00 93.25 780 LEU A N 1
ATOM 5971 C CA . LEU A 1 780 ? -34.018 -8.028 42.314 1.00 93.25 780 LEU A CA 1
ATOM 5972 C C . LEU A 1 780 ? -32.827 -7.845 43.255 1.00 93.25 780 LEU A C 1
ATOM 5974 O O . LEU A 1 780 ? -32.935 -8.123 44.450 1.00 93.25 780 LEU A O 1
ATOM 5978 N N . MET A 1 781 ? -31.721 -7.307 42.731 1.00 91.12 781 MET A N 1
ATOM 5979 C CA . MET A 1 781 ? -30.544 -6.909 43.521 1.00 91.12 781 MET A CA 1
ATOM 5980 C C . MET A 1 781 ? -29.959 -8.060 44.366 1.00 91.12 781 MET A C 1
ATOM 5982 O O . MET A 1 781 ? -29.526 -7.847 45.495 1.00 91.12 781 MET A O 1
ATOM 5986 N N . ASN A 1 782 ? -30.006 -9.297 43.868 1.00 90.56 782 ASN A N 1
ATOM 5987 C CA . ASN A 1 782 ? -29.660 -10.486 44.643 1.00 90.56 782 ASN A CA 1
ATOM 5988 C C . ASN A 1 782 ? -28.176 -10.865 44.491 1.00 90.56 782 ASN A C 1
ATOM 5990 O O . ASN A 1 782 ? -27.755 -11.305 43.420 1.00 90.56 782 ASN A O 1
ATOM 5994 N N . CYS A 1 783 ? -27.413 -10.815 45.590 1.00 89.00 783 CYS A N 1
ATOM 5995 C CA . CYS A 1 783 ? -25.986 -11.174 45.622 1.00 89.00 783 CYS A CA 1
ATOM 5996 C C . CYS A 1 783 ? -25.662 -12.575 45.066 1.00 89.00 783 CYS A C 1
ATOM 5998 O O . CYS A 1 783 ? -24.532 -12.837 44.667 1.00 89.00 783 CYS A O 1
ATOM 6000 N N . TYR A 1 784 ? -26.615 -13.516 45.094 1.00 88.69 784 TYR A N 1
ATOM 6001 C CA . TYR A 1 784 ? -26.409 -14.884 44.601 1.00 88.69 784 TYR A CA 1
ATOM 6002 C C . TYR A 1 784 ? -26.705 -15.055 43.102 1.00 88.69 784 TYR A C 1
ATOM 6004 O O . TYR A 1 784 ? -26.502 -16.149 42.577 1.00 88.69 784 TYR A O 1
ATOM 6012 N N . ALA A 1 785 ? -27.178 -13.999 42.436 1.00 88.94 785 ALA A N 1
ATOM 6013 C CA . ALA A 1 785 ? -27.509 -13.951 41.012 1.00 88.94 785 ALA A CA 1
ATOM 6014 C C . ALA A 1 785 ? -26.834 -12.762 40.292 1.00 88.94 785 ALA A C 1
ATOM 6016 O O . ALA A 1 785 ? -27.302 -12.338 39.246 1.00 88.94 785 ALA A O 1
ATOM 6017 N N . ASN A 1 786 ? -25.760 -12.208 40.871 1.00 90.44 786 ASN A N 1
ATOM 6018 C CA . ASN A 1 786 ? -25.060 -11.008 40.388 1.00 90.44 786 ASN A CA 1
ATOM 6019 C C . ASN A 1 786 ? -25.940 -9.748 40.253 1.00 90.44 786 ASN A C 1
ATOM 6021 O O . ASN A 1 786 ? -25.636 -8.844 39.483 1.00 90.44 786 ASN A O 1
ATOM 6025 N N . GLY A 1 787 ? -27.049 -9.672 40.995 1.00 90.94 787 GLY A N 1
ATOM 6026 C CA . GLY A 1 787 ? -27.895 -8.484 41.022 1.00 90.94 787 GLY A CA 1
ATOM 6027 C C . GLY A 1 787 ? -27.328 -7.434 41.976 1.00 90.94 787 GLY A C 1
ATOM 6028 O O . GLY A 1 787 ? -27.365 -7.626 43.191 1.00 90.94 787 GLY A O 1
ATOM 6029 N N . ASN A 1 788 ? -26.883 -6.301 41.437 1.00 92.44 788 ASN A N 1
ATOM 6030 C CA . ASN A 1 788 ? -26.347 -5.168 42.195 1.00 92.44 788 ASN A CA 1
ATOM 6031 C C . ASN A 1 788 ? -27.265 -3.934 42.081 1.00 92.44 788 ASN A C 1
ATOM 6033 O O . ASN A 1 788 ? -27.978 -3.750 41.094 1.00 92.44 788 ASN A O 1
ATOM 6037 N N . TYR A 1 789 ? -27.213 -3.038 43.067 1.00 93.81 789 TYR A N 1
ATOM 6038 C CA . TYR A 1 789 ? -27.780 -1.690 42.984 1.00 93.81 789 TYR A CA 1
ATOM 6039 C C . TYR A 1 789 ? -26.707 -0.636 43.262 1.00 93.81 789 TYR A C 1
ATOM 6041 O O . TYR A 1 789 ? -25.719 -0.912 43.939 1.00 93.81 789 TYR A O 1
ATOM 6049 N N . SER A 1 790 ? -26.943 0.591 42.801 1.00 94.44 790 SER A N 1
ATOM 6050 C CA . SER A 1 790 ? -26.219 1.788 43.250 1.00 94.44 790 SER A CA 1
ATOM 6051 C C . SER A 1 790 ? -27.170 2.743 43.978 1.00 94.44 790 SER A C 1
ATOM 6053 O O . SER A 1 790 ? -28.356 2.809 43.653 1.00 94.44 790 SER A O 1
ATOM 6055 N N . LEU A 1 791 ? -26.691 3.448 45.005 1.00 91.56 791 LEU A N 1
ATOM 6056 C CA . LEU A 1 791 ? -27.478 4.394 45.807 1.00 91.56 791 LEU A CA 1
ATOM 6057 C C . LEU A 1 791 ? -26.720 5.712 45.963 1.00 91.56 791 LEU A C 1
ATOM 6059 O O . LEU A 1 791 ? -25.560 5.708 46.359 1.00 91.56 791 LEU A O 1
ATOM 6063 N N . PHE A 1 792 ? -27.395 6.837 45.715 1.00 90.50 792 PHE A N 1
ATOM 6064 C CA . PHE A 1 792 ? -26.812 8.179 45.740 1.00 90.50 792 PHE A CA 1
ATOM 6065 C C . PHE A 1 792 ? -27.688 9.193 46.49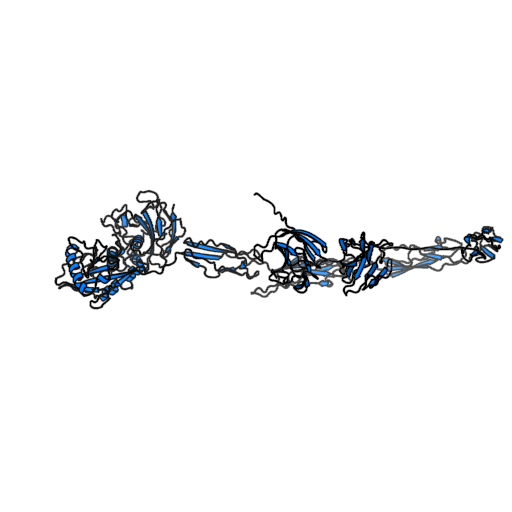2 1.00 90.50 792 PHE A C 1
ATOM 6067 O O . PHE A 1 792 ? -28.905 9.247 46.305 1.00 90.50 792 PHE A O 1
ATOM 6074 N N . GLY A 1 793 ? -27.063 10.083 47.266 1.00 88.56 793 GLY A N 1
ATOM 6075 C CA . GLY A 1 793 ? -27.670 11.372 47.615 1.00 88.56 793 GLY A CA 1
ATOM 6076 C C . GLY A 1 793 ? -27.694 12.325 46.409 1.00 88.56 793 GLY A C 1
ATOM 6077 O O . GLY A 1 793 ? -26.798 12.280 45.564 1.00 88.56 793 GLY A O 1
ATOM 6078 N N . GLU A 1 794 ? -28.702 13.198 46.299 1.00 87.50 794 GLU A N 1
ATOM 6079 C CA . GLU A 1 794 ? -28.870 14.054 45.111 1.00 87.50 794 GLU A CA 1
ATOM 6080 C C . GLU A 1 794 ? -27.736 15.080 44.872 1.00 87.50 794 GLU A C 1
ATOM 6082 O O . GLU A 1 794 ? -27.624 15.593 43.756 1.00 87.50 794 GLU A O 1
ATOM 6087 N N . LYS A 1 795 ? -26.898 15.402 45.875 1.00 87.88 795 LYS A N 1
ATOM 6088 C CA . LYS A 1 795 ? -25.908 16.501 45.822 1.00 87.88 795 LYS A CA 1
ATOM 6089 C C . LYS A 1 795 ? -24.440 16.065 45.826 1.00 87.88 795 LYS A C 1
ATOM 6091 O O . LYS A 1 795 ? -24.059 15.047 46.389 1.00 87.88 795 LYS A O 1
ATOM 6096 N N . HIS A 1 796 ? -23.591 16.926 45.270 1.00 86.00 796 HIS A N 1
ATOM 6097 C CA . HIS A 1 796 ? -22.158 17.015 45.543 1.00 86.00 796 HIS A CA 1
ATOM 6098 C C . HIS A 1 796 ? -21.897 18.448 46.041 1.00 86.00 796 HIS A C 1
ATOM 6100 O O . HIS A 1 796 ? -21.816 19.411 45.275 1.00 86.00 796 HIS A O 1
ATOM 6106 N N . GLY A 1 797 ? -21.809 18.617 47.362 1.00 82.06 797 GLY A N 1
ATOM 6107 C CA . GLY A 1 797 ? -21.638 19.935 47.981 1.00 82.06 797 GLY A CA 1
ATOM 6108 C C . GLY A 1 797 ? -22.870 20.836 47.818 1.00 82.06 797 GLY A C 1
ATOM 6109 O O . GLY A 1 797 ? -23.791 20.757 48.621 1.00 82.06 797 GLY A O 1
ATOM 6110 N N . VAL A 1 798 ? -22.865 21.726 46.818 1.00 83.19 798 VAL A N 1
ATOM 6111 C CA . VAL A 1 798 ? -23.983 22.658 46.525 1.00 83.19 798 VAL A CA 1
ATOM 6112 C C . VAL A 1 798 ? -24.598 22.476 45.138 1.00 83.19 798 VAL A C 1
ATOM 6114 O O . VAL A 1 798 ? -25.639 23.066 44.857 1.00 83.19 798 VAL A O 1
ATOM 6117 N N . ASN A 1 799 ? -23.974 21.677 44.273 1.00 88.19 799 ASN A N 1
ATOM 6118 C CA . ASN A 1 799 ? -24.554 21.275 42.995 1.00 88.19 799 ASN A CA 1
ATOM 6119 C C . ASN A 1 799 ? -25.050 19.829 43.129 1.00 88.19 799 ASN A C 1
ATOM 6121 O O . ASN A 1 799 ? -24.863 19.190 44.165 1.00 88.19 799 ASN A O 1
ATOM 6125 N N . ASP A 1 800 ? -25.681 19.294 42.091 1.00 89.50 800 ASP A N 1
ATOM 6126 C CA . ASP A 1 800 ? -26.092 17.891 42.092 1.00 89.50 800 ASP A CA 1
ATOM 6127 C C . ASP A 1 800 ? -24.890 16.929 42.071 1.00 89.50 800 ASP A C 1
ATOM 6129 O O . ASP A 1 800 ? -23.774 17.324 41.715 1.00 89.50 800 ASP A O 1
ATOM 6133 N N . ALA A 1 801 ? -25.128 15.651 42.383 1.00 90.50 801 ALA A N 1
ATOM 6134 C CA . ALA A 1 801 ? -24.140 14.589 42.217 1.00 90.50 801 ALA A CA 1
ATOM 6135 C C . ALA A 1 801 ? -23.534 14.608 40.799 1.00 90.50 801 ALA A C 1
ATOM 6137 O O . ALA A 1 801 ? -24.236 14.794 39.793 1.00 90.50 801 ALA A O 1
ATOM 6138 N N . SER A 1 802 ? -22.209 14.473 40.757 1.00 93.56 802 SER A N 1
ATOM 6139 C CA . SER A 1 802 ? -21.356 14.603 39.576 1.00 93.56 802 SER A CA 1
ATOM 6140 C C . SER A 1 802 ? -21.132 13.254 38.894 1.00 93.56 802 SER A C 1
ATOM 6142 O O . SER A 1 802 ? -20.945 12.253 39.589 1.00 93.56 802 SER A O 1
ATOM 6144 N N . ILE A 1 803 ? -21.076 13.227 37.557 1.00 96.19 803 ILE A N 1
ATOM 6145 C CA . ILE A 1 803 ? -20.986 11.973 36.789 1.00 96.19 803 ILE A CA 1
ATOM 6146 C C . ILE A 1 803 ? -19.787 11.094 37.164 1.00 96.19 803 ILE A C 1
ATOM 6148 O O . ILE A 1 803 ? -19.910 9.885 37.094 1.00 96.19 803 ILE A O 1
ATOM 6152 N N . GLY A 1 804 ? -18.675 11.655 37.645 1.00 96.19 804 GLY A N 1
ATOM 6153 C CA . GLY A 1 804 ? -17.520 10.882 38.107 1.00 96.19 804 GLY A CA 1
ATOM 6154 C C . GLY A 1 804 ? -17.749 10.062 39.379 1.00 96.19 804 GLY A C 1
ATOM 6155 O O . GLY A 1 804 ? -17.152 9.002 39.512 1.00 96.19 804 GLY A O 1
ATOM 6156 N N . ILE A 1 805 ? -18.649 10.493 40.272 1.00 93.94 805 ILE A N 1
ATOM 6157 C CA . ILE A 1 805 ? -19.093 9.672 41.416 1.00 93.94 805 ILE A CA 1
ATOM 6158 C C . ILE A 1 805 ? -20.064 8.602 40.908 1.00 93.94 805 ILE A C 1
ATOM 6160 O O . ILE A 1 805 ? -19.960 7.438 41.269 1.00 93.94 805 ILE A O 1
ATOM 6164 N N . ILE A 1 806 ? -20.980 8.985 40.015 1.00 96.19 806 ILE A N 1
ATOM 6165 C CA . ILE A 1 806 ? -22.004 8.081 39.478 1.00 96.19 806 ILE A CA 1
ATOM 6166 C C . ILE A 1 806 ? -21.369 6.945 38.661 1.00 96.19 806 ILE A C 1
ATOM 6168 O O . ILE A 1 806 ? -21.712 5.786 38.856 1.00 96.19 806 ILE A O 1
ATOM 6172 N N . ALA A 1 807 ? -20.384 7.255 37.820 1.00 97.62 807 ALA A N 1
ATOM 6173 C CA . ALA A 1 807 ? -19.629 6.283 37.038 1.00 97.62 807 ALA A CA 1
ATOM 6174 C C . ALA A 1 807 ? -18.729 5.376 37.896 1.00 97.62 807 ALA A C 1
ATOM 6176 O O . ALA A 1 807 ? -18.482 4.244 37.500 1.00 97.62 807 ALA A O 1
ATOM 6177 N N . HIS A 1 808 ? -18.250 5.848 39.053 1.00 97.31 808 HIS A N 1
ATOM 6178 C CA . HIS A 1 808 ? -17.471 5.040 39.999 1.00 97.31 808 HIS A CA 1
ATOM 6179 C C . HIS A 1 808 ? -18.354 3.952 40.626 1.00 97.31 808 HIS A C 1
ATOM 6181 O O . HIS A 1 808 ? -18.068 2.768 40.470 1.00 97.31 808 HIS A O 1
ATOM 6187 N N . GLU A 1 809 ? -19.504 4.328 41.200 1.00 95.75 809 GLU A N 1
ATOM 6188 C CA . GLU A 1 809 ? -20.437 3.347 41.776 1.00 95.75 809 GLU A CA 1
ATOM 6189 C C . GLU A 1 809 ? -21.080 2.441 40.720 1.00 95.75 809 GLU A C 1
ATOM 6191 O O . GLU A 1 809 ? -21.266 1.252 40.958 1.00 95.75 809 GLU A O 1
ATOM 6196 N N . LEU A 1 810 ? -21.380 2.955 39.522 1.00 96.50 810 LEU A N 1
ATOM 6197 C CA . LEU A 1 810 ? -21.805 2.101 38.409 1.00 96.50 810 LEU A CA 1
ATOM 6198 C C . LEU A 1 810 ? -20.664 1.201 37.907 1.00 96.50 810 LEU A C 1
ATOM 6200 O O . LEU A 1 810 ? -20.948 0.126 37.390 1.00 96.50 810 LEU A O 1
ATOM 6204 N N . GLY A 1 811 ? -19.398 1.576 38.106 1.00 96.62 811 GLY A N 1
ATOM 6205 C CA . GLY A 1 811 ? -18.235 0.720 37.869 1.00 96.62 811 GLY A CA 1
ATOM 6206 C C . GLY A 1 811 ? -18.244 -0.529 38.751 1.00 96.62 811 GLY A C 1
ATOM 6207 O O . GLY A 1 811 ? -18.056 -1.635 38.249 1.00 96.62 811 GLY A O 1
ATOM 6208 N N . HIS A 1 812 ? -18.545 -0.357 40.039 1.00 95.19 812 HIS A N 1
ATOM 6209 C CA . HIS A 1 812 ? -18.764 -1.467 40.967 1.00 95.19 812 HIS A CA 1
ATOM 6210 C C . HIS A 1 812 ? -20.045 -2.252 40.634 1.00 95.19 812 HIS A C 1
ATOM 6212 O O . HIS A 1 812 ? -20.001 -3.469 40.514 1.00 95.19 812 HIS A O 1
ATOM 6218 N N . ALA A 1 813 ? -21.188 -1.574 40.465 1.00 94.81 813 ALA A N 1
ATOM 6219 C CA . ALA A 1 813 ? -22.486 -2.241 40.318 1.00 94.81 813 ALA A CA 1
ATOM 6220 C C . ALA A 1 813 ? -22.645 -2.999 38.986 1.00 94.81 813 ALA A C 1
ATOM 6222 O O . ALA A 1 813 ? -23.218 -4.085 38.970 1.00 94.81 813 ALA A O 1
ATOM 6223 N N . THR A 1 814 ? -22.135 -2.438 37.886 1.00 95.06 814 THR A N 1
ATOM 6224 C CA . THR A 1 814 ? -22.377 -2.946 36.522 1.00 95.06 814 THR A CA 1
ATOM 6225 C C . THR A 1 814 ? -21.278 -3.895 36.044 1.00 95.06 814 THR A C 1
ATOM 6227 O O . THR A 1 814 ? -21.555 -4.830 35.303 1.00 95.06 814 THR A O 1
ATOM 6230 N N . PHE A 1 815 ? -20.026 -3.641 36.441 1.00 94.44 815 PHE A N 1
ATOM 6231 C CA . PHE A 1 815 ? -18.837 -4.310 35.893 1.00 94.44 815 PHE A CA 1
ATOM 6232 C C . PHE A 1 815 ? -18.002 -5.037 36.963 1.00 94.44 815 PHE A C 1
ATOM 6234 O O . PHE A 1 815 ? -16.870 -5.430 36.685 1.00 94.44 815 PHE A O 1
ATOM 6241 N N . ASP A 1 816 ? -18.534 -5.170 38.186 1.00 92.75 816 ASP A N 1
ATOM 6242 C CA . ASP A 1 816 ? -17.916 -5.828 39.351 1.00 92.75 816 ASP A CA 1
ATOM 6243 C C . ASP A 1 816 ? -16.458 -5.392 39.633 1.00 92.75 816 ASP A C 1
ATOM 6245 O O . ASP A 1 816 ? -15.640 -6.150 40.163 1.00 92.75 816 ASP A O 1
ATOM 6249 N N . LEU A 1 817 ? -16.115 -4.144 39.285 1.00 95.00 817 LEU A N 1
ATOM 6250 C CA . LEU A 1 817 ? -14.771 -3.597 39.479 1.00 95.00 817 LEU A CA 1
ATOM 6251 C C . LEU A 1 817 ? -14.466 -3.405 40.978 1.00 95.00 817 LEU A C 1
ATOM 6253 O O . LEU A 1 817 ? -15.322 -2.902 41.708 1.00 95.00 817 LEU A O 1
ATOM 6257 N N . PRO A 1 818 ? -13.245 -3.708 41.454 1.00 95.38 818 PRO A N 1
ATOM 6258 C CA . PRO A 1 818 ? -12.811 -3.362 42.805 1.00 95.38 818 PRO A CA 1
ATOM 6259 C C . PRO A 1 818 ? -12.430 -1.877 42.930 1.00 95.38 818 PRO A C 1
ATOM 6261 O O . PRO A 1 818 ? -12.145 -1.197 41.940 1.00 95.38 818 PRO A O 1
ATOM 6264 N N . ASP A 1 819 ? -12.343 -1.394 44.172 1.00 95.31 819 ASP A N 1
ATOM 6265 C CA . ASP A 1 819 ? -11.620 -0.162 44.497 1.00 95.31 819 ASP A CA 1
ATOM 6266 C C . ASP A 1 819 ? -10.137 -0.306 44.115 1.00 95.31 819 ASP A C 1
ATOM 6268 O O . ASP A 1 819 ? -9.470 -1.267 44.505 1.00 95.31 819 ASP A O 1
ATOM 6272 N N . LEU A 1 820 ? -9.608 0.667 43.367 1.00 96.88 820 LEU A N 1
ATOM 6273 C CA . LEU A 1 820 ? -8.190 0.737 42.984 1.00 96.88 820 LEU A CA 1
ATOM 6274 C C . LEU A 1 820 ? -7.451 1.923 43.628 1.00 96.88 820 LEU A C 1
ATOM 6276 O O . LEU A 1 820 ? -6.235 2.067 43.457 1.00 96.88 820 LEU A O 1
ATOM 6280 N N . TYR A 1 821 ? -8.154 2.762 44.395 1.00 94.56 821 TYR A N 1
ATOM 6281 C CA . TYR A 1 821 ? -7.512 3.483 45.492 1.00 94.56 821 TYR A CA 1
ATOM 6282 C C . TYR A 1 821 ? -7.264 2.523 46.662 1.00 94.56 821 TYR A C 1
ATOM 6284 O O . TYR A 1 821 ? -7.892 1.476 46.790 1.00 94.56 821 TYR A O 1
ATOM 6292 N N . ASP A 1 822 ? -6.336 2.905 47.523 1.00 92.69 822 ASP A N 1
ATOM 6293 C CA . ASP A 1 822 ? -5.974 2.149 48.715 1.00 92.69 822 ASP A CA 1
ATOM 6294 C C . ASP A 1 822 ? -7.041 2.287 49.818 1.00 92.69 822 ASP A C 1
ATOM 6296 O O . ASP A 1 822 ? -7.329 3.400 50.284 1.00 92.69 822 ASP A O 1
ATOM 6300 N N . THR A 1 823 ? -7.636 1.156 50.208 1.00 88.88 823 THR A N 1
ATOM 6301 C CA . THR A 1 823 ? -8.776 1.070 51.135 1.00 88.88 823 THR A CA 1
ATOM 6302 C C . THR A 1 823 ? -8.374 0.962 52.614 1.00 88.88 823 THR A C 1
ATOM 6304 O O . THR A 1 823 ? -9.173 1.339 53.476 1.00 88.88 823 THR A O 1
ATOM 6307 N N . ASP A 1 824 ? -7.143 0.533 52.926 1.00 89.94 824 ASP A N 1
ATOM 6308 C CA . ASP A 1 824 ? -6.511 0.689 54.252 1.00 89.94 824 ASP A CA 1
ATOM 6309 C C . ASP A 1 824 ? -6.202 2.173 54.506 1.00 89.94 824 ASP A C 1
ATOM 6311 O O . ASP A 1 824 ? -6.520 2.751 55.553 1.00 89.94 824 ASP A O 1
ATOM 6315 N N . GLY A 1 825 ? -5.658 2.812 53.473 1.00 89.56 825 GLY A N 1
ATOM 6316 C CA . GLY A 1 825 ? -5.308 4.210 53.442 1.00 89.56 825 GLY A CA 1
ATOM 6317 C C . GLY A 1 825 ? -3.836 4.500 53.740 1.00 89.56 825 GLY A C 1
ATOM 6318 O O . GLY A 1 825 ? -3.549 5.660 54.068 1.00 89.56 825 GLY A O 1
ATOM 6319 N N . SER A 1 826 ? -2.918 3.549 53.569 1.00 91.50 826 SER A N 1
ATOM 6320 C CA . SER A 1 826 ? -1.466 3.766 53.644 1.00 91.50 826 SER A CA 1
ATOM 6321 C C . SER A 1 826 ? -0.933 4.583 52.451 1.00 91.50 826 SER A C 1
ATOM 6323 O O . SER A 1 826 ? -0.257 5.591 52.674 1.00 91.50 826 SER A O 1
ATOM 6325 N N . SER A 1 827 ? -1.327 4.241 51.218 1.00 94.12 827 SER A N 1
ATOM 6326 C CA . SER A 1 827 ? -0.967 4.886 49.938 1.00 94.12 827 SER A CA 1
ATOM 6327 C C . SER A 1 827 ? -2.153 5.624 49.278 1.00 94.12 827 SER A C 1
ATOM 6329 O O . SER A 1 827 ? -3.198 5.836 49.898 1.00 94.12 827 SER A O 1
ATOM 6331 N N . SER A 1 828 ? -2.026 6.073 48.025 1.00 94.88 828 SER A N 1
ATOM 6332 C CA . SER A 1 828 ? -3.133 6.602 47.200 1.00 94.88 828 SER A CA 1
ATOM 6333 C C . SER A 1 828 ? -3.699 5.587 46.186 1.00 94.88 828 SER A C 1
ATOM 6335 O O . SER A 1 828 ? -4.628 5.940 45.449 1.00 94.88 828 SER A O 1
ATOM 6337 N N . GLY A 1 829 ? -3.167 4.359 46.117 1.00 95.81 829 GLY A N 1
ATOM 6338 C CA . GLY A 1 829 ? -3.429 3.422 45.013 1.00 95.81 829 GLY A CA 1
ATOM 6339 C C . GLY A 1 829 ? -3.152 4.067 43.647 1.00 95.81 829 GLY A C 1
ATOM 6340 O O . GLY A 1 829 ? -2.257 4.900 43.529 1.00 95.81 829 GLY A O 1
ATOM 6341 N N . ILE A 1 830 ? -3.973 3.795 42.627 1.00 96.69 830 ILE A N 1
ATOM 6342 C CA . ILE A 1 830 ? -3.802 4.391 41.281 1.00 96.69 830 ILE A CA 1
ATOM 6343 C C . ILE A 1 830 ? -4.058 5.914 41.213 1.00 96.69 830 ILE A C 1
ATOM 6345 O O . ILE A 1 830 ? -3.903 6.533 40.157 1.00 96.69 830 ILE A O 1
ATOM 6349 N N . GLY A 1 831 ? -4.504 6.534 42.314 1.00 95.75 831 GLY A N 1
ATOM 6350 C CA . GLY A 1 831 ? -4.776 7.969 42.398 1.00 95.75 831 GLY A CA 1
ATOM 6351 C C . GLY A 1 831 ? -5.700 8.483 41.292 1.00 95.75 831 GLY A C 1
ATOM 6352 O O . GLY A 1 831 ? -6.703 7.859 40.950 1.00 95.75 831 GLY A O 1
ATOM 6353 N N . ASN A 1 832 ? -5.382 9.653 40.746 1.00 95.50 832 ASN A N 1
ATOM 6354 C CA . ASN A 1 832 ? -6.159 10.312 39.698 1.00 95.50 832 ASN A CA 1
ATOM 6355 C C . ASN A 1 832 ? -6.070 9.615 38.327 1.00 95.50 832 ASN A C 1
ATOM 6357 O O . ASN A 1 832 ? -6.769 10.040 37.417 1.00 95.50 832 ASN A O 1
ATOM 6361 N N . PHE A 1 833 ? -5.236 8.585 38.139 1.00 96.50 833 PHE A N 1
ATOM 6362 C CA . PHE A 1 833 ? -5.043 7.964 36.822 1.00 96.50 833 PHE A CA 1
ATOM 6363 C C . PHE A 1 833 ? -6.158 6.987 36.422 1.00 96.50 833 PHE A C 1
ATOM 6365 O O . PHE A 1 833 ? -6.214 6.587 35.261 1.00 96.50 833 PHE A O 1
ATOM 6372 N N . GLY A 1 834 ? -7.091 6.641 37.312 1.00 97.00 834 GLY A N 1
ATOM 6373 C CA . GLY A 1 834 ? -8.252 5.829 36.949 1.00 97.00 834 GLY A CA 1
ATOM 6374 C C . GLY A 1 834 ? -9.521 6.186 37.706 1.00 97.00 834 GLY A C 1
ATOM 6375 O O . GLY A 1 834 ? -9.470 6.592 38.868 1.00 97.00 834 GLY A O 1
ATOM 6376 N N . LEU A 1 835 ? -10.665 5.976 37.047 1.00 97.88 835 LEU A N 1
ATOM 6377 C CA . LEU A 1 835 ? -12.005 6.151 37.616 1.00 97.88 835 LEU A CA 1
ATOM 6378 C C . LEU A 1 835 ? -12.176 5.454 38.974 1.00 97.88 835 LEU A C 1
ATOM 6380 O O . LEU A 1 835 ? -12.664 6.083 39.907 1.00 97.88 835 LEU A O 1
ATOM 6384 N N . MET A 1 836 ? -11.725 4.199 39.094 1.00 97.62 836 MET A N 1
ATOM 6385 C CA . MET A 1 836 ? -11.808 3.390 40.326 1.00 97.62 836 MET A CA 1
ATOM 6386 C C . MET A 1 836 ? -10.790 3.803 41.408 1.00 97.62 836 MET A C 1
ATOM 6388 O O . MET A 1 836 ? -10.705 3.180 42.460 1.00 97.62 836 MET A O 1
ATOM 6392 N N . GLY A 1 837 ? -10.001 4.848 41.152 1.00 96.06 837 GLY A N 1
ATOM 6393 C CA . GLY A 1 837 ? -9.163 5.527 42.133 1.00 96.06 837 GLY A CA 1
ATOM 6394 C C . GLY A 1 837 ? -9.759 6.880 42.534 1.00 96.06 837 GLY A C 1
ATOM 6395 O O . GLY A 1 837 ? -10.963 7.042 42.706 1.00 96.06 837 GLY A O 1
ATOM 6396 N N . SER A 1 838 ? -8.903 7.898 42.625 1.00 95.38 838 SER A N 1
ATOM 6397 C CA . SER A 1 838 ? -9.325 9.302 42.745 1.00 95.38 838 SER A CA 1
ATOM 6398 C C . SER A 1 838 ? -9.734 9.946 41.408 1.00 95.38 838 SER A C 1
ATOM 6400 O O . SER A 1 838 ? -10.183 11.091 41.415 1.00 95.38 838 SER A O 1
ATOM 6402 N N . GLY A 1 839 ? -9.615 9.251 40.267 1.00 96.00 839 GLY A N 1
ATOM 6403 C CA . GLY A 1 839 ? -9.972 9.779 38.940 1.00 96.00 839 GLY A CA 1
ATOM 6404 C C . GLY A 1 839 ? -11.455 10.137 38.779 1.00 96.00 839 GLY A C 1
ATOM 6405 O O . GLY A 1 839 ? -11.794 11.045 38.018 1.00 96.00 839 GLY A O 1
ATOM 6406 N N . SER A 1 840 ? -12.328 9.528 39.588 1.00 95.88 840 SER A N 1
ATOM 6407 C CA . SER A 1 840 ? -13.732 9.915 39.817 1.00 95.88 840 SER A CA 1
ATOM 6408 C C . SER A 1 840 ? -13.926 11.381 40.248 1.00 95.88 840 SER A C 1
ATOM 6410 O O . SER A 1 840 ? -14.999 11.952 40.049 1.00 95.88 840 SER A O 1
ATOM 6412 N N . TRP A 1 841 ? -12.882 12.032 40.774 1.00 94.19 841 TRP A N 1
ATOM 6413 C CA . TRP A 1 841 ? -12.874 13.441 41.193 1.00 94.19 841 TRP A CA 1
ATOM 6414 C C . TRP A 1 841 ? -12.252 14.390 40.154 1.00 94.19 841 TRP A C 1
ATOM 6416 O O . TRP A 1 841 ? -12.104 15.585 40.433 1.00 94.19 841 TRP A O 1
ATOM 6426 N N . GLY A 1 842 ? -11.919 13.881 38.961 1.00 93.50 842 GLY A N 1
ATOM 6427 C CA . GLY A 1 842 ? -11.308 14.630 37.861 1.00 93.50 842 GLY A CA 1
ATOM 6428 C C . GLY A 1 842 ? -12.056 15.916 37.485 1.00 93.50 842 GLY A C 1
ATOM 6429 O O . GLY A 1 842 ? -13.275 16.044 37.647 1.00 93.50 842 GLY A O 1
ATOM 6430 N N . TYR A 1 843 ? -11.302 16.909 37.018 1.00 91.44 843 TYR A N 1
ATOM 6431 C CA . TYR A 1 843 ? -11.793 18.265 36.777 1.00 91.44 843 TYR A CA 1
ATOM 6432 C C . TYR A 1 843 ? -10.993 18.914 35.647 1.00 91.44 843 TYR A C 1
ATOM 6434 O O . TYR A 1 843 ? -9.767 18.993 35.740 1.00 91.44 843 TYR A O 1
ATOM 6442 N N . LYS A 1 844 ? -11.670 19.436 34.615 1.00 91.00 844 LYS A N 1
ATOM 6443 C CA . LYS A 1 844 ? -11.025 20.259 33.578 1.00 91.00 844 LYS A CA 1
ATOM 6444 C C . LYS A 1 844 ? -11.274 21.746 33.808 1.00 91.00 844 LYS A C 1
ATOM 6446 O O . LYS A 1 844 ? -12.271 22.163 34.397 1.00 91.00 844 LYS A O 1
ATOM 6451 N N . ASN A 1 845 ? -10.360 22.581 33.321 1.00 86.31 845 ASN A N 1
ATOM 6452 C CA . ASN A 1 845 ? -10.480 24.034 33.437 1.00 86.31 845 ASN A CA 1
ATOM 6453 C C . ASN A 1 845 ? -11.780 24.547 32.777 1.00 86.31 845 ASN A C 1
ATOM 6455 O O . ASN A 1 845 ? -11.937 24.457 31.561 1.00 86.31 845 ASN A O 1
ATOM 6459 N N . GLY A 1 846 ? -12.690 25.104 33.581 1.00 86.75 846 GLY A N 1
ATOM 6460 C CA . GLY A 1 846 ? -14.026 25.537 33.152 1.00 86.75 846 GLY A CA 1
ATOM 6461 C C . GLY A 1 846 ? -15.176 24.680 33.694 1.00 86.75 846 GLY A C 1
ATOM 6462 O O . GLY A 1 846 ? -16.335 25.043 33.493 1.00 86.75 846 GLY A O 1
ATOM 6463 N N . ASP A 1 847 ? -14.884 23.586 34.400 1.00 91.50 847 ASP A N 1
ATOM 6464 C CA . ASP A 1 847 ? -15.864 22.887 35.236 1.00 91.50 847 ASP A CA 1
ATOM 6465 C C . ASP A 1 847 ? -16.292 23.748 36.445 1.00 91.50 847 ASP A C 1
ATOM 6467 O O . ASP A 1 847 ? -15.660 24.744 36.800 1.00 91.50 847 ASP A O 1
ATOM 6471 N N . SER A 1 848 ? -17.407 23.373 37.073 1.00 89.56 848 SER A N 1
ATOM 6472 C CA . SER A 1 848 ? -17.971 24.034 38.262 1.00 89.56 848 SER A CA 1
ATOM 6473 C C . SER A 1 848 ? -17.747 23.256 39.565 1.00 89.56 848 SER A C 1
ATOM 6475 O O . SER A 1 848 ? -17.801 23.849 40.642 1.00 89.56 848 SER A O 1
ATOM 6477 N N . GLN A 1 849 ? -17.460 21.952 39.478 1.00 91.19 849 GLN A N 1
ATOM 6478 C CA . GLN A 1 849 ? -17.081 21.086 40.598 1.00 91.19 849 GLN A CA 1
ATOM 6479 C C . GLN A 1 849 ? -16.254 19.881 40.130 1.00 91.19 849 GLN A C 1
ATOM 6481 O O . GLN A 1 849 ? -16.329 19.484 38.966 1.00 91.19 849 GLN A O 1
ATOM 6486 N N . SER A 1 850 ? -15.497 19.280 41.051 1.00 92.31 850 SER A N 1
ATOM 6487 C CA . SER A 1 850 ? -14.802 18.004 40.839 1.00 92.31 850 SER A CA 1
ATOM 6488 C C . SER A 1 850 ? -15.757 16.878 40.435 1.00 92.31 850 SER A C 1
ATOM 6490 O O . SER A 1 850 ? -16.919 16.859 40.837 1.00 92.31 850 SER A O 1
ATOM 6492 N N . GLY A 1 851 ? -15.260 15.938 39.634 1.00 93.56 851 GLY A N 1
ATOM 6493 C CA . GLY A 1 851 ? -16.031 14.816 39.101 1.00 93.56 851 GLY A CA 1
ATOM 6494 C C . GLY A 1 851 ? -16.989 15.180 37.962 1.00 93.56 851 GLY A C 1
ATOM 6495 O O . GLY A 1 851 ? -17.809 14.348 37.583 1.00 93.56 851 GLY A O 1
ATOM 6496 N N . GLN A 1 852 ? -16.937 16.401 37.411 1.00 94.38 852 GLN A N 1
ATOM 6497 C CA . GLN A 1 852 ? -17.638 16.719 36.155 1.00 94.38 852 GLN A CA 1
ATOM 6498 C C . GLN A 1 852 ? -16.879 16.233 34.918 1.00 94.38 852 GLN A C 1
ATOM 6500 O O . GLN A 1 852 ? -17.515 15.872 33.936 1.00 94.38 852 GLN A O 1
ATOM 6505 N N . THR A 1 853 ? -15.548 16.166 34.988 1.00 95.81 853 THR A N 1
ATOM 6506 C CA . THR A 1 853 ? -14.712 15.501 33.982 1.00 95.81 853 THR A CA 1
ATOM 6507 C C . THR A 1 853 ? -13.872 14.429 34.686 1.00 95.81 853 THR A C 1
ATOM 6509 O O . THR A 1 853 ? -12.688 14.666 34.938 1.00 95.81 853 THR A O 1
ATOM 6512 N N . PRO A 1 854 ? -14.470 13.287 35.088 1.00 97.19 854 PRO A N 1
ATOM 6513 C CA . PRO A 1 854 ? -13.696 12.149 35.581 1.00 97.19 854 PRO A CA 1
ATOM 6514 C C . PRO A 1 854 ? -12.673 11.712 34.531 1.00 97.19 854 PRO A C 1
ATOM 6516 O O . PRO A 1 854 ? -12.914 11.857 33.339 1.00 97.19 854 PRO A O 1
ATOM 6519 N N . THR A 1 855 ? -11.538 11.173 34.956 1.00 96.38 855 THR A N 1
ATOM 6520 C CA . THR A 1 855 ? -10.508 10.673 34.028 1.00 96.38 855 THR A CA 1
ATOM 6521 C C . THR A 1 855 ? -10.940 9.351 33.387 1.00 96.38 855 THR A C 1
ATOM 6523 O O . THR A 1 855 ? -11.881 8.710 33.864 1.00 96.38 855 THR A O 1
ATOM 6526 N N . HIS A 1 856 ? -10.250 8.882 32.343 1.00 96.94 856 HIS A N 1
ATOM 6527 C CA . HIS A 1 856 ? -10.501 7.532 31.820 1.00 96.94 856 HIS A CA 1
ATOM 6528 C C . HIS A 1 856 ? -10.338 6.464 32.925 1.00 96.94 856 HIS A C 1
ATOM 6530 O O . HIS A 1 856 ? -9.518 6.603 33.839 1.00 96.94 856 HIS A O 1
ATOM 6536 N N . MET A 1 857 ? -11.086 5.362 32.806 1.00 97.62 857 MET A N 1
ATOM 6537 C CA . MET A 1 857 ? -10.695 4.072 33.389 1.00 97.62 857 MET A CA 1
ATOM 6538 C C . MET A 1 857 ? -9.277 3.689 32.928 1.00 97.62 857 MET A C 1
ATOM 6540 O O . MET A 1 857 ? -8.918 3.947 31.777 1.00 97.62 857 MET A O 1
ATOM 6544 N N . THR A 1 858 ? -8.501 3.033 33.794 1.00 97.88 858 THR A N 1
ATOM 6545 C CA . THR A 1 858 ? -7.232 2.407 33.387 1.00 97.88 858 THR A CA 1
ATOM 6546 C C . THR A 1 858 ? -7.484 1.313 32.354 1.00 97.88 858 THR A C 1
ATOM 6548 O O . THR A 1 858 ? -8.568 0.724 32.306 1.00 97.88 858 THR A O 1
ATOM 6551 N N . GLY A 1 859 ? -6.462 0.976 31.570 1.00 97.50 859 GLY A N 1
ATOM 6552 C CA . GLY A 1 859 ? -6.494 -0.157 30.652 1.00 97.50 859 GLY A CA 1
ATOM 6553 C C . GLY A 1 859 ? -6.958 -1.462 31.303 1.00 97.50 859 GLY A C 1
ATOM 6554 O O . GLY A 1 859 ? -7.726 -2.195 30.692 1.00 97.50 859 GLY A O 1
ATOM 6555 N N . TRP A 1 860 ? -6.586 -1.719 32.563 1.00 97.75 860 TRP A N 1
ATOM 6556 C CA . TRP A 1 860 ? -7.075 -2.890 33.299 1.00 97.75 860 TRP A CA 1
ATOM 6557 C C . TRP A 1 860 ? -8.591 -2.841 33.528 1.00 97.75 860 TRP A C 1
ATOM 6559 O O . TRP A 1 860 ? -9.286 -3.777 33.143 1.00 97.75 860 TRP A O 1
ATOM 6569 N N . SER A 1 861 ? -9.134 -1.738 34.060 1.00 97.88 861 SER A N 1
ATOM 6570 C CA . SER A 1 861 ? -10.587 -1.604 34.252 1.00 97.88 861 SER A CA 1
ATOM 6571 C C . SER A 1 861 ? -11.354 -1.675 32.924 1.00 97.88 861 SER A C 1
ATOM 6573 O O . SER A 1 861 ? -12.415 -2.281 32.878 1.00 97.88 861 SER A O 1
ATOM 6575 N N . LYS A 1 862 ? -10.798 -1.148 31.821 1.00 97.50 862 LYS A N 1
ATOM 6576 C CA . LYS A 1 862 ? -11.384 -1.290 30.471 1.00 97.50 862 LYS A CA 1
ATOM 6577 C C . LYS A 1 862 ? -11.441 -2.746 29.986 1.00 97.50 862 LYS A C 1
ATOM 6579 O O . LYS A 1 862 ? -12.386 -3.096 29.283 1.00 97.50 862 LYS A O 1
ATOM 6584 N N . ILE A 1 863 ? -10.463 -3.583 30.346 1.00 96.50 863 ILE A N 1
ATOM 6585 C CA . ILE A 1 863 ? -10.486 -5.024 30.040 1.00 96.50 863 ILE A CA 1
ATOM 6586 C C . ILE A 1 863 ? -11.584 -5.717 30.851 1.00 96.50 863 ILE A C 1
ATOM 6588 O O . ILE A 1 863 ? -12.397 -6.429 30.268 1.00 96.50 863 ILE A O 1
ATOM 6592 N N . GLN A 1 864 ? -11.641 -5.487 32.169 1.00 95.81 864 GLN A N 1
ATOM 6593 C CA . GLN A 1 864 ? -12.623 -6.155 33.034 1.00 95.81 864 GLN A CA 1
ATOM 6594 C C . GLN A 1 864 ? -14.072 -5.763 32.684 1.00 95.81 864 GLN A C 1
ATOM 6596 O O . GLN A 1 864 ? -14.938 -6.630 32.645 1.00 95.81 864 GLN A O 1
ATOM 6601 N N . SER A 1 865 ? -14.326 -4.503 32.307 1.00 95.50 865 SER A N 1
ATOM 6602 C CA . SER A 1 865 ? -15.640 -4.050 31.812 1.00 95.50 865 SER A CA 1
ATOM 6603 C C . SER A 1 865 ? -15.998 -4.538 30.394 1.00 95.50 865 SER A C 1
ATOM 6605 O O . SER A 1 865 ? -17.011 -4.116 29.843 1.00 95.50 865 SER A O 1
ATOM 6607 N N . GLY A 1 866 ? -15.153 -5.343 29.734 1.00 93.75 866 GLY A N 1
ATOM 6608 C CA . GLY A 1 866 ? -15.354 -5.792 28.345 1.00 93.75 866 GLY A CA 1
ATOM 6609 C C . GLY A 1 866 ? -15.222 -4.691 27.278 1.00 93.75 866 GLY A C 1
ATOM 6610 O O . GLY A 1 866 ? -15.445 -4.930 26.089 1.00 93.75 866 GLY A O 1
ATOM 6611 N N . PHE A 1 867 ? -14.839 -3.475 27.671 1.00 94.06 867 PHE A N 1
ATOM 6612 C CA . PHE A 1 867 ? -14.755 -2.307 26.792 1.00 94.06 867 PHE A CA 1
ATOM 6613 C C . PHE A 1 867 ? -13.609 -2.418 25.782 1.00 94.06 867 PHE A C 1
ATOM 6615 O O . PHE A 1 867 ? -13.714 -1.928 24.656 1.00 94.06 867 PHE A O 1
ATOM 6622 N N . LEU A 1 868 ? -12.499 -3.068 26.135 1.00 91.44 868 LEU A N 1
ATOM 6623 C CA . LEU A 1 868 ? -11.350 -3.187 25.241 1.00 91.44 868 LEU A CA 1
ATOM 6624 C C . LEU A 1 868 ? -10.502 -4.424 25.550 1.00 91.44 868 LEU A C 1
ATOM 6626 O O . LEU A 1 868 ? -10.140 -4.658 26.697 1.00 91.44 868 LEU A O 1
ATOM 6630 N N . GLU A 1 869 ? -10.134 -5.179 24.515 1.00 91.94 869 GLU A N 1
ATOM 6631 C CA . GLU A 1 869 ? -9.107 -6.218 24.620 1.00 91.94 869 GLU A CA 1
ATOM 6632 C C . GLU A 1 869 ? -7.721 -5.608 24.377 1.00 91.94 869 GLU A C 1
ATOM 6634 O O . GLU A 1 869 ? -7.576 -4.667 23.597 1.00 91.94 869 GLU A O 1
ATOM 6639 N N . ALA A 1 870 ? -6.693 -6.127 25.053 1.00 93.56 870 ALA A N 1
ATOM 6640 C CA . ALA A 1 870 ? -5.333 -5.604 24.942 1.00 93.56 870 ALA A CA 1
ATOM 6641 C C . ALA A 1 870 ? -4.491 -6.401 23.937 1.00 93.56 870 ALA A C 1
ATOM 6643 O O . ALA A 1 870 ? -4.184 -7.580 24.160 1.00 93.56 870 ALA A O 1
ATOM 6644 N N . THR A 1 871 ? -4.035 -5.734 22.875 1.00 95.25 871 THR A N 1
ATOM 6645 C CA . THR A 1 871 ? -3.097 -6.297 21.898 1.00 95.25 871 THR A CA 1
ATOM 6646 C C . THR A 1 871 ? -1.823 -6.727 22.619 1.00 95.25 871 THR A C 1
ATOM 6648 O O . THR A 1 871 ? -1.117 -5.913 23.219 1.00 95.25 871 THR A O 1
ATOM 6651 N N . THR A 1 872 ? -1.521 -8.026 22.611 1.00 93.62 872 THR A N 1
ATOM 6652 C CA . THR A 1 872 ? -0.360 -8.533 23.349 1.00 93.62 872 THR A CA 1
ATOM 6653 C C . THR A 1 872 ? 0.908 -8.472 22.507 1.00 93.62 872 THR A C 1
ATOM 6655 O O . THR A 1 872 ? 0.987 -9.101 21.453 1.00 93.62 872 THR A O 1
ATOM 6658 N N . ILE A 1 873 ? 1.924 -7.784 23.022 1.00 89.88 873 ILE A N 1
ATOM 6659 C CA . ILE A 1 873 ? 3.274 -7.752 22.460 1.00 89.88 873 ILE A CA 1
ATOM 6660 C C . ILE A 1 873 ? 3.982 -9.061 22.844 1.00 89.88 873 ILE A C 1
ATOM 6662 O O . ILE A 1 873 ? 4.135 -9.367 24.027 1.00 89.88 873 ILE A O 1
ATOM 6666 N N . ASN A 1 874 ? 4.365 -9.853 21.836 1.00 83.56 874 ASN A N 1
ATOM 6667 C CA . ASN A 1 874 ? 5.038 -11.154 22.005 1.00 83.56 874 ASN A CA 1
ATOM 6668 C C . ASN A 1 874 ? 6.512 -11.130 21.565 1.00 83.56 874 ASN A C 1
ATOM 6670 O O . ASN A 1 874 ? 7.299 -11.937 22.049 1.00 83.56 874 ASN A O 1
ATOM 6674 N N . ASP A 1 875 ? 6.870 -10.194 20.686 1.00 89.12 875 ASP A N 1
ATOM 6675 C CA . ASP A 1 875 ? 8.208 -9.959 20.145 1.00 89.12 875 ASP A CA 1
ATOM 6676 C C . ASP A 1 875 ? 8.555 -8.471 20.322 1.00 89.12 875 ASP A C 1
ATOM 6678 O O . ASP A 1 875 ? 7.656 -7.634 20.427 1.00 89.12 875 ASP A O 1
ATOM 6682 N N . SER A 1 876 ? 9.843 -8.124 20.365 1.00 92.25 876 SER A N 1
ATOM 6683 C CA . SER A 1 876 ? 10.286 -6.734 20.558 1.00 92.25 876 SER A CA 1
ATOM 6684 C C . SER A 1 876 ? 9.929 -5.833 19.365 1.00 92.25 876 SER A C 1
ATOM 6686 O O . SER A 1 876 ? 10.125 -6.220 18.212 1.00 92.25 876 SER A O 1
ATOM 6688 N N . VAL A 1 877 ? 9.468 -4.611 19.645 1.00 93.69 877 VAL A N 1
ATOM 6689 C CA . VAL A 1 877 ? 9.023 -3.609 18.662 1.00 93.69 877 VAL A CA 1
ATOM 6690 C C . VAL A 1 877 ? 9.794 -2.302 18.856 1.00 93.69 877 VAL A C 1
ATOM 6692 O O . VAL A 1 877 ? 9.903 -1.805 19.974 1.00 93.69 877 VAL A O 1
ATOM 6695 N N . THR A 1 878 ? 10.297 -1.732 17.763 1.00 94.25 878 THR A N 1
ATOM 6696 C CA . THR A 1 878 ? 10.940 -0.405 17.715 1.00 94.25 878 THR A CA 1
ATOM 6697 C C . THR A 1 878 ? 9.945 0.633 17.193 1.00 94.25 878 THR A C 1
ATOM 6699 O O . THR A 1 878 ? 9.154 0.304 16.310 1.00 94.25 878 THR A O 1
ATOM 6702 N N . ASP A 1 879 ? 9.988 1.861 17.720 1.00 92.56 879 ASP A N 1
ATOM 6703 C CA . ASP A 1 879 ? 9.115 2.985 17.331 1.00 92.56 879 ASP A CA 1
ATOM 6704 C C . ASP A 1 879 ? 7.600 2.644 17.349 1.00 92.56 879 ASP A C 1
ATOM 6706 O O . ASP A 1 879 ? 6.843 2.996 16.441 1.00 92.56 879 ASP A O 1
ATOM 6710 N N . LEU A 1 880 ? 7.124 1.955 18.396 1.00 95.56 880 LEU A N 1
ATOM 6711 C CA . LEU A 1 880 ? 5.706 1.600 18.538 1.00 95.56 880 LEU A CA 1
ATOM 6712 C C . LEU A 1 880 ? 4.836 2.855 18.715 1.00 95.56 880 LEU A C 1
ATOM 6714 O O . LEU A 1 880 ? 4.963 3.549 19.722 1.00 95.56 880 LEU A O 1
ATOM 6718 N N . ASN A 1 881 ? 3.910 3.105 17.782 1.00 95.88 881 ASN A N 1
ATOM 6719 C CA . ASN A 1 881 ? 2.940 4.200 17.882 1.00 95.88 881 ASN A CA 1
ATOM 6720 C C . ASN A 1 881 ? 1.920 3.957 19.006 1.00 95.88 881 ASN A C 1
ATOM 6722 O O . ASN A 1 881 ? 1.198 2.963 19.018 1.00 95.88 881 ASN A O 1
ATOM 6726 N N . LEU A 1 882 ? 1.832 4.914 19.926 1.00 96.88 882 LEU A N 1
ATOM 6727 C CA . LEU A 1 882 ? 1.011 4.885 21.132 1.00 96.88 882 LEU A CA 1
ATOM 6728 C C . LEU A 1 882 ? 0.034 6.066 21.092 1.00 96.88 882 LEU A C 1
ATOM 6730 O O . LEU A 1 882 ? 0.345 7.180 21.526 1.00 96.88 882 LEU A O 1
ATOM 6734 N N . HIS A 1 883 ? -1.144 5.829 20.518 1.00 97.19 883 HIS A N 1
ATOM 6735 C CA . HIS A 1 883 ? -2.220 6.816 20.409 1.00 97.19 883 HIS A CA 1
ATOM 6736 C C . HIS A 1 883 ? -2.854 7.085 21.782 1.00 97.19 883 HIS A C 1
ATOM 6738 O O . HIS A 1 883 ? -2.922 6.194 22.629 1.00 97.19 883 HIS A O 1
ATOM 6744 N N . ALA A 1 884 ? -3.295 8.321 22.022 1.00 96.88 884 ALA A N 1
ATOM 6745 C CA . ALA A 1 884 ? -3.901 8.719 23.290 1.00 96.88 884 ALA A CA 1
ATOM 6746 C C . ALA A 1 884 ? -5.223 7.988 23.583 1.00 96.88 884 ALA A C 1
ATOM 6748 O O . ALA A 1 884 ? -5.981 7.666 22.671 1.00 96.88 884 ALA A O 1
ATOM 6749 N N . THR A 1 885 ? -5.536 7.811 24.867 1.00 96.00 885 THR A N 1
ATOM 6750 C CA . THR A 1 885 ? -6.752 7.163 25.399 1.00 96.00 885 THR A CA 1
ATOM 6751 C C . THR A 1 885 ? -8.077 7.608 24.779 1.00 96.00 885 THR A C 1
ATOM 6753 O O . THR A 1 885 ? -8.958 6.765 24.625 1.00 96.00 885 THR A O 1
ATOM 6756 N N . ALA A 1 886 ? -8.211 8.879 24.394 1.00 94.12 886 ALA A N 1
ATOM 6757 C CA . ALA A 1 886 ? -9.410 9.446 23.763 1.00 94.12 886 ALA A CA 1
ATOM 6758 C C . ALA A 1 886 ? -9.382 9.418 22.212 1.00 94.12 886 ALA A C 1
ATOM 6760 O O . ALA A 1 886 ? -10.148 10.124 21.558 1.00 94.12 886 ALA A O 1
ATOM 6761 N N . SER A 1 887 ? -8.460 8.666 21.600 1.00 94.31 887 SER A N 1
ATOM 6762 C CA . SER A 1 887 ? -8.373 8.486 20.144 1.00 94.31 887 SER A CA 1
ATOM 6763 C C . SER A 1 887 ? -9.273 7.342 19.662 1.00 94.31 887 SER A C 1
ATOM 6765 O O . SER A 1 887 ? -9.404 6.327 20.342 1.00 94.31 887 SER A O 1
ATOM 6767 N N . SER A 1 888 ? -9.820 7.466 18.447 1.00 87.12 888 SER A N 1
ATOM 6768 C CA . SER A 1 888 ? -10.416 6.345 17.700 1.00 87.12 888 SER A CA 1
ATOM 6769 C C . SER A 1 888 ? -9.422 5.216 17.438 1.00 87.12 888 SER A C 1
ATOM 6771 O O . SER A 1 888 ? -9.809 4.057 17.338 1.00 87.12 888 SER A O 1
ATOM 6773 N N . ASP A 1 889 ? -8.141 5.567 17.347 1.00 90.06 889 ASP A N 1
ATOM 6774 C CA . ASP A 1 889 ? -7.050 4.682 16.949 1.00 90.06 889 ASP A CA 1
ATOM 6775 C C . ASP A 1 889 ? -6.312 4.140 18.194 1.00 90.06 889 ASP A C 1
ATOM 6777 O O . ASP A 1 889 ? -5.159 3.712 18.124 1.00 90.06 889 ASP A O 1
ATOM 6781 N N . TYR A 1 890 ? -6.944 4.236 19.370 1.00 94.56 890 TYR A N 1
ATOM 6782 C CA . TYR A 1 890 ? -6.368 3.814 20.639 1.00 94.56 890 TYR A CA 1
ATOM 6783 C C . TYR A 1 890 ? -6.204 2.293 20.710 1.00 94.56 890 TYR A C 1
ATOM 6785 O O . TYR A 1 890 ? -7.169 1.537 20.594 1.00 94.56 890 TYR A O 1
ATOM 6793 N N . VAL A 1 891 ? -4.981 1.857 21.011 1.00 94.62 891 VAL A N 1
ATOM 6794 C CA . VAL A 1 891 ? -4.645 0.460 21.290 1.00 94.62 891 VAL A CA 1
ATOM 6795 C C . VAL A 1 891 ? -3.989 0.376 22.665 1.00 94.62 891 VAL A C 1
ATOM 6797 O O . VAL A 1 891 ? -2.987 1.040 22.933 1.00 94.62 891 VAL A O 1
ATOM 6800 N N . LEU A 1 892 ? -4.552 -0.459 23.538 1.00 96.56 892 LEU A N 1
ATOM 6801 C CA . LEU A 1 892 ? -3.941 -0.839 24.809 1.00 96.56 892 LEU A CA 1
ATOM 6802 C C . LEU A 1 892 ? -2.993 -2.011 24.566 1.00 96.56 892 LEU A C 1
ATOM 6804 O O . LEU A 1 892 ? -3.431 -3.077 24.129 1.00 96.56 892 LEU A O 1
ATOM 6808 N N . TYR A 1 893 ? -1.716 -1.848 24.899 1.00 97.50 893 TYR A N 1
ATOM 6809 C CA . TYR A 1 893 ? -0.737 -2.916 24.719 1.00 97.50 893 TYR A CA 1
ATOM 6810 C C . TYR A 1 893 ? -0.477 -3.665 26.025 1.00 97.50 893 TYR A C 1
ATOM 6812 O O . TYR A 1 893 ? -0.191 -3.057 27.058 1.00 97.50 893 TYR A O 1
ATOM 6820 N N . LYS A 1 894 ? -0.543 -5.001 25.964 1.00 97.06 894 LYS A N 1
ATOM 6821 C CA . LYS A 1 894 ? -0.189 -5.913 27.063 1.00 97.06 894 LYS A CA 1
ATOM 6822 C C . LYS A 1 894 ? 1.192 -6.505 26.820 1.00 97.06 894 LYS A C 1
ATOM 6824 O O . LYS A 1 894 ? 1.441 -7.083 25.766 1.00 97.06 894 LYS A O 1
ATOM 6829 N N . ILE A 1 895 ? 2.079 -6.395 27.803 1.00 96.50 895 ILE A N 1
ATOM 6830 C CA . ILE A 1 895 ? 3.442 -6.926 27.754 1.00 96.50 895 ILE A CA 1
ATOM 6831 C C . ILE A 1 895 ? 3.555 -7.989 28.846 1.00 96.50 895 ILE A C 1
ATOM 6833 O O . ILE A 1 895 ? 3.571 -7.681 30.039 1.00 96.50 895 ILE A O 1
ATOM 6837 N N . ARG A 1 896 ? 3.575 -9.263 28.444 1.00 92.44 896 ARG A N 1
ATOM 6838 C CA . ARG A 1 896 ? 3.649 -10.393 29.384 1.00 92.44 896 ARG A CA 1
ATOM 6839 C C . ARG A 1 896 ? 5.016 -10.423 30.071 1.00 92.44 896 ARG A C 1
ATOM 6841 O O . ARG A 1 896 ? 6.034 -10.256 29.404 1.00 92.44 896 ARG A O 1
ATOM 6848 N N . THR A 1 897 ? 5.044 -10.712 31.371 1.00 91.75 897 THR A N 1
ATOM 6849 C CA . THR A 1 897 ? 6.278 -11.187 32.012 1.00 91.75 897 THR A CA 1
ATOM 6850 C C . THR A 1 897 ? 6.440 -12.699 31.805 1.00 91.75 897 THR A C 1
ATOM 6852 O O . THR A 1 897 ? 5.570 -13.388 31.269 1.00 91.75 897 THR A O 1
ATOM 6855 N N . ASN A 1 898 ? 7.549 -13.244 32.297 1.00 85.75 898 ASN A N 1
ATOM 6856 C CA . ASN A 1 898 ? 7.785 -14.681 32.465 1.00 85.75 898 ASN A CA 1
ATOM 6857 C C . ASN A 1 898 ? 7.071 -15.309 33.699 1.00 85.75 898 ASN A C 1
ATOM 6859 O O . ASN A 1 898 ? 7.469 -16.380 34.168 1.00 85.75 898 ASN A O 1
ATOM 6863 N N . SER A 1 899 ? 6.035 -14.651 34.230 1.00 89.06 899 SER A N 1
ATOM 6864 C CA . SER A 1 899 ? 5.143 -15.097 35.312 1.00 89.06 899 SER A CA 1
ATOM 6865 C C . SER A 1 899 ? 3.687 -15.176 34.811 1.00 89.06 899 SER A C 1
ATOM 6867 O O . SER A 1 899 ? 3.368 -14.703 33.721 1.00 89.06 899 SER A O 1
ATOM 6869 N N . VAL A 1 900 ? 2.799 -15.848 35.552 1.00 90.06 900 VAL A N 1
ATOM 6870 C CA . VAL A 1 900 ? 1.407 -16.110 35.125 1.00 90.06 900 VAL A CA 1
ATOM 6871 C C . VAL A 1 900 ? 0.446 -15.299 35.986 1.00 90.06 900 VAL A C 1
ATOM 6873 O O . VAL A 1 900 ? 0.382 -15.508 37.191 1.00 90.06 900 VAL A O 1
ATOM 6876 N N . GLY A 1 901 ? -0.305 -14.400 35.346 1.00 91.62 901 GLY A N 1
ATOM 6877 C CA . GLY A 1 901 ? -1.137 -13.380 36.002 1.00 91.62 901 GLY A CA 1
ATOM 6878 C C . GLY A 1 901 ? -0.440 -12.019 36.117 1.00 91.62 901 GLY A C 1
ATOM 6879 O O . GLY A 1 901 ? -1.118 -11.005 36.180 1.00 91.62 901 GLY A O 1
ATOM 6880 N N . GLU A 1 902 ? 0.892 -11.988 36.016 1.00 96.50 902 GLU A N 1
ATOM 6881 C CA . GLU A 1 902 ? 1.731 -10.801 36.224 1.00 96.50 902 GLU A CA 1
ATOM 6882 C C . GLU A 1 902 ? 2.247 -10.219 34.886 1.00 96.50 902 GLU A C 1
ATOM 6884 O O . GLU A 1 902 ? 2.896 -10.915 34.091 1.00 96.50 902 GLU A O 1
ATOM 6889 N N . TYR A 1 903 ? 1.924 -8.959 34.584 1.00 97.25 903 TYR A N 1
ATOM 6890 C CA . TYR A 1 903 ? 2.204 -8.302 33.294 1.00 97.25 903 TYR A CA 1
ATOM 6891 C C . TYR A 1 903 ? 2.173 -6.776 33.395 1.00 97.25 903 TYR A C 1
ATOM 6893 O O . TYR A 1 903 ? 1.590 -6.212 34.315 1.00 97.25 903 TYR A O 1
ATOM 6901 N N . PHE A 1 904 ? 2.735 -6.110 32.385 1.00 98.38 904 PHE A N 1
ATOM 6902 C CA . PHE A 1 904 ? 2.576 -4.670 32.212 1.00 98.38 904 PHE A CA 1
ATOM 6903 C C . PHE A 1 904 ? 1.476 -4.356 31.193 1.00 98.38 904 PHE A C 1
ATOM 6905 O O . PHE A 1 904 ? 1.320 -5.059 30.189 1.00 98.38 904 PHE A O 1
ATOM 6912 N N . LEU A 1 905 ? 0.737 -3.275 31.431 1.00 98.56 905 LEU A N 1
ATOM 6913 C CA . LEU A 1 905 ? -0.080 -2.594 30.425 1.00 98.56 905 LEU A CA 1
ATOM 6914 C C . LEU A 1 905 ? 0.516 -1.213 30.154 1.00 98.56 905 LEU A C 1
ATOM 6916 O O . LEU A 1 905 ? 0.990 -0.565 31.087 1.00 98.56 905 LEU A O 1
ATOM 6920 N N . ILE A 1 906 ? 0.453 -0.739 28.908 1.00 98.19 906 ILE A N 1
ATOM 6921 C CA . ILE A 1 906 ? 0.852 0.633 28.567 1.00 98.19 906 ILE A CA 1
ATOM 6922 C C . ILE A 1 906 ? -0.226 1.384 27.792 1.00 98.19 906 ILE A C 1
ATOM 6924 O O . ILE A 1 906 ? -0.843 0.848 26.871 1.00 98.19 906 ILE A O 1
ATOM 6928 N N . GLU A 1 907 ? -0.430 2.643 28.174 1.00 96.75 907 GLU A N 1
ATOM 6929 C CA . GLU A 1 907 ? -1.459 3.528 27.625 1.00 96.75 907 GLU A CA 1
ATOM 6930 C C . GLU A 1 907 ? -0.959 4.982 27.582 1.00 96.75 907 GLU A C 1
ATOM 6932 O O . GLU A 1 907 ? -0.445 5.508 28.571 1.00 96.75 907 GLU A O 1
ATOM 6937 N N . ASN A 1 908 ? -1.091 5.658 26.437 1.00 97.75 908 ASN A N 1
ATOM 6938 C CA . ASN A 1 908 ? -0.772 7.084 26.338 1.00 97.75 908 ASN A CA 1
ATOM 6939 C C . ASN A 1 908 ? -1.934 7.906 26.919 1.00 97.75 908 ASN A C 1
ATOM 6941 O O . ASN A 1 908 ? -3.057 7.860 26.416 1.00 97.75 908 ASN A O 1
ATOM 6945 N N . ARG A 1 909 ? -1.661 8.665 27.982 1.00 96.62 909 ARG A N 1
ATOM 6946 C CA . ARG A 1 909 ? -2.625 9.535 28.665 1.00 96.62 909 ARG A CA 1
ATOM 6947 C C . ARG A 1 909 ? -2.339 10.972 28.255 1.00 96.62 909 ARG A C 1
ATOM 6949 O O . ARG A 1 909 ? -1.334 11.529 28.685 1.00 96.62 909 ARG A O 1
ATOM 6956 N N . ALA A 1 910 ? -3.200 11.583 27.445 1.00 94.94 910 ALA A N 1
ATOM 6957 C CA . ALA A 1 910 ? -3.013 12.948 26.937 1.00 94.94 910 ALA A CA 1
ATOM 6958 C C . ALA A 1 910 ? -4.093 13.917 27.441 1.00 94.94 910 ALA A C 1
ATOM 6960 O O . ALA A 1 910 ? -5.147 13.503 27.915 1.00 94.94 910 ALA A O 1
ATOM 6961 N N . ALA A 1 911 ? -3.846 15.226 27.326 1.00 91.50 911 ALA A N 1
ATOM 6962 C CA . ALA A 1 911 ? -4.792 16.280 27.717 1.00 91.50 911 ALA A CA 1
ATOM 6963 C C . ALA A 1 911 ? -5.962 16.444 26.712 1.00 91.50 911 ALA A C 1
ATOM 6965 O O . ALA A 1 911 ? -6.184 17.520 26.154 1.00 91.50 911 ALA A O 1
ATOM 6966 N N . SER A 1 912 ? -6.694 15.358 26.468 1.00 93.19 912 SER A N 1
ATOM 6967 C CA . SER A 1 912 ? -7.754 15.201 25.464 1.00 93.19 912 S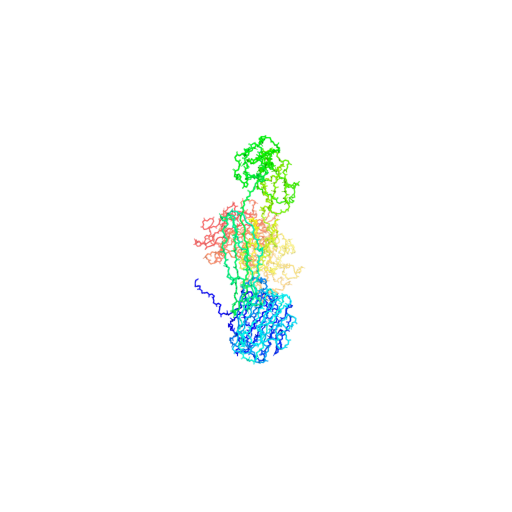ER A CA 1
ATOM 6968 C C . SER A 1 912 ? -8.914 14.383 26.032 1.00 93.19 912 SER A C 1
ATOM 6970 O O . SER A 1 912 ? -8.693 13.554 26.912 1.00 93.19 912 SER A O 1
ATOM 6972 N N . GLY A 1 913 ? -10.132 14.600 25.525 1.00 94.19 913 GLY A N 1
ATOM 6973 C CA . GLY A 1 913 ? -11.323 13.901 26.014 1.00 94.19 913 GLY A CA 1
ATOM 6974 C C . GLY A 1 913 ? -11.525 14.087 27.519 1.00 94.19 913 GLY A C 1
ATOM 6975 O O . GLY A 1 913 ? -11.244 15.152 28.082 1.00 94.19 913 GLY A O 1
ATOM 6976 N N . TYR A 1 914 ? -11.947 13.034 28.198 1.00 95.62 914 TYR A N 1
ATOM 6977 C CA . TYR A 1 914 ? -12.125 13.000 29.643 1.00 95.62 914 TYR A CA 1
ATOM 6978 C C . TYR A 1 914 ? -10.807 12.925 30.433 1.00 95.62 914 TYR A C 1
ATOM 6980 O O . TYR A 1 914 ? -10.757 13.364 31.582 1.00 95.62 914 TYR A O 1
ATOM 6988 N N . ASP A 1 915 ? -9.681 12.557 29.810 1.00 95.56 915 ASP A N 1
ATOM 6989 C CA . ASP A 1 915 ? -8.353 12.755 30.419 1.00 95.56 915 ASP A CA 1
ATOM 6990 C C . ASP A 1 915 ? -7.912 14.233 30.474 1.00 95.56 915 ASP A C 1
ATOM 6992 O O . ASP A 1 915 ? -6.929 14.559 31.142 1.00 95.56 915 ASP A O 1
ATOM 6996 N N . MET A 1 916 ? -8.708 15.183 29.957 1.00 93.62 916 MET A N 1
ATOM 6997 C CA . MET A 1 916 ? -8.633 16.578 30.424 1.00 93.62 916 MET A CA 1
ATOM 6998 C C . MET A 1 916 ? -8.850 16.705 31.948 1.00 93.62 916 MET A C 1
ATOM 7000 O O . MET A 1 916 ? -8.384 17.679 32.544 1.00 93.62 916 MET A O 1
ATOM 7004 N N . GLY A 1 917 ? -9.488 15.728 32.602 1.00 93.38 917 GLY A N 1
ATOM 7005 C CA . GLY A 1 917 ? -9.566 15.624 34.061 1.00 93.38 917 GLY A CA 1
ATOM 7006 C C . GLY A 1 917 ? -8.199 15.501 34.750 1.00 93.38 917 GLY A C 1
ATOM 7007 O O . GLY A 1 917 ? -8.053 15.952 35.882 1.00 93.38 917 GLY A O 1
ATOM 7008 N N . LEU A 1 918 ? -7.165 14.998 34.057 1.00 93.19 918 LEU A N 1
ATOM 7009 C CA . LEU A 1 918 ? -5.780 14.951 34.553 1.00 93.19 918 LEU A CA 1
ATOM 7010 C C . LEU A 1 918 ? -5.108 16.338 34.584 1.00 93.19 918 LEU A C 1
ATOM 7012 O O . LEU A 1 918 ? -4.034 16.492 35.164 1.00 93.19 918 LEU A O 1
ATOM 7016 N N . THR A 1 919 ? -5.743 17.394 34.055 1.00 88.69 919 THR A N 1
ATOM 7017 C CA . THR A 1 919 ? -5.245 18.774 34.237 1.00 88.69 919 THR A CA 1
ATOM 7018 C C . THR A 1 919 ? -5.299 19.255 35.696 1.00 88.69 919 THR A C 1
ATOM 7020 O O . THR A 1 919 ? -4.710 20.289 36.012 1.00 88.69 919 THR A O 1
ATOM 7023 N N . SER A 1 920 ? -5.927 18.491 36.603 1.00 81.25 920 SER A N 1
ATOM 7024 C CA . SER A 1 920 ? -5.863 18.692 38.056 1.00 81.25 920 SER A CA 1
ATOM 7025 C C . SER A 1 920 ? -4.708 17.961 38.770 1.00 81.25 920 SER A C 1
ATOM 7027 O O . SER A 1 920 ? -4.644 18.015 40.000 1.00 81.25 920 SER A O 1
ATOM 7029 N N . LEU A 1 921 ? -3.814 17.260 38.054 1.00 89.62 921 LEU A N 1
ATOM 7030 C CA . LEU A 1 921 ? -2.610 16.640 38.634 1.00 89.62 921 LEU A CA 1
ATOM 7031 C C . LEU A 1 921 ? -1.668 17.681 39.268 1.00 89.62 921 LEU A C 1
ATOM 7033 O O . LEU A 1 921 ? -1.622 18.847 38.872 1.00 89.62 921 LEU A O 1
ATOM 7037 N N . SER A 1 922 ? -0.875 17.250 40.250 1.00 85.00 922 SER A N 1
ATOM 7038 C CA . SER A 1 922 ? 0.118 18.114 40.898 1.00 85.00 922 SER A CA 1
ATOM 7039 C C . SER A 1 922 ? 1.385 18.328 40.043 1.00 85.00 922 SER A C 1
ATOM 7041 O O . SER A 1 922 ? 1.650 17.600 39.087 1.00 85.00 922 SER A O 1
ATOM 7043 N N . GLY A 1 923 ? 2.166 19.369 40.362 1.00 76.25 923 GLY A N 1
ATOM 7044 C CA . GLY A 1 923 ? 3.446 19.687 39.708 1.00 76.25 923 GLY A CA 1
ATOM 7045 C C . GLY A 1 923 ? 3.456 21.020 38.958 1.00 76.25 923 GLY A C 1
ATOM 7046 O O . GLY A 1 923 ? 4.129 21.959 39.384 1.00 76.25 923 GLY A O 1
ATOM 7047 N N . THR A 1 924 ? 2.693 21.143 37.866 1.00 65.94 924 THR A N 1
ATOM 7048 C CA . THR A 1 924 ? 2.462 22.423 37.160 1.00 65.94 924 THR A CA 1
ATOM 7049 C C . THR A 1 924 ? 1.040 22.491 36.595 1.00 65.94 924 THR A C 1
ATOM 7051 O O . THR A 1 924 ? 0.366 21.475 36.494 1.00 65.94 924 THR A O 1
ATOM 7054 N N . SER A 1 925 ? 0.584 23.678 36.183 1.00 62.84 925 SER A N 1
ATOM 7055 C CA . SER A 1 925 ? -0.761 23.895 35.617 1.00 62.84 925 SER A CA 1
ATOM 7056 C C . SER A 1 925 ? -0.971 23.362 34.192 1.00 62.84 925 SER A C 1
ATOM 7058 O O . SER A 1 925 ? -2.037 23.578 33.621 1.00 62.84 925 SER A O 1
ATOM 7060 N N . ASN A 1 926 ? 0.050 22.757 33.581 1.00 73.06 926 ASN A N 1
ATOM 7061 C CA . ASN A 1 926 ? 0.086 22.455 32.152 1.00 73.06 926 ASN A CA 1
ATOM 7062 C C . ASN A 1 926 ? 0.397 20.967 31.927 1.00 73.06 926 ASN A C 1
ATOM 7064 O O . ASN A 1 926 ? 1.467 20.621 31.430 1.00 73.06 926 ASN A O 1
ATOM 7068 N N . PHE A 1 927 ? -0.537 20.090 32.298 1.00 85.56 927 PHE A N 1
ATOM 7069 C CA . PHE A 1 927 ? -0.508 18.693 31.866 1.00 85.56 927 PHE A CA 1
ATOM 7070 C C . PHE A 1 927 ? -0.610 18.624 30.333 1.00 85.56 927 PHE A C 1
ATOM 7072 O O . PHE A 1 927 ? -1.566 19.143 29.759 1.00 85.56 927 PHE A O 1
ATOM 7079 N N . SER A 1 928 ? 0.383 18.019 29.676 1.00 86.81 928 SER A N 1
ATOM 7080 C CA . SER A 1 928 ? 0.375 17.736 28.231 1.00 86.81 928 SER A CA 1
ATOM 7081 C C . SER A 1 928 ? 0.025 16.277 27.932 1.00 86.81 928 SER A C 1
ATOM 7083 O O . SER A 1 928 ? -0.706 16.003 26.981 1.00 86.81 928 SER A O 1
ATOM 7085 N N . GLY A 1 929 ? 0.505 15.362 28.776 1.00 93.31 929 GLY A N 1
ATOM 7086 C CA . GLY A 1 929 ? 0.311 13.922 28.657 1.00 93.31 929 GLY A CA 1
ATOM 7087 C C . GLY A 1 929 ? 1.579 13.117 28.934 1.00 93.31 929 GLY A C 1
ATOM 7088 O O . GLY A 1 929 ? 2.608 13.684 29.310 1.00 93.31 929 GLY A O 1
ATOM 7089 N N . GLY A 1 930 ? 1.529 11.814 28.692 1.00 96.75 930 GLY A N 1
ATOM 7090 C CA . GLY A 1 930 ? 2.673 10.909 28.759 1.00 96.75 930 GLY A CA 1
ATOM 7091 C C . GLY A 1 930 ? 2.240 9.444 28.739 1.00 96.75 930 GLY A C 1
ATOM 7092 O O . GLY A 1 930 ? 1.055 9.129 28.862 1.00 96.75 930 GLY A O 1
ATOM 7093 N N . LEU A 1 931 ? 3.207 8.538 28.624 1.00 98.25 931 LEU A N 1
ATOM 7094 C CA . LEU A 1 931 ? 2.956 7.105 28.710 1.00 98.25 931 LEU A CA 1
ATOM 7095 C C . LEU A 1 931 ? 2.739 6.707 30.176 1.00 98.25 931 LEU A C 1
ATOM 7097 O O . LEU A 1 931 ? 3.624 6.906 31.011 1.00 98.25 931 LEU A O 1
ATOM 7101 N N . SER A 1 932 ? 1.574 6.145 30.488 1.00 97.88 932 SER A N 1
ATOM 7102 C CA . SER A 1 932 ? 1.353 5.430 31.745 1.00 97.88 932 SER A CA 1
ATOM 7103 C C . SER A 1 932 ? 1.783 3.981 31.567 1.00 97.88 932 SER A C 1
ATOM 7105 O O . SER A 1 932 ? 1.472 3.360 30.547 1.00 97.88 932 SER A O 1
ATOM 7107 N N . ILE A 1 933 ? 2.477 3.449 32.568 1.00 98.50 933 ILE A N 1
ATOM 7108 C CA . ILE A 1 933 ? 2.826 2.035 32.674 1.00 98.50 933 ILE A CA 1
ATOM 7109 C C . ILE A 1 933 ? 2.107 1.510 33.914 1.00 98.50 933 ILE A C 1
ATOM 7111 O O . ILE A 1 933 ? 2.257 2.066 35.001 1.00 98.50 933 ILE A O 1
ATOM 7115 N N . LEU A 1 934 ? 1.294 0.473 33.738 1.00 98.44 934 LEU A N 1
ATOM 7116 C CA . LEU A 1 934 ? 0.586 -0.192 34.826 1.00 98.44 934 LEU A CA 1
ATOM 7117 C C . LEU A 1 934 ? 1.228 -1.554 35.069 1.00 98.44 934 LEU A C 1
ATOM 7119 O O . LEU A 1 934 ? 1.388 -2.320 34.116 1.00 98.44 934 LEU A O 1
ATOM 7123 N N . HIS A 1 935 ? 1.558 -1.864 36.319 1.00 97.94 935 HIS A N 1
ATOM 7124 C CA . HIS A 1 935 ? 1.967 -3.206 36.732 1.00 97.94 935 HIS A CA 1
ATOM 7125 C C . HIS A 1 935 ? 0.721 -3.930 37.234 1.00 97.94 935 HIS A C 1
ATOM 7127 O O . HIS A 1 935 ? 0.013 -3.412 38.095 1.00 97.94 935 HIS A O 1
ATOM 7133 N N . ILE A 1 936 ? 0.416 -5.088 36.658 1.00 98.25 936 ILE A N 1
ATOM 7134 C CA . ILE A 1 936 ? -0.759 -5.880 37.010 1.00 98.25 936 ILE A CA 1
ATOM 7135 C C . ILE A 1 936 ? -0.311 -7.223 37.569 1.00 98.25 936 ILE A C 1
ATOM 7137 O O . ILE A 1 936 ? 0.552 -7.865 36.967 1.00 98.25 936 ILE A O 1
ATOM 7141 N N . ASP A 1 937 ? -0.959 -7.680 38.639 1.00 97.06 937 ASP A N 1
ATOM 7142 C CA . ASP A 1 937 ? -0.952 -9.086 39.042 1.00 97.06 937 ASP A CA 1
ATOM 7143 C C . ASP A 1 937 ? -2.385 -9.585 39.295 1.00 97.06 937 ASP A C 1
ATOM 7145 O O . ASP A 1 937 ? -2.949 -9.385 40.370 1.00 97.06 937 ASP A O 1
ATOM 7149 N N . ASP A 1 938 ? -2.960 -10.287 38.309 1.00 95.62 938 ASP A N 1
ATOM 7150 C CA . ASP A 1 938 ? -4.307 -10.885 38.376 1.00 95.62 938 ASP A CA 1
ATOM 7151 C C . ASP A 1 938 ? -4.437 -11.963 39.497 1.00 95.62 938 ASP A C 1
ATOM 7153 O O . ASP A 1 938 ? -5.515 -12.531 39.684 1.00 95.62 938 ASP A O 1
ATOM 7157 N N . ASN A 1 939 ? -3.362 -12.293 40.236 1.00 94.69 939 ASN A N 1
ATOM 7158 C CA . ASN A 1 939 ? -3.412 -13.153 41.429 1.00 94.69 939 ASN A CA 1
ATOM 7159 C C . ASN A 1 939 ? -3.751 -12.390 42.733 1.00 94.69 939 ASN A C 1
ATOM 7161 O O . ASN A 1 939 ? -4.005 -13.034 43.757 1.00 94.69 939 ASN A O 1
ATOM 7165 N N . ILE A 1 940 ? -3.740 -11.052 42.717 1.00 94.62 940 ILE A N 1
ATOM 7166 C CA . ILE A 1 940 ? -4.091 -10.170 43.844 1.00 94.62 940 ILE A CA 1
ATOM 7167 C C . ILE A 1 940 ? -5.551 -9.697 43.700 1.00 94.62 940 ILE A C 1
ATOM 7169 O O . ILE A 1 940 ? -6.121 -9.744 42.615 1.00 94.62 940 ILE A O 1
ATOM 7173 N N . GLY A 1 941 ? -6.209 -9.305 44.797 1.00 91.12 941 GLY A N 1
ATOM 7174 C CA . GLY A 1 941 ? -7.642 -8.957 44.791 1.00 91.12 941 GLY A CA 1
ATOM 7175 C C . GLY A 1 941 ? -7.971 -7.462 44.858 1.00 91.12 941 GLY A C 1
ATOM 7176 O O . GLY A 1 941 ? -9.136 -7.096 44.726 1.00 91.12 941 GLY A O 1
ATOM 7177 N N . ASN A 1 942 ? -6.983 -6.615 45.146 1.00 93.12 942 ASN A N 1
ATOM 7178 C CA . ASN A 1 942 ? -7.160 -5.254 45.654 1.00 93.12 942 ASN A CA 1
ATOM 7179 C C . ASN A 1 942 ? -5.821 -4.480 45.673 1.00 93.12 942 ASN A C 1
ATOM 7181 O O . ASN A 1 942 ? -4.776 -5.004 45.291 1.00 93.12 942 ASN A O 1
ATOM 7185 N N . ASN A 1 943 ? -5.860 -3.224 46.128 1.00 95.12 943 ASN A N 1
ATOM 7186 C CA . ASN A 1 943 ? -4.716 -2.306 46.190 1.00 95.12 943 ASN A CA 1
ATOM 7187 C C . ASN A 1 943 ? -4.380 -1.864 47.641 1.00 95.12 943 ASN A C 1
ATOM 7189 O O . ASN A 1 943 ? -4.116 -0.684 47.865 1.00 95.12 943 ASN A O 1
ATOM 7193 N N . ASP A 1 944 ? -4.430 -2.775 48.627 1.00 93.00 944 ASP A N 1
ATOM 7194 C CA . ASP A 1 944 ? -4.208 -2.480 50.064 1.00 93.00 944 ASP A CA 1
ATOM 7195 C C . ASP A 1 944 ? -2.871 -2.991 50.657 1.00 93.00 944 ASP A C 1
ATOM 7197 O O . ASP A 1 944 ? -2.658 -2.892 51.865 1.00 93.00 944 ASP A O 1
ATOM 7201 N N . ASP A 1 945 ? -1.949 -3.484 49.822 1.00 92.12 945 ASP A N 1
ATOM 7202 C CA . ASP A 1 945 ? -0.520 -3.604 50.150 1.00 92.12 945 ASP A CA 1
ATOM 7203 C C . ASP A 1 945 ? 0.272 -2.713 49.186 1.00 92.12 945 ASP A C 1
ATOM 7205 O O . ASP A 1 945 ? 0.337 -2.988 47.984 1.00 92.12 945 ASP A O 1
ATOM 7209 N N . GLU A 1 946 ? 0.903 -1.650 49.700 1.00 88.12 946 GLU A N 1
ATOM 7210 C CA . GLU A 1 946 ? 1.687 -0.711 48.878 1.00 88.12 946 GLU A CA 1
ATOM 7211 C C . GLU A 1 946 ? 2.778 -1.403 48.037 1.00 88.12 946 GLU A C 1
ATOM 7213 O O . GLU A 1 946 ? 3.209 -0.870 47.014 1.00 88.12 946 GLU A O 1
ATOM 7218 N N . ASN A 1 947 ? 3.235 -2.578 48.480 1.00 89.56 947 ASN A N 1
ATOM 7219 C CA . ASN A 1 947 ? 4.372 -3.313 47.940 1.00 89.56 947 ASN A CA 1
ATOM 7220 C C . ASN A 1 947 ? 3.966 -4.388 46.914 1.00 89.56 947 ASN A C 1
ATOM 7222 O O . ASN A 1 947 ? 4.860 -4.942 46.274 1.00 89.56 947 ASN A O 1
ATOM 7226 N N . HIS A 1 948 ? 2.672 -4.718 46.783 1.00 93.81 948 HIS A N 1
ATOM 7227 C CA . HIS A 1 948 ? 2.152 -5.728 45.845 1.00 93.81 948 HIS A CA 1
ATOM 7228 C C . HIS A 1 948 ? 0.662 -5.475 45.545 1.00 93.81 948 HIS A C 1
ATOM 7230 O O . HIS A 1 948 ? -0.224 -6.057 46.170 1.00 93.81 948 HIS A O 1
ATOM 7236 N N . LYS A 1 949 ? 0.390 -4.590 44.581 1.00 95.00 949 LYS A N 1
ATOM 7237 C CA . LYS A 1 949 ? -0.964 -4.152 44.198 1.00 95.00 949 LYS A CA 1
ATOM 7238 C C . LYS A 1 949 ? -1.542 -5.028 43.071 1.00 95.00 949 LYS A C 1
ATOM 7240 O O . LYS A 1 949 ? -0.786 -5.578 42.273 1.00 95.00 949 LYS A O 1
ATOM 7245 N N . LEU A 1 950 ? -2.872 -5.114 42.954 1.00 97.12 950 LEU A N 1
ATOM 7246 C CA . LEU A 1 950 ? -3.548 -5.698 41.780 1.00 97.12 950 LEU A CA 1
ATOM 7247 C C . LEU A 1 950 ? -3.358 -4.820 40.533 1.00 97.12 950 LEU A C 1
ATOM 7249 O O . LEU A 1 950 ? -3.040 -5.333 39.463 1.00 97.12 950 LEU A O 1
ATOM 7253 N N . VAL A 1 951 ? -3.525 -3.500 40.671 1.00 97.94 951 VAL A N 1
ATOM 7254 C CA . VAL A 1 951 ? -3.204 -2.515 39.624 1.00 97.94 951 VAL A CA 1
ATOM 7255 C C . VAL A 1 951 ? -2.315 -1.431 40.213 1.00 97.94 951 VAL A C 1
ATOM 7257 O O . VAL A 1 951 ? -2.791 -0.570 40.954 1.00 97.94 951 VAL A O 1
ATOM 7260 N N . ASP A 1 952 ? -1.042 -1.443 39.846 1.00 97.25 952 ASP A N 1
ATOM 7261 C CA . ASP A 1 952 ? -0.078 -0.402 40.189 1.00 97.25 952 ASP A CA 1
ATOM 7262 C C . ASP A 1 952 ? 0.074 0.633 39.068 1.00 97.25 952 ASP A C 1
ATOM 7264 O O . ASP A 1 952 ? -0.193 0.344 37.900 1.00 97.25 952 ASP A O 1
ATOM 7268 N N . VAL A 1 953 ? 0.543 1.832 39.413 1.00 97.44 953 VAL A N 1
ATOM 7269 C CA . VAL A 1 953 ? 0.957 2.864 38.448 1.00 97.44 953 VAL A CA 1
ATOM 7270 C C . VAL A 1 953 ? 2.445 3.095 38.657 1.00 97.44 953 VAL A C 1
ATOM 7272 O O . VAL A 1 953 ? 2.838 3.729 39.630 1.00 97.44 953 VAL A O 1
ATOM 7275 N N . GLU A 1 954 ? 3.274 2.588 37.748 1.00 97.44 954 GLU A N 1
ATOM 7276 C CA . GLU A 1 954 ? 4.736 2.660 37.855 1.00 97.44 954 GLU A CA 1
ATOM 7277 C C . GLU A 1 954 ? 5.192 4.130 37.792 1.00 97.44 954 GLU A C 1
ATOM 7279 O O . GLU A 1 954 ? 5.193 4.762 36.734 1.00 97.44 954 GLU A O 1
ATOM 7284 N N . GLU A 1 955 ? 5.511 4.729 38.945 1.00 96.38 955 GLU A N 1
ATOM 7285 C CA . GLU A 1 955 ? 5.634 6.183 39.048 1.00 96.38 955 GLU A CA 1
ATOM 7286 C C . GLU A 1 955 ? 6.983 6.726 38.521 1.00 96.38 955 GLU A C 1
ATOM 7288 O O . GLU A 1 955 ? 7.978 6.810 39.244 1.00 96.38 955 GLU A O 1
ATOM 7293 N N . ALA A 1 956 ? 7.001 7.204 37.273 1.00 95.88 956 ALA A N 1
ATOM 7294 C CA . ALA A 1 956 ? 8.209 7.533 36.506 1.00 95.88 956 ALA A CA 1
ATOM 7295 C C . ALA A 1 956 ? 9.278 8.427 37.179 1.00 95.88 956 ALA A C 1
ATOM 7297 O O . ALA A 1 956 ? 10.461 8.295 36.849 1.00 95.88 956 ALA A O 1
ATOM 7298 N N . ASN A 1 957 ? 8.897 9.385 38.038 1.00 90.31 957 ASN A N 1
ATOM 7299 C CA . ASN A 1 957 ? 9.825 10.320 38.709 1.00 90.31 957 ASN A CA 1
ATOM 7300 C C . ASN A 1 957 ? 9.245 11.040 39.953 1.00 90.31 957 ASN A C 1
ATOM 7302 O O . ASN A 1 957 ? 9.683 12.138 40.314 1.00 90.31 957 ASN A O 1
ATOM 7306 N N . ASN A 1 958 ? 8.245 10.456 40.613 1.00 91.19 958 ASN A N 1
ATOM 7307 C CA . ASN A 1 958 ? 7.709 10.918 41.901 1.00 91.19 958 ASN A CA 1
ATOM 7308 C C . ASN A 1 958 ? 7.002 9.739 42.567 1.00 91.19 958 ASN A C 1
ATOM 7310 O O . ASN A 1 958 ? 6.044 9.278 41.982 1.00 91.19 958 ASN A O 1
ATOM 7314 N N . ALA A 1 959 ? 7.410 9.277 43.751 1.00 92.25 959 ALA A N 1
ATOM 7315 C CA . ALA A 1 959 ? 6.699 8.205 44.470 1.00 92.25 959 ALA A CA 1
ATOM 7316 C C . ALA A 1 959 ? 5.484 8.767 45.247 1.00 92.25 959 ALA A C 1
ATOM 7318 O O . ALA A 1 959 ? 5.379 8.615 46.467 1.00 92.25 959 ALA A O 1
ATOM 7319 N N . GLY A 1 960 ? 4.664 9.579 44.576 1.00 92.62 960 GLY A N 1
ATOM 7320 C CA . GLY A 1 960 ? 3.634 10.426 45.179 1.00 92.62 960 GLY A CA 1
ATOM 7321 C C . GLY A 1 960 ? 2.398 9.647 45.610 1.00 92.62 960 GLY A C 1
ATOM 7322 O O . GLY A 1 960 ? 1.828 9.938 46.670 1.00 92.62 960 GLY A O 1
ATOM 7323 N N . LEU A 1 961 ? 2.038 8.636 44.817 1.00 94.50 961 LEU A N 1
ATOM 7324 C CA . LEU A 1 961 ? 0.953 7.704 45.076 1.00 94.50 961 LEU A CA 1
ATOM 7325 C C . LEU A 1 961 ? 1.335 6.732 46.192 1.00 94.50 961 LEU A C 1
ATOM 7327 O O . LEU A 1 961 ? 0.625 6.674 47.197 1.00 94.50 961 LEU A O 1
ATOM 7331 N N . ASP A 1 962 ? 2.485 6.063 46.074 1.00 93.19 962 ASP A N 1
ATOM 7332 C CA . ASP A 1 962 ? 2.979 5.104 47.073 1.00 93.19 962 ASP A CA 1
ATOM 7333 C C . ASP A 1 962 ? 3.127 5.746 48.457 1.00 93.19 962 ASP A C 1
ATOM 7335 O O . ASP A 1 962 ? 2.686 5.209 49.470 1.00 93.19 962 ASP A O 1
ATOM 7339 N N . THR A 1 963 ? 3.717 6.945 48.520 1.00 92.38 963 THR A N 1
ATOM 7340 C CA . THR A 1 963 ? 3.953 7.642 49.798 1.00 92.38 963 THR A CA 1
ATOM 7341 C C . THR A 1 963 ? 2.756 8.454 50.299 1.00 92.38 963 THR A C 1
ATOM 7343 O O . THR A 1 963 ? 2.878 9.145 51.317 1.00 92.38 963 THR A O 1
ATOM 7346 N N . LYS A 1 964 ? 1.619 8.419 49.584 1.00 91.94 964 LYS A N 1
ATOM 7347 C CA . LYS A 1 964 ? 0.407 9.218 49.849 1.00 91.94 964 LYS A CA 1
ATOM 7348 C C . LYS A 1 964 ? 0.679 10.724 50.005 1.00 91.94 964 LYS A C 1
ATOM 7350 O O . LYS A 1 964 ? -0.027 11.428 50.735 1.00 91.94 964 LYS A O 1
ATOM 7355 N N . THR A 1 965 ? 1.730 11.237 49.362 1.00 92.19 965 THR A N 1
ATOM 7356 C CA . THR A 1 965 ? 2.093 12.663 49.438 1.00 92.19 965 THR A CA 1
ATOM 7357 C C . THR A 1 965 ? 1.288 13.514 48.458 1.00 92.19 965 THR A C 1
ATOM 7359 O O . THR A 1 965 ? 1.045 14.691 48.737 1.00 92.19 965 THR A O 1
ATOM 7362 N N . ASP A 1 966 ? 0.785 12.905 47.384 1.00 92.06 966 ASP A N 1
ATOM 7363 C CA . ASP A 1 966 ? -0.239 13.462 46.506 1.00 92.06 966 ASP A CA 1
ATOM 7364 C C . ASP A 1 966 ? -1.195 12.359 45.981 1.00 92.06 966 ASP A C 1
ATOM 7366 O O . ASP A 1 966 ? -1.190 11.221 46.455 1.00 92.06 966 ASP A O 1
ATOM 7370 N N . ARG A 1 967 ? -2.111 12.721 45.072 1.00 92.62 967 ARG A N 1
ATOM 7371 C CA . ARG A 1 967 ? -3.052 11.798 44.396 1.00 92.62 967 ARG A CA 1
ATOM 7372 C C . ARG A 1 967 ? -2.705 11.624 42.911 1.00 92.62 967 ARG A C 1
ATOM 7374 O O . ARG A 1 967 ? -3.572 11.302 42.106 1.00 92.62 967 ARG A O 1
ATOM 7381 N N . GLY A 1 968 ? -1.470 11.920 42.535 1.00 93.75 968 GLY A N 1
ATOM 7382 C CA . GLY A 1 968 ? -0.994 12.005 41.167 1.00 93.75 968 GLY A CA 1
ATOM 7383 C C . GLY A 1 968 ? -0.311 13.348 40.886 1.00 93.75 968 GLY A C 1
ATOM 7384 O O . GLY A 1 968 ? -0.785 14.437 41.246 1.00 93.75 968 GLY A O 1
ATOM 7385 N N . HIS A 1 969 ? 0.790 13.256 40.155 1.00 94.19 969 HIS A N 1
ATOM 7386 C CA . HIS A 1 969 ? 1.659 14.332 39.712 1.00 94.19 969 HIS A CA 1
ATOM 7387 C C . HIS A 1 969 ? 1.957 14.151 38.222 1.00 94.19 969 HIS A C 1
ATOM 7389 O O . HIS A 1 969 ? 2.101 13.034 37.729 1.00 94.19 969 HIS A O 1
ATOM 7395 N N . ILE A 1 970 ? 2.187 15.242 37.492 1.00 91.88 970 ILE A N 1
ATOM 7396 C CA . ILE A 1 970 ? 2.582 15.189 36.069 1.00 91.88 970 ILE A CA 1
ATOM 7397 C C . ILE A 1 970 ? 3.922 14.463 35.804 1.00 91.88 970 ILE A C 1
ATOM 7399 O O . ILE A 1 970 ? 4.320 14.323 34.654 1.00 91.88 970 ILE A O 1
ATOM 7403 N N . ASN A 1 971 ? 4.622 14.012 36.855 1.00 93.50 971 ASN A N 1
ATOM 7404 C CA . ASN A 1 971 ? 5.902 13.303 36.779 1.00 93.50 971 ASN A CA 1
ATOM 7405 C C . ASN A 1 971 ? 5.747 11.783 36.965 1.00 93.50 971 ASN A C 1
ATOM 7407 O O . ASN A 1 971 ? 6.760 11.088 36.927 1.00 93.50 971 ASN A O 1
ATOM 7411 N N . ASN A 1 972 ? 4.533 11.260 37.186 1.00 95.56 972 ASN A N 1
ATOM 7412 C CA . ASN A 1 972 ? 4.308 9.810 37.242 1.00 95.56 972 ASN A CA 1
ATOM 7413 C C . ASN A 1 972 ? 4.308 9.167 35.847 1.00 95.56 972 ASN A C 1
ATOM 7415 O O . ASN A 1 972 ? 4.588 7.982 35.738 1.00 95.56 972 ASN A O 1
ATOM 7419 N N . LEU A 1 973 ? 4.028 9.939 34.790 1.00 96.50 973 LEU A N 1
ATOM 7420 C CA . LEU A 1 973 ? 4.037 9.457 33.407 1.00 96.50 973 LEU A CA 1
ATOM 7421 C C . LEU A 1 973 ? 5.431 9.554 32.778 1.00 96.50 973 LEU A C 1
ATOM 7423 O O . LEU A 1 973 ? 6.181 10.502 33.035 1.00 96.50 973 LEU A O 1
ATOM 7427 N N . TYR A 1 974 ? 5.745 8.614 31.892 1.00 98.19 974 TYR A N 1
ATOM 7428 C CA . TYR A 1 974 ? 6.996 8.570 31.143 1.00 98.19 974 TYR A CA 1
ATOM 7429 C C . TYR A 1 974 ? 6.902 9.387 29.848 1.00 98.19 974 TYR A C 1
ATOM 7431 O O . TYR A 1 974 ? 5.923 9.290 29.109 1.00 98.19 974 TYR A O 1
ATOM 7439 N N . PHE A 1 975 ? 7.921 10.201 29.575 1.00 96.94 975 PHE A N 1
ATOM 7440 C CA . PHE A 1 975 ? 8.092 10.977 28.340 1.00 96.94 975 PHE A CA 1
ATOM 7441 C C . PHE A 1 975 ? 9.499 11.592 28.289 1.00 96.94 975 PHE A C 1
ATOM 7443 O O . PHE A 1 975 ? 10.122 11.839 29.326 1.00 96.94 975 PHE A O 1
ATOM 7450 N N . ASN A 1 976 ? 9.997 11.903 27.093 1.00 95.06 976 ASN A N 1
ATOM 7451 C CA . ASN A 1 976 ? 11.228 12.669 26.914 1.00 95.06 976 ASN A CA 1
ATOM 7452 C C . ASN A 1 976 ? 11.092 14.072 27.536 1.00 95.06 976 ASN A C 1
ATOM 7454 O O . ASN A 1 976 ? 10.223 14.860 27.169 1.00 95.06 976 ASN A O 1
ATOM 7458 N N . GLY A 1 977 ? 11.945 14.366 28.521 1.00 91.06 977 GLY A N 1
ATOM 7459 C CA . GLY A 1 977 ? 11.822 15.529 29.411 1.00 91.06 977 GLY A CA 1
ATOM 7460 C C . GLY A 1 977 ? 11.450 15.172 30.857 1.00 91.06 977 GLY A C 1
ATOM 7461 O O . GLY A 1 977 ? 11.705 15.976 31.754 1.00 91.06 977 GLY A O 1
ATOM 7462 N N . ASN A 1 978 ? 10.936 13.961 31.090 1.00 93.81 978 ASN A N 1
ATOM 7463 C CA . ASN A 1 978 ? 10.870 13.291 32.390 1.00 93.81 978 ASN A CA 1
ATOM 7464 C C . ASN A 1 978 ? 11.774 12.034 32.352 1.00 93.81 978 ASN A C 1
ATOM 7466 O O . ASN A 1 978 ? 12.844 12.080 31.739 1.00 93.81 978 ASN A O 1
ATOM 7470 N N . SER A 1 979 ? 11.384 10.918 32.978 1.00 95.94 979 SER A N 1
ATOM 7471 C CA . SER A 1 979 ? 11.967 9.607 32.660 1.00 95.94 979 SER A CA 1
ATOM 7472 C C . SER A 1 979 ? 11.416 9.131 31.318 1.00 95.94 979 SER A C 1
ATOM 7474 O O . SER A 1 979 ? 10.201 9.106 31.124 1.00 95.94 979 SER A O 1
ATOM 7476 N N . ASN A 1 980 ? 12.301 8.737 30.403 1.00 96.62 980 ASN A N 1
ATOM 7477 C CA . ASN A 1 980 ? 11.956 8.234 29.072 1.00 96.62 980 ASN A CA 1
ATOM 7478 C C . ASN A 1 980 ? 12.299 6.745 28.877 1.00 96.62 980 ASN A C 1
ATOM 7480 O O . ASN A 1 980 ? 12.384 6.271 27.743 1.00 96.62 980 ASN A O 1
ATOM 7484 N N . SER A 1 981 ? 12.489 6.018 29.980 1.00 97.69 981 SER A N 1
ATOM 7485 C CA . SER A 1 981 ? 12.628 4.565 29.992 1.00 97.69 981 SER A CA 1
ATOM 7486 C C . SER A 1 981 ? 12.176 3.930 31.309 1.00 97.69 981 SER A C 1
ATOM 7488 O O . SER A 1 981 ? 12.126 4.587 32.352 1.00 97.69 981 SER A O 1
ATOM 7490 N N . PHE A 1 982 ? 11.855 2.639 31.236 1.00 98.31 982 PHE A N 1
ATOM 7491 C CA . PHE A 1 982 ? 11.434 1.762 32.325 1.00 98.31 982 PHE A CA 1
ATOM 7492 C C . PHE A 1 982 ? 12.021 0.364 32.089 1.00 98.31 982 PHE A C 1
ATOM 7494 O O . PHE A 1 982 ? 11.685 -0.307 31.112 1.00 98.31 982 PHE A O 1
ATOM 7501 N N . ASN A 1 983 ? 12.939 -0.074 32.951 1.00 97.19 983 ASN A N 1
ATOM 7502 C CA . ASN A 1 983 ? 13.675 -1.327 32.777 1.00 97.19 983 ASN A CA 1
ATOM 7503 C C . ASN A 1 983 ? 14.134 -1.916 34.125 1.00 97.19 983 ASN A C 1
ATOM 7505 O O . ASN A 1 983 ? 13.928 -1.330 35.186 1.00 97.19 983 ASN A O 1
ATOM 7509 N N . ALA A 1 984 ? 14.808 -3.068 34.105 1.00 96.06 984 ALA A N 1
ATOM 7510 C CA . ALA A 1 984 ? 15.253 -3.769 35.315 1.00 96.06 984 ALA A CA 1
ATOM 7511 C C . ALA A 1 984 ? 16.283 -2.995 36.181 1.00 96.06 984 ALA A C 1
ATOM 7513 O O . ALA A 1 984 ? 16.687 -3.490 37.236 1.00 96.06 984 ALA A O 1
ATOM 7514 N N . SER A 1 985 ? 16.724 -1.806 35.747 1.00 95.38 985 SER A N 1
ATOM 7515 C CA . SER A 1 985 ? 17.653 -0.905 36.446 1.00 95.38 985 SER A CA 1
ATOM 7516 C C . SER A 1 985 ? 17.113 0.510 36.721 1.00 95.38 985 SER A C 1
ATOM 7518 O O . SER A 1 985 ? 17.835 1.313 37.318 1.00 95.38 985 SER A O 1
ATOM 7520 N N . THR A 1 986 ? 15.873 0.829 36.325 1.00 96.31 986 THR A N 1
ATOM 7521 C CA . THR A 1 986 ? 15.206 2.089 36.706 1.00 96.31 986 THR A CA 1
ATOM 7522 C C . THR A 1 986 ? 14.679 2.032 38.148 1.00 96.31 986 THR A C 1
ATOM 7524 O O . THR A 1 986 ? 14.809 1.018 38.832 1.00 96.31 986 THR A O 1
ATOM 7527 N N . SER A 1 987 ? 14.120 3.140 38.643 1.00 92.38 987 SER A N 1
ATOM 7528 C CA . SER A 1 987 ? 13.424 3.202 39.934 1.00 92.38 987 SER A CA 1
ATOM 7529 C C . SER A 1 987 ? 12.120 3.997 39.751 1.00 92.38 987 SER A C 1
ATOM 7531 O O . SER A 1 987 ? 12.219 5.218 39.623 1.00 92.38 987 SER A O 1
ATOM 7533 N N . PRO A 1 988 ? 10.939 3.351 39.734 1.00 93.88 988 PRO A N 1
ATOM 7534 C CA . PRO A 1 988 ? 10.738 1.908 39.896 1.00 93.88 988 PRO A CA 1
ATOM 7535 C C . PRO A 1 988 ? 11.281 1.093 38.707 1.00 93.88 988 PRO A C 1
ATOM 7537 O O . PRO A 1 988 ? 11.675 1.645 37.675 1.00 93.88 988 PRO A O 1
ATOM 7540 N N . SER A 1 989 ? 11.400 -0.222 38.889 1.00 95.56 989 SER A N 1
ATOM 7541 C CA . SER A 1 989 ? 12.086 -1.129 37.959 1.00 95.56 989 SER A CA 1
ATOM 7542 C C . SER A 1 989 ? 11.122 -2.143 37.366 1.00 95.56 989 SER A C 1
ATOM 7544 O O . SER A 1 989 ? 10.349 -2.715 38.124 1.00 95.56 989 SER A O 1
ATOM 7546 N N . SER A 1 990 ? 11.283 -2.509 36.093 1.00 96.88 990 SER A N 1
ATOM 7547 C CA . SER A 1 990 ? 10.459 -3.534 35.423 1.00 96.88 990 SER A CA 1
ATOM 7548 C C . SER A 1 990 ? 10.654 -4.975 35.932 1.00 96.88 990 SER A C 1
ATOM 7550 O O . SER A 1 990 ? 10.283 -5.930 35.251 1.00 96.88 990 SER A O 1
ATOM 7552 N N . ASN A 1 991 ? 11.273 -5.174 37.097 1.00 96.44 991 ASN A N 1
ATOM 7553 C CA . ASN A 1 991 ? 11.355 -6.480 37.746 1.00 96.44 991 ASN A CA 1
ATOM 7554 C C . ASN A 1 991 ? 9.988 -6.869 38.330 1.00 96.44 991 ASN A C 1
ATOM 7556 O O . ASN A 1 991 ? 9.188 -6.009 38.676 1.00 96.44 991 ASN A O 1
ATOM 7560 N N . ARG A 1 992 ? 9.758 -8.173 38.463 1.00 95.19 992 ARG A N 1
ATOM 7561 C CA . ARG A 1 992 ? 8.568 -8.759 39.094 1.00 95.19 992 ARG A CA 1
ATOM 7562 C C . ARG A 1 992 ? 8.475 -8.422 40.581 1.00 95.19 992 ARG A C 1
ATOM 7564 O O . ARG A 1 992 ? 9.508 -8.168 41.210 1.00 95.19 992 ARG A O 1
ATOM 7571 N N . TYR A 1 993 ? 7.290 -8.557 41.176 1.00 94.38 993 TYR A N 1
ATOM 7572 C CA . TYR A 1 993 ? 7.110 -8.416 42.630 1.00 94.38 993 TYR A CA 1
ATOM 7573 C C . TYR A 1 993 ? 7.938 -9.445 43.429 1.00 94.38 993 TYR A C 1
ATOM 7575 O O . TYR A 1 993 ? 8.419 -9.155 44.525 1.00 94.38 993 TYR A O 1
ATOM 7583 N N . ASP A 1 994 ? 8.242 -10.616 42.850 1.00 92.19 994 ASP A N 1
ATOM 7584 C CA . ASP A 1 994 ? 9.177 -11.595 43.434 1.00 92.19 994 ASP A CA 1
ATOM 7585 C C . ASP A 1 994 ? 10.675 -11.248 43.257 1.00 92.19 994 ASP A C 1
ATOM 7587 O O . ASP A 1 994 ? 11.562 -12.038 43.602 1.00 92.19 994 ASP A O 1
ATOM 7591 N N . THR A 1 995 ? 10.973 -10.042 42.766 1.00 92.00 995 THR A N 1
ATOM 7592 C CA . THR A 1 995 ? 12.298 -9.463 42.472 1.00 92.00 995 THR A CA 1
ATOM 7593 C C . THR A 1 995 ? 13.092 -10.130 41.343 1.00 92.00 995 THR A C 1
ATOM 7595 O O . THR A 1 995 ? 14.256 -9.780 41.125 1.00 92.00 995 THR A O 1
ATOM 7598 N N . MET A 1 996 ? 12.502 -11.066 40.590 1.00 94.81 996 MET A N 1
ATOM 7599 C CA . MET A 1 996 ? 13.142 -11.611 39.388 1.00 94.81 996 MET A CA 1
ATOM 7600 C C . MET A 1 996 ? 12.967 -10.689 38.172 1.00 94.81 996 MET A C 1
ATOM 7602 O O . MET A 1 996 ? 12.019 -9.912 38.071 1.00 94.81 996 MET A O 1
ATOM 7606 N N . ILE A 1 997 ? 13.888 -10.796 37.212 1.00 94.31 997 ILE A N 1
ATOM 7607 C CA . ILE A 1 997 ? 13.836 -10.036 35.957 1.00 94.31 997 ILE A CA 1
ATOM 7608 C C . ILE A 1 997 ? 12.657 -10.545 35.114 1.00 94.31 997 ILE A C 1
ATOM 7610 O O . ILE A 1 997 ? 12.600 -11.732 34.785 1.00 94.31 997 ILE A O 1
ATOM 7614 N N . SER A 1 998 ? 11.748 -9.645 34.734 1.00 95.19 998 SER A N 1
ATOM 7615 C CA . SER A 1 998 ? 10.541 -9.952 33.946 1.00 95.19 998 SER A CA 1
ATOM 7616 C C . SER A 1 998 ? 10.811 -10.334 32.487 1.00 95.19 998 SER A C 1
ATOM 7618 O O . SER A 1 998 ? 10.008 -11.054 31.899 1.00 95.19 998 SER A O 1
ATOM 7620 N N . GLY A 1 999 ? 11.920 -9.832 31.926 1.00 93.19 999 GLY A N 1
ATOM 7621 C CA . GLY A 1 999 ? 12.253 -9.853 30.494 1.00 93.19 999 GLY A CA 1
ATOM 7622 C C . GLY A 1 999 ? 11.970 -8.527 29.766 1.00 93.19 999 GLY A C 1
ATOM 7623 O O . GLY A 1 999 ? 12.437 -8.344 28.641 1.00 93.19 999 GLY A O 1
ATOM 7624 N N . VAL A 1 1000 ? 11.252 -7.597 30.412 1.00 96.56 1000 VAL A N 1
ATOM 7625 C CA . VAL A 1 1000 ? 10.679 -6.387 29.798 1.00 96.56 1000 VAL A CA 1
ATOM 7626 C C . VAL A 1 1000 ? 11.569 -5.152 29.971 1.00 96.56 1000 VAL A C 1
ATOM 7628 O O . VAL A 1 1000 ? 12.032 -4.866 31.079 1.00 96.56 1000 VAL A O 1
ATOM 7631 N N . SER A 1 1001 ? 11.728 -4.353 28.913 1.00 97.56 1001 SER A N 1
ATOM 7632 C CA . SER A 1 1001 ? 12.138 -2.944 29.023 1.00 97.56 1001 SER A CA 1
ATOM 7633 C C . SER A 1 1001 ? 11.464 -2.060 27.977 1.00 97.56 1001 SER A C 1
ATOM 7635 O O . SER A 1 1001 ? 11.335 -2.446 26.816 1.00 97.56 1001 SER A O 1
ATOM 7637 N N . ILE A 1 1002 ? 11.083 -0.856 28.391 1.00 98.38 1002 ILE A N 1
ATOM 7638 C CA . ILE A 1 1002 ? 10.488 0.185 27.554 1.00 98.38 1002 ILE A CA 1
ATOM 7639 C C . ILE A 1 1002 ? 11.488 1.334 27.486 1.00 98.38 1002 ILE A C 1
ATOM 7641 O O . ILE A 1 1002 ? 11.870 1.883 28.516 1.00 98.38 1002 ILE A O 1
ATOM 7645 N N . GLU A 1 1003 ? 11.946 1.672 26.288 1.00 98.06 1003 GLU A N 1
ATOM 7646 C CA . GLU A 1 1003 ? 13.039 2.622 26.052 1.00 98.06 1003 GLU A CA 1
ATOM 7647 C C . GLU A 1 1003 ? 12.631 3.691 25.026 1.00 98.06 1003 GLU A C 1
ATOM 7649 O O . GLU A 1 1003 ? 11.592 3.582 24.377 1.00 98.06 1003 GLU A O 1
ATOM 7654 N N . ASN A 1 1004 ? 13.461 4.729 24.872 1.00 97.62 1004 ASN A N 1
ATOM 7655 C CA . ASN A 1 1004 ? 13.319 5.769 23.841 1.00 97.62 1004 ASN A CA 1
ATOM 7656 C C . ASN A 1 1004 ? 11.937 6.462 23.791 1.00 97.62 1004 ASN A C 1
ATOM 7658 O O . ASN A 1 1004 ? 11.538 6.969 22.746 1.00 97.62 1004 ASN A O 1
ATOM 7662 N N . ILE A 1 1005 ? 11.227 6.529 24.925 1.00 98.56 1005 ILE A N 1
ATOM 7663 C CA . ILE A 1 1005 ? 9.864 7.075 25.005 1.00 98.56 1005 ILE A CA 1
ATOM 7664 C C . ILE A 1 1005 ? 9.869 8.550 24.566 1.00 98.56 1005 ILE A C 1
ATOM 7666 O O . ILE A 1 1005 ? 10.638 9.360 25.094 1.00 98.56 1005 ILE A O 1
ATOM 7670 N N . SER A 1 1006 ? 9.018 8.890 23.597 1.00 98.19 1006 SER A N 1
ATOM 7671 C CA . SER A 1 1006 ? 9.022 10.176 22.889 1.00 98.19 1006 SER A CA 1
ATOM 7672 C C . SER A 1 1006 ? 8.662 11.389 23.757 1.00 98.19 1006 SER A C 1
ATOM 7674 O O . SER A 1 1006 ? 8.285 11.275 24.926 1.00 98.19 1006 SER A O 1
ATOM 7676 N N . ASP A 1 1007 ? 8.711 12.582 23.154 1.00 96.94 1007 ASP A N 1
ATOM 7677 C CA . ASP A 1 1007 ? 8.048 13.770 23.702 1.00 96.94 1007 ASP A CA 1
ATOM 7678 C C . ASP A 1 1007 ? 6.556 13.483 23.974 1.00 96.94 1007 ASP A C 1
ATOM 7680 O O . ASP A 1 1007 ? 5.915 12.695 23.275 1.00 96.94 1007 ASP A O 1
ATOM 7684 N N . SER A 1 1008 ? 6.012 14.154 24.990 1.00 94.81 1008 SER A N 1
ATOM 7685 C CA . SER A 1 1008 ? 4.601 14.102 25.397 1.00 94.81 1008 SER A CA 1
ATOM 7686 C C . SER A 1 1008 ? 3.672 14.626 24.286 1.00 94.81 1008 SER A C 1
ATOM 7688 O O . SER A 1 1008 ? 3.740 15.805 23.928 1.00 94.81 1008 SER A O 1
ATOM 7690 N N . ALA A 1 1009 ? 2.812 13.761 23.731 1.00 94.12 1009 ALA A N 1
ATOM 7691 C CA . ALA A 1 1009 ? 1.969 14.064 22.567 1.00 94.12 1009 ALA A CA 1
ATOM 7692 C C . ALA A 1 1009 ? 0.722 13.157 22.470 1.00 94.12 1009 ALA A C 1
ATOM 7694 O O . ALA A 1 1009 ? 0.636 12.121 23.122 1.00 94.12 1009 ALA A O 1
ATOM 7695 N N . THR A 1 1010 ? -0.247 13.514 21.615 1.00 94.12 1010 THR A N 1
ATOM 7696 C CA . THR A 1 1010 ? -1.464 12.706 21.362 1.00 94.12 1010 THR A CA 1
ATOM 7697 C C . THR A 1 1010 ? -1.202 11.400 20.604 1.00 94.12 1010 THR A C 1
ATOM 7699 O O . THR A 1 1010 ? -2.051 10.514 20.602 1.00 94.12 1010 THR A O 1
ATOM 7702 N N . VAL A 1 1011 ? -0.032 11.280 19.973 1.00 96.62 1011 VAL A N 1
ATOM 7703 C CA . VAL A 1 1011 ? 0.572 10.017 19.537 1.00 96.62 1011 VAL A CA 1
ATOM 7704 C C . VAL A 1 1011 ? 2.026 10.071 19.991 1.00 96.62 1011 VAL A C 1
ATOM 7706 O O . VAL A 1 1011 ? 2.720 11.040 19.686 1.00 96.62 1011 VAL A O 1
ATOM 7709 N N . MET A 1 1012 ? 2.457 9.074 20.756 1.00 97.94 1012 MET A N 1
ATOM 7710 C CA . MET A 1 1012 ? 3.832 8.923 21.239 1.00 97.94 1012 MET A CA 1
ATOM 7711 C C . MET A 1 1012 ? 4.503 7.727 20.558 1.00 97.94 1012 MET A C 1
ATOM 7713 O O . MET A 1 1012 ? 3.808 6.881 20.001 1.00 97.94 1012 MET A O 1
ATOM 7717 N N . THR A 1 1013 ? 5.831 7.627 20.632 1.00 97.69 1013 THR A N 1
ATOM 7718 C CA . THR A 1 1013 ? 6.567 6.401 20.275 1.00 97.69 1013 THR A CA 1
ATOM 7719 C C . THR A 1 1013 ? 7.375 5.866 21.455 1.00 97.69 1013 THR A C 1
ATOM 7721 O O . THR A 1 1013 ? 7.744 6.625 22.356 1.00 97.69 1013 THR A O 1
ATOM 7724 N N . ALA A 1 1014 ? 7.618 4.553 21.476 1.00 98.00 1014 ALA A N 1
ATOM 7725 C CA . ALA A 1 1014 ? 8.522 3.890 22.418 1.00 98.00 1014 ALA A CA 1
ATOM 7726 C C . ALA A 1 1014 ? 9.067 2.571 21.841 1.00 98.00 1014 ALA A C 1
ATOM 7728 O O . ALA A 1 1014 ? 8.405 1.918 21.033 1.00 98.00 1014 ALA A O 1
ATOM 7729 N N . ASP A 1 1015 ? 10.238 2.146 22.315 1.00 97.81 1015 ASP A N 1
ATOM 7730 C CA . ASP A 1 1015 ? 10.833 0.846 21.996 1.00 97.81 1015 ASP A CA 1
ATOM 7731 C C . ASP A 1 1015 ? 10.463 -0.180 23.071 1.00 97.81 1015 ASP A C 1
ATOM 7733 O O . ASP A 1 1015 ? 10.932 -0.099 24.210 1.00 97.81 1015 ASP A O 1
ATOM 7737 N N . ILE A 1 1016 ? 9.652 -1.174 22.712 1.00 97.50 1016 ILE A N 1
ATOM 7738 C CA . ILE A 1 1016 ? 9.224 -2.247 23.613 1.00 97.50 1016 ILE A CA 1
ATOM 7739 C C . ILE A 1 1016 ? 10.111 -3.470 23.400 1.00 97.50 1016 ILE A C 1
ATOM 7741 O O . ILE A 1 1016 ? 10.144 -4.042 22.315 1.00 97.50 1016 ILE A O 1
ATOM 7745 N N . ASN A 1 1017 ? 10.809 -3.908 24.444 1.00 95.12 1017 ASN A N 1
ATOM 7746 C CA . ASN A 1 1017 ? 11.702 -5.061 24.395 1.00 95.12 1017 ASN A CA 1
ATOM 7747 C C . ASN A 1 1017 ? 11.189 -6.166 25.324 1.00 95.12 1017 ASN A C 1
ATOM 7749 O O . ASN A 1 1017 ? 10.861 -5.895 26.480 1.00 95.12 1017 ASN A O 1
ATOM 7753 N N . VAL A 1 1018 ? 11.169 -7.407 24.831 1.00 91.69 1018 VAL A N 1
ATOM 7754 C CA . VAL A 1 1018 ? 10.782 -8.624 25.567 1.00 91.69 1018 VAL A CA 1
ATOM 7755 C C . VAL A 1 1018 ? 11.818 -9.737 25.345 1.00 91.69 1018 VAL A C 1
ATOM 7757 O O . VAL A 1 1018 ? 12.426 -9.805 24.275 1.00 91.69 1018 VAL A O 1
ATOM 7760 N N . ASN A 1 1019 ? 12.066 -10.572 26.366 1.00 78.31 1019 ASN A N 1
ATOM 7761 C CA . ASN A 1 1019 ? 13.122 -11.605 26.393 1.00 78.31 1019 ASN A CA 1
ATOM 7762 C C . ASN A 1 1019 ? 12.723 -12.837 27.220 1.00 78.31 1019 ASN A C 1
ATOM 7764 O O . ASN A 1 1019 ? 12.147 -12.631 28.312 1.00 78.31 1019 ASN A O 1
#